Protein AF-A0A537JCE7-F1 (afdb_monomer)

Foldseek 3Di:
DDDDDDDDDPPVVVVVVVVVVVVVVVVVVVVVVVVVVVVVVVVLVVLLVQQVVLQVVLVVVVVVQQVVQVQLQAGRPWQPWDWDQDPQWTKIKGKDAVVDDTGDRDWDWDWDQADPPDLNHRFIWTKTKMKMKMWIAHPVGDTSFIKIFIWIWIWTFPQQFLEEELEEFEDEQEAFEAFAQGEYEYAEAYEYAFQYAPPTYEYLAAYEFQYNPDPPAARYKQAFFQAQFHFYAYWYALHSDPPRIQTPAGQDSVRRGGNDRNHGIDHDDVVNVVVSVNSYYYNRDRFDFFFLLQAAAAQVQCVDPPFPVDDRDHHPLLQQAQWEKEQEAPDWFAQLDPLFQDDRHRQIFTADSNRHTPPVLSVVVSVLCVVPAFQKAKEAEFDDDVDALQLAPPDPPPFDSFLQDPPPPDPRHQQAQVRHPDGADDDPHSNQNHGDTLQDDDDPRRPSSHRYHTWFAQPFQRFTAIETEHAQVSLQVCQVPDPHHSGDQQDCGGNNPDPPQAHRYEYEYHHPQLNAAARYEYEYELALAQHFAQPGAGYEYEYLAEYEYEFAHLAAWWQCPPDDSNDATHRDPADPRHNDSHHAYAYSYLAYEYAHNLQKDWPDPVQGADDPPDPRSTGHGHDPVDPPTHDIHGSSPQLSPDTDDPDLDDDFGAAHGAGEYEYAYEYAWDAFAFPVDRNSGHNDDDDPPRQGFRIHPSRRYRYRGECPPRHQHEYGYETHYHYSYHRFHHFHAPCCSVPRDSTDSVHGLDDDDDDPVDPDDDTGGSDDRYSDGNYNRHYHCLVSDPSRHHRPRIIRTDMGIPDMDIDDD

Radius of gyration: 34.1 Å; Cα contacts (8 Å, |Δi|>4): 2092; chains: 1; bounding box: 80×98×138 Å

pLDDT: mean 77.91, std 16.04, range [35.91, 98.62]

Secondary structure (DSSP, 8-state):
---------TTHHHHHHHHHHHHHHHHHHHHHHHHHHHHHHHHHHHHHHHHHHHHHHHHHHHHHHHHHHHHTTS-----S-EEEEETTEEEEEEEE-TTSPTT------EEEEPPTTSTTTT-EEEEEEEEEEEEEE-TTS-EEEEEEEEEEEEEEESTT-SEEESS-EEE--TTS-EEEES-EEESS-EEE-B--SSS-EEE-S-EEE-----TT--SEEES-SSSS--BB-EEEESSSSSSSEEE--SSSTT---B--TTSPPEEPPHHHHGGGTTSEE-SPPP-----HHHHH--TTTTTSTTSTT-SS---HHHHH-SEEEEEETTSPPB-SSTTSSSPPBPPEEEB-TTS-B-HHHHHHHHHHHHHSTTSEEEEE-B---SS---TTTSS-SSS---TT--STT----TT-GGGBSSPPP-TTSTT-SS---TTSPP-TTT-TT--EEE-EEETTTTEEEEEEEEEHHHHHHHHHHSSS-SS-TT-B-S--SSS--BEEEEEEEE-TTTTSB--EEEEEESBSSS-SSTT---EEEEEEEEEEEES-BS-SSEE-TT--SS-PPEE----SS-S-----EEEEEEEEEEE-GGGEE-S-TTS--PPTT-S--B----SSSSTT----EE-GGGTTSSPPPSSTTS--SSBP--EEEEEEEEEE-PPPBBTTBTT-----S--TT--PBP-SGGGTEEE-SBSSTTS--EEEEEEEEEEEES-SS--B-SGGGGS--S-BTT--SS-PPPPTT-SS--B--SS--S-PPEEEEEE-GGGGSGGGPPTT--EEEEEEEEEEEE---

Organism: NCBI:txid2569760

Structure (mmCIF, N/CA/C/O backbone):
data_AF-A0A537JCE7-F1
#
_entry.id   AF-A0A537JCE7-F1
#
loop_
_atom_site.group_PDB
_atom_site.id
_atom_site.type_symbol
_atom_site.label_atom_id
_atom_site.label_alt_id
_atom_site.label_comp_id
_atom_site.label_asym_id
_atom_site.label_entity_id
_atom_site.label_seq_id
_atom_site.pdbx_PDB_ins_code
_atom_site.Cartn_x
_atom_site.Cartn_y
_atom_site.Cartn_z
_atom_site.occupancy
_atom_site.B_iso_or_equiv
_atom_site.auth_seq_id
_atom_site.auth_comp_id
_atom_site.auth_asym_id
_atom_site.auth_atom_id
_atom_site.pdbx_PDB_model_num
ATOM 1 N N . MET A 1 1 ? 43.619 -67.247 -103.609 1.00 39.94 1 MET A N 1
ATOM 2 C CA . MET A 1 1 ? 43.921 -66.185 -102.625 1.00 39.94 1 MET A CA 1
ATOM 3 C C . MET A 1 1 ? 42.845 -66.256 -101.535 1.00 39.94 1 MET A C 1
ATOM 5 O O . MET A 1 1 ? 41.700 -65.955 -101.846 1.00 39.94 1 MET A O 1
ATOM 9 N N . PRO A 1 2 ? 43.146 -66.834 -100.356 1.00 54.25 2 PRO A N 1
ATOM 10 C CA . PRO A 1 2 ? 42.177 -67.221 -99.307 1.00 54.25 2 PRO A CA 1
ATOM 11 C C . PRO A 1 2 ? 42.053 -66.116 -98.225 1.00 54.25 2 PRO A C 1
ATOM 13 O O . PRO A 1 2 ? 42.878 -65.216 -98.220 1.00 54.25 2 PRO A O 1
ATOM 16 N N . ALA A 1 3 ? 41.136 -66.082 -97.250 1.00 43.81 3 ALA A N 1
ATOM 17 C CA . ALA A 1 3 ? 39.951 -66.865 -96.902 1.00 43.81 3 ALA A CA 1
ATOM 18 C C . ALA A 1 3 ? 39.119 -66.106 -95.835 1.00 43.81 3 ALA A C 1
ATOM 20 O O . ALA A 1 3 ? 39.616 -65.244 -95.117 1.00 43.81 3 ALA A O 1
ATOM 21 N N . ARG A 1 4 ? 37.848 -66.518 -95.755 1.00 55.78 4 ARG A N 1
ATOM 22 C CA . ARG A 1 4 ? 36.842 -66.384 -94.684 1.00 55.78 4 ARG A CA 1
ATOM 23 C C . ARG A 1 4 ? 37.382 -66.285 -93.247 1.00 55.78 4 ARG A C 1
ATOM 25 O O . ARG A 1 4 ? 38.299 -67.019 -92.908 1.00 55.78 4 ARG A O 1
ATOM 32 N N . LEU A 1 5 ? 36.612 -65.627 -92.371 1.00 45.28 5 LEU A N 1
ATOM 33 C CA . LEU A 1 5 ? 36.244 -66.183 -91.058 1.00 45.28 5 LEU A CA 1
ATOM 34 C C . LEU A 1 5 ? 34.953 -65.542 -90.520 1.00 45.28 5 LEU A C 1
ATOM 36 O O . LEU A 1 5 ? 34.840 -64.328 -90.394 1.00 45.28 5 LEU A O 1
ATOM 40 N N . ALA A 1 6 ? 33.975 -66.398 -90.226 1.00 53.03 6 ALA A N 1
ATOM 41 C CA . ALA A 1 6 ? 32.706 -66.077 -89.591 1.00 53.03 6 ALA A CA 1
ATOM 42 C C . ALA A 1 6 ? 32.616 -66.797 -88.230 1.00 53.03 6 ALA A C 1
ATOM 44 O O . ALA A 1 6 ? 33.033 -67.948 -88.129 1.00 53.03 6 ALA A O 1
ATOM 45 N N . ARG A 1 7 ? 31.952 -66.130 -87.269 1.00 58.03 7 ARG A N 1
ATOM 46 C CA . ARG A 1 7 ? 31.326 -66.612 -86.011 1.00 58.03 7 ARG A CA 1
ATOM 47 C C . ARG A 1 7 ? 32.202 -67.014 -84.812 1.00 58.03 7 ARG A C 1
ATOM 49 O O . ARG A 1 7 ? 32.767 -68.102 -84.794 1.00 58.03 7 ARG A O 1
ATOM 56 N N . ARG A 1 8 ? 32.053 -66.250 -83.712 1.00 49.12 8 ARG A N 1
ATOM 57 C CA . ARG A 1 8 ? 31.852 -66.764 -82.332 1.00 49.12 8 ARG A CA 1
ATOM 58 C C . ARG A 1 8 ? 31.404 -65.642 -81.360 1.00 49.12 8 ARG A C 1
ATOM 60 O O . ARG A 1 8 ? 32.219 -65.108 -80.626 1.00 49.12 8 ARG A O 1
ATOM 67 N N . GLU A 1 9 ? 30.113 -65.293 -81.324 1.00 54.22 9 GLU A N 1
ATOM 68 C CA . GLU A 1 9 ? 29.570 -64.281 -80.376 1.00 54.22 9 GLU A CA 1
ATOM 69 C C . GLU A 1 9 ? 28.331 -64.738 -79.576 1.00 54.22 9 GLU A C 1
ATOM 71 O O . GLU A 1 9 ? 27.607 -63.924 -79.019 1.00 54.22 9 GLU A O 1
ATOM 76 N N . THR A 1 10 ? 28.058 -66.039 -79.448 1.00 53.53 10 THR A N 1
ATOM 77 C CA . THR A 1 10 ? 26.839 -66.513 -78.751 1.00 53.53 10 THR A CA 1
ATOM 78 C C . THR A 1 10 ? 27.035 -66.951 -77.291 1.00 53.53 10 THR A C 1
ATOM 80 O O . THR A 1 10 ? 26.064 -67.326 -76.647 1.00 53.53 10 THR A O 1
ATOM 83 N N . GLY A 1 11 ? 28.250 -66.867 -76.731 1.00 56.34 11 GLY A N 1
ATOM 84 C CA . GLY A 1 11 ? 28.520 -67.160 -75.306 1.00 56.34 11 GLY A CA 1
ATOM 85 C C . GLY A 1 11 ? 28.920 -65.944 -74.461 1.00 56.34 11 GLY A C 1
ATOM 86 O O . GLY A 1 11 ? 28.640 -65.903 -73.265 1.00 56.34 11 GLY A O 1
ATOM 87 N N . VAL A 1 12 ? 29.527 -64.927 -75.085 1.00 62.28 12 VAL A N 1
ATOM 88 C CA . VAL A 1 12 ? 29.970 -63.700 -74.399 1.00 62.28 12 VAL A CA 1
ATOM 89 C C . VAL A 1 12 ? 28.768 -62.871 -73.951 1.00 62.28 12 VAL A C 1
ATOM 91 O O . VAL A 1 12 ? 28.749 -62.409 -72.819 1.00 62.28 12 VAL A O 1
ATOM 94 N N . ALA A 1 13 ? 27.716 -62.784 -74.773 1.00 65.31 13 ALA A N 1
ATOM 95 C CA . ALA A 1 13 ? 26.500 -62.048 -74.429 1.00 65.31 13 ALA A CA 1
ATOM 96 C C . ALA A 1 13 ? 25.815 -62.582 -73.154 1.00 65.31 13 ALA A C 1
ATOM 98 O O . ALA A 1 13 ? 25.399 -61.790 -72.316 1.00 65.31 13 ALA A O 1
ATOM 99 N N . LEU A 1 14 ? 25.751 -63.908 -72.960 1.00 68.94 14 LEU A N 1
ATOM 100 C CA . LEU A 1 14 ? 25.147 -64.507 -71.762 1.00 68.94 14 LEU A CA 1
ATOM 101 C C . LEU A 1 14 ? 25.981 -64.214 -70.506 1.00 68.94 14 LEU A C 1
ATOM 103 O O . LEU A 1 14 ? 25.421 -63.833 -69.485 1.00 68.94 14 LEU A O 1
ATOM 107 N N . ILE A 1 15 ? 27.311 -64.346 -70.587 1.00 73.75 15 ILE A N 1
ATOM 108 C CA . ILE A 1 15 ? 28.223 -64.062 -69.466 1.00 73.75 15 ILE A CA 1
ATOM 109 C C . ILE A 1 15 ? 28.199 -62.571 -69.116 1.00 73.75 15 ILE A C 1
ATOM 111 O O . ILE A 1 15 ? 28.141 -62.232 -67.938 1.00 73.75 15 ILE A O 1
ATOM 115 N N . SER A 1 16 ? 28.180 -61.682 -70.115 1.00 68.56 16 SER A N 1
ATOM 116 C CA . SER A 1 16 ? 28.042 -60.238 -69.910 1.00 68.56 16 SER A CA 1
ATOM 117 C C . SER A 1 16 ? 26.710 -59.885 -69.251 1.00 68.56 16 SER A C 1
ATOM 119 O O . SER A 1 16 ? 26.703 -59.110 -68.303 1.00 68.56 16 SER A O 1
ATOM 121 N N . VAL A 1 17 ? 25.596 -60.489 -69.681 1.00 79.44 17 VAL A N 1
ATOM 122 C CA . VAL A 1 17 ? 24.280 -60.284 -69.053 1.00 79.44 17 VAL A CA 1
ATOM 123 C C . VAL A 1 17 ? 24.263 -60.814 -67.617 1.00 79.44 17 VAL A C 1
ATOM 125 O O . VAL A 1 17 ? 23.746 -60.136 -66.737 1.00 79.44 17 VAL A O 1
ATOM 128 N N . LEU A 1 18 ? 24.875 -61.967 -67.341 1.00 78.88 18 LEU A N 1
ATOM 129 C CA . LEU A 1 18 ? 24.941 -62.532 -65.988 1.00 78.88 18 LEU A CA 1
ATOM 130 C C . LEU A 1 18 ? 25.821 -61.689 -65.055 1.00 78.88 18 LEU A C 1
ATOM 132 O O . LEU A 1 18 ? 25.435 -61.444 -63.917 1.00 78.88 18 LEU A O 1
ATOM 136 N N . LEU A 1 19 ? 26.953 -61.176 -65.547 1.00 80.31 19 LEU A N 1
ATOM 137 C CA . LEU A 1 19 ? 27.790 -60.216 -64.822 1.00 80.31 19 LEU A CA 1
ATOM 138 C C . LEU A 1 19 ? 27.036 -58.914 -64.546 1.00 80.31 19 LEU A C 1
ATOM 140 O O . LEU A 1 19 ? 27.076 -58.421 -63.424 1.00 80.31 19 LEU A O 1
ATOM 144 N N . ILE A 1 20 ? 26.307 -58.388 -65.533 1.00 82.50 20 ILE A N 1
ATOM 145 C CA . ILE A 1 20 ? 25.474 -57.191 -65.364 1.00 82.50 20 ILE A CA 1
ATOM 146 C C . ILE A 1 20 ? 24.369 -57.447 -64.332 1.00 82.50 20 ILE A C 1
ATOM 148 O O . ILE A 1 20 ? 24.157 -56.605 -63.469 1.00 82.50 20 ILE A O 1
ATOM 152 N N . ILE A 1 21 ? 23.710 -58.609 -64.353 1.00 85.75 21 ILE A N 1
ATOM 153 C CA . ILE A 1 21 ? 22.681 -58.976 -63.367 1.00 85.75 21 ILE A CA 1
ATOM 154 C C . ILE A 1 21 ? 23.282 -59.119 -61.964 1.00 85.75 21 ILE A C 1
ATOM 156 O O . ILE A 1 21 ? 22.691 -58.627 -61.010 1.00 85.75 21 ILE A O 1
ATOM 160 N N . VAL A 1 22 ? 24.456 -59.739 -61.818 1.00 84.19 22 VAL A N 1
ATOM 161 C CA . VAL A 1 22 ? 25.139 -59.872 -60.518 1.00 84.19 22 VAL A CA 1
ATOM 162 C C . VAL A 1 22 ? 25.561 -58.506 -59.978 1.00 84.19 22 VAL A C 1
ATOM 164 O O . VAL A 1 22 ? 25.360 -58.228 -58.799 1.00 84.19 22 VAL A O 1
ATOM 167 N N . VAL A 1 23 ? 26.084 -57.624 -60.834 1.00 84.50 23 VAL A N 1
ATOM 168 C CA . VAL A 1 23 ? 26.430 -56.247 -60.453 1.00 84.50 23 VAL A CA 1
ATOM 169 C C . VAL A 1 23 ? 25.173 -55.456 -60.080 1.00 84.50 23 VAL A C 1
ATOM 171 O O . VAL A 1 23 ? 25.165 -54.793 -59.048 1.00 84.50 23 VAL A O 1
ATOM 174 N N . LEU A 1 24 ? 24.087 -55.564 -60.851 1.00 83.06 24 LEU A N 1
ATOM 175 C CA . LEU A 1 24 ? 22.812 -54.909 -60.540 1.00 83.06 24 LEU A CA 1
ATOM 176 C C . LEU A 1 24 ? 22.193 -55.436 -59.239 1.00 83.06 24 LEU A C 1
ATOM 178 O O . LEU A 1 24 ? 21.688 -54.643 -58.448 1.00 83.06 24 LEU A O 1
ATOM 182 N N . ALA A 1 25 ? 22.273 -56.742 -58.974 1.00 81.06 25 ALA A N 1
ATOM 183 C CA . ALA A 1 25 ? 21.815 -57.342 -57.724 1.00 81.06 25 ALA A CA 1
ATOM 184 C C . ALA A 1 25 ? 22.665 -56.884 -56.527 1.00 81.06 25 ALA A C 1
ATOM 186 O O . ALA A 1 25 ? 22.114 -56.568 -55.474 1.00 81.06 25 ALA A O 1
ATOM 187 N N . ALA A 1 26 ? 23.987 -56.779 -56.694 1.00 76.88 26 ALA A N 1
ATOM 188 C CA . ALA A 1 26 ? 24.889 -56.261 -55.667 1.00 76.88 26 ALA A CA 1
ATOM 189 C C . ALA A 1 26 ? 24.627 -54.775 -55.363 1.00 76.88 26 ALA A C 1
ATOM 191 O O . ALA A 1 26 ? 24.570 -54.387 -54.197 1.00 76.88 26 ALA A O 1
ATOM 192 N N . VAL A 1 27 ? 24.401 -53.952 -56.394 1.00 82.69 27 VAL A N 1
ATOM 193 C CA . VAL A 1 27 ? 24.029 -52.535 -56.237 1.00 82.69 27 VAL A CA 1
ATOM 194 C C . VAL A 1 27 ? 22.653 -52.397 -55.578 1.00 82.69 27 VAL A C 1
ATOM 196 O O . VAL A 1 27 ? 22.500 -51.584 -54.669 1.00 82.69 27 VAL A O 1
ATOM 199 N N . GLY A 1 28 ? 21.671 -53.216 -55.970 1.00 80.31 28 GLY A N 1
ATOM 200 C CA . GLY A 1 28 ? 20.340 -53.238 -55.356 1.00 80.31 28 GLY A CA 1
ATOM 201 C C . GLY A 1 28 ? 20.371 -53.631 -53.876 1.00 80.31 28 GLY A C 1
ATOM 202 O O . GLY A 1 28 ? 19.757 -52.960 -53.049 1.00 80.31 28 GLY A O 1
ATOM 203 N N . ALA A 1 29 ? 21.147 -54.657 -53.517 1.00 75.38 29 ALA A N 1
ATOM 204 C CA . ALA A 1 29 ? 21.346 -55.063 -52.126 1.00 75.38 29 ALA A CA 1
ATOM 205 C C . ALA A 1 29 ? 22.056 -53.974 -51.301 1.00 75.38 29 ALA A C 1
ATOM 207 O O . ALA A 1 29 ? 21.653 -53.693 -50.173 1.00 75.38 29 ALA A O 1
ATOM 208 N N . PHE A 1 30 ? 23.069 -53.312 -51.870 1.00 77.81 30 PHE A N 1
ATOM 209 C CA . PHE A 1 30 ? 23.764 -52.207 -51.206 1.00 77.81 30 PHE A CA 1
ATOM 210 C C . PHE A 1 30 ? 22.853 -50.990 -50.992 1.00 77.81 30 PHE A C 1
ATOM 212 O O . PHE A 1 30 ? 22.884 -50.386 -49.922 1.00 77.81 30 PHE A O 1
ATOM 219 N N . MET A 1 31 ? 22.002 -50.652 -51.970 1.00 76.75 31 MET A N 1
ATOM 220 C CA . MET A 1 31 ? 21.008 -49.585 -51.823 1.00 76.75 31 MET A CA 1
ATOM 221 C C . MET A 1 31 ? 19.986 -49.895 -50.727 1.00 76.75 31 MET A C 1
ATOM 223 O O . MET A 1 31 ? 19.678 -49.001 -49.948 1.00 76.75 31 MET A O 1
ATOM 227 N N . LEU A 1 32 ? 19.498 -51.135 -50.620 1.00 72.81 32 LEU A N 1
ATOM 228 C CA . LEU A 1 32 ? 18.574 -51.533 -49.549 1.00 72.81 32 LEU A CA 1
ATOM 229 C C . LEU A 1 32 ? 19.214 -51.376 -48.163 1.00 72.81 32 LEU A C 1
ATOM 231 O O . LEU A 1 32 ? 18.645 -50.713 -47.302 1.00 72.81 32 LEU A O 1
ATOM 235 N N . VAL A 1 33 ? 20.444 -51.868 -47.980 1.00 74.81 33 VAL A N 1
ATOM 236 C CA . VAL A 1 33 ? 21.187 -51.713 -46.714 1.00 74.81 33 VAL A CA 1
ATOM 237 C C . VAL A 1 33 ? 21.465 -50.238 -46.393 1.00 74.81 33 VAL A C 1
ATOM 239 O O . VAL A 1 33 ? 21.392 -49.825 -45.234 1.00 74.81 33 VAL A O 1
ATOM 242 N N . ALA A 1 34 ? 21.771 -49.420 -47.403 1.00 68.38 34 ALA A N 1
ATOM 243 C CA . ALA A 1 34 ? 21.987 -47.985 -47.229 1.00 68.38 34 ALA A CA 1
ATOM 244 C C . ALA A 1 34 ? 20.691 -47.230 -46.874 1.00 68.38 34 ALA A C 1
ATOM 246 O O . ALA A 1 34 ? 20.725 -46.315 -46.049 1.00 68.38 34 ALA A O 1
ATOM 247 N N . VAL A 1 35 ? 19.552 -47.608 -47.465 1.00 76.31 35 VAL A N 1
ATOM 248 C CA . VAL A 1 35 ? 18.229 -47.042 -47.154 1.00 76.31 35 VAL A CA 1
ATOM 249 C C . VAL A 1 35 ? 17.788 -47.429 -45.744 1.00 76.31 35 VAL A C 1
ATOM 251 O O . VAL A 1 35 ? 17.327 -46.553 -45.011 1.00 76.31 35 VAL A O 1
ATOM 254 N N . ASP A 1 36 ? 17.996 -48.678 -45.328 1.00 73.69 36 ASP A N 1
ATOM 255 C CA . ASP A 1 36 ? 17.678 -49.136 -43.971 1.00 73.69 36 ASP A CA 1
ATOM 256 C C . ASP A 1 36 ? 18.518 -48.394 -42.928 1.00 73.69 36 ASP A C 1
ATOM 258 O O . ASP A 1 36 ? 17.960 -47.799 -42.006 1.00 73.69 36 ASP A O 1
ATOM 262 N N . ARG A 1 37 ? 19.840 -48.284 -43.133 1.00 67.00 37 ARG A N 1
ATOM 263 C CA . ARG A 1 37 ? 20.711 -47.484 -42.252 1.00 67.00 37 ARG A CA 1
ATOM 264 C C . ARG A 1 37 ? 20.286 -46.020 -42.174 1.00 67.00 37 ARG A C 1
ATOM 266 O O . ARG A 1 37 ? 20.251 -45.455 -41.085 1.00 67.00 37 ARG A O 1
ATOM 273 N N . ASN A 1 38 ? 19.956 -45.391 -43.302 1.00 73.56 38 ASN A N 1
ATOM 274 C CA . ASN A 1 38 ? 19.493 -44.000 -43.307 1.00 73.56 38 ASN A CA 1
ATOM 275 C C . ASN A 1 38 ? 18.141 -43.836 -42.599 1.00 73.56 38 ASN A C 1
ATOM 277 O O . ASN A 1 38 ? 17.910 -42.825 -41.934 1.00 73.56 38 ASN A O 1
ATOM 281 N N . THR A 1 39 ? 17.255 -44.824 -42.717 1.00 73.88 39 THR A N 1
ATOM 282 C CA . THR A 1 39 ? 15.944 -44.816 -42.059 1.00 73.88 39 THR A CA 1
ATOM 283 C C . THR A 1 39 ? 16.091 -45.006 -40.550 1.00 73.88 39 THR A C 1
ATOM 285 O O . THR A 1 39 ? 15.511 -44.236 -39.785 1.00 73.88 39 THR A O 1
ATOM 288 N N . GLU A 1 40 ? 16.929 -45.943 -40.106 1.00 72.62 40 GLU A N 1
ATOM 289 C CA . GLU A 1 40 ? 17.251 -46.156 -38.691 1.00 72.62 40 GLU A CA 1
ATOM 290 C C . GLU A 1 40 ? 17.924 -44.935 -38.060 1.00 72.62 40 GLU A C 1
ATOM 292 O O . GLU A 1 40 ? 17.506 -44.493 -36.990 1.00 72.62 40 GLU A O 1
ATOM 297 N N . LEU A 1 41 ? 18.908 -44.332 -38.739 1.00 74.00 41 LEU A N 1
ATOM 298 C CA . LEU A 1 41 ? 19.565 -43.107 -38.274 1.00 74.00 41 LEU A CA 1
ATOM 299 C C . LEU A 1 41 ? 18.572 -41.949 -38.145 1.00 74.00 41 LEU A C 1
ATOM 301 O O . LEU A 1 41 ? 18.613 -41.209 -37.164 1.00 74.00 41 LEU A O 1
ATOM 305 N N . ARG A 1 42 ? 17.642 -41.807 -39.097 1.00 71.19 42 ARG A N 1
ATOM 306 C CA . ARG A 1 42 ? 16.614 -40.760 -39.054 1.00 71.19 42 ARG A CA 1
ATOM 307 C C . ARG A 1 42 ? 15.627 -40.971 -37.908 1.00 71.19 42 ARG A C 1
ATOM 309 O O . ARG A 1 42 ? 15.287 -40.007 -37.226 1.00 71.19 42 ARG A O 1
ATOM 316 N N . VAL A 1 43 ? 15.189 -42.207 -37.671 1.00 73.69 43 VAL A N 1
ATOM 317 C CA . VAL A 1 43 ? 14.297 -42.543 -36.548 1.00 73.69 43 VAL A CA 1
ATOM 318 C C . VAL A 1 43 ? 15.019 -42.371 -35.209 1.00 73.69 43 VAL A C 1
ATOM 320 O O . VAL A 1 43 ? 14.445 -41.806 -34.280 1.00 73.69 43 VAL A O 1
ATOM 323 N N . GLY A 1 44 ? 16.280 -42.797 -35.109 1.00 72.31 44 GLY A N 1
ATOM 324 C CA . GLY A 1 44 ? 17.122 -42.594 -33.928 1.00 72.31 44 GLY A CA 1
ATOM 325 C C . GLY A 1 44 ? 17.334 -41.112 -33.618 1.00 72.31 44 GLY A C 1
ATOM 326 O O . GLY A 1 44 ? 17.132 -40.687 -32.483 1.00 72.31 44 GLY A O 1
ATOM 327 N N . PHE A 1 45 ? 17.629 -40.305 -34.640 1.00 78.25 45 PHE A N 1
ATOM 328 C CA . PHE A 1 45 ? 17.754 -38.853 -34.514 1.00 78.25 45 PHE A CA 1
ATOM 329 C C . PHE A 1 45 ? 16.444 -38.199 -34.055 1.00 78.25 45 PHE A C 1
ATOM 331 O O . PHE A 1 45 ? 16.442 -37.422 -33.106 1.00 78.25 45 PHE A O 1
ATOM 338 N N . GLN A 1 46 ? 15.308 -38.551 -34.668 1.00 79.00 46 GLN A N 1
ATOM 339 C CA . GLN A 1 46 ? 14.001 -38.020 -34.264 1.00 79.00 46 GLN A CA 1
ATOM 340 C C . GLN A 1 46 ? 13.641 -38.379 -32.816 1.00 79.00 46 GLN A C 1
ATOM 342 O O . GLN A 1 46 ? 13.102 -37.539 -32.094 1.00 79.00 46 GLN A O 1
ATOM 347 N N . LYS A 1 47 ? 13.958 -39.602 -32.372 1.00 77.81 47 LYS A N 1
ATOM 348 C CA . LYS A 1 47 ? 13.764 -40.019 -30.977 1.00 77.81 47 LYS A CA 1
ATOM 349 C C . LYS A 1 47 ? 14.674 -39.252 -30.021 1.00 77.81 47 LYS A C 1
ATOM 351 O O . LYS A 1 47 ? 14.190 -38.813 -28.986 1.00 77.81 47 LYS A O 1
ATOM 356 N N . ASN A 1 48 ? 15.937 -39.029 -30.385 1.00 80.94 48 ASN A N 1
ATOM 357 C CA . ASN A 1 48 ? 16.875 -38.253 -29.575 1.00 80.94 48 ASN A CA 1
ATOM 358 C C . ASN A 1 48 ? 16.437 -36.786 -29.425 1.00 80.94 48 ASN A C 1
ATOM 360 O O . ASN A 1 48 ? 16.409 -36.284 -28.307 1.00 80.94 48 ASN A O 1
ATOM 364 N N . VAL A 1 49 ? 15.991 -36.133 -30.504 1.00 87.00 49 VAL A N 1
ATOM 365 C CA . VAL A 1 49 ? 15.437 -34.765 -30.446 1.00 87.00 49 VAL A CA 1
ATOM 366 C C . VAL A 1 49 ? 14.195 -34.708 -29.551 1.00 87.00 49 VAL A C 1
ATOM 368 O O . VAL A 1 49 ? 14.054 -33.809 -28.727 1.00 87.00 49 VAL A O 1
ATOM 371 N N . ALA A 1 50 ? 13.296 -35.686 -29.670 1.00 87.62 50 ALA A N 1
ATOM 372 C CA . ALA A 1 50 ? 12.112 -35.752 -28.819 1.00 87.62 50 ALA A CA 1
ATOM 373 C C . ALA A 1 50 ? 12.457 -36.039 -27.343 1.00 87.62 50 ALA A C 1
ATOM 375 O O . ALA A 1 50 ? 11.811 -35.488 -26.452 1.00 87.62 50 ALA A O 1
ATOM 376 N N . GLY A 1 51 ? 13.478 -36.861 -27.082 1.00 90.06 51 GLY A N 1
ATOM 377 C CA . GLY A 1 51 ? 14.035 -37.096 -25.750 1.00 90.06 51 GLY A CA 1
ATOM 378 C C . GLY A 1 51 ? 14.654 -35.839 -25.146 1.00 90.06 51 GLY A C 1
ATOM 379 O O . GLY A 1 51 ? 14.368 -35.524 -23.994 1.00 90.06 51 GLY A O 1
ATOM 380 N N . LEU A 1 52 ? 15.424 -35.086 -25.934 1.00 91.75 52 LEU A N 1
ATOM 381 C CA . LEU A 1 52 ? 16.029 -33.821 -25.521 1.00 91.75 52 LEU A CA 1
ATOM 382 C C . LEU A 1 52 ? 14.962 -32.790 -25.144 1.00 91.75 52 LEU A C 1
ATOM 384 O O . LEU A 1 52 ? 14.981 -32.289 -24.025 1.00 91.75 52 LEU A O 1
ATOM 388 N N . ASN A 1 53 ? 13.971 -32.566 -26.011 1.00 92.88 53 ASN A N 1
ATOM 389 C CA . ASN A 1 53 ? 12.867 -31.644 -25.728 1.00 92.88 53 ASN A CA 1
ATOM 390 C C . ASN A 1 53 ? 12.083 -32.046 -24.465 1.00 92.88 53 ASN A C 1
ATOM 392 O O . ASN A 1 53 ? 11.645 -31.190 -23.699 1.00 92.88 53 ASN A O 1
ATOM 396 N N . ALA A 1 54 ? 11.897 -33.351 -24.226 1.00 94.06 54 ALA A N 1
ATOM 397 C CA . ALA A 1 54 ? 11.253 -33.838 -23.007 1.00 94.06 54 ALA A CA 1
ATOM 398 C C . ALA A 1 54 ? 12.120 -33.586 -21.761 1.00 94.06 54 ALA A C 1
ATOM 400 O O . ALA A 1 54 ? 11.597 -33.183 -20.723 1.00 94.06 54 ALA A O 1
ATOM 401 N N . ALA A 1 55 ? 13.438 -33.776 -21.860 1.00 94.25 55 ALA A N 1
ATOM 402 C CA . ALA A 1 55 ? 14.363 -33.500 -20.767 1.00 94.25 55 ALA A CA 1
ATOM 403 C C . ALA A 1 55 ? 14.436 -31.990 -20.454 1.00 94.25 55 ALA A C 1
ATOM 405 O O . ALA A 1 55 ? 14.347 -31.608 -19.287 1.00 94.25 55 ALA A O 1
ATOM 406 N N . GLU A 1 56 ? 14.482 -31.124 -21.471 1.00 94.25 56 GLU A N 1
ATOM 407 C CA . GLU A 1 56 ? 14.395 -29.662 -21.325 1.00 94.25 56 GLU A CA 1
ATOM 408 C C . GLU A 1 56 ? 13.063 -29.217 -20.707 1.00 94.25 56 GLU A C 1
ATOM 410 O O . GLU A 1 56 ? 13.033 -28.339 -19.844 1.00 94.25 56 GLU A O 1
ATOM 415 N N . ALA A 1 57 ? 11.949 -29.859 -21.069 1.00 93.25 57 ALA A N 1
ATOM 416 C CA . ALA A 1 57 ? 10.667 -29.611 -20.416 1.00 93.25 57 ALA A CA 1
ATOM 417 C C . ALA A 1 57 ? 10.706 -29.958 -18.913 1.00 93.25 57 ALA A C 1
ATOM 419 O O . ALA A 1 57 ? 10.121 -29.236 -18.107 1.00 93.25 57 ALA A O 1
ATOM 420 N N . GLY A 1 58 ? 11.450 -31.000 -18.522 1.00 93.50 58 GLY A N 1
ATOM 421 C CA . GLY A 1 58 ? 11.734 -31.305 -17.116 1.00 93.50 58 GLY A CA 1
ATOM 422 C C . GLY A 1 58 ? 12.549 -30.215 -16.408 1.00 93.50 58 GLY A C 1
ATOM 423 O O . GLY A 1 58 ? 12.239 -29.875 -15.266 1.00 93.50 58 GLY A O 1
ATOM 424 N N . LEU A 1 59 ? 13.527 -29.601 -17.090 1.00 93.94 59 LEU A N 1
ATOM 425 C CA . LEU A 1 59 ? 14.252 -28.444 -16.545 1.00 93.94 59 LEU A CA 1
ATOM 426 C C . LEU A 1 59 ? 13.310 -27.254 -16.316 1.00 93.94 59 LEU A C 1
ATOM 428 O O . LEU A 1 59 ? 13.319 -26.639 -15.253 1.00 93.94 59 LEU A O 1
ATOM 432 N N . ASN A 1 60 ? 12.438 -26.960 -17.279 1.00 92.94 60 ASN A N 1
ATOM 433 C CA . ASN A 1 60 ? 11.455 -25.889 -17.128 1.00 92.94 60 ASN A CA 1
ATOM 434 C C . ASN A 1 60 ? 10.466 -26.168 -15.985 1.00 92.94 60 ASN A C 1
ATOM 436 O O . ASN A 1 60 ? 10.127 -25.252 -15.238 1.00 92.94 60 ASN A O 1
ATOM 440 N N . ALA A 1 61 ? 10.047 -27.425 -15.796 1.00 91.75 61 ALA A N 1
ATOM 441 C CA . ALA A 1 61 ? 9.190 -27.822 -14.680 1.00 91.75 61 ALA A CA 1
ATOM 442 C C . ALA A 1 61 ? 9.873 -27.606 -13.315 1.00 91.75 61 ALA A C 1
ATOM 444 O O . ALA A 1 61 ? 9.274 -27.022 -12.410 1.00 91.75 61 ALA A O 1
ATOM 445 N N . GLY A 1 62 ? 11.141 -28.008 -13.173 1.00 92.06 62 GLY A N 1
ATOM 446 C CA . GLY A 1 62 ? 11.907 -27.778 -11.945 1.00 92.06 62 GLY A CA 1
ATOM 447 C C . GLY A 1 62 ? 12.184 -26.293 -11.676 1.00 92.06 62 GLY A C 1
ATOM 448 O O . GLY A 1 62 ? 12.037 -25.829 -10.546 1.00 92.06 62 GLY A O 1
ATOM 449 N N . ALA A 1 63 ? 12.503 -25.509 -12.707 1.00 92.62 63 ALA A N 1
ATOM 450 C CA . ALA A 1 63 ? 12.671 -24.060 -12.585 1.00 92.62 63 ALA A CA 1
ATOM 451 C C . ALA A 1 63 ? 11.356 -23.358 -12.180 1.00 92.62 63 ALA A C 1
ATOM 453 O O . ALA A 1 63 ? 11.354 -22.488 -11.304 1.00 92.62 63 ALA A O 1
ATOM 454 N N . ALA A 1 64 ? 10.220 -23.787 -12.743 1.00 91.25 64 ALA A N 1
ATOM 455 C CA . ALA A 1 64 ? 8.894 -23.295 -12.371 1.00 91.25 64 ALA A CA 1
ATOM 456 C C . ALA A 1 64 ? 8.530 -23.627 -10.914 1.00 91.25 64 ALA A C 1
ATOM 458 O O . ALA A 1 64 ? 7.864 -22.828 -10.251 1.00 91.25 64 ALA A O 1
ATOM 459 N N . GLN A 1 65 ? 8.998 -24.760 -10.379 1.00 91.00 65 GLN A N 1
ATOM 460 C CA . GLN A 1 65 ? 8.839 -25.096 -8.963 1.00 91.00 65 GLN A CA 1
ATOM 461 C C . GLN A 1 65 ? 9.556 -24.079 -8.061 1.00 91.00 65 GLN A C 1
ATOM 463 O O . GLN A 1 65 ? 8.965 -23.608 -7.087 1.00 91.00 65 GLN A O 1
ATOM 468 N N . VAL A 1 66 ? 10.793 -23.695 -8.399 1.00 90.75 66 VAL A N 1
ATOM 469 C CA . VAL A 1 66 ? 11.533 -22.649 -7.668 1.00 90.75 66 VAL A CA 1
ATOM 470 C C . VAL A 1 66 ? 10.797 -21.317 -7.753 1.00 90.75 66 VAL A C 1
ATOM 472 O O . VAL A 1 66 ? 10.537 -20.693 -6.726 1.00 90.75 66 VAL A O 1
ATOM 475 N N . GLN A 1 67 ? 10.389 -20.912 -8.958 1.00 89.44 67 GLN A N 1
ATOM 476 C CA . GLN A 1 67 ? 9.638 -19.674 -9.154 1.00 89.44 67 GLN A CA 1
ATOM 477 C C . GLN A 1 67 ? 8.343 -19.656 -8.330 1.00 89.44 67 GLN A C 1
ATOM 479 O O . GLN A 1 67 ? 8.054 -18.666 -7.664 1.00 89.44 67 GLN A O 1
ATOM 484 N N . THR A 1 68 ? 7.592 -20.760 -8.321 1.00 87.38 68 THR A N 1
ATOM 485 C CA . THR A 1 68 ? 6.339 -20.896 -7.564 1.00 87.38 68 THR A CA 1
ATOM 486 C C . THR A 1 68 ? 6.577 -20.822 -6.059 1.00 87.38 68 THR A C 1
ATOM 488 O O . THR A 1 68 ? 5.817 -20.156 -5.355 1.00 87.38 68 THR A O 1
ATOM 491 N N . ALA A 1 69 ? 7.629 -21.466 -5.546 1.00 86.25 69 ALA A N 1
ATOM 492 C CA . ALA A 1 69 ? 7.991 -21.366 -4.134 1.00 86.25 69 ALA A CA 1
ATOM 493 C C . ALA A 1 69 ? 8.308 -19.910 -3.750 1.00 86.25 69 ALA A C 1
ATOM 495 O O . ALA A 1 69 ? 7.755 -19.397 -2.775 1.00 86.25 69 ALA A O 1
ATOM 496 N N . MET A 1 70 ? 9.102 -19.226 -4.582 1.00 84.00 70 MET A N 1
ATOM 497 C CA . MET A 1 70 ? 9.506 -17.834 -4.369 1.00 84.00 70 MET A CA 1
ATOM 498 C C . MET A 1 70 ? 8.352 -16.843 -4.472 1.00 84.00 70 MET A C 1
ATOM 500 O O . MET A 1 70 ? 8.278 -15.931 -3.648 1.00 84.00 70 MET A O 1
ATOM 504 N N . LEU A 1 71 ? 7.430 -17.026 -5.420 1.00 80.19 71 LEU A N 1
ATOM 505 C CA . LEU A 1 71 ? 6.190 -16.245 -5.505 1.00 80.19 71 LEU A CA 1
ATOM 506 C C . LEU A 1 71 ? 5.294 -16.469 -4.276 1.00 80.19 71 LEU A C 1
ATOM 508 O O . LEU A 1 71 ? 4.661 -15.534 -3.800 1.00 80.19 71 LEU A O 1
ATOM 512 N N . ASN A 1 72 ? 5.318 -17.670 -3.686 1.00 78.06 72 ASN A N 1
ATOM 513 C CA . ASN A 1 72 ? 4.644 -18.002 -2.422 1.00 78.06 72 ASN A CA 1
ATOM 514 C C . ASN A 1 72 ? 5.448 -17.621 -1.172 1.00 78.06 72 ASN A C 1
ATOM 516 O O . ASN A 1 72 ? 5.288 -18.185 -0.083 1.00 78.06 72 ASN A O 1
ATOM 520 N N . PHE A 1 73 ? 6.277 -16.607 -1.329 1.00 75.81 73 PHE A N 1
ATOM 521 C CA . PHE A 1 73 ? 7.140 -16.009 -0.339 1.00 75.81 73 PHE A CA 1
ATOM 522 C C . PHE A 1 73 ? 8.342 -16.834 0.131 1.00 75.81 73 PHE A C 1
ATOM 524 O O . PHE A 1 73 ? 9.214 -16.216 0.739 1.00 75.81 73 PHE A O 1
ATOM 531 N N . GLY A 1 74 ? 8.471 -18.118 -0.231 1.00 78.19 74 GLY A N 1
ATOM 532 C CA . GLY A 1 74 ? 9.479 -19.037 0.317 1.00 78.19 74 GLY A CA 1
ATOM 533 C C . GLY A 1 74 ? 10.528 -19.560 -0.651 1.00 78.19 74 GLY A C 1
ATOM 534 O O . GLY A 1 74 ? 10.618 -19.152 -1.800 1.00 78.19 74 GLY A O 1
ATOM 535 N N . LEU A 1 75 ? 11.359 -20.469 -0.155 1.00 83.94 75 LEU A N 1
ATOM 536 C CA . LEU A 1 75 ? 12.331 -21.206 -0.958 1.00 83.94 75 LEU A CA 1
ATOM 537 C C . LEU A 1 75 ? 11.790 -22.610 -1.259 1.00 83.94 75 LEU A C 1
ATOM 539 O O . LEU A 1 75 ? 10.908 -23.088 -0.536 1.00 83.94 75 LEU A O 1
ATOM 543 N N . PRO A 1 76 ? 12.264 -23.279 -2.324 1.00 88.31 76 PRO A N 1
ATOM 544 C CA . PRO A 1 76 ? 11.929 -24.679 -2.555 1.00 88.31 76 PRO A CA 1
ATOM 545 C C . PRO A 1 76 ? 12.260 -25.513 -1.309 1.00 88.31 76 PRO A C 1
ATOM 547 O O . PRO A 1 76 ? 13.328 -25.370 -0.726 1.00 88.31 76 PRO A O 1
ATOM 550 N N . THR A 1 77 ? 11.337 -26.380 -0.893 1.00 86.75 77 THR A N 1
ATOM 551 C CA . THR A 1 77 ? 11.522 -27.279 0.263 1.00 86.75 77 THR A CA 1
ATOM 552 C C . THR A 1 77 ? 11.719 -28.737 -0.141 1.00 86.75 77 THR A C 1
ATOM 554 O O . THR A 1 77 ? 12.235 -29.529 0.642 1.00 86.75 77 THR A O 1
ATOM 557 N N . ASN A 1 78 ? 11.332 -29.101 -1.367 1.00 87.56 78 ASN A N 1
ATOM 558 C CA . ASN A 1 78 ? 11.521 -30.434 -1.923 1.00 87.56 78 ASN A CA 1
ATOM 559 C C . ASN A 1 78 ? 12.396 -30.365 -3.177 1.00 87.56 78 ASN A C 1
ATOM 561 O O . ASN A 1 78 ? 11.923 -29.967 -4.239 1.00 87.56 78 ASN A O 1
ATOM 565 N N . CYS A 1 79 ? 13.650 -30.783 -3.048 1.00 90.75 79 CYS A N 1
ATOM 566 C CA . CYS A 1 79 ? 14.598 -30.858 -4.157 1.00 90.75 79 CYS A CA 1
ATOM 567 C C . CYS A 1 79 ? 14.898 -32.309 -4.558 1.00 90.75 79 CYS A C 1
ATOM 569 O O . CYS A 1 79 ? 15.703 -32.544 -5.456 1.00 90.75 79 CYS A O 1
ATOM 571 N N . ASN A 1 80 ? 14.238 -33.287 -3.925 1.00 91.50 80 ASN A N 1
ATOM 572 C CA . ASN A 1 80 ? 14.370 -34.698 -4.279 1.00 91.50 80 ASN A CA 1
ATOM 573 C C . ASN A 1 80 ? 13.902 -34.944 -5.717 1.00 91.50 80 ASN A C 1
ATOM 575 O O . ASN A 1 80 ? 13.041 -34.222 -6.220 1.00 91.50 80 ASN A O 1
ATOM 579 N N . ALA A 1 81 ? 14.412 -36.010 -6.338 1.00 93.00 81 ALA A N 1
ATOM 580 C CA . ALA A 1 81 ? 14.036 -36.404 -7.692 1.00 93.00 81 ALA A CA 1
ATOM 581 C C . ALA A 1 81 ? 12.508 -36.466 -7.865 1.00 93.00 81 ALA A C 1
ATOM 583 O O . ALA A 1 81 ? 11.811 -37.137 -7.101 1.00 93.00 81 ALA A O 1
ATOM 584 N N . GLN A 1 82 ? 11.998 -35.747 -8.861 1.00 93.75 82 GLN A N 1
ATOM 585 C CA . GLN A 1 82 ? 10.590 -35.707 -9.241 1.00 93.75 82 GLN A CA 1
ATOM 586 C C . GLN A 1 82 ? 10.433 -36.305 -10.635 1.00 93.75 82 GLN A C 1
ATOM 588 O O . GLN A 1 82 ? 11.262 -36.059 -11.509 1.00 93.75 82 GLN A O 1
ATOM 593 N N . THR A 1 83 ? 9.360 -37.062 -10.855 1.00 94.38 83 THR A N 1
ATOM 594 C CA . THR A 1 83 ? 9.091 -37.712 -12.140 1.00 94.38 83 THR A CA 1
ATOM 595 C C . THR A 1 83 ? 7.789 -37.201 -12.743 1.00 94.38 83 THR A C 1
ATOM 597 O O . THR A 1 83 ? 6.756 -37.163 -12.077 1.00 94.38 83 THR A O 1
ATOM 600 N N . VAL A 1 84 ? 7.827 -36.850 -14.027 1.00 93.06 84 VAL A N 1
ATOM 601 C CA . VAL A 1 84 ? 6.681 -36.396 -14.819 1.00 93.06 84 VAL A CA 1
ATOM 602 C C . VAL A 1 84 ? 6.656 -37.124 -16.163 1.00 93.06 84 VAL A C 1
ATOM 604 O O . VAL A 1 84 ? 7.695 -37.394 -16.762 1.00 93.06 84 VAL A O 1
ATOM 607 N N . ALA A 1 85 ? 5.464 -37.472 -16.649 1.00 92.56 85 ALA A N 1
ATOM 608 C CA . ALA A 1 85 ? 5.301 -38.069 -17.970 1.00 92.56 85 ALA A CA 1
ATOM 609 C C . ALA A 1 85 ? 5.166 -36.967 -19.032 1.00 92.56 85 ALA A C 1
ATOM 611 O O . ALA A 1 85 ? 4.213 -36.190 -18.997 1.00 92.56 85 ALA A O 1
ATOM 612 N N . ILE A 1 86 ? 6.092 -36.906 -19.992 1.00 88.81 86 ILE A N 1
ATOM 613 C CA . ILE A 1 86 ? 6.093 -35.903 -21.070 1.00 88.81 86 ILE A CA 1
ATOM 614 C C . ILE A 1 86 ? 6.217 -36.622 -22.409 1.00 88.81 86 ILE A C 1
ATOM 616 O O . ILE A 1 86 ? 7.205 -37.305 -22.670 1.00 88.81 86 ILE A O 1
ATOM 620 N N . SER A 1 87 ? 5.206 -36.487 -23.272 1.00 84.38 87 SER A N 1
ATOM 621 C CA . SER A 1 87 ? 5.218 -37.049 -24.634 1.00 84.38 87 SER A CA 1
ATOM 622 C C . SER A 1 87 ? 5.599 -38.542 -24.689 1.00 84.38 87 SER A C 1
ATOM 624 O O . SER A 1 87 ? 6.409 -38.957 -25.522 1.00 84.38 87 SER A O 1
ATOM 626 N N . GLY A 1 88 ? 5.050 -39.348 -23.770 1.00 85.88 88 GLY A N 1
ATOM 627 C CA . GLY A 1 88 ? 5.297 -40.796 -23.681 1.00 85.88 88 GLY A CA 1
ATOM 628 C C . GLY A 1 88 ? 6.645 -41.197 -23.066 1.00 85.88 88 GLY A C 1
ATOM 629 O O . GLY A 1 88 ? 7.021 -42.365 -23.150 1.00 85.88 88 GLY A O 1
ATOM 630 N N . ARG A 1 89 ? 7.375 -40.247 -22.470 1.00 91.88 89 ARG A N 1
ATOM 631 C CA . ARG A 1 89 ? 8.637 -40.469 -21.752 1.00 91.88 89 ARG A CA 1
ATOM 632 C C . ARG A 1 89 ? 8.460 -40.225 -20.267 1.00 91.88 89 ARG A C 1
ATOM 634 O O . ARG A 1 89 ? 7.731 -39.319 -19.868 1.00 91.88 89 ARG A O 1
ATOM 641 N N . THR A 1 90 ? 9.187 -40.993 -19.474 1.00 95.81 90 THR A N 1
ATOM 642 C CA . THR A 1 90 ? 9.382 -40.742 -18.051 1.00 95.81 90 THR A CA 1
ATOM 643 C C . THR A 1 90 ? 10.518 -39.739 -17.911 1.00 95.81 90 THR A C 1
ATOM 645 O O . THR A 1 90 ? 11.664 -40.060 -18.220 1.00 95.81 90 THR A O 1
ATOM 648 N N . VAL A 1 91 ? 10.198 -38.516 -17.496 1.00 96.25 91 VAL A N 1
ATOM 649 C CA . VAL A 1 91 ? 11.179 -37.453 -17.268 1.00 96.25 91 VAL A CA 1
ATOM 650 C C . VAL A 1 91 ? 11.399 -37.307 -15.775 1.00 96.25 91 VAL A C 1
ATOM 652 O O . VAL A 1 91 ? 10.458 -37.008 -15.046 1.00 96.25 91 VAL A O 1
ATOM 655 N N . THR A 1 92 ? 12.631 -37.508 -15.323 1.00 96.19 92 THR A N 1
ATOM 656 C CA . THR A 1 92 ? 13.011 -37.343 -13.920 1.00 96.19 92 THR A CA 1
ATOM 657 C C . THR A 1 92 ? 13.935 -36.147 -13.785 1.00 96.19 92 THR A C 1
ATOM 659 O O . THR A 1 92 ? 15.020 -36.155 -14.364 1.00 96.19 92 THR A O 1
ATOM 662 N N . TYR A 1 93 ? 13.525 -35.139 -13.017 1.00 94.50 93 TYR A N 1
ATOM 663 C CA . TYR A 1 93 ? 14.329 -33.954 -12.734 1.00 94.50 93 TYR A CA 1
ATOM 664 C C . TYR A 1 93 ? 14.674 -33.853 -11.246 1.00 94.50 93 TYR A C 1
ATOM 666 O O . TYR A 1 93 ? 13.896 -34.269 -10.390 1.00 94.50 93 TYR A O 1
ATOM 674 N N . THR A 1 94 ? 15.857 -33.329 -10.925 1.00 94.19 94 THR A N 1
ATOM 675 C CA . THR A 1 94 ? 16.341 -33.183 -9.541 1.00 94.19 94 THR A CA 1
ATOM 676 C C . THR A 1 94 ? 16.994 -31.822 -9.356 1.00 94.19 94 THR A C 1
ATOM 678 O O . THR A 1 94 ? 17.928 -31.477 -10.080 1.00 94.19 94 THR A O 1
ATOM 681 N N . LEU A 1 95 ? 16.501 -31.058 -8.383 1.00 93.44 95 LEU A N 1
ATOM 682 C CA . LEU A 1 95 ? 17.048 -29.755 -8.015 1.00 93.44 95 LEU A CA 1
ATOM 683 C C . LEU A 1 95 ? 18.167 -29.945 -6.974 1.00 93.44 95 LEU A C 1
ATOM 685 O O . LEU A 1 95 ? 18.133 -30.867 -6.157 1.00 93.44 95 LEU A O 1
ATOM 689 N N . SER A 1 96 ? 19.175 -29.085 -6.987 1.00 91.38 96 SER A N 1
ATOM 690 C CA . SER A 1 96 ? 20.192 -29.025 -5.938 1.00 91.38 96 SER A CA 1
ATOM 691 C C . SER A 1 96 ? 20.832 -27.644 -5.861 1.00 91.38 96 SER A C 1
ATOM 693 O O . SER A 1 96 ? 20.706 -26.827 -6.772 1.00 91.38 96 SER A O 1
ATOM 695 N N . VAL A 1 97 ? 21.534 -27.380 -4.766 1.00 91.75 97 VAL A N 1
ATOM 696 C CA . VAL A 1 97 ? 22.355 -26.175 -4.591 1.00 91.75 97 VAL A CA 1
ATOM 697 C C . VAL A 1 97 ? 23.807 -26.438 -5.018 1.00 91.75 97 VAL A C 1
ATOM 699 O O . VAL A 1 97 ? 24.299 -27.561 -4.837 1.00 91.75 97 VAL A O 1
ATOM 702 N N . PRO A 1 98 ? 24.529 -25.463 -5.602 1.00 89.00 98 PRO A N 1
ATOM 703 C CA . PRO A 1 98 ? 25.940 -25.617 -5.950 1.00 89.00 98 PRO A CA 1
ATOM 704 C C . PRO A 1 98 ? 26.801 -26.050 -4.757 1.00 89.00 98 PRO A C 1
ATOM 706 O O . PRO A 1 98 ? 26.780 -25.434 -3.699 1.00 89.00 98 PRO A O 1
ATOM 709 N N . GLY A 1 99 ? 27.569 -27.131 -4.924 1.00 83.50 99 GLY A N 1
ATOM 710 C CA . GLY A 1 99 ? 28.399 -27.697 -3.852 1.00 83.50 99 GLY A CA 1
ATOM 711 C C . GLY A 1 99 ? 27.627 -28.459 -2.764 1.00 83.50 99 GLY A C 1
ATOM 712 O O . GLY A 1 99 ? 28.257 -29.059 -1.896 1.00 83.50 99 GLY A O 1
ATOM 713 N N . GLY A 1 100 ? 26.291 -28.482 -2.814 1.00 80.06 100 GLY A N 1
ATOM 714 C CA . GLY A 1 100 ? 25.456 -29.281 -1.921 1.00 80.06 100 GLY A CA 1
ATOM 715 C C . GLY A 1 100 ? 25.263 -30.720 -2.395 1.00 80.06 100 GLY A C 1
ATOM 716 O O . GLY A 1 100 ? 25.595 -31.095 -3.522 1.00 80.06 100 GLY A O 1
ATOM 717 N N . THR A 1 101 ? 24.681 -31.546 -1.526 1.00 78.19 101 THR A N 1
ATOM 718 C CA . THR A 1 101 ? 24.245 -32.894 -1.897 1.00 78.19 101 THR A CA 1
ATOM 719 C C . THR A 1 101 ? 23.055 -32.830 -2.868 1.00 78.19 101 THR A C 1
ATOM 721 O O . THR A 1 101 ? 22.195 -31.951 -2.730 1.00 78.19 101 THR A O 1
ATOM 724 N N . PRO A 1 102 ? 22.957 -33.748 -3.852 1.00 72.19 102 PRO A N 1
ATOM 725 C CA . PRO A 1 102 ? 21.761 -33.874 -4.685 1.00 72.19 102 PRO A CA 1
ATOM 726 C C . PRO A 1 102 ? 20.505 -34.003 -3.816 1.00 72.19 102 PRO A C 1
ATOM 728 O O . PRO A 1 102 ? 20.495 -34.787 -2.868 1.00 72.19 102 PRO A O 1
ATOM 731 N N . GLY A 1 103 ? 19.464 -33.223 -4.114 1.00 75.69 103 GLY A N 1
ATOM 732 C CA . GLY A 1 103 ? 18.252 -33.179 -3.294 1.00 75.69 103 GLY A CA 1
ATOM 733 C C . GLY A 1 103 ? 18.256 -32.161 -2.149 1.00 75.69 103 GLY A C 1
ATOM 734 O O . GLY A 1 103 ? 17.235 -32.022 -1.478 1.00 75.69 103 GLY A O 1
ATOM 735 N N . SER A 1 104 ? 19.348 -31.416 -1.929 1.00 83.00 104 SER A N 1
ATOM 736 C CA . SER A 1 104 ? 19.378 -30.303 -0.969 1.00 83.00 104 SER A CA 1
ATOM 737 C C . SER A 1 104 ? 18.792 -29.019 -1.562 1.00 83.00 104 SER A C 1
ATOM 739 O O . SER A 1 104 ? 19.178 -28.611 -2.657 1.00 83.00 104 SER A O 1
ATOM 741 N N . CYS A 1 105 ? 17.908 -28.356 -0.809 1.00 84.25 105 CYS A N 1
ATOM 742 C CA . CYS A 1 105 ? 17.361 -27.037 -1.151 1.00 84.25 105 CYS A CA 1
ATOM 743 C C . CYS A 1 105 ? 17.971 -25.871 -0.363 1.00 84.25 105 CYS A C 1
ATOM 745 O O . CYS A 1 105 ? 17.591 -24.722 -0.590 1.00 84.25 105 CYS A O 1
ATOM 747 N N . THR A 1 106 ? 18.840 -26.151 0.611 1.00 82.94 106 THR A N 1
ATOM 748 C CA . THR A 1 106 ? 19.351 -25.130 1.528 1.00 82.94 106 THR A CA 1
ATOM 749 C C . THR A 1 106 ? 20.367 -24.253 0.811 1.00 82.94 106 THR A C 1
ATOM 751 O O . THR A 1 106 ? 21.526 -24.632 0.671 1.00 82.94 106 THR A O 1
ATOM 754 N N . GLU A 1 107 ? 19.916 -23.088 0.361 1.00 82.69 107 GLU A N 1
ATOM 755 C CA . GLU A 1 107 ? 20.728 -22.087 -0.327 1.00 82.69 107 GLU A CA 1
ATOM 756 C C . GLU A 1 107 ? 20.860 -20.832 0.538 1.00 82.69 107 GLU A C 1
ATOM 758 O O . GLU A 1 107 ? 19.935 -20.476 1.271 1.00 82.69 107 GLU A O 1
ATOM 763 N N . THR A 1 108 ? 21.999 -20.149 0.436 1.00 83.12 108 THR A N 1
ATOM 764 C CA . THR A 1 108 ? 22.212 -18.844 1.067 1.00 83.12 108 THR A CA 1
ATOM 765 C C . THR A 1 108 ? 22.247 -17.780 -0.014 1.00 83.12 108 THR A C 1
ATOM 767 O O . THR A 1 108 ? 22.984 -17.895 -0.991 1.00 83.12 108 THR A O 1
ATOM 770 N N . TYR A 1 109 ? 21.457 -16.725 0.156 1.00 85.50 109 TYR A N 1
ATOM 771 C CA . TYR A 1 109 ? 21.404 -15.669 -0.843 1.00 85.50 109 TYR A CA 1
ATOM 772 C C . TYR A 1 109 ? 22.742 -14.932 -0.974 1.00 85.50 109 TYR A C 1
ATOM 774 O O . TYR A 1 109 ? 23.508 -14.796 -0.018 1.00 85.50 109 TYR A O 1
ATOM 782 N N . GLN A 1 110 ? 22.990 -14.411 -2.173 1.00 89.19 110 GLN A N 1
ATOM 783 C CA . GLN A 1 110 ? 24.054 -13.450 -2.439 1.00 89.19 110 GLN A CA 1
ATOM 784 C C . GLN A 1 110 ? 23.432 -12.117 -2.867 1.00 89.19 110 GLN A C 1
ATOM 786 O O . GLN A 1 110 ? 22.693 -12.100 -3.858 1.00 89.19 110 GLN A O 1
ATOM 791 N N . PRO A 1 111 ? 23.706 -11.004 -2.164 1.00 88.19 111 PRO A N 1
ATOM 792 C CA . PRO A 1 111 ? 23.213 -9.700 -2.577 1.00 88.19 111 PRO A CA 1
ATOM 793 C C . PRO A 1 111 ? 23.882 -9.281 -3.892 1.00 88.19 111 PRO A C 1
ATOM 795 O O . PRO A 1 111 ? 25.103 -9.349 -4.046 1.00 88.19 111 PRO A O 1
ATOM 798 N N . LEU A 1 112 ? 23.081 -8.825 -4.849 1.00 90.88 112 LEU A N 1
ATOM 799 C CA . LEU A 1 112 ? 23.531 -8.369 -6.158 1.00 90.88 112 LEU A CA 1
ATOM 800 C C . LEU A 1 112 ? 22.799 -7.088 -6.542 1.00 90.88 112 LEU A C 1
ATOM 802 O O . LEU A 1 112 ? 21.580 -7.080 -6.693 1.00 90.88 112 LEU A O 1
ATOM 806 N N . ARG A 1 113 ? 23.552 -6.026 -6.827 1.00 90.62 113 ARG A N 1
ATOM 807 C CA . ARG A 1 113 ? 23.011 -4.897 -7.584 1.00 90.62 113 ARG A CA 1
ATOM 808 C C . ARG A 1 113 ? 23.017 -5.245 -9.066 1.00 90.62 113 ARG A C 1
ATOM 810 O O . ARG A 1 113 ? 24.070 -5.541 -9.632 1.00 90.62 113 ARG A O 1
ATOM 817 N N . LEU A 1 114 ? 21.846 -5.233 -9.691 1.00 88.50 114 LEU A N 1
ATOM 818 C CA . LEU A 1 114 ? 21.679 -5.709 -11.058 1.00 88.50 114 LEU A CA 1
ATOM 819 C C . LEU A 1 114 ? 22.476 -4.837 -12.043 1.00 88.50 114 LEU A C 1
ATOM 821 O O . LEU A 1 114 ? 22.384 -3.606 -11.987 1.00 88.50 114 LEU A O 1
ATOM 825 N N . PRO A 1 115 ? 23.287 -5.450 -12.924 1.00 88.06 115 PRO A N 1
ATOM 826 C CA . PRO A 1 115 ? 24.200 -4.721 -13.797 1.00 88.06 115 PRO A CA 1
ATOM 827 C C . PRO A 1 115 ? 23.460 -3.977 -14.915 1.00 88.06 115 PRO A C 1
ATOM 829 O O . PRO A 1 115 ? 22.306 -4.268 -15.229 1.00 88.06 115 PRO A O 1
ATOM 832 N N . ALA A 1 116 ? 24.147 -3.032 -15.561 1.00 79.81 116 ALA A N 1
ATOM 833 C CA . ALA A 1 116 ? 23.639 -2.385 -16.769 1.00 79.81 116 ALA A CA 1
ATOM 834 C C . ALA A 1 116 ? 23.332 -3.423 -17.868 1.00 79.81 116 ALA A C 1
ATOM 836 O O . ALA A 1 116 ? 24.055 -4.407 -18.023 1.00 79.81 116 ALA A O 1
ATOM 837 N N . GLY A 1 117 ? 22.253 -3.201 -18.623 1.00 75.88 117 GLY A N 1
ATOM 838 C CA . GLY A 1 117 ? 21.757 -4.139 -19.640 1.00 75.88 117 GLY A CA 1
ATOM 839 C C . GLY A 1 117 ? 20.828 -5.235 -19.100 1.00 75.88 117 GLY A C 1
ATOM 840 O O . GLY A 1 117 ? 20.200 -5.936 -19.890 1.00 75.88 117 GLY A O 1
ATOM 841 N N . ASP A 1 118 ? 20.696 -5.372 -17.778 1.00 84.12 118 ASP A N 1
ATOM 842 C CA . ASP A 1 118 ? 19.649 -6.187 -17.162 1.00 84.12 118 ASP A CA 1
ATOM 843 C C . ASP A 1 118 ? 18.280 -5.475 -17.257 1.00 84.12 118 ASP A C 1
ATOM 845 O O . ASP A 1 118 ? 18.238 -4.250 -17.114 1.00 84.12 118 ASP A O 1
ATOM 849 N N . PRO A 1 119 ? 17.151 -6.188 -17.461 1.00 76.62 119 PRO A N 1
ATOM 850 C CA . PRO A 1 119 ? 15.820 -5.569 -17.471 1.00 76.62 119 PRO A CA 1
ATOM 851 C C . PRO A 1 119 ? 15.484 -4.766 -16.210 1.00 76.62 119 PRO A C 1
ATOM 853 O O . PRO A 1 119 ? 14.660 -3.858 -16.271 1.00 76.62 119 PRO A O 1
ATOM 856 N N . TYR A 1 120 ? 16.129 -5.090 -15.087 1.00 82.69 120 TYR A N 1
ATOM 857 C CA . TYR A 1 120 ? 15.936 -4.427 -13.798 1.00 82.69 120 TYR A CA 1
ATOM 858 C C . TYR A 1 120 ? 17.225 -3.744 -13.312 1.00 82.69 120 TYR A C 1
ATOM 860 O O . TYR A 1 120 ? 17.498 -3.676 -12.112 1.00 82.69 120 TYR A O 1
ATOM 868 N N . ALA A 1 121 ? 18.053 -3.276 -14.252 1.00 82.12 121 ALA A N 1
ATOM 869 C CA . ALA A 1 121 ? 19.351 -2.673 -13.977 1.00 82.12 121 ALA A CA 1
ATOM 870 C C . ALA A 1 121 ? 19.301 -1.633 -12.844 1.00 82.12 121 ALA A C 1
ATOM 872 O O . ALA A 1 121 ? 18.464 -0.732 -12.797 1.00 82.12 121 ALA A O 1
ATOM 873 N N . GLY A 1 122 ? 20.256 -1.745 -11.926 1.00 81.19 122 GLY A N 1
ATOM 874 C CA . GLY A 1 122 ? 20.423 -0.848 -10.795 1.00 81.19 122 GLY A CA 1
ATOM 875 C C . GLY A 1 122 ? 19.568 -1.170 -9.569 1.00 81.19 122 GLY A C 1
ATOM 876 O O . GLY A 1 122 ? 19.872 -0.582 -8.530 1.00 81.19 122 GLY A O 1
ATOM 877 N N . LEU A 1 123 ? 18.572 -2.059 -9.644 1.00 87.81 123 LEU A N 1
ATOM 878 C CA . LEU A 1 123 ? 17.883 -2.577 -8.455 1.00 87.81 123 LEU A CA 1
ATOM 879 C C . LEU A 1 123 ? 18.760 -3.601 -7.726 1.00 87.81 123 LEU A C 1
ATOM 881 O O . LEU A 1 123 ? 19.572 -4.290 -8.345 1.00 87.81 123 LEU A O 1
ATOM 885 N N . ASN A 1 124 ? 18.601 -3.698 -6.415 1.00 89.88 124 ASN A N 1
ATOM 886 C CA . ASN A 1 124 ? 19.203 -4.730 -5.584 1.00 89.88 124 ASN A CA 1
ATOM 887 C C . ASN A 1 124 ? 18.355 -6.002 -5.633 1.00 89.88 124 ASN A C 1
ATOM 889 O O . ASN A 1 124 ? 17.127 -5.953 -5.754 1.00 89.88 124 ASN A O 1
ATOM 893 N N . ALA A 1 125 ? 19.025 -7.142 -5.563 1.00 89.38 125 ALA A N 1
ATOM 894 C CA . ALA A 1 125 ? 18.411 -8.449 -5.607 1.00 89.38 125 ALA A CA 1
ATOM 895 C C . ALA A 1 125 ? 19.134 -9.423 -4.680 1.00 89.38 125 ALA A C 1
ATOM 897 O O . ALA A 1 125 ? 20.362 -9.411 -4.609 1.00 89.38 125 ALA A O 1
ATOM 898 N N . ASP A 1 126 ? 18.381 -10.328 -4.071 1.00 88.50 126 ASP A N 1
ATOM 899 C CA . ASP A 1 126 ? 18.923 -11.514 -3.420 1.00 88.50 126 ASP A CA 1
ATOM 900 C C . ASP A 1 126 ? 18.957 -12.656 -4.431 1.00 88.50 126 ASP A C 1
ATOM 902 O O . ASP A 1 126 ? 17.938 -13.031 -5.021 1.00 88.50 126 ASP A O 1
ATOM 906 N N . VAL A 1 127 ? 20.146 -13.199 -4.670 1.00 91.38 127 VAL A N 1
ATOM 907 C CA . VAL A 1 127 ? 20.364 -14.225 -5.688 1.00 91.38 127 VAL A CA 1
ATOM 908 C C . VAL A 1 127 ? 20.556 -15.580 -5.034 1.00 91.38 127 VAL A C 1
ATOM 910 O O . VAL A 1 127 ? 21.498 -15.779 -4.273 1.00 91.38 127 VAL A O 1
ATOM 913 N N . TYR A 1 128 ? 19.692 -16.521 -5.398 1.00 92.25 128 TYR A N 1
ATOM 914 C CA . TYR A 1 128 ? 19.805 -17.936 -5.067 1.00 92.25 128 TYR A CA 1
ATOM 915 C C . TYR A 1 128 ? 20.258 -18.678 -6.319 1.00 92.25 128 TYR A C 1
ATOM 917 O O . TYR A 1 128 ? 19.731 -18.432 -7.406 1.00 92.25 128 TYR A O 1
ATOM 925 N N . THR A 1 129 ? 21.240 -19.565 -6.201 1.00 93.75 129 THR A N 1
ATOM 926 C CA . THR A 1 129 ? 21.740 -20.326 -7.351 1.00 93.75 129 THR A CA 1
ATOM 927 C C . THR A 1 129 ? 21.304 -21.770 -7.214 1.00 93.75 129 THR A C 1
ATOM 929 O O . THR A 1 129 ? 21.499 -22.374 -6.171 1.00 93.75 129 THR A O 1
ATOM 932 N N . TYR A 1 130 ? 20.734 -22.339 -8.270 1.00 93.88 130 TYR A N 1
ATOM 933 C CA . TYR A 1 130 ? 20.323 -23.736 -8.276 1.00 93.88 130 TYR A CA 1
ATOM 934 C C . TYR A 1 130 ? 20.906 -24.462 -9.479 1.00 93.88 130 TYR A C 1
ATOM 936 O O . TYR A 1 130 ? 20.961 -23.922 -10.584 1.00 93.88 130 TYR A O 1
ATOM 944 N N . ASN A 1 131 ? 21.306 -25.707 -9.251 1.00 93.31 131 ASN A N 1
ATOM 945 C CA . ASN A 1 131 ? 21.579 -26.690 -10.283 1.00 93.31 131 ASN A CA 1
ATOM 946 C C . ASN A 1 131 ? 20.324 -27.540 -10.487 1.00 93.31 131 ASN A C 1
ATOM 948 O O . ASN A 1 131 ? 19.652 -27.919 -9.528 1.00 93.31 131 ASN A O 1
ATOM 952 N N . LEU A 1 132 ? 20.024 -27.874 -11.732 1.00 93.31 132 LEU A N 1
ATOM 953 C CA . LEU A 1 132 ? 18.893 -28.715 -12.080 1.00 93.31 132 LEU A CA 1
ATOM 954 C C . LEU A 1 132 ? 19.328 -29.725 -13.131 1.00 93.31 132 LEU A C 1
ATOM 956 O O . LEU A 1 132 ? 19.853 -29.359 -14.182 1.00 93.31 132 LEU A O 1
ATOM 960 N N . THR A 1 133 ? 19.121 -31.000 -12.829 1.00 94.06 133 THR A N 1
ATOM 961 C CA . THR A 1 133 ? 19.364 -32.105 -13.758 1.00 94.06 133 THR A CA 1
ATOM 962 C C . THR A 1 133 ? 18.029 -32.665 -14.223 1.00 94.06 133 THR A C 1
ATOM 964 O O . THR A 1 133 ? 17.058 -32.651 -13.465 1.00 94.06 133 THR A O 1
ATOM 967 N N . SER A 1 134 ? 17.952 -33.136 -15.466 1.00 95.44 134 SER A N 1
ATOM 968 C CA . SER A 1 134 ? 16.750 -33.763 -16.019 1.00 95.44 134 SER A CA 1
ATOM 969 C C . SER A 1 134 ? 17.108 -34.869 -17.003 1.00 95.44 134 SER A C 1
ATOM 971 O O . SER A 1 134 ? 17.887 -34.671 -17.936 1.00 95.44 134 SER A O 1
ATOM 973 N N . GLN A 1 135 ? 16.509 -36.039 -16.798 1.00 95.38 135 GLN A N 1
ATOM 974 C CA . GLN A 1 135 ? 16.710 -37.236 -17.602 1.00 95.38 135 GLN A CA 1
ATOM 975 C C . GLN A 1 135 ? 15.392 -37.663 -18.241 1.00 95.38 135 GLN A C 1
ATOM 977 O O . GLN A 1 135 ? 14.402 -37.850 -17.538 1.00 95.38 135 GLN A O 1
ATOM 982 N N . ALA A 1 136 ? 15.394 -37.885 -19.556 1.00 95.69 136 ALA A N 1
ATOM 983 C CA . ALA A 1 136 ? 14.256 -38.441 -20.279 1.00 95.69 136 ALA A CA 1
ATOM 984 C C . ALA A 1 136 ? 14.501 -39.910 -20.641 1.00 95.69 136 ALA A C 1
ATOM 986 O O . ALA A 1 136 ? 15.465 -40.243 -21.336 1.00 95.69 136 ALA A O 1
ATOM 987 N N . VAL A 1 137 ? 13.590 -40.777 -20.203 1.00 94.12 137 VAL A N 1
ATOM 988 C CA . VAL A 1 137 ? 13.614 -42.223 -20.437 1.00 94.12 137 VAL A CA 1
ATOM 989 C C . VAL A 1 137 ? 12.386 -42.623 -21.252 1.00 94.12 137 VAL A C 1
ATOM 991 O O . VAL A 1 137 ? 11.268 -42.201 -20.954 1.00 94.12 137 VAL A O 1
ATOM 994 N N . ASN A 1 138 ? 12.569 -43.423 -22.300 1.00 90.50 138 ASN A N 1
ATOM 995 C CA . ASN A 1 138 ? 11.450 -43.906 -23.109 1.00 90.50 138 ASN A CA 1
ATOM 996 C C . ASN A 1 138 ? 10.685 -45.060 -22.442 1.00 90.50 138 ASN A C 1
ATOM 998 O O . ASN A 1 138 ? 11.081 -45.586 -21.404 1.00 90.50 138 ASN A O 1
ATOM 1002 N N . ALA A 1 139 ? 9.583 -45.484 -23.063 1.00 85.62 139 ALA A N 1
ATOM 1003 C CA . ALA A 1 139 ? 8.741 -46.568 -22.555 1.00 85.62 139 ALA A CA 1
ATOM 1004 C C . ALA A 1 139 ? 9.475 -47.917 -22.408 1.00 85.62 139 ALA A C 1
ATOM 1006 O O . ALA A 1 139 ? 9.003 -48.795 -21.693 1.00 85.62 139 ALA A O 1
ATOM 1007 N N . GLN A 1 140 ? 10.614 -48.094 -23.084 1.00 86.69 140 GLN A N 1
ATOM 1008 C CA . GLN A 1 140 ? 11.446 -49.295 -23.010 1.00 86.69 140 GLN A CA 1
ATOM 1009 C C . GLN A 1 140 ? 12.535 -49.207 -21.926 1.00 86.69 140 GLN A C 1
ATOM 1011 O O . GLN A 1 140 ? 13.278 -50.166 -21.743 1.00 86.69 140 GLN A O 1
ATOM 1016 N N . GLY A 1 141 ? 12.638 -48.086 -21.203 1.00 85.25 141 GLY A N 1
ATOM 1017 C CA . GLY A 1 141 ? 13.626 -47.893 -20.140 1.00 85.25 141 GLY A CA 1
ATOM 1018 C C . GLY A 1 141 ? 14.979 -47.352 -20.613 1.00 85.25 141 GLY A C 1
ATOM 1019 O O . GLY A 1 141 ? 15.903 -47.265 -19.807 1.00 85.25 141 GLY A O 1
ATOM 1020 N N . TYR A 1 142 ? 15.116 -46.964 -21.885 1.00 87.25 142 TYR A N 1
ATOM 1021 C CA . TYR A 1 142 ? 16.351 -46.364 -22.392 1.00 87.25 142 TYR A CA 1
ATOM 1022 C C . TYR A 1 142 ? 16.363 -44.853 -22.179 1.00 87.25 142 TYR A C 1
ATOM 1024 O O . TYR A 1 142 ? 15.409 -44.157 -22.538 1.00 87.25 142 TYR A O 1
ATOM 1032 N N . THR A 1 143 ? 17.472 -44.347 -21.642 1.00 89.44 143 THR A N 1
ATOM 1033 C CA . THR A 1 143 ? 17.752 -42.911 -21.569 1.00 89.44 143 THR A CA 1
ATOM 1034 C C . THR A 1 143 ? 17.943 -42.361 -22.976 1.00 89.44 143 THR A C 1
ATOM 1036 O O . THR A 1 143 ? 18.848 -42.780 -23.692 1.00 89.44 143 THR A O 1
ATOM 1039 N N . GLU A 1 144 ? 17.099 -41.415 -23.377 1.00 89.50 144 GLU A N 1
ATOM 1040 C CA . GLU A 1 144 ? 17.206 -40.754 -24.682 1.00 89.50 144 GLU A CA 1
ATOM 1041 C C . GLU A 1 144 ? 17.947 -39.416 -24.594 1.00 89.50 144 GLU A C 1
ATOM 1043 O O . GLU A 1 144 ? 18.574 -39.008 -25.572 1.00 89.50 144 GLU A O 1
ATOM 1048 N N . ALA A 1 145 ? 17.899 -38.751 -23.433 1.00 91.50 145 ALA A N 1
ATOM 1049 C CA . ALA A 1 145 ? 18.647 -37.529 -23.156 1.00 91.50 145 ALA A CA 1
ATOM 1050 C C . ALA A 1 145 ? 18.866 -37.319 -21.651 1.00 91.50 145 ALA A C 1
ATOM 1052 O O . ALA A 1 145 ? 18.042 -37.717 -20.823 1.00 91.50 145 ALA A O 1
ATOM 1053 N N . ASN A 1 146 ? 19.965 -36.645 -21.317 1.00 93.19 146 ASN A N 1
ATOM 1054 C CA . ASN A 1 146 ? 20.255 -36.123 -19.989 1.00 93.19 146 ASN A CA 1
ATOM 1055 C C . ASN A 1 146 ? 20.799 -34.697 -20.137 1.00 93.19 146 ASN A C 1
ATOM 1057 O O . ASN A 1 146 ? 21.713 -34.465 -20.931 1.00 93.19 146 ASN A O 1
ATOM 1061 N N . VAL A 1 147 ? 20.223 -33.748 -19.410 1.00 94.88 147 VAL A N 1
ATOM 1062 C CA . VAL A 1 147 ? 20.577 -32.327 -19.478 1.00 94.88 147 VAL A CA 1
ATOM 1063 C C . VAL A 1 147 ? 20.746 -31.754 -18.082 1.00 94.88 147 VAL A C 1
ATOM 1065 O O . VAL A 1 147 ? 20.029 -32.122 -17.152 1.00 94.88 147 VAL A O 1
ATOM 1068 N N . ASN A 1 148 ? 21.680 -30.818 -17.956 1.00 93.62 148 ASN A N 1
ATOM 1069 C CA . ASN A 1 148 ? 21.934 -30.079 -16.731 1.00 93.62 148 ASN A CA 1
ATOM 1070 C C . ASN A 1 148 ? 21.872 -28.580 -17.030 1.00 93.62 148 ASN A C 1
ATOM 1072 O O . ASN A 1 148 ? 22.419 -28.118 -18.030 1.00 93.62 148 ASN A O 1
ATOM 1076 N N . THR A 1 149 ? 21.272 -27.814 -16.130 1.00 94.69 149 THR A N 1
ATOM 1077 C CA . THR A 1 149 ? 21.312 -26.352 -16.151 1.00 94.69 149 THR A CA 1
ATOM 1078 C C . THR A 1 149 ? 21.694 -25.835 -14.770 1.00 94.69 149 THR A C 1
ATOM 1080 O O . THR A 1 149 ? 21.426 -26.475 -13.749 1.00 94.69 149 THR A O 1
ATOM 1083 N N . GLN A 1 150 ? 22.336 -24.678 -14.738 1.00 94.69 150 GLN A N 1
ATOM 1084 C CA . GLN A 1 150 ? 22.427 -23.851 -13.550 1.00 94.69 150 GLN A CA 1
ATOM 1085 C C . GLN A 1 150 ? 21.735 -22.531 -13.856 1.00 94.69 150 GLN A C 1
ATOM 1087 O O . GLN A 1 150 ? 21.921 -21.942 -14.925 1.00 94.69 150 GLN A O 1
ATOM 1092 N N . PHE A 1 151 ? 20.952 -22.049 -12.902 1.00 95.00 151 PHE A N 1
ATOM 1093 C CA . PHE A 1 151 ? 20.296 -20.760 -13.014 1.00 95.00 151 PHE A CA 1
ATOM 1094 C C . PHE A 1 151 ? 20.336 -20.000 -11.694 1.00 95.00 151 PHE A C 1
ATOM 1096 O O . PHE A 1 151 ? 20.370 -20.565 -10.601 1.00 95.00 151 PHE A O 1
ATOM 1103 N N . GLN A 1 152 ? 20.309 -18.681 -11.825 1.00 94.44 152 GLN A N 1
ATOM 1104 C CA . GLN A 1 152 ? 20.102 -17.740 -10.740 1.00 94.44 152 GLN A CA 1
ATOM 1105 C C . GLN A 1 152 ? 18.614 -17.433 -10.631 1.00 94.44 152 GLN A C 1
ATOM 1107 O O . GLN A 1 152 ? 18.020 -16.890 -11.565 1.00 94.44 152 GLN A O 1
ATOM 1112 N N . ALA A 1 153 ? 18.025 -17.733 -9.481 1.00 92.75 153 ALA A N 1
ATOM 1113 C CA . ALA A 1 153 ? 16.724 -17.231 -9.089 1.00 92.75 153 ALA A CA 1
ATOM 1114 C C . ALA A 1 153 ? 16.921 -15.934 -8.299 1.00 92.75 153 ALA A C 1
ATOM 1116 O O . ALA A 1 153 ? 17.484 -15.921 -7.205 1.00 92.75 153 ALA A O 1
ATOM 1117 N N . ARG A 1 154 ? 16.510 -14.821 -8.898 1.00 90.25 154 ARG A N 1
ATOM 1118 C CA . ARG A 1 154 ? 16.746 -13.475 -8.380 1.00 90.25 154 ARG A CA 1
ATOM 1119 C C . ARG A 1 154 ? 15.469 -12.956 -7.756 1.00 90.25 154 ARG A C 1
ATOM 1121 O O . ARG A 1 154 ? 14.454 -12.814 -8.439 1.00 90.25 154 ARG A O 1
ATOM 1128 N N . PHE A 1 155 ? 15.550 -12.671 -6.471 1.00 87.19 155 PHE A N 1
ATOM 1129 C CA . PHE A 1 155 ? 14.530 -11.990 -5.703 1.00 87.19 155 PHE A CA 1
ATOM 1130 C C . PHE A 1 155 ? 14.808 -10.496 -5.778 1.00 87.19 155 PHE A C 1
ATOM 1132 O O . PHE A 1 155 ? 15.818 -10.043 -5.257 1.00 87.19 155 PHE A O 1
ATOM 1139 N N . ILE A 1 156 ? 13.921 -9.725 -6.396 1.00 87.62 156 ILE A N 1
ATOM 1140 C CA . ILE A 1 156 ? 14.076 -8.272 -6.508 1.00 87.62 156 ILE A CA 1
ATOM 1141 C C . ILE A 1 156 ? 12.934 -7.624 -5.716 1.00 87.62 156 ILE A C 1
ATOM 1143 O O . ILE A 1 156 ? 11.785 -7.683 -6.169 1.00 87.62 156 ILE A O 1
ATOM 1147 N N . PRO A 1 157 ? 13.202 -7.047 -4.531 1.00 86.50 157 PRO A N 1
ATOM 1148 C CA . PRO A 1 157 ? 12.190 -6.338 -3.754 1.00 86.50 157 PRO A CA 1
ATOM 1149 C C . PRO A 1 157 ? 11.644 -5.140 -4.523 1.00 86.50 157 PRO A C 1
ATOM 1151 O O . PRO A 1 157 ? 12.415 -4.404 -5.142 1.00 86.50 157 PRO A O 1
ATOM 1154 N N . VAL A 1 158 ? 10.333 -4.908 -4.466 1.00 84.81 158 VAL A N 1
ATOM 1155 C CA . VAL A 1 158 ? 9.742 -3.775 -5.194 1.00 84.81 158 VAL A CA 1
ATOM 1156 C C . VAL A 1 158 ? 9.809 -2.450 -4.437 1.00 84.81 158 VAL A C 1
ATOM 1158 O O . VAL A 1 158 ? 9.750 -1.400 -5.068 1.00 84.81 158 VAL A O 1
ATOM 1161 N N . PHE A 1 159 ? 9.993 -2.465 -3.114 1.00 90.19 159 PHE A N 1
ATOM 1162 C CA . PHE A 1 159 ? 10.186 -1.254 -2.305 1.00 90.19 159 PHE A CA 1
ATOM 1163 C C . PHE A 1 159 ? 11.591 -0.666 -2.469 1.00 90.19 159 PHE A C 1
ATOM 1165 O O . PHE A 1 159 ? 12.256 -0.360 -1.499 1.00 90.19 159 PHE A O 1
ATOM 1172 N N . GLN A 1 160 ? 12.046 -0.525 -3.712 1.00 89.50 160 GLN A N 1
ATOM 1173 C CA . GLN A 1 160 ? 13.288 0.157 -4.097 1.00 89.50 160 GLN A CA 1
ATOM 1174 C C . GLN A 1 160 ? 13.024 1.403 -4.950 1.00 89.50 160 GLN A C 1
ATOM 1176 O O . GLN A 1 160 ? 13.938 2.060 -5.458 1.00 89.50 160 GLN A O 1
ATOM 1181 N N . PHE A 1 161 ? 11.742 1.710 -5.134 1.00 91.19 161 PHE A N 1
ATOM 1182 C CA . PHE A 1 161 ? 11.254 2.906 -5.790 1.00 91.19 161 PHE A CA 1
ATOM 1183 C C . PHE A 1 161 ? 10.659 3.829 -4.735 1.00 91.19 161 PHE A C 1
ATOM 1185 O O . PHE A 1 161 ? 9.922 3.381 -3.860 1.00 91.19 161 PHE A O 1
ATOM 1192 N N . LEU A 1 162 ? 10.914 5.128 -4.861 1.00 92.06 162 LEU A N 1
ATOM 1193 C CA . LEU A 1 162 ? 10.074 6.123 -4.211 1.00 92.06 162 LEU A CA 1
ATOM 1194 C C . LEU A 1 162 ? 8.640 6.009 -4.734 1.00 92.06 162 LEU A C 1
ATOM 1196 O O . LEU A 1 162 ? 7.710 6.036 -3.943 1.00 92.06 162 LEU A O 1
ATOM 1200 N N . GLY A 1 163 ? 8.459 5.857 -6.048 1.00 91.94 163 GLY A N 1
ATOM 1201 C CA . GLY A 1 163 ? 7.140 5.710 -6.658 1.00 91.94 163 GLY A CA 1
ATOM 1202 C C . GLY A 1 163 ? 7.137 4.703 -7.796 1.00 91.94 163 GLY A C 1
ATOM 1203 O O . GLY A 1 163 ? 7.863 4.872 -8.768 1.00 91.94 163 GLY A O 1
ATOM 1204 N N . PHE A 1 164 ? 6.299 3.680 -7.704 1.00 92.75 164 PHE A N 1
ATOM 1205 C CA . PHE A 1 164 ? 6.055 2.714 -8.766 1.00 92.75 164 PHE A CA 1
ATOM 1206 C C . PHE A 1 164 ? 4.596 2.779 -9.206 1.00 92.75 164 PHE A C 1
ATOM 1208 O O . PHE A 1 164 ? 3.696 2.760 -8.366 1.00 92.75 164 PHE A O 1
ATOM 1215 N N . TYR A 1 165 ? 4.364 2.795 -10.516 1.00 91.38 165 TYR A N 1
ATOM 1216 C CA . TYR A 1 165 ? 3.032 2.814 -11.105 1.00 91.38 165 TYR A CA 1
ATOM 1217 C C . TYR A 1 165 ? 2.795 1.664 -12.077 1.00 91.38 165 TYR A C 1
ATOM 1219 O O . TYR A 1 165 ? 3.506 1.519 -13.073 1.00 91.38 165 TYR A O 1
ATOM 1227 N N . ALA A 1 166 ? 1.748 0.874 -11.814 1.00 88.56 166 ALA A N 1
ATOM 1228 C CA . ALA A 1 166 ? 1.319 -0.210 -12.697 1.00 88.56 166 ALA A CA 1
ATOM 1229 C C . ALA A 1 166 ? 0.734 0.294 -14.029 1.00 88.56 166 ALA A C 1
ATOM 1231 O O . ALA A 1 166 ? 0.730 -0.447 -15.010 1.00 88.56 166 ALA A O 1
ATOM 1232 N N . ASN A 1 167 ? 0.269 1.544 -14.070 1.00 86.62 167 ASN A N 1
ATOM 1233 C CA . ASN A 1 167 ? -0.242 2.229 -15.260 1.00 86.62 167 ASN A CA 1
ATOM 1234 C C . ASN A 1 167 ? 0.545 3.528 -15.499 1.00 86.62 167 ASN A C 1
ATOM 1236 O O . ASN A 1 167 ? 1.603 3.721 -14.904 1.00 86.62 167 ASN A O 1
ATOM 1240 N N . ASP A 1 168 ? 0.033 4.418 -16.353 1.00 88.94 168 ASP A N 1
ATOM 1241 C CA . ASP A 1 168 ? 0.595 5.757 -16.563 1.00 88.94 168 ASP A CA 1
ATOM 1242 C C . ASP A 1 168 ? 0.805 6.487 -15.221 1.00 88.94 168 ASP A C 1
ATOM 1244 O O . ASP A 1 168 ? -0.064 6.452 -14.345 1.00 88.94 168 ASP A O 1
ATOM 1248 N N . LEU A 1 169 ? 1.946 7.159 -15.081 1.00 89.75 169 LEU A N 1
ATOM 1249 C CA . LEU A 1 169 ? 2.285 7.988 -13.926 1.00 89.75 169 LEU A CA 1
ATOM 1250 C C . LEU A 1 169 ? 2.144 9.454 -14.316 1.00 89.75 169 LEU A C 1
ATOM 1252 O O . LEU A 1 169 ? 2.788 9.919 -15.250 1.00 89.75 169 LEU A O 1
ATOM 1256 N N . GLU A 1 170 ? 1.319 10.187 -13.585 1.00 86.88 170 GLU A N 1
ATOM 1257 C CA . GLU A 1 170 ? 1.230 11.642 -13.672 1.00 86.88 170 GLU A CA 1
ATOM 1258 C C . GLU A 1 170 ? 1.771 12.236 -12.369 1.00 86.88 170 GLU A C 1
ATOM 1260 O O . GLU A 1 170 ? 1.488 11.728 -11.287 1.00 86.88 170 GLU A O 1
ATOM 1265 N N . VAL A 1 171 ? 2.616 13.258 -12.469 1.00 86.06 171 VAL A N 1
ATOM 1266 C CA . VAL A 1 171 ? 3.116 14.019 -11.321 1.00 86.06 171 VAL A CA 1
ATOM 1267 C C . VAL A 1 171 ? 2.807 15.481 -11.585 1.00 86.06 171 VAL A C 1
ATOM 1269 O O . VAL A 1 171 ? 3.369 16.071 -12.507 1.00 86.06 171 VAL A O 1
ATOM 1272 N N . ALA A 1 172 ? 1.897 16.048 -10.797 1.00 80.12 172 ALA A N 1
ATOM 1273 C CA . ALA A 1 172 ? 1.485 17.444 -10.909 1.00 80.12 172 ALA A CA 1
ATOM 1274 C C . ALA A 1 172 ? 1.306 18.065 -9.514 1.00 80.12 172 ALA A C 1
ATOM 1276 O O . ALA A 1 172 ? 0.180 18.134 -9.013 1.00 80.12 172 ALA A O 1
ATOM 1277 N N . PRO A 1 173 ? 2.387 18.493 -8.837 1.00 71.75 173 PRO A N 1
ATOM 1278 C CA . PRO A 1 173 ? 2.306 18.821 -7.427 1.00 71.75 173 PRO A CA 1
ATOM 1279 C C . PRO A 1 173 ? 1.689 20.203 -7.111 1.00 71.75 173 PRO A C 1
ATOM 1281 O O . PRO A 1 173 ? 1.540 20.552 -5.942 1.00 71.75 173 PRO A O 1
ATOM 1284 N N . GLY A 1 174 ? 1.197 20.936 -8.109 1.00 69.94 174 GLY A N 1
ATOM 1285 C CA . GLY A 1 174 ? 0.411 22.154 -7.893 1.00 69.94 174 GLY A CA 1
ATOM 1286 C C . GLY A 1 174 ? 1.289 23.370 -7.617 1.00 69.94 174 GLY A C 1
ATOM 1287 O O . GLY A 1 174 ? 2.309 23.525 -8.259 1.00 69.94 174 GLY A O 1
ATOM 1288 N N . GLU A 1 175 ? 0.876 24.268 -6.722 1.00 66.25 175 GLU A N 1
ATOM 1289 C CA . GLU A 1 175 ? 1.543 25.569 -6.508 1.00 66.25 175 GLU A CA 1
ATOM 1290 C C . GLU A 1 175 ? 2.658 25.540 -5.441 1.00 66.25 175 GLU A C 1
ATOM 1292 O O . GLU A 1 175 ? 3.176 26.589 -5.055 1.00 66.25 175 GLU A O 1
ATOM 1297 N N . THR A 1 176 ? 3.024 24.355 -4.948 1.00 69.38 176 THR A N 1
ATOM 1298 C CA . THR A 1 176 ? 4.006 24.145 -3.872 1.00 69.38 176 THR A CA 1
ATOM 1299 C C . THR A 1 176 ? 5.223 23.376 -4.374 1.00 69.38 176 THR A C 1
ATOM 1301 O O . THR A 1 176 ? 5.067 22.441 -5.157 1.00 69.38 176 THR A O 1
ATOM 1304 N N . THR A 1 177 ? 6.405 23.664 -3.829 1.00 74.50 177 THR A N 1
ATOM 1305 C CA . THR A 1 177 ? 7.624 22.881 -4.081 1.00 74.50 177 THR A CA 1
ATOM 1306 C C . THR A 1 177 ? 7.433 21.396 -3.757 1.00 74.50 177 THR A C 1
ATOM 1308 O O . THR A 1 177 ? 6.921 21.044 -2.686 1.00 74.50 177 THR A O 1
ATOM 1311 N N . ALA A 1 178 ? 7.902 20.522 -4.652 1.00 81.31 178 ALA A N 1
ATOM 1312 C CA . ALA A 1 178 ? 7.923 19.079 -4.434 1.00 81.31 178 ALA A CA 1
ATOM 1313 C C . ALA A 1 178 ? 9.266 18.465 -4.834 1.00 81.31 178 ALA A C 1
ATOM 1315 O O . ALA A 1 178 ? 9.760 18.665 -5.942 1.00 81.31 178 ALA A O 1
ATOM 1316 N N . VAL A 1 179 ? 9.830 17.674 -3.926 1.00 86.44 179 VAL A N 1
ATOM 1317 C CA . VAL A 1 179 ? 11.153 17.068 -4.099 1.00 86.44 179 VAL A CA 1
ATOM 1318 C C . VAL A 1 179 ? 11.003 15.561 -4.059 1.00 86.44 179 VAL A C 1
ATOM 1320 O O . VAL A 1 179 ? 10.501 15.014 -3.079 1.00 86.44 179 VAL A O 1
ATOM 1323 N N . PHE A 1 180 ? 11.445 14.896 -5.123 1.00 90.38 180 PHE A N 1
ATOM 1324 C CA . PHE A 1 180 ? 11.369 13.451 -5.301 1.00 90.38 180 PHE A CA 1
ATOM 1325 C C . PHE A 1 180 ? 12.768 12.845 -5.194 1.00 90.38 180 PHE A C 1
ATOM 1327 O O . PHE A 1 180 ? 13.489 12.673 -6.185 1.00 90.38 180 PHE A O 1
ATOM 1334 N N . ASN A 1 181 ? 13.164 12.519 -3.965 1.00 90.69 181 ASN A N 1
ATOM 1335 C CA . ASN A 1 181 ? 14.449 11.907 -3.660 1.00 90.69 181 ASN A CA 1
ATOM 1336 C C . ASN A 1 181 ? 14.344 10.378 -3.627 1.00 90.69 181 ASN A C 1
ATOM 1338 O O . ASN A 1 181 ? 14.327 9.743 -2.574 1.00 90.69 181 ASN A O 1
ATOM 1342 N N . GLY A 1 182 ? 14.252 9.783 -4.814 1.00 90.44 182 GLY A N 1
ATOM 1343 C CA . GLY A 1 182 ? 14.277 8.337 -4.997 1.00 90.44 182 GLY A CA 1
ATOM 1344 C C . GLY A 1 182 ? 13.807 7.922 -6.383 1.00 90.44 182 GLY A C 1
ATOM 1345 O O . GLY A 1 182 ? 13.284 8.731 -7.148 1.00 90.44 182 GLY A O 1
ATOM 1346 N N . ARG A 1 183 ? 14.045 6.659 -6.750 1.00 91.75 183 ARG A N 1
ATOM 1347 C CA . ARG A 1 183 ? 13.730 6.168 -8.100 1.00 91.75 183 ARG A CA 1
ATOM 1348 C C . ARG A 1 183 ? 12.230 6.156 -8.339 1.00 91.75 183 ARG A C 1
ATOM 1350 O O . ARG A 1 183 ? 11.478 5.769 -7.450 1.00 91.75 183 ARG A O 1
ATOM 1357 N N . MET A 1 184 ? 11.807 6.486 -9.550 1.00 93.81 184 MET A N 1
ATOM 1358 C CA . MET A 1 184 ? 10.412 6.352 -9.948 1.00 93.81 184 MET A CA 1
ATOM 1359 C C . MET A 1 184 ? 10.280 5.475 -11.190 1.00 93.81 184 MET A C 1
ATOM 1361 O O . MET A 1 184 ? 11.138 5.488 -12.079 1.00 93.81 184 MET A O 1
ATOM 1365 N N . HIS A 1 185 ? 9.205 4.696 -11.234 1.00 93.19 185 HIS A N 1
ATOM 1366 C CA . HIS A 1 185 ? 8.899 3.772 -12.313 1.00 93.19 185 HIS A CA 1
ATOM 1367 C C . HIS A 1 185 ? 7.442 3.878 -12.746 1.00 93.19 185 HIS A C 1
ATOM 1369 O O . HIS A 1 185 ? 6.546 3.973 -11.909 1.00 93.19 185 HIS A O 1
ATOM 1375 N N . THR A 1 186 ? 7.201 3.771 -14.049 1.00 93.12 186 THR A N 1
ATOM 1376 C CA . THR A 1 186 ? 5.867 3.527 -14.596 1.00 93.12 186 THR A CA 1
ATOM 1377 C C . THR A 1 186 ? 5.902 2.456 -15.681 1.00 93.12 186 THR A C 1
ATOM 1379 O O . THR A 1 186 ? 6.732 2.485 -16.594 1.00 93.12 186 THR A O 1
ATOM 1382 N N . ASN A 1 187 ? 4.956 1.522 -15.582 1.00 92.00 187 ASN A N 1
ATOM 1383 C CA . ASN A 1 187 ? 4.653 0.547 -16.626 1.00 92.00 187 ASN A CA 1
ATOM 1384 C C . ASN A 1 187 ? 3.916 1.176 -17.828 1.00 92.00 187 ASN A C 1
ATOM 1386 O O . ASN A 1 187 ? 3.782 0.524 -18.862 1.00 92.00 187 ASN A O 1
ATOM 1390 N N . GLY A 1 188 ? 3.418 2.409 -17.693 1.00 91.69 188 GLY A N 1
ATOM 1391 C CA . GLY A 1 188 ? 2.764 3.181 -18.748 1.00 91.69 188 GLY A CA 1
ATOM 1392 C C . GLY A 1 188 ? 3.608 4.367 -19.218 1.00 91.69 188 GLY A C 1
ATOM 1393 O O . GLY A 1 188 ? 4.839 4.300 -19.238 1.00 91.69 188 GLY A O 1
ATOM 1394 N N . ASP A 1 189 ? 2.932 5.442 -19.621 1.00 92.19 189 ASP A N 1
ATOM 1395 C CA . ASP A 1 189 ? 3.550 6.724 -19.985 1.00 92.19 189 ASP A CA 1
ATOM 1396 C C . ASP A 1 189 ? 3.729 7.630 -18.747 1.00 92.19 189 ASP A C 1
ATOM 1398 O O . ASP A 1 189 ? 2.913 7.603 -17.821 1.00 92.19 189 ASP A O 1
ATOM 1402 N N . LEU A 1 190 ? 4.783 8.454 -18.734 1.00 93.88 190 LEU A N 1
ATOM 1403 C CA . LEU A 1 190 ? 5.082 9.434 -17.685 1.00 93.88 190 LEU A CA 1
ATOM 1404 C C . LEU A 1 190 ? 4.670 10.850 -18.114 1.00 93.88 190 LEU A C 1
ATOM 1406 O O . LEU A 1 190 ? 5.109 11.345 -19.154 1.00 93.88 190 LEU A O 1
ATOM 1410 N N . TYR A 1 191 ? 3.893 11.524 -17.270 1.00 91.31 191 TYR A N 1
ATOM 1411 C CA . TYR A 1 191 ? 3.454 12.908 -17.431 1.00 91.31 191 TYR A CA 1
ATOM 1412 C C . TYR A 1 191 ? 3.991 13.752 -16.276 1.00 91.31 191 TYR A C 1
ATOM 1414 O O . TYR A 1 191 ? 3.657 13.501 -15.120 1.00 91.31 191 TYR A O 1
ATOM 1422 N N . LEU A 1 192 ? 4.825 14.747 -16.579 1.00 90.62 192 LEU A N 1
ATOM 1423 C CA . LEU A 1 192 ? 5.394 15.651 -15.577 1.00 90.62 192 LEU A CA 1
ATOM 1424 C C . LEU A 1 192 ? 4.843 17.059 -15.774 1.00 90.62 192 LEU A C 1
ATOM 1426 O O . LEU A 1 192 ? 5.076 17.690 -16.808 1.00 90.62 192 LEU A O 1
ATOM 1430 N N . SER A 1 193 ? 4.133 17.572 -14.779 1.00 82.06 193 SER A N 1
ATOM 1431 C CA . SER A 1 193 ? 3.615 18.934 -14.759 1.00 82.06 193 SER A CA 1
ATOM 1432 C C . SER A 1 193 ? 4.007 19.643 -13.474 1.00 82.06 193 SER A C 1
ATOM 1434 O O . SER A 1 193 ? 4.143 19.018 -12.434 1.00 82.06 193 SER A O 1
ATOM 1436 N N . GLU A 1 194 ? 4.115 20.963 -13.547 1.00 80.12 194 GLU A N 1
ATOM 1437 C CA . GLU A 1 194 ? 4.329 21.837 -12.399 1.00 80.12 194 GLU A CA 1
ATOM 1438 C C . GLU A 1 194 ? 3.472 23.100 -12.576 1.00 80.12 194 GLU A C 1
ATOM 1440 O O . GLU A 1 194 ? 3.036 23.394 -13.694 1.00 80.12 194 GLU A O 1
ATOM 1445 N N . GLU A 1 195 ? 3.170 23.831 -11.504 1.00 76.12 195 GLU A N 1
ATOM 1446 C CA . GLU A 1 195 ? 2.495 25.131 -11.584 1.00 76.12 195 GLU A CA 1
ATOM 1447 C C . GLU A 1 195 ? 3.313 26.297 -11.035 1.00 76.12 195 GLU A C 1
ATOM 1449 O O . GLU A 1 195 ? 3.018 27.448 -11.361 1.00 76.12 195 GLU A O 1
ATOM 1454 N N . HIS A 1 196 ? 4.376 25.995 -10.297 1.00 77.44 196 HIS A N 1
ATOM 1455 C CA . HIS A 1 196 ? 5.289 26.936 -9.677 1.00 77.44 196 HIS A CA 1
ATOM 1456 C C . HIS A 1 196 ? 6.583 27.154 -10.493 1.00 77.44 196 HIS A C 1
ATOM 1458 O O . HIS A 1 196 ? 7.126 26.236 -11.107 1.00 77.44 196 HIS A O 1
ATOM 1464 N N . CYS A 1 197 ? 7.085 28.393 -10.496 1.00 81.44 197 CYS A N 1
ATOM 1465 C CA . CYS A 1 197 ? 8.406 28.788 -11.014 1.00 81.44 197 CYS A CA 1
ATOM 1466 C C . CYS A 1 197 ? 9.381 28.982 -9.841 1.00 81.44 197 CYS A C 1
ATOM 1468 O O . CYS A 1 197 ? 8.902 29.332 -8.771 1.00 81.44 197 CYS A O 1
ATOM 1470 N N . PRO A 1 198 ? 10.702 28.792 -10.027 1.00 79.44 198 PRO A N 1
ATOM 1471 C CA . PRO A 1 198 ? 11.605 28.059 -9.136 1.00 79.44 198 PRO A CA 1
ATOM 1472 C C . PRO A 1 198 ? 11.342 28.103 -7.622 1.00 79.44 198 PRO A C 1
ATOM 1474 O O . PRO A 1 198 ? 11.145 29.189 -7.073 1.00 79.44 198 PRO A O 1
ATOM 1477 N N . PRO A 1 199 ? 11.450 26.948 -6.920 1.00 71.19 199 PRO A N 1
ATOM 1478 C CA . PRO A 1 199 ? 12.135 25.719 -7.376 1.00 71.19 199 PRO A CA 1
ATOM 1479 C C . PRO A 1 199 ? 11.256 24.649 -8.063 1.00 71.19 199 PRO A C 1
ATOM 1481 O O . PRO A 1 199 ? 11.787 23.659 -8.553 1.00 71.19 199 PRO A O 1
ATOM 1484 N N . GLY A 1 200 ? 9.931 24.826 -8.139 1.00 80.94 200 GLY A N 1
ATOM 1485 C CA . GLY A 1 200 ? 9.043 23.891 -8.851 1.00 80.94 200 GLY A CA 1
ATOM 1486 C C . GLY A 1 200 ? 9.135 22.434 -8.359 1.00 80.94 200 GLY A C 1
ATOM 1487 O O . GLY A 1 200 ? 9.155 22.183 -7.149 1.00 80.94 200 GLY A O 1
ATOM 1488 N N . ALA A 1 201 ? 9.178 21.479 -9.296 1.00 87.94 201 ALA A N 1
ATOM 1489 C CA . ALA A 1 201 ? 9.345 20.052 -9.014 1.00 87.94 201 ALA A CA 1
ATOM 1490 C C . ALA A 1 201 ? 10.764 19.562 -9.342 1.00 87.94 201 ALA A C 1
ATOM 1492 O O . ALA A 1 201 ? 11.208 19.639 -10.491 1.00 87.94 201 ALA A O 1
ATOM 1493 N N . GLU A 1 202 ? 11.438 18.961 -8.361 1.00 90.62 202 GLU A N 1
ATOM 1494 C CA . GLU A 1 202 ? 12.792 18.417 -8.505 1.00 90.62 202 GLU A CA 1
ATOM 1495 C C . GLU A 1 202 ? 12.800 16.888 -8.394 1.00 90.62 202 GLU A C 1
ATOM 1497 O O . GLU A 1 202 ? 12.394 16.311 -7.382 1.00 90.62 202 GLU A O 1
ATOM 1502 N N . PHE A 1 203 ? 13.322 16.211 -9.416 1.00 93.00 203 PHE A N 1
ATOM 1503 C CA . PHE A 1 203 ? 13.494 14.760 -9.437 1.00 93.00 203 PHE A CA 1
ATOM 1504 C C . PHE A 1 203 ? 14.968 14.419 -9.271 1.00 93.00 203 PHE A C 1
ATOM 1506 O O . PHE A 1 203 ? 15.767 14.523 -10.208 1.00 93.00 203 PHE A O 1
ATOM 1513 N N . LEU A 1 204 ? 15.332 13.995 -8.062 1.00 92.31 204 LEU A N 1
ATOM 1514 C CA . LEU A 1 204 ? 16.710 13.634 -7.748 1.00 92.31 204 LEU A CA 1
ATOM 1515 C C . LEU A 1 204 ? 17.000 12.181 -8.110 1.00 92.31 204 LEU A C 1
ATOM 1517 O O . LEU A 1 204 ? 18.125 11.858 -8.463 1.00 92.31 204 LEU A O 1
ATOM 1521 N N . GLY A 1 205 ? 16.009 11.290 -8.063 1.00 89.44 205 GLY A N 1
ATOM 1522 C CA . GLY A 1 205 ? 16.176 9.882 -8.430 1.00 89.44 205 GLY A CA 1
ATOM 1523 C C . GLY A 1 205 ? 16.118 9.596 -9.933 1.00 89.44 205 GLY A C 1
ATOM 1524 O O . GLY A 1 205 ? 15.861 10.468 -10.756 1.00 89.44 205 GLY A O 1
ATOM 1525 N N . GLN A 1 206 ? 16.386 8.341 -10.301 1.00 91.69 206 GLN A N 1
ATOM 1526 C CA . GLN A 1 206 ? 16.256 7.872 -11.683 1.00 91.69 206 GLN A CA 1
ATOM 1527 C C . GLN A 1 206 ? 14.776 7.703 -12.058 1.00 91.69 206 GLN A C 1
ATOM 1529 O O . GLN A 1 206 ? 14.010 7.142 -11.274 1.00 91.69 206 GLN A O 1
ATOM 1534 N N . LEU A 1 207 ? 14.402 8.110 -13.271 1.00 94.50 207 LEU A N 1
ATOM 1535 C CA . LEU A 1 207 ? 13.084 7.880 -13.860 1.00 94.50 207 LEU A CA 1
ATOM 1536 C C . LEU A 1 207 ? 13.152 6.722 -14.859 1.00 94.50 207 LEU A C 1
ATOM 1538 O O . LEU A 1 207 ? 13.982 6.714 -15.769 1.00 94.50 207 LEU A O 1
ATOM 1542 N N . THR A 1 208 ? 12.272 5.741 -14.696 1.00 93.31 208 THR A N 1
ATOM 1543 C CA . THR A 1 208 ? 12.207 4.547 -15.544 1.00 93.31 208 THR A CA 1
ATOM 1544 C C . THR A 1 208 ? 10.803 4.382 -16.113 1.00 93.31 208 THR A C 1
ATOM 1546 O O . THR A 1 208 ? 9.814 4.447 -15.388 1.00 93.31 208 THR A O 1
ATOM 1549 N N . ILE A 1 209 ? 10.708 4.224 -17.429 1.00 94.44 209 ILE A N 1
ATOM 1550 C CA . ILE A 1 209 ? 9.449 4.302 -18.167 1.00 94.44 209 ILE A CA 1
ATOM 1551 C C . ILE A 1 209 ? 9.399 3.139 -19.157 1.00 94.44 209 ILE A C 1
ATOM 1553 O O . ILE A 1 209 ? 10.276 2.987 -20.011 1.00 94.44 209 ILE A O 1
ATOM 1557 N N . VAL A 1 210 ? 8.366 2.312 -19.061 1.00 93.12 210 VAL A N 1
ATOM 1558 C CA . VAL A 1 210 ? 8.100 1.263 -20.056 1.00 93.12 210 VAL A CA 1
ATOM 1559 C C . VAL A 1 210 ? 7.517 1.893 -21.321 1.00 93.12 210 VAL A C 1
ATOM 1561 O O . VAL A 1 210 ? 8.033 1.673 -22.417 1.00 93.12 210 VAL A O 1
ATOM 1564 N N . GLY A 1 211 ? 6.526 2.769 -21.153 1.00 91.56 211 GLY A N 1
ATOM 1565 C CA . GLY A 1 211 ? 5.778 3.391 -22.237 1.00 91.56 211 GLY A CA 1
ATOM 1566 C C . GLY A 1 211 ? 4.598 2.525 -22.673 1.00 91.56 211 GLY A C 1
ATOM 1567 O O . GLY A 1 211 ? 4.668 1.299 -22.708 1.00 91.56 211 GLY A O 1
ATOM 1568 N N . SER A 1 212 ? 3.493 3.168 -23.036 1.00 87.69 212 SER A N 1
ATOM 1569 C CA . SER A 1 212 ? 2.254 2.479 -23.410 1.00 87.69 212 SER A CA 1
ATOM 1570 C C . SER A 1 212 ? 2.308 1.805 -24.784 1.00 87.69 212 SER A C 1
ATOM 1572 O O . SER A 1 212 ? 1.466 0.959 -25.084 1.00 87.69 212 SER A O 1
ATOM 1574 N N . GLY A 1 213 ? 3.265 2.193 -25.635 1.00 86.62 213 GLY A N 1
ATOM 1575 C CA . GLY A 1 213 ? 3.400 1.695 -27.008 1.00 86.62 213 GLY A CA 1
ATOM 1576 C C . GLY A 1 213 ? 2.262 2.119 -27.945 1.00 86.62 213 GLY A C 1
ATOM 1577 O O . GLY A 1 213 ? 2.123 1.562 -29.034 1.00 86.62 213 GLY A O 1
ATOM 1578 N N . ILE A 1 214 ? 1.428 3.079 -27.539 1.00 83.69 214 ILE A N 1
ATOM 1579 C CA . ILE A 1 214 ? 0.283 3.533 -28.328 1.00 83.69 214 ILE A CA 1
ATOM 1580 C C . ILE A 1 214 ? 0.722 4.518 -29.406 1.00 83.69 214 ILE A C 1
ATOM 1582 O O . ILE A 1 214 ? 1.510 5.432 -29.180 1.00 83.69 214 ILE A O 1
ATOM 1586 N N . SER A 1 215 ? 0.159 4.355 -30.604 1.00 81.94 215 SER A N 1
ATOM 1587 C CA . SER A 1 215 ? 0.395 5.280 -31.710 1.00 81.94 215 SER A CA 1
ATOM 1588 C C . SER A 1 215 ? -0.017 6.704 -31.328 1.00 81.94 215 SER A C 1
ATOM 1590 O O . SER A 1 215 ? -1.172 6.949 -30.985 1.00 81.94 215 SER A O 1
ATOM 1592 N N . GLY A 1 216 ? 0.915 7.650 -31.449 1.00 79.19 216 GLY A N 1
ATOM 1593 C CA . GLY A 1 216 ? 0.679 9.065 -31.154 1.00 79.19 216 GLY A CA 1
ATOM 1594 C C . GLY A 1 216 ? 0.941 9.473 -29.703 1.00 79.19 216 GLY A C 1
ATOM 1595 O O . GLY A 1 216 ? 0.785 10.652 -29.392 1.00 79.19 216 GLY A O 1
ATOM 1596 N N . THR A 1 217 ? 1.370 8.557 -28.830 1.00 84.38 217 THR A N 1
ATOM 1597 C CA . THR A 1 217 ? 1.940 8.892 -27.516 1.00 84.38 217 THR A CA 1
ATOM 1598 C C . THR A 1 217 ? 3.445 8.641 -27.505 1.00 84.38 217 THR A C 1
ATOM 1600 O O . THR A 1 217 ? 3.992 7.945 -28.362 1.00 84.38 217 THR A O 1
ATOM 1603 N N . VAL A 1 218 ? 4.131 9.248 -26.539 1.00 91.94 218 VAL A N 1
ATOM 1604 C CA . VAL A 1 218 ? 5.544 8.981 -26.258 1.00 91.94 218 VAL A CA 1
ATOM 1605 C C . VAL A 1 218 ? 5.700 8.635 -24.778 1.00 91.94 218 VAL A C 1
ATOM 1607 O O . VAL A 1 218 ? 4.880 9.086 -23.974 1.00 91.94 218 VAL A O 1
ATOM 1610 N N . PRO A 1 219 ? 6.768 7.911 -24.396 1.00 94.62 219 PRO A N 1
ATOM 1611 C CA . PRO A 1 219 ? 6.971 7.505 -23.008 1.00 94.62 219 PRO A CA 1
ATOM 1612 C C . PRO A 1 219 ? 7.025 8.677 -22.016 1.00 94.62 219 PRO A C 1
ATOM 1614 O O . PRO A 1 219 ? 6.588 8.525 -20.884 1.00 94.62 219 PRO A O 1
ATOM 1617 N N . LEU A 1 220 ? 7.548 9.843 -22.415 1.00 95.56 220 LEU A N 1
ATOM 1618 C CA . LEU A 1 220 ? 7.671 11.017 -21.547 1.00 95.56 220 LEU A CA 1
ATOM 1619 C C . LEU A 1 220 ? 6.978 12.238 -22.153 1.00 95.56 220 LEU A C 1
ATOM 1621 O O . LEU A 1 220 ? 7.350 12.715 -23.227 1.00 95.56 220 LEU A O 1
ATOM 1625 N N . THR A 1 221 ? 6.018 12.788 -21.419 1.00 93.00 221 THR A N 1
ATOM 1626 C CA . THR A 1 221 ? 5.317 14.025 -21.764 1.00 93.00 221 THR A CA 1
ATOM 1627 C C . THR A 1 221 ? 5.522 15.070 -20.669 1.00 93.00 221 THR A C 1
ATOM 1629 O O . THR A 1 221 ? 5.326 14.805 -19.485 1.00 93.00 221 THR A O 1
ATOM 1632 N N . ARG A 1 222 ? 5.896 16.287 -21.065 1.00 91.38 222 ARG A N 1
ATOM 1633 C CA . ARG A 1 222 ? 5.917 17.465 -20.196 1.00 91.38 222 ARG A CA 1
ATOM 1634 C C . ARG A 1 222 ? 4.561 18.174 -20.293 1.00 91.38 222 ARG A C 1
ATOM 1636 O O . ARG A 1 222 ? 4.198 18.651 -21.362 1.00 91.38 222 ARG A O 1
ATOM 1643 N N . GLY A 1 223 ? 3.809 18.220 -19.198 1.00 84.88 223 GLY A N 1
ATOM 1644 C CA . GLY A 1 223 ? 2.445 18.753 -19.104 1.00 84.88 223 GLY A CA 1
ATOM 1645 C C . GLY A 1 223 ? 1.482 17.770 -18.432 1.00 84.88 223 GLY A C 1
ATOM 1646 O O . GLY A 1 223 ? 1.819 16.603 -18.229 1.00 84.88 223 GLY A O 1
ATOM 1647 N N . ARG A 1 224 ? 0.282 18.246 -18.078 1.00 81.19 224 ARG A N 1
ATOM 1648 C CA . ARG A 1 224 ? -0.772 17.398 -17.488 1.00 81.19 224 ARG A CA 1
ATOM 1649 C C . ARG A 1 224 ? -1.309 16.406 -18.521 1.00 81.19 224 ARG A C 1
ATOM 1651 O O . ARG A 1 224 ? -1.384 16.719 -19.708 1.00 81.19 224 ARG A O 1
ATOM 1658 N N . LYS A 1 225 ? -1.736 15.226 -18.075 1.00 81.69 225 LYS A N 1
ATOM 1659 C CA . LYS A 1 225 ? -2.236 14.166 -18.964 1.00 81.69 225 LYS A CA 1
ATOM 1660 C C . LYS A 1 225 ? -3.616 14.494 -19.544 1.00 81.69 225 LYS A C 1
ATOM 1662 O O . LYS A 1 225 ? -3.851 14.320 -20.742 1.00 81.69 225 LYS A O 1
ATOM 1667 N N . PHE A 1 226 ? -4.515 15.007 -18.700 1.00 73.69 226 PHE A N 1
ATOM 1668 C CA . PHE A 1 226 ? -5.896 15.314 -19.088 1.00 73.69 226 PHE A CA 1
ATOM 1669 C C . PHE A 1 226 ? -6.065 16.638 -19.827 1.00 73.69 226 PHE A C 1
ATOM 1671 O O . PHE A 1 226 ? -6.980 16.749 -20.635 1.00 73.69 226 PHE A O 1
ATOM 1678 N N . ASN A 1 227 ? -5.234 17.648 -19.573 1.00 69.88 227 ASN A N 1
ATOM 1679 C CA . ASN A 1 227 ? -5.464 19.006 -20.074 1.00 69.88 227 ASN A CA 1
ATOM 1680 C C . ASN A 1 227 ? -4.420 19.440 -21.111 1.00 69.88 227 ASN A C 1
ATOM 1682 O O . ASN A 1 227 ? -3.331 18.889 -21.198 1.00 69.88 227 ASN A O 1
ATOM 1686 N N . THR A 1 228 ? -4.721 20.513 -21.837 1.00 63.50 228 THR A N 1
ATOM 1687 C CA . THR A 1 228 ? -3.797 21.258 -22.695 1.00 63.50 228 THR A CA 1
ATOM 1688 C C . THR A 1 228 ? -2.868 22.194 -21.905 1.00 63.50 228 THR A C 1
ATOM 1690 O O . THR A 1 228 ? -2.454 23.204 -22.457 1.00 63.50 228 THR A O 1
ATOM 1693 N N . GLY A 1 229 ? -2.614 21.928 -20.618 1.00 70.56 229 GLY A N 1
ATOM 1694 C CA . GLY A 1 229 ? -1.883 22.832 -19.727 1.00 70.56 229 GLY A CA 1
ATOM 1695 C C . GLY A 1 229 ? -0.467 22.354 -19.425 1.00 70.56 229 GLY A C 1
ATOM 1696 O O . GLY A 1 229 ? -0.266 21.221 -18.980 1.00 70.56 229 GLY A O 1
ATOM 1697 N N . ASN A 1 230 ? 0.506 23.233 -19.647 1.00 81.44 230 ASN A N 1
ATOM 1698 C CA . ASN A 1 230 ? 1.926 22.974 -19.444 1.00 81.44 230 ASN A CA 1
ATOM 1699 C C . ASN A 1 230 ? 2.634 24.261 -18.988 1.00 81.44 230 ASN A C 1
ATOM 1701 O O . ASN A 1 230 ? 2.874 25.174 -19.779 1.00 81.44 230 ASN A O 1
ATOM 1705 N N . ARG A 1 231 ? 2.926 24.344 -17.688 1.00 80.88 231 ARG A N 1
ATOM 1706 C CA . ARG A 1 231 ? 3.593 25.486 -17.048 1.00 80.88 231 ARG A CA 1
ATOM 1707 C C . ARG A 1 231 ? 4.548 25.001 -15.947 1.00 80.88 231 ARG A C 1
ATOM 1709 O O . ARG A 1 231 ? 4.740 23.790 -15.804 1.00 80.88 231 ARG A O 1
ATOM 1716 N N . GLY A 1 232 ? 5.141 25.935 -15.210 1.00 84.75 232 GLY A N 1
ATOM 1717 C CA . GLY A 1 232 ? 6.026 25.689 -14.074 1.00 84.75 232 GLY A CA 1
ATOM 1718 C C . GLY A 1 232 ? 7.407 25.168 -14.466 1.00 84.75 232 GLY A C 1
ATOM 1719 O O . GLY A 1 232 ? 7.727 25.026 -15.651 1.00 84.75 232 GLY A O 1
ATOM 1720 N N . GLU A 1 233 ? 8.221 24.877 -13.460 1.00 88.06 233 GLU A N 1
ATOM 1721 C CA . GLU A 1 233 ? 9.578 24.358 -13.615 1.00 88.06 233 GLU A CA 1
ATOM 1722 C C . GLU A 1 233 ? 9.664 22.892 -13.171 1.00 88.06 233 GLU A C 1
ATOM 1724 O O . GLU A 1 233 ? 9.289 22.535 -12.061 1.00 88.06 233 GLU A O 1
ATOM 1729 N N . VAL A 1 234 ? 10.180 22.032 -14.048 1.00 90.94 234 VAL A N 1
ATOM 1730 C CA . VAL A 1 234 ? 10.498 20.638 -13.711 1.00 90.94 234 VAL A CA 1
ATOM 1731 C C . VAL A 1 234 ? 11.987 20.454 -13.919 1.00 90.94 234 VAL A C 1
ATOM 1733 O O . VAL A 1 234 ? 12.475 20.675 -15.027 1.00 90.94 234 VAL A O 1
ATOM 1736 N N . GLN A 1 235 ? 12.698 20.028 -12.885 1.00 92.31 235 GLN A N 1
ATOM 1737 C CA . GLN A 1 235 ? 14.136 19.812 -12.925 1.00 92.31 235 GLN A CA 1
ATOM 1738 C C . GLN A 1 235 ? 14.476 18.352 -12.638 1.00 92.31 235 GLN A C 1
ATOM 1740 O O . GLN A 1 235 ? 13.918 17.729 -11.737 1.00 92.31 235 GLN A O 1
ATOM 1745 N N . ILE A 1 236 ? 15.411 17.801 -13.408 1.00 94.00 236 ILE A N 1
ATOM 1746 C CA . ILE A 1 236 ? 15.898 16.430 -13.264 1.00 94.00 236 ILE A CA 1
ATOM 1747 C C . ILE A 1 236 ? 17.383 16.477 -12.924 1.00 94.00 236 ILE A C 1
ATOM 1749 O O . ILE A 1 236 ? 18.168 17.137 -13.608 1.00 94.00 236 ILE A O 1
ATOM 1753 N N . SER A 1 237 ? 17.779 15.749 -11.887 1.00 93.19 237 SER A N 1
ATOM 1754 C CA . SER A 1 237 ? 19.182 15.638 -11.503 1.00 93.19 237 SER A CA 1
ATOM 1755 C C . SER A 1 237 ? 19.980 14.781 -12.479 1.00 93.19 237 SER A C 1
ATOM 1757 O O . SER A 1 237 ? 19.575 13.662 -12.812 1.00 93.19 237 SER A O 1
ATOM 1759 N N . LEU A 1 238 ? 21.149 15.287 -12.884 1.00 93.06 238 LEU A N 1
ATOM 1760 C CA . LEU A 1 238 ? 22.098 14.600 -13.762 1.00 93.06 238 LEU A CA 1
ATOM 1761 C C . LEU A 1 238 ? 23.004 13.607 -13.019 1.00 93.06 238 LEU A C 1
ATOM 1763 O O . LEU A 1 238 ? 23.514 12.673 -13.637 1.00 93.06 238 LEU A O 1
ATOM 1767 N N . ASP A 1 239 ? 23.186 13.771 -11.709 1.00 89.88 239 ASP A N 1
ATOM 1768 C CA . ASP A 1 239 ? 24.100 12.965 -10.885 1.00 89.88 239 ASP A CA 1
ATOM 1769 C C . ASP A 1 239 ? 23.447 12.340 -9.640 1.00 89.88 239 ASP A C 1
ATOM 1771 O O . ASP A 1 239 ? 24.063 11.521 -8.959 1.00 89.88 239 ASP A O 1
ATOM 1775 N N . GLY A 1 240 ? 22.176 12.641 -9.380 1.00 86.00 240 GLY A N 1
ATOM 1776 C CA . GLY A 1 240 ? 21.454 12.217 -8.183 1.00 86.00 240 GLY A CA 1
ATOM 1777 C C . GLY A 1 240 ? 21.507 13.208 -7.020 1.00 86.00 240 GLY A C 1
ATOM 1778 O O . GLY A 1 240 ? 20.863 12.960 -6.004 1.00 86.00 240 GLY A O 1
ATOM 1779 N N . GLY A 1 241 ? 22.249 14.311 -7.151 1.00 85.75 241 GLY A N 1
ATOM 1780 C CA . GLY A 1 241 ? 22.287 15.405 -6.187 1.00 85.75 241 GLY A CA 1
ATOM 1781 C C . GLY A 1 241 ? 21.375 16.571 -6.572 1.00 85.75 241 GLY A C 1
ATOM 1782 O O . GLY A 1 241 ? 20.874 16.661 -7.692 1.00 85.75 241 GLY A O 1
ATOM 1783 N N . SER A 1 242 ? 21.188 17.506 -5.643 1.00 86.50 242 SER A N 1
ATOM 1784 C CA . SER A 1 242 ? 20.365 18.710 -5.835 1.00 86.50 242 SER A CA 1
ATOM 1785 C C . SER A 1 242 ? 21.126 19.901 -6.437 1.00 86.50 242 SER A C 1
ATOM 1787 O O . SER A 1 242 ? 20.590 20.998 -6.514 1.00 86.50 242 SER A O 1
ATOM 1789 N N . THR A 1 243 ? 22.398 19.733 -6.815 1.00 89.56 243 THR A N 1
ATOM 1790 C CA . THR A 1 243 ? 23.256 20.830 -7.311 1.00 89.56 243 THR A CA 1
ATOM 1791 C C . THR A 1 243 ? 23.452 20.823 -8.823 1.00 89.56 243 THR A C 1
ATOM 1793 O O . THR A 1 243 ? 23.878 21.827 -9.387 1.00 89.56 243 THR A O 1
ATOM 1796 N N . ASN A 1 244 ? 23.184 19.696 -9.480 1.00 92.38 244 ASN A N 1
ATOM 1797 C CA . ASN A 1 244 ? 23.423 19.489 -10.905 1.00 92.38 244 ASN A CA 1
ATOM 1798 C C . ASN A 1 244 ? 22.112 19.098 -11.589 1.00 92.38 244 ASN A C 1
ATOM 1800 O O . ASN A 1 244 ? 21.857 17.933 -11.910 1.00 92.38 244 ASN A O 1
ATOM 1804 N N . LEU A 1 245 ? 21.244 20.097 -11.713 1.00 91.19 245 LEU A N 1
ATOM 1805 C CA . LEU A 1 245 ? 19.878 19.955 -12.186 1.00 91.19 245 LEU A CA 1
ATOM 1806 C C . LEU A 1 245 ? 19.758 20.483 -13.618 1.00 91.19 245 LEU A C 1
ATOM 1808 O O . LEU A 1 245 ? 20.279 21.548 -13.949 1.00 91.19 245 LEU A O 1
ATOM 1812 N N . GLN A 1 246 ? 19.050 19.741 -14.464 1.00 92.88 246 GLN A N 1
ATOM 1813 C CA . GLN A 1 246 ? 18.695 20.153 -15.817 1.00 92.88 246 GLN A CA 1
ATOM 1814 C C . GLN A 1 246 ? 17.176 20.292 -15.926 1.00 92.88 246 GLN A C 1
ATOM 1816 O O . GLN A 1 246 ? 16.433 19.385 -15.547 1.00 92.88 246 GLN A O 1
ATOM 1821 N N . ALA A 1 247 ? 16.707 21.411 -16.477 1.00 91.56 247 ALA A N 1
ATOM 1822 C CA . ALA A 1 247 ? 15.285 21.634 -16.691 1.00 91.56 247 ALA A CA 1
ATOM 1823 C C . ALA A 1 247 ? 14.717 20.723 -17.795 1.00 91.56 247 ALA A C 1
ATOM 1825 O O . ALA A 1 247 ? 15.328 20.528 -18.848 1.00 91.56 247 ALA A O 1
ATOM 1826 N N . LEU A 1 248 ? 13.504 20.218 -17.575 1.00 92.94 248 LEU A N 1
ATOM 1827 C CA . LEU A 1 248 ? 12.641 19.635 -18.596 1.00 92.94 248 LEU A CA 1
ATOM 1828 C C . LEU A 1 248 ? 11.642 20.705 -19.042 1.00 92.94 248 LEU A C 1
ATOM 1830 O O . LEU A 1 248 ? 10.552 20.847 -18.476 1.00 92.94 248 LEU A O 1
ATOM 1834 N N . GLY A 1 249 ? 12.044 21.493 -20.038 1.00 89.50 249 GLY A N 1
ATOM 1835 C CA . GLY A 1 249 ? 11.335 22.724 -20.358 1.00 89.50 249 GLY A CA 1
ATOM 1836 C C . GLY A 1 249 ? 9.941 22.517 -20.953 1.00 89.50 249 GLY A C 1
ATOM 1837 O O . GLY A 1 249 ? 9.681 21.528 -21.653 1.00 89.50 249 GLY A O 1
ATOM 1838 N N . ALA A 1 250 ? 9.040 23.459 -20.656 1.00 85.19 250 ALA A N 1
ATOM 1839 C CA . ALA A 1 250 ? 7.618 23.359 -20.982 1.00 85.19 250 ALA A CA 1
ATOM 1840 C C . ALA A 1 250 ? 7.387 23.373 -22.501 1.00 85.19 250 ALA A C 1
ATOM 1842 O O . ALA A 1 250 ? 6.867 22.401 -23.045 1.00 85.19 250 ALA A O 1
ATOM 1843 N N . SER A 1 251 ? 7.836 24.416 -23.205 1.00 82.81 251 SER A N 1
ATOM 1844 C CA . SER A 1 251 ? 7.623 24.540 -24.661 1.00 82.81 251 SER A CA 1
ATOM 1845 C C . SER A 1 251 ? 8.824 24.083 -25.496 1.00 82.81 251 SER A C 1
ATOM 1847 O O . SER A 1 251 ? 8.670 23.651 -26.637 1.00 82.81 251 SER A O 1
ATOM 1849 N N . SER A 1 252 ? 10.032 24.157 -24.934 1.00 85.38 252 SER A N 1
ATOM 1850 C CA . SER A 1 252 ? 11.282 23.716 -25.564 1.00 85.38 252 SER A CA 1
ATOM 1851 C C . SER A 1 252 ? 12.314 23.345 -24.491 1.00 85.38 252 SER A C 1
ATOM 1853 O O . SER A 1 252 ? 12.131 23.750 -23.344 1.00 85.38 252 SER A O 1
ATOM 1855 N N . PRO A 1 253 ? 13.418 22.651 -24.824 1.00 83.81 253 PRO A N 1
ATOM 1856 C CA . PRO A 1 253 ? 14.442 22.277 -23.840 1.00 83.81 253 PRO A CA 1
ATOM 1857 C C . PRO A 1 253 ? 15.074 23.465 -23.092 1.00 83.81 253 PRO A C 1
ATOM 1859 O O . PRO A 1 253 ? 15.573 23.291 -21.988 1.00 83.81 253 PRO A O 1
ATOM 1862 N N . ALA A 1 254 ? 15.056 24.669 -23.678 1.00 80.88 254 ALA A N 1
ATOM 1863 C CA . ALA A 1 254 ? 15.627 25.881 -23.081 1.00 80.88 254 ALA A CA 1
ATOM 1864 C C . ALA A 1 254 ? 14.651 26.642 -22.159 1.00 80.88 254 ALA A C 1
ATOM 1866 O O . ALA A 1 254 ? 15.048 27.591 -21.487 1.00 80.88 254 ALA A O 1
ATOM 1867 N N . ASP A 1 255 ? 13.373 26.256 -22.143 1.00 83.94 255 ASP A N 1
ATOM 1868 C CA . ASP A 1 255 ? 12.301 26.937 -21.410 1.00 83.94 255 ASP A CA 1
ATOM 1869 C C . ASP A 1 255 ? 12.225 26.428 -19.961 1.00 83.94 255 ASP A C 1
ATOM 1871 O O . ASP A 1 255 ? 11.368 25.606 -19.637 1.00 83.94 255 ASP A O 1
ATOM 1875 N N . ALA A 1 256 ? 13.168 26.860 -19.114 1.00 76.00 256 ALA A N 1
ATOM 1876 C CA . ALA A 1 256 ? 13.322 26.347 -17.747 1.00 76.00 256 ALA A CA 1
ATOM 1877 C C . ALA A 1 256 ? 12.099 26.613 -16.852 1.00 76.00 256 ALA A C 1
ATOM 1879 O O . ALA A 1 256 ? 11.694 25.726 -16.103 1.00 76.00 256 ALA A O 1
ATOM 1880 N N . CYS A 1 257 ? 11.458 27.781 -16.989 1.00 84.69 257 CYS A N 1
ATOM 1881 C CA . CYS A 1 257 ? 10.150 28.014 -16.391 1.00 84.69 257 CYS A CA 1
ATOM 1882 C C . CYS A 1 257 ? 9.203 28.814 -17.280 1.00 84.69 257 CYS A C 1
ATOM 1884 O O . CYS A 1 257 ? 9.556 29.865 -17.813 1.00 84.69 257 CYS A O 1
ATOM 1886 N N . ASN A 1 258 ? 7.953 28.355 -17.327 1.00 76.56 258 ASN A N 1
ATOM 1887 C CA . ASN A 1 258 ? 6.888 28.959 -18.105 1.00 76.56 258 ASN A CA 1
ATOM 1888 C C . ASN A 1 258 ? 5.677 29.250 -17.217 1.00 76.56 258 ASN A C 1
ATOM 1890 O O . ASN A 1 258 ? 5.179 28.353 -16.549 1.00 76.56 258 ASN A O 1
ATOM 1894 N N . THR A 1 259 ? 5.171 30.482 -17.210 1.00 77.38 259 THR A N 1
ATOM 1895 C CA . THR A 1 259 ? 3.993 30.863 -16.407 1.00 77.38 259 THR A CA 1
ATOM 1896 C C . THR A 1 259 ? 2.675 30.766 -17.182 1.00 77.38 259 THR A C 1
ATOM 1898 O O . THR A 1 259 ? 1.598 30.875 -16.591 1.00 77.38 259 THR A O 1
ATOM 1901 N N . ASN A 1 260 ? 2.722 30.536 -18.498 1.00 75.44 260 ASN A N 1
ATOM 1902 C CA . ASN A 1 260 ? 1.539 30.481 -19.349 1.00 75.44 260 ASN A CA 1
ATOM 1903 C C . ASN A 1 260 ? 0.898 29.086 -19.308 1.00 75.44 260 ASN A C 1
ATOM 1905 O O . ASN A 1 260 ? 1.400 28.126 -19.884 1.00 75.44 260 ASN A O 1
ATOM 1909 N N . PHE A 1 261 ? -0.270 28.984 -18.673 1.00 69.00 261 PHE A N 1
ATOM 1910 C CA . PHE A 1 261 ? -1.030 27.733 -18.577 1.00 69.00 261 PHE A CA 1
ATOM 1911 C C . PHE A 1 261 ? -1.618 27.254 -19.917 1.00 69.00 261 PHE A C 1
ATOM 1913 O O . PHE A 1 261 ? -2.133 26.145 -19.991 1.00 69.00 261 PHE A O 1
ATOM 1920 N N . SER A 1 262 ? -1.551 28.065 -20.976 1.00 71.75 262 SER A N 1
ATOM 1921 C CA . SER A 1 262 ? -2.155 27.753 -22.280 1.00 71.75 262 SER A CA 1
ATOM 1922 C C . SER A 1 262 ? -1.257 26.914 -23.195 1.00 71.75 262 SER A C 1
ATOM 1924 O O . SER A 1 262 ? -1.683 26.569 -24.297 1.00 71.75 262 SER A O 1
ATOM 1926 N N . ASN A 1 263 ? -0.011 26.623 -22.799 1.00 75.81 263 ASN A N 1
ATOM 1927 C CA . ASN A 1 263 ? 0.874 25.826 -23.646 1.00 75.81 263 ASN A CA 1
ATOM 1928 C C . ASN A 1 263 ? 0.429 24.364 -23.656 1.00 75.81 263 ASN A C 1
ATOM 1930 O O . ASN A 1 263 ? 0.222 23.797 -22.581 1.00 75.81 263 ASN A O 1
ATOM 1934 N N . PRO A 1 264 ? 0.355 23.724 -24.835 1.00 80.81 264 PRO A N 1
ATOM 1935 C CA . PRO A 1 264 ? 0.001 22.320 -24.913 1.00 80.81 264 PRO A CA 1
ATOM 1936 C C . PRO A 1 264 ? 1.078 21.435 -24.255 1.00 80.81 264 PRO A C 1
ATOM 1938 O O . PRO A 1 264 ? 2.254 21.817 -24.191 1.00 80.81 264 PRO A O 1
ATOM 1941 N N . PRO A 1 265 ? 0.706 20.224 -23.803 1.00 85.62 265 PRO A N 1
ATOM 1942 C CA . PRO A 1 265 ? 1.661 19.210 -23.396 1.00 85.62 265 PRO A CA 1
ATOM 1943 C C . PRO A 1 265 ? 2.677 18.939 -24.505 1.00 85.62 265 PRO A C 1
ATOM 1945 O O . PRO A 1 265 ? 2.325 18.797 -25.679 1.00 85.62 265 PRO A O 1
ATOM 1948 N N . ARG A 1 266 ? 3.948 18.854 -24.123 1.00 89.69 266 ARG A N 1
ATOM 1949 C CA . ARG A 1 266 ? 5.068 18.611 -25.023 1.00 89.69 266 ARG A CA 1
ATOM 1950 C C . ARG A 1 266 ? 5.525 17.165 -24.905 1.00 89.69 266 ARG A C 1
ATOM 1952 O O . ARG A 1 266 ? 5.996 16.730 -23.858 1.00 89.69 266 ARG A O 1
ATOM 1959 N N . GLN A 1 267 ? 5.424 16.433 -26.006 1.00 91.94 267 GLN A N 1
ATOM 1960 C CA . GLN A 1 267 ? 6.026 15.110 -26.139 1.00 91.94 267 GLN A CA 1
ATOM 1961 C C . GLN A 1 267 ? 7.549 15.250 -26.212 1.00 91.94 267 GLN A C 1
ATOM 1963 O O . GLN A 1 267 ? 8.067 15.975 -27.064 1.00 91.94 267 GLN A O 1
ATOM 1968 N N . VAL A 1 268 ? 8.268 14.598 -25.300 1.00 94.44 268 VAL A N 1
ATOM 1969 C CA . VAL A 1 268 ? 9.720 14.753 -25.171 1.00 94.44 268 VAL A CA 1
ATOM 1970 C C . VAL A 1 268 ? 10.417 13.738 -26.085 1.00 94.44 268 VAL A C 1
ATOM 1972 O O . VAL A 1 268 ? 10.230 12.531 -25.909 1.00 94.44 268 VAL A O 1
ATOM 1975 N N . PRO A 1 269 ? 11.210 14.179 -27.080 1.00 93.81 269 PRO A N 1
ATOM 1976 C CA . PRO A 1 269 ? 11.864 13.272 -28.016 1.00 93.81 269 PRO A CA 1
ATOM 1977 C C . PRO A 1 269 ? 13.028 12.519 -27.361 1.00 93.81 269 PRO A C 1
ATOM 1979 O O . PRO A 1 269 ? 13.717 13.038 -26.482 1.00 93.81 269 PRO A O 1
ATOM 1982 N N . GLN A 1 270 ? 13.328 11.316 -27.864 1.00 92.44 270 GLN A N 1
ATOM 1983 C CA . GLN A 1 270 ? 14.409 10.475 -27.333 1.00 92.44 270 GLN A CA 1
ATOM 1984 C C . GLN A 1 270 ? 15.780 11.173 -27.345 1.00 92.44 270 GLN A C 1
ATOM 1986 O O . GLN A 1 270 ? 16.588 10.964 -26.445 1.00 92.44 270 GLN A O 1
ATOM 1991 N N . SER A 1 271 ? 16.046 12.031 -28.334 1.00 93.56 271 SER A N 1
ATOM 1992 C CA . SER A 1 271 ? 17.290 12.806 -28.409 1.00 93.56 271 SER A CA 1
ATOM 1993 C C . SER A 1 271 ? 17.489 13.732 -27.209 1.00 93.56 271 SER A C 1
ATOM 1995 O O . SER A 1 271 ? 18.619 13.918 -26.774 1.00 93.56 271 SER A O 1
ATOM 1997 N N . GLU A 1 272 ? 16.407 14.289 -26.664 1.00 94.44 272 GLU A N 1
ATOM 1998 C CA . GLU A 1 272 ? 16.447 15.118 -25.459 1.00 94.44 272 GLU A CA 1
ATOM 1999 C C . GLU A 1 272 ? 16.552 14.254 -24.201 1.00 94.44 272 GLU A C 1
ATOM 2001 O O . GLU A 1 272 ? 17.366 14.550 -23.333 1.00 94.44 272 GLU A O 1
ATOM 2006 N N . ILE A 1 273 ? 15.820 13.136 -24.131 1.00 94.56 273 ILE A N 1
ATOM 2007 C CA . ILE A 1 273 ? 15.934 12.155 -23.034 1.00 94.56 273 ILE A CA 1
ATOM 2008 C C . ILE A 1 273 ? 17.393 11.710 -22.842 1.00 94.56 273 ILE A C 1
ATOM 2010 O O . ILE A 1 273 ? 17.879 11.619 -21.715 1.00 94.56 273 ILE A O 1
ATOM 2014 N N . ASN A 1 274 ? 18.124 11.508 -23.941 1.00 92.94 274 ASN A N 1
ATOM 2015 C CA . ASN A 1 274 ? 19.531 11.112 -23.912 1.00 92.94 274 ASN A CA 1
ATOM 2016 C C . ASN A 1 274 ? 20.458 12.172 -23.279 1.00 92.94 274 ASN A C 1
ATOM 2018 O O . ASN A 1 274 ? 21.545 11.817 -22.828 1.00 92.94 274 ASN A O 1
ATOM 2022 N N . THR A 1 275 ? 20.048 13.447 -23.211 1.00 94.38 275 THR A N 1
ATOM 2023 C CA . THR A 1 275 ? 20.843 14.518 -22.571 1.00 94.38 275 THR A CA 1
ATOM 2024 C C . THR A 1 275 ? 20.899 14.384 -21.050 1.00 94.38 275 THR A C 1
ATOM 2026 O O . THR A 1 275 ? 21.850 14.845 -20.431 1.00 94.38 275 THR A O 1
ATOM 2029 N N . PHE A 1 276 ? 19.953 13.654 -20.452 1.00 93.12 276 PHE A N 1
ATOM 2030 C CA . PHE A 1 276 ? 19.913 13.397 -19.016 1.00 93.12 276 PHE A CA 1
ATOM 2031 C C . PHE A 1 276 ? 20.846 12.253 -18.573 1.00 93.12 276 PHE A C 1
ATOM 2033 O O . PHE A 1 276 ? 20.604 11.647 -17.539 1.00 93.12 276 PHE A O 1
ATOM 2040 N N . ASN A 1 277 ? 21.885 11.889 -19.337 1.00 89.00 277 ASN A N 1
ATOM 2041 C CA . ASN A 1 277 ? 22.940 10.934 -18.939 1.00 89.00 277 ASN A CA 1
ATOM 2042 C C . ASN A 1 277 ? 22.439 9.597 -18.335 1.00 89.00 277 ASN A C 1
ATOM 2044 O O . ASN A 1 277 ? 23.007 9.073 -17.376 1.00 89.00 277 ASN A O 1
ATOM 2048 N N . GLY A 1 278 ? 21.350 9.033 -18.873 1.00 87.50 278 GLY A N 1
ATOM 2049 C CA . GLY A 1 278 ? 20.762 7.769 -18.397 1.00 87.50 278 GLY A CA 1
ATOM 2050 C C . GLY A 1 278 ? 19.940 7.874 -17.102 1.00 87.50 278 GLY A C 1
ATOM 2051 O O . GLY A 1 278 ? 19.496 6.850 -16.571 1.00 87.50 278 GLY A O 1
ATOM 2052 N N . ARG A 1 279 ? 19.709 9.096 -16.605 1.00 91.69 279 ARG A N 1
ATOM 2053 C CA . ARG A 1 279 ? 18.818 9.395 -15.471 1.00 91.69 279 ARG A CA 1
ATOM 2054 C C . ARG A 1 279 ? 17.346 9.218 -15.822 1.00 91.69 279 ARG A C 1
ATOM 2056 O O . ARG A 1 279 ? 16.550 8.938 -14.933 1.00 91.69 279 ARG A O 1
ATOM 2063 N N . ILE A 1 280 ? 17.007 9.312 -17.106 1.00 94.62 280 ILE A N 1
ATOM 2064 C CA . ILE A 1 280 ? 15.715 8.909 -17.659 1.00 94.62 280 ILE A CA 1
ATOM 2065 C C . ILE A 1 280 ? 15.956 7.720 -18.592 1.00 94.62 280 ILE A C 1
ATOM 2067 O O . ILE A 1 280 ? 16.789 7.797 -19.496 1.00 94.62 280 ILE A O 1
ATOM 2071 N N . GLN A 1 281 ? 15.237 6.621 -18.370 1.00 91.38 281 GLN A N 1
ATOM 2072 C CA . GLN A 1 281 ? 15.299 5.419 -19.203 1.00 91.38 281 GLN A CA 1
ATOM 2073 C C . GLN A 1 281 ? 13.908 5.058 -19.717 1.00 91.38 281 GLN A C 1
ATOM 2075 O O . GLN A 1 281 ? 12.957 4.983 -18.942 1.00 91.38 281 GLN A O 1
ATOM 2080 N N . THR A 1 282 ? 13.803 4.825 -21.022 1.00 91.75 282 THR A N 1
ATOM 2081 C CA . THR A 1 282 ? 12.565 4.483 -21.736 1.00 91.75 282 THR A CA 1
ATOM 2082 C C . THR A 1 282 ? 12.686 3.115 -22.413 1.00 91.75 282 THR A C 1
ATOM 2084 O O . THR A 1 282 ? 13.794 2.609 -22.600 1.00 91.75 282 THR A O 1
ATOM 2087 N N . GLY A 1 283 ? 11.558 2.508 -22.801 1.00 79.50 283 GLY A N 1
ATOM 2088 C CA . GLY A 1 283 ? 11.548 1.241 -23.547 1.00 79.50 283 GLY A CA 1
ATOM 2089 C C . GLY A 1 283 ? 11.950 0.026 -22.706 1.00 79.50 283 GLY A C 1
ATOM 2090 O O . GLY A 1 283 ? 12.452 -0.968 -23.234 1.00 79.50 283 GLY A O 1
ATOM 2091 N N . LEU A 1 284 ? 11.767 0.121 -21.389 1.00 83.62 284 LEU A N 1
ATOM 2092 C CA . LEU A 1 284 ? 12.007 -0.973 -20.453 1.00 83.62 284 LEU A CA 1
ATOM 2093 C C . LEU A 1 284 ? 10.910 -2.039 -20.564 1.00 83.62 284 LEU A C 1
ATOM 2095 O O . LEU A 1 284 ? 9.849 -1.806 -21.136 1.00 83.62 284 LEU A O 1
ATOM 2099 N N . LYS A 1 285 ? 11.150 -3.228 -20.001 1.00 83.38 285 LYS A N 1
ATOM 2100 C CA . LYS A 1 285 ? 10.113 -4.265 -19.909 1.00 83.38 285 LYS A CA 1
ATOM 2101 C C . LYS A 1 285 ? 9.157 -3.966 -18.759 1.00 83.38 285 LYS A C 1
ATOM 2103 O O . LYS A 1 285 ? 9.598 -3.558 -17.688 1.00 83.38 285 LYS A O 1
ATOM 2108 N N . THR A 1 286 ? 7.875 -4.259 -18.970 1.00 85.69 286 THR A N 1
ATOM 2109 C CA . THR A 1 286 ? 6.843 -4.215 -17.929 1.00 85.69 286 THR A CA 1
ATOM 2110 C C . THR A 1 286 ? 7.255 -5.038 -16.714 1.00 85.69 286 THR 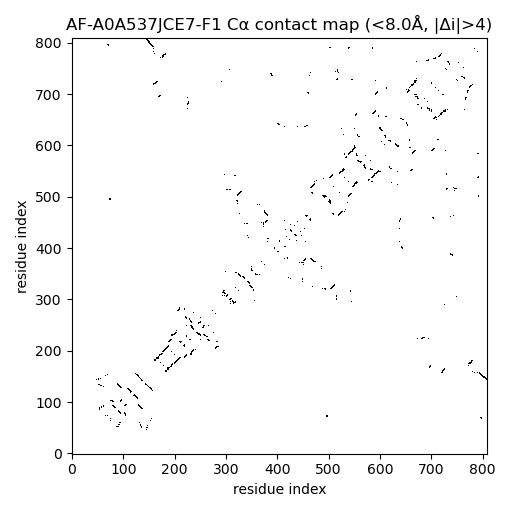A C 1
ATOM 2112 O O . THR A 1 286 ? 7.637 -6.207 -16.826 1.00 85.69 286 THR A O 1
ATOM 2115 N N . ILE A 1 287 ? 7.143 -4.427 -15.540 1.00 85.69 287 ILE A N 1
ATOM 2116 C CA . ILE A 1 287 ? 7.258 -5.109 -14.259 1.00 85.69 287 ILE A CA 1
ATOM 2117 C C . ILE A 1 287 ? 5.879 -5.689 -13.919 1.00 85.69 287 ILE A C 1
ATOM 2119 O O . ILE A 1 287 ? 4.935 -4.951 -13.640 1.00 85.69 287 ILE A O 1
ATOM 2123 N N . ASN A 1 288 ? 5.753 -7.018 -13.981 1.00 80.62 288 ASN A N 1
ATOM 2124 C CA . ASN A 1 288 ? 4.519 -7.727 -13.629 1.00 80.62 288 ASN A CA 1
ATOM 2125 C C . ASN A 1 288 ? 4.346 -7.791 -12.113 1.00 80.62 288 ASN A C 1
ATOM 2127 O O . ASN A 1 288 ? 5.289 -8.125 -11.395 1.00 80.62 288 ASN A O 1
ATOM 2131 N N . LEU A 1 289 ? 3.133 -7.514 -11.640 1.00 75.50 289 LEU A N 1
ATOM 2132 C CA . LEU A 1 289 ? 2.826 -7.368 -10.220 1.00 75.50 289 LEU A CA 1
ATOM 2133 C C . LEU A 1 289 ? 1.486 -8.003 -9.866 1.00 75.50 289 LEU A C 1
ATOM 2135 O O . LEU A 1 289 ? 0.643 -8.164 -10.754 1.00 75.50 289 LEU A O 1
ATOM 2139 N N . PRO A 1 290 ? 1.271 -8.348 -8.583 1.00 79.31 290 PRO A N 1
ATOM 2140 C CA . PRO A 1 290 ? -0.060 -8.692 -8.116 1.00 79.31 290 PRO A CA 1
ATOM 2141 C C . PRO A 1 290 ? -1.005 -7.507 -8.352 1.00 79.31 290 PRO A C 1
ATOM 2143 O O . PRO A 1 290 ? -0.660 -6.358 -8.077 1.00 79.31 290 PRO A O 1
ATOM 2146 N N . SER A 1 291 ? -2.192 -7.799 -8.880 1.00 85.75 291 SER A N 1
ATOM 2147 C CA . SER A 1 291 ? -3.267 -6.814 -8.973 1.00 85.75 291 SER A CA 1
ATOM 2148 C C . SER A 1 291 ? -3.754 -6.433 -7.579 1.00 85.75 291 SER A C 1
ATOM 2150 O O . SER A 1 291 ? -3.636 -7.232 -6.651 1.00 85.75 291 SER A O 1
ATOM 2152 N N . GLU A 1 292 ? -4.385 -5.264 -7.453 1.00 87.19 292 GLU A N 1
ATOM 2153 C CA . GLU A 1 292 ? -5.053 -4.831 -6.216 1.00 87.19 292 GLU A CA 1
ATOM 2154 C C . GLU A 1 292 ? -5.905 -5.950 -5.586 1.00 87.19 292 GLU A C 1
ATOM 2156 O O . GLU A 1 292 ? -5.754 -6.293 -4.414 1.00 87.19 292 GLU A O 1
ATOM 2161 N N . ALA A 1 293 ? -6.709 -6.634 -6.405 1.00 87.56 293 ALA A N 1
ATOM 2162 C CA . ALA A 1 293 ? -7.521 -7.763 -5.962 1.00 87.56 293 ALA A CA 1
ATOM 2163 C C . ALA A 1 293 ? -6.690 -8.925 -5.373 1.00 87.56 293 ALA A C 1
ATOM 2165 O O . ALA A 1 293 ? -7.031 -9.486 -4.329 1.00 87.56 293 ALA A O 1
ATOM 2166 N N . GLY A 1 294 ? -5.558 -9.261 -6.000 1.00 88.12 294 GLY A N 1
ATOM 2167 C CA . GLY A 1 294 ? -4.643 -10.298 -5.512 1.00 88.12 294 GLY A CA 1
ATOM 2168 C C . GLY A 1 294 ? -3.929 -9.936 -4.203 1.00 88.12 294 GLY A C 1
ATOM 2169 O O . GLY A 1 294 ? -3.380 -10.819 -3.533 1.00 88.12 294 GLY A O 1
ATOM 2170 N N . VAL A 1 295 ? -3.942 -8.660 -3.811 1.00 89.31 295 VAL A N 1
ATOM 2171 C CA . VAL A 1 295 ? -3.325 -8.165 -2.577 1.00 89.31 295 VAL A CA 1
ATOM 2172 C C . VAL A 1 295 ? -4.323 -8.193 -1.416 1.00 89.31 295 VAL A C 1
ATOM 2174 O O . VAL A 1 295 ? -4.014 -8.816 -0.394 1.00 89.31 295 VAL A O 1
ATOM 2177 N N . VAL A 1 296 ? -5.514 -7.596 -1.575 1.00 92.62 296 VAL A N 1
ATOM 2178 C CA . VAL A 1 296 ? -6.394 -7.264 -0.432 1.00 92.62 296 VAL A CA 1
ATOM 2179 C C . VAL A 1 296 ? -7.762 -7.964 -0.376 1.00 92.62 296 VAL A C 1
ATOM 2181 O O . VAL A 1 296 ? -8.388 -7.907 0.673 1.00 92.62 296 VAL A O 1
ATOM 2184 N N . CYS A 1 297 ? -8.249 -8.667 -1.410 1.00 93.00 297 CYS A N 1
ATOM 2185 C CA . CYS A 1 297 ? -9.622 -9.218 -1.389 1.00 93.00 297 CYS A CA 1
ATOM 2186 C C . CYS A 1 297 ? -9.925 -10.153 -0.194 1.00 93.00 297 CYS A C 1
ATOM 2188 O O . CYS A 1 297 ? -9.072 -10.914 0.268 1.00 93.00 297 CYS A O 1
ATOM 2190 N N . THR A 1 298 ? -11.184 -10.177 0.246 1.00 93.94 298 THR A N 1
ATOM 2191 C CA . THR A 1 298 ? -11.666 -10.913 1.428 1.00 93.94 298 THR A CA 1
ATOM 2192 C C . THR A 1 298 ? -12.770 -11.922 1.054 1.00 93.94 298 THR A C 1
ATOM 2194 O O . THR A 1 298 ? -13.357 -11.832 -0.025 1.00 93.94 298 THR A O 1
ATOM 2197 N N . PRO A 1 299 ? -13.102 -12.917 1.904 1.00 92.50 299 PRO A N 1
ATOM 2198 C CA . PRO A 1 299 ? -14.053 -13.983 1.552 1.00 92.50 299 PRO A CA 1
ATOM 2199 C C . PRO A 1 299 ? -15.458 -13.500 1.156 1.00 92.50 299 PRO A C 1
ATOM 2201 O O . PRO A 1 299 ? -16.149 -14.143 0.367 1.00 92.50 299 PRO A O 1
ATOM 2204 N N . TRP A 1 300 ? -15.908 -12.371 1.705 1.00 88.75 300 TRP A N 1
ATOM 2205 C CA . TRP A 1 300 ? -17.226 -11.810 1.393 1.00 88.75 300 TRP A CA 1
ATOM 2206 C C . TRP A 1 300 ? -17.225 -10.941 0.132 1.00 88.75 300 TRP A C 1
ATOM 2208 O O . TRP A 1 300 ? -18.288 -10.721 -0.443 1.00 88.75 300 TRP A O 1
ATOM 2218 N N . THR A 1 301 ? -16.066 -10.476 -0.343 1.00 85.56 301 THR A N 1
ATOM 2219 C CA . THR A 1 301 ? -15.986 -9.746 -1.615 1.00 85.56 301 THR A CA 1
ATOM 2220 C C . THR A 1 301 ? -15.829 -10.687 -2.803 1.00 85.56 301 THR A C 1
ATOM 2222 O O . THR A 1 301 ? -16.333 -10.378 -3.879 1.00 85.56 301 THR A O 1
ATOM 2225 N N . THR A 1 302 ? -15.242 -11.874 -2.615 1.00 79.12 302 THR A N 1
ATOM 2226 C CA . THR A 1 302 ? -14.972 -12.831 -3.707 1.00 79.12 302 THR A CA 1
ATOM 2227 C C . THR A 1 302 ? -16.196 -13.566 -4.250 1.00 79.12 302 THR A C 1
ATOM 2229 O O . THR A 1 302 ? -16.144 -14.134 -5.345 1.00 79.12 302 THR A O 1
ATOM 2232 N N . SER A 1 303 ? -17.297 -13.553 -3.497 1.00 69.62 303 SER A N 1
ATOM 2233 C CA . SER A 1 303 ? -18.580 -14.165 -3.863 1.00 69.62 303 SER A CA 1
ATOM 2234 C C . SER A 1 303 ? -19.548 -13.198 -4.555 1.00 69.62 303 SER A C 1
ATOM 2236 O O . SER A 1 303 ? -20.591 -13.626 -5.048 1.00 69.62 303 SER A O 1
ATOM 2238 N N . THR A 1 304 ? -19.214 -11.906 -4.632 1.00 67.81 304 THR A N 1
ATOM 2239 C CA . THR A 1 304 ? -20.073 -10.907 -5.280 1.00 67.81 304 THR A CA 1
ATOM 2240 C C . THR A 1 304 ? -19.816 -10.893 -6.786 1.00 67.81 304 THR A C 1
ATOM 2242 O O . THR A 1 304 ? -18.723 -10.566 -7.241 1.00 67.81 304 THR A O 1
ATOM 2245 N N . ALA A 1 305 ? -20.826 -11.249 -7.581 1.00 62.22 305 ALA A N 1
ATOM 2246 C CA . ALA A 1 305 ? -20.714 -11.255 -9.036 1.00 62.22 305 ALA A CA 1
ATOM 2247 C C . ALA A 1 305 ? -20.475 -9.838 -9.593 1.00 62.22 305 ALA A C 1
ATOM 2249 O O . ALA A 1 305 ? -21.158 -8.892 -9.207 1.00 62.22 305 ALA A O 1
ATOM 2250 N N . GLY A 1 306 ? -19.535 -9.705 -10.534 1.00 61.38 306 GLY A N 1
ATOM 2251 C CA . GLY A 1 306 ? -19.291 -8.457 -11.269 1.00 61.38 306 GLY A CA 1
ATOM 2252 C C . GLY A 1 306 ? -18.297 -7.483 -10.627 1.00 61.38 306 GLY A C 1
ATOM 2253 O O . GLY A 1 306 ? -18.031 -6.443 -11.223 1.00 61.38 306 GLY A O 1
ATOM 2254 N N . ASN A 1 307 ? -17.711 -7.806 -9.468 1.00 70.81 307 ASN A N 1
ATOM 2255 C CA . ASN A 1 307 ? -16.625 -7.015 -8.886 1.00 70.81 307 ASN A CA 1
ATOM 2256 C C . ASN A 1 307 ? -15.233 -7.574 -9.247 1.00 70.81 307 ASN A C 1
ATOM 2258 O O . ASN A 1 307 ? -15.091 -8.713 -9.697 1.00 70.81 307 ASN A O 1
ATOM 2262 N N . ALA A 1 308 ? -14.186 -6.777 -9.027 1.00 72.75 308 ALA A N 1
ATOM 2263 C CA . ALA A 1 308 ? -12.804 -7.162 -9.328 1.00 72.75 308 ALA A CA 1
ATOM 2264 C C . ALA A 1 308 ? -12.236 -8.261 -8.401 1.00 72.75 308 ALA A C 1
ATOM 2266 O O . ALA A 1 308 ? -11.222 -8.865 -8.739 1.00 72.75 308 ALA A O 1
ATOM 2267 N N . CYS A 1 309 ? -12.898 -8.558 -7.276 1.00 81.31 309 CYS A N 1
ATOM 2268 C CA . CYS A 1 309 ? -12.574 -9.687 -6.397 1.00 81.31 309 CYS A CA 1
ATOM 2269 C C . CYS A 1 309 ? -13.251 -11.006 -6.818 1.00 81.31 309 CYS A C 1
ATOM 2271 O O . CYS A 1 309 ? -12.997 -12.045 -6.205 1.00 81.31 309 CYS A O 1
ATOM 2273 N N . SER A 1 310 ? -14.135 -10.992 -7.823 1.00 67.94 310 SER A N 1
ATOM 2274 C CA . SER A 1 310 ? -14.923 -12.164 -8.206 1.00 67.94 310 SER A CA 1
ATOM 2275 C C . SER A 1 310 ? -14.028 -13.279 -8.761 1.00 67.94 310 SER A C 1
ATOM 2277 O O . SER A 1 310 ? -13.164 -13.050 -9.603 1.00 67.94 310 SER A O 1
ATOM 2279 N N . GLY A 1 311 ? -14.202 -14.503 -8.249 1.00 68.81 311 GLY A N 1
ATOM 2280 C CA . GLY A 1 311 ? -13.344 -15.648 -8.604 1.00 68.81 311 GLY A CA 1
ATOM 2281 C C . GLY A 1 311 ? -12.957 -16.560 -7.438 1.00 68.81 311 GLY A C 1
ATOM 2282 O O . GLY A 1 311 ? -12.208 -17.515 -7.628 1.00 68.81 311 GLY A O 1
ATOM 2283 N N . GLY A 1 312 ? -13.463 -16.290 -6.230 1.00 68.19 312 GLY A N 1
ATOM 2284 C CA . GLY A 1 312 ? -13.299 -17.169 -5.067 1.00 68.19 312 GLY A CA 1
ATOM 2285 C C . GLY A 1 312 ? -11.915 -17.144 -4.407 1.00 68.19 312 GLY A C 1
ATOM 2286 O O . GLY A 1 312 ? -11.702 -17.885 -3.452 1.00 68.19 312 GLY A O 1
ATOM 2287 N N . GLN A 1 313 ? -10.982 -16.304 -4.868 1.00 81.50 313 GLN A N 1
ATOM 2288 C CA . GLN A 1 313 ? -9.637 -16.200 -4.294 1.00 81.50 313 GLN A CA 1
ATOM 2289 C C . GLN A 1 313 ? -9.482 -14.919 -3.476 1.00 81.50 313 GLN A C 1
ATOM 2291 O O . GLN A 1 313 ? -9.621 -13.814 -3.989 1.00 81.50 313 GLN A O 1
ATOM 2296 N N . THR A 1 314 ? -9.186 -15.070 -2.188 1.00 90.56 314 THR A N 1
ATOM 2297 C CA . THR A 1 314 ? -8.838 -13.949 -1.307 1.00 90.56 314 THR A CA 1
ATOM 2298 C C . THR A 1 314 ? -7.417 -13.457 -1.579 1.00 90.56 314 THR A C 1
ATOM 2300 O O . THR A 1 314 ? -6.563 -14.235 -2.001 1.00 90.56 314 THR A O 1
ATOM 2303 N N . GLY A 1 315 ? -7.139 -12.197 -1.257 1.00 91.19 315 GLY A N 1
ATOM 2304 C CA . GLY A 1 315 ? -5.828 -11.584 -1.415 1.00 91.19 315 GLY A CA 1
ATOM 2305 C C . GLY A 1 315 ? -4.755 -12.177 -0.498 1.00 91.19 315 GLY A C 1
ATOM 2306 O O . GLY A 1 315 ? -5.038 -12.772 0.548 1.00 91.19 315 GLY A O 1
ATOM 2307 N N . THR A 1 316 ? -3.496 -11.990 -0.889 1.00 89.62 316 THR A N 1
ATOM 2308 C CA . THR A 1 316 ? -2.320 -12.546 -0.199 1.00 89.62 316 THR A CA 1
ATOM 2309 C C . THR A 1 316 ? -2.226 -12.080 1.255 1.00 89.62 316 THR A C 1
ATOM 2311 O O . THR A 1 316 ? -1.952 -12.894 2.141 1.00 89.62 316 THR A O 1
ATOM 2314 N N . TYR A 1 317 ? -2.489 -10.796 1.520 1.00 92.38 317 TYR A N 1
ATOM 2315 C CA . TYR A 1 317 ? -2.423 -10.248 2.876 1.00 92.38 317 TYR A CA 1
ATOM 2316 C C . TYR A 1 317 ? -3.528 -10.821 3.767 1.00 92.38 317 TYR A C 1
ATOM 2318 O O . TYR A 1 317 ? -3.264 -11.163 4.917 1.00 92.38 317 TYR A O 1
ATOM 2326 N N . TRP A 1 318 ? -4.736 -11.029 3.229 1.00 94.50 318 TRP A N 1
ATOM 2327 C CA . TRP A 1 318 ? -5.808 -11.707 3.962 1.00 94.50 318 TRP A CA 1
ATOM 2328 C C . TRP A 1 318 ? -5.418 -13.142 4.321 1.00 94.50 318 TRP A C 1
ATOM 2330 O O . TRP A 1 318 ? -5.560 -13.555 5.471 1.00 94.50 318 TRP A O 1
ATOM 2340 N N . GLN A 1 319 ? -4.912 -13.917 3.358 1.00 90.88 319 GLN A N 1
ATOM 2341 C CA . GLN A 1 319 ? -4.570 -15.327 3.579 1.00 90.88 319 GLN A CA 1
ATOM 2342 C C . GLN A 1 319 ? -3.473 -15.501 4.626 1.00 90.88 319 GLN A C 1
ATOM 2344 O O . GLN A 1 319 ? -3.514 -16.448 5.407 1.00 90.88 319 GLN A O 1
ATOM 2349 N N . ARG A 1 320 ? -2.512 -14.576 4.662 1.00 89.31 320 ARG A N 1
ATOM 2350 C CA . ARG A 1 320 ? -1.306 -14.693 5.486 1.00 89.31 320 ARG A CA 1
ATOM 2351 C C . ARG A 1 320 ? -1.326 -13.862 6.765 1.00 89.31 320 ARG A C 1
ATOM 2353 O O . ARG A 1 320 ? -0.366 -13.940 7.510 1.00 89.31 320 ARG A O 1
ATOM 2360 N N . ALA A 1 321 ? -2.394 -13.122 7.055 1.00 92.06 321 ALA A N 1
ATOM 2361 C CA . ALA A 1 321 ? -2.496 -12.358 8.295 1.00 92.06 321 ALA A CA 1
ATOM 2362 C C . ALA A 1 321 ? -2.427 -13.229 9.565 1.00 92.06 321 ALA A C 1
ATOM 2364 O O . ALA A 1 321 ? -3.124 -14.248 9.667 1.00 92.06 321 ALA A O 1
ATOM 2365 N N . ASP A 1 322 ? -1.649 -12.780 10.556 1.00 90.94 322 ASP A N 1
ATOM 2366 C CA . ASP A 1 322 ? -1.590 -13.353 11.909 1.00 90.94 322 ASP A CA 1
ATOM 2367 C C . ASP A 1 322 ? -2.869 -13.045 12.705 1.00 90.94 322 ASP A C 1
ATOM 2369 O O . ASP A 1 322 ? -3.327 -13.841 13.537 1.00 90.94 322 ASP A O 1
ATOM 2373 N N . VAL A 1 323 ? -3.466 -11.881 12.434 1.00 93.81 323 VAL A N 1
ATOM 2374 C CA . VAL A 1 323 ? -4.712 -11.414 13.044 1.00 93.81 323 VAL A CA 1
ATOM 2375 C C . VAL A 1 323 ? -5.566 -10.665 12.019 1.00 93.81 323 VAL A C 1
ATOM 2377 O O . VAL A 1 323 ? -5.053 -9.902 11.202 1.00 93.81 323 VAL A O 1
ATOM 2380 N N . ARG A 1 324 ? -6.884 -10.900 12.057 1.00 97.50 324 ARG A N 1
ATOM 2381 C CA . ARG A 1 324 ? -7.881 -10.255 11.188 1.00 97.50 324 ARG A CA 1
ATOM 2382 C C . ARG A 1 324 ? -8.948 -9.616 12.063 1.00 97.50 324 ARG A C 1
ATOM 2384 O O . ARG A 1 324 ? -9.797 -10.346 12.566 1.00 97.50 324 ARG A O 1
ATOM 2391 N N . ILE A 1 325 ? -8.892 -8.307 12.284 1.00 98.50 325 ILE A N 1
ATOM 2392 C CA . ILE A 1 325 ? -9.859 -7.584 13.124 1.00 98.50 325 ILE A CA 1
ATOM 2393 C C . ILE A 1 325 ? -10.896 -6.930 12.215 1.00 98.50 325 ILE A C 1
ATOM 2395 O O . ILE A 1 325 ? -10.555 -6.136 11.341 1.00 98.50 325 ILE A O 1
ATOM 2399 N N . VAL A 1 326 ? -12.166 -7.282 12.406 1.00 98.56 326 VAL A N 1
ATOM 2400 C CA . VAL A 1 326 ? -13.245 -6.898 11.493 1.00 98.56 326 VAL A CA 1
ATOM 2401 C C . VAL A 1 326 ? -14.420 -6.306 12.254 1.00 98.56 326 VAL A C 1
ATOM 2403 O O . VAL A 1 326 ? -14.952 -6.944 13.163 1.00 98.56 326 VAL A O 1
ATOM 2406 N N . LEU A 1 327 ? -14.861 -5.114 11.851 1.00 98.31 327 LEU A N 1
ATOM 2407 C CA . LEU A 1 327 ? -16.163 -4.567 12.236 1.00 98.31 327 LEU A CA 1
ATOM 2408 C C . LEU A 1 327 ? -17.253 -5.244 11.392 1.00 98.31 327 LEU A C 1
ATOM 2410 O O . LEU A 1 327 ? -17.266 -5.093 10.172 1.00 98.31 327 LEU A O 1
ATOM 2414 N N . ASP A 1 328 ? -18.150 -6.007 12.019 1.00 97.38 328 ASP A N 1
ATOM 2415 C CA . ASP A 1 328 ? -19.157 -6.814 11.318 1.00 97.38 328 ASP A CA 1
ATOM 2416 C C . ASP A 1 328 ? -20.542 -6.148 11.357 1.00 97.38 328 ASP A C 1
ATOM 2418 O O . ASP A 1 328 ? -21.340 -6.360 12.271 1.00 97.38 328 ASP A O 1
ATOM 2422 N N . LEU A 1 329 ? -20.838 -5.360 10.322 1.00 94.19 329 LEU A N 1
ATOM 2423 C CA . LEU A 1 329 ? -22.130 -4.704 10.101 1.00 94.19 329 LEU A CA 1
ATOM 2424 C C . LEU A 1 329 ? -23.218 -5.677 9.610 1.00 94.19 329 LEU A C 1
ATOM 2426 O O . LEU A 1 329 ? -24.381 -5.294 9.499 1.00 94.19 329 LEU A O 1
ATOM 2430 N N . THR A 1 330 ? -22.858 -6.923 9.275 1.00 93.38 330 THR A N 1
ATOM 2431 C CA . THR A 1 330 ? -23.818 -7.964 8.854 1.00 93.38 330 THR A CA 1
ATOM 2432 C C . THR A 1 330 ? -24.370 -8.764 10.030 1.00 93.38 330 THR A C 1
ATOM 2434 O O . THR A 1 330 ? -25.396 -9.434 9.904 1.00 93.38 330 THR A O 1
ATOM 2437 N N . ALA A 1 331 ? -23.701 -8.699 11.182 1.00 95.06 331 ALA A N 1
ATOM 2438 C CA . ALA A 1 331 ? -24.135 -9.353 12.402 1.00 95.06 331 ALA A CA 1
ATOM 2439 C C . ALA A 1 331 ? -25.198 -8.532 13.144 1.00 95.06 331 ALA A C 1
ATOM 2441 O O . ALA A 1 331 ? -25.233 -7.302 13.086 1.00 95.06 331 ALA A O 1
ATOM 2442 N N . ALA A 1 332 ? -26.043 -9.226 13.911 1.00 94.00 332 ALA A N 1
ATOM 2443 C CA . ALA A 1 332 ? -26.919 -8.567 14.868 1.00 94.00 332 ALA A CA 1
ATOM 2444 C C . ALA A 1 332 ? -26.084 -7.785 15.894 1.00 94.00 332 ALA A C 1
ATOM 2446 O O . ALA A 1 332 ? -25.068 -8.284 16.384 1.00 94.00 332 ALA A O 1
ATOM 2447 N N . MET A 1 333 ? -26.536 -6.576 16.228 1.00 92.25 333 MET A N 1
ATOM 2448 C CA . MET A 1 333 ? -25.900 -5.767 17.262 1.00 92.25 333 MET A CA 1
ATOM 2449 C C . MET A 1 333 ? -26.019 -6.453 18.629 1.00 92.25 333 MET A C 1
ATOM 2451 O O . MET A 1 333 ? -27.089 -6.933 19.006 1.00 92.25 333 MET A O 1
ATOM 2455 N N . THR A 1 334 ? -24.927 -6.471 19.389 1.00 91.19 334 THR A N 1
ATOM 2456 C CA . THR A 1 334 ? -24.832 -7.130 20.699 1.00 91.19 334 THR A CA 1
ATOM 2457 C C . THR A 1 334 ? -24.176 -6.217 21.721 1.00 91.19 334 THR A C 1
ATOM 2459 O O . THR A 1 334 ? -23.331 -5.394 21.373 1.00 91.19 334 THR A O 1
ATOM 2462 N N . GLN A 1 335 ? -24.524 -6.370 22.997 1.00 89.25 335 GLN A N 1
ATOM 2463 C CA . GLN A 1 335 ? -23.803 -5.682 24.068 1.00 89.25 335 GLN A CA 1
ATOM 2464 C C . GLN A 1 335 ? -22.380 -6.243 24.182 1.00 89.25 335 GLN A C 1
ATOM 2466 O O . GLN A 1 335 ? -22.197 -7.460 24.168 1.00 89.25 335 GLN A O 1
ATOM 2471 N N . LEU A 1 336 ? -21.378 -5.372 24.351 1.00 90.25 336 LEU A N 1
ATOM 2472 C CA . LEU A 1 336 ? -19.976 -5.790 24.510 1.00 90.25 336 LEU A CA 1
ATOM 2473 C C . LEU A 1 336 ? -19.763 -6.675 25.748 1.00 90.25 336 LEU A C 1
ATOM 2475 O O . LEU A 1 336 ? -18.893 -7.543 25.760 1.00 90.25 336 LEU A O 1
ATOM 2479 N N . LYS A 1 337 ? -20.556 -6.454 26.798 1.00 85.94 337 LYS A N 1
ATOM 2480 C CA . LYS A 1 337 ? -20.563 -7.260 28.015 1.00 85.94 337 LYS A CA 1
ATOM 2481 C C . LYS A 1 337 ? -21.997 -7.678 28.321 1.00 85.94 337 LYS A C 1
ATOM 2483 O O . LYS A 1 337 ? -22.870 -6.830 28.500 1.00 85.94 337 LYS A O 1
ATOM 2488 N N . SER A 1 338 ? -22.236 -8.987 28.364 1.00 81.75 338 SER A N 1
ATOM 2489 C CA . SER A 1 338 ? -23.563 -9.545 28.644 1.00 81.75 338 SER A CA 1
ATOM 2490 C C . SER A 1 338 ? -24.090 -9.061 29.999 1.00 81.75 338 SER A C 1
ATOM 2492 O O . SER A 1 338 ? -23.328 -8.962 30.964 1.00 81.75 338 SER A O 1
ATOM 2494 N N . GLY A 1 339 ? -25.379 -8.716 30.057 1.00 74.19 339 GLY A N 1
ATOM 2495 C CA . GLY A 1 339 ? -26.032 -8.217 31.272 1.00 74.19 339 GLY A CA 1
ATOM 2496 C C . GLY A 1 339 ? -25.503 -6.867 31.768 1.00 74.19 339 GLY A C 1
ATOM 2497 O O . GLY A 1 339 ? -25.752 -6.504 32.914 1.00 74.19 339 GLY A O 1
ATOM 2498 N N . SER A 1 340 ? -24.739 -6.145 30.942 1.00 69.19 340 SER A N 1
ATOM 2499 C CA . SER A 1 340 ? -24.197 -4.827 31.281 1.00 69.19 340 SER A CA 1
ATOM 2500 C C . SER A 1 340 ? -25.009 -3.683 30.674 1.00 69.19 340 SER A C 1
ATOM 2502 O O . SER A 1 340 ? -25.987 -3.875 29.961 1.00 69.19 340 SER A O 1
ATOM 2504 N N . VAL A 1 341 ? -24.566 -2.476 31.004 1.00 72.50 341 VAL A N 1
ATOM 2505 C CA . VAL A 1 341 ? -25.259 -1.189 30.893 1.00 72.50 341 VAL A CA 1
ATOM 2506 C C . VAL A 1 341 ? -25.261 -0.561 29.484 1.00 72.50 341 VAL A C 1
ATOM 2508 O O . VAL A 1 341 ? -26.037 0.353 29.213 1.00 72.50 341 VAL A O 1
ATOM 2511 N N . GLY A 1 342 ? -24.391 -1.027 28.584 1.00 77.69 342 GLY A N 1
ATOM 2512 C CA . GLY A 1 342 ? -24.164 -0.403 27.274 1.00 77.69 342 GLY A CA 1
ATOM 2513 C C . GLY A 1 342 ? -25.202 -0.752 26.200 1.00 77.69 342 GLY A C 1
ATOM 2514 O O . GLY A 1 342 ? -25.883 -1.779 26.310 1.00 77.69 342 GLY A O 1
ATOM 2515 N N . PRO A 1 343 ? -25.319 0.066 25.135 1.00 85.62 343 PRO A N 1
ATOM 2516 C CA . PRO A 1 343 ? -26.198 -0.233 24.011 1.00 85.62 343 PRO A CA 1
ATOM 2517 C C . PRO A 1 343 ? -25.718 -1.477 23.240 1.00 85.62 343 PRO A C 1
ATOM 2519 O O . PRO A 1 343 ? -24.536 -1.831 23.287 1.00 85.62 343 PRO A O 1
ATOM 2522 N N . PRO A 1 344 ? -26.612 -2.165 22.511 1.00 89.50 344 PRO A N 1
ATOM 2523 C CA . PRO A 1 344 ? -26.198 -3.188 21.561 1.00 89.50 344 PRO A CA 1
ATOM 2524 C C . PRO A 1 344 ? -25.477 -2.523 20.382 1.00 89.50 344 PRO A C 1
ATOM 2526 O O . PRO A 1 344 ? -26.046 -1.647 19.740 1.00 89.50 344 PRO A O 1
ATOM 2529 N N . LEU A 1 345 ? -24.250 -2.946 20.074 1.00 92.44 345 LEU A N 1
ATOM 2530 C CA . LEU A 1 345 ? -23.404 -2.364 19.023 1.00 92.44 345 LEU A CA 1
ATOM 2531 C C . LEU A 1 345 ? -23.012 -3.400 17.971 1.00 92.44 345 LEU A C 1
ATOM 2533 O O . LEU A 1 345 ? -23.083 -4.604 18.230 1.00 92.44 345 LEU A O 1
ATOM 2537 N N . TYR A 1 346 ? -22.580 -2.945 16.792 1.00 95.31 346 TYR A N 1
ATOM 2538 C CA . TYR A 1 346 ? -22.015 -3.851 15.790 1.00 95.31 346 TYR A CA 1
ATOM 2539 C C . TYR A 1 346 ? -20.747 -4.501 16.345 1.00 95.31 346 TYR A C 1
ATOM 2541 O O . TYR A 1 346 ? -19.858 -3.780 16.795 1.00 95.31 346 TYR A O 1
ATOM 2549 N N . PRO A 1 347 ? -20.647 -5.839 16.347 1.00 96.38 347 PRO A N 1
ATOM 2550 C CA . PRO A 1 347 ? -19.525 -6.509 16.977 1.00 96.38 347 PRO A CA 1
ATOM 2551 C C . PRO A 1 347 ? -18.237 -6.321 16.169 1.00 96.38 347 PRO A C 1
ATOM 2553 O O . PRO A 1 347 ? -18.225 -6.468 14.946 1.00 96.38 347 PRO A O 1
ATOM 2556 N N . VAL A 1 348 ? -17.132 -6.094 16.879 1.00 97.81 348 VAL A N 1
ATOM 2557 C CA . VAL A 1 348 ? -15.779 -6.255 16.336 1.00 97.81 348 VAL A CA 1
ATOM 2558 C C . VAL A 1 348 ? -15.311 -7.679 16.630 1.00 97.81 348 VAL A C 1
ATOM 2560 O O . VAL A 1 348 ? -15.437 -8.163 17.756 1.00 97.81 348 VAL A O 1
ATOM 2563 N N . ARG A 1 349 ? -14.823 -8.384 15.608 1.00 97.69 349 ARG A N 1
ATOM 2564 C CA . ARG A 1 349 ? -14.507 -9.818 15.663 1.00 97.69 349 ARG A CA 1
ATOM 2565 C C . ARG A 1 349 ? -13.110 -10.100 15.147 1.00 97.69 349 ARG A C 1
ATOM 2567 O O . ARG A 1 349 ? -12.607 -9.378 14.290 1.00 97.69 349 ARG A O 1
ATOM 2574 N N . VAL A 1 350 ? -12.528 -11.197 15.626 1.00 98.31 350 VAL A N 1
ATOM 2575 C CA . VAL A 1 350 ? -11.333 -11.788 15.022 1.00 98.31 350 VAL A CA 1
ATOM 2576 C C . VAL A 1 350 ? -11.760 -12.918 14.093 1.00 98.31 350 VAL A C 1
ATOM 2578 O O . VAL A 1 350 ? -12.536 -13.781 14.505 1.00 98.31 350 VAL A O 1
ATOM 2581 N N . LEU A 1 351 ? -11.291 -12.907 12.844 1.00 97.62 351 LEU A N 1
ATOM 2582 C CA . LEU A 1 351 ? -11.659 -13.907 11.834 1.00 97.62 351 LEU A CA 1
ATOM 2583 C C . LEU A 1 351 ? -10.493 -14.836 11.455 1.00 97.62 351 LEU A C 1
ATOM 2585 O O . LEU A 1 351 ? -9.319 -14.453 11.470 1.00 97.62 351 LEU A O 1
ATOM 2589 N N . ASN A 1 352 ? -10.847 -16.056 11.062 1.00 95.88 352 ASN A N 1
ATOM 2590 C CA . ASN A 1 352 ? -9.965 -17.025 10.419 1.00 95.88 352 ASN A CA 1
ATOM 2591 C C . ASN A 1 352 ? -9.774 -16.691 8.930 1.00 95.88 352 ASN A C 1
ATOM 2593 O O . ASN A 1 352 ? -10.518 -15.900 8.347 1.00 95.88 352 ASN A O 1
ATOM 2597 N N . ALA A 1 353 ? -8.795 -17.332 8.285 1.00 92.88 353 ALA A N 1
ATOM 2598 C CA . ALA A 1 353 ? -8.518 -17.138 6.858 1.00 92.88 353 ALA A CA 1
ATOM 2599 C C . ALA A 1 353 ? -9.690 -17.543 5.938 1.00 92.88 353 ALA A C 1
ATOM 2601 O O . ALA A 1 353 ? -9.820 -17.000 4.844 1.00 92.88 353 ALA A O 1
ATOM 2602 N N . ASP A 1 354 ? -10.570 -18.445 6.378 1.00 93.06 354 ASP A N 1
ATOM 2603 C CA . ASP A 1 354 ? -11.788 -18.834 5.652 1.00 93.06 354 ASP A CA 1
ATOM 2604 C C . ASP A 1 354 ? -12.962 -17.848 5.844 1.00 93.06 354 ASP A C 1
ATOM 2606 O O . ASP A 1 354 ? -14.014 -18.004 5.228 1.00 93.06 354 ASP A O 1
ATOM 2610 N N . GLY A 1 355 ? -12.795 -16.819 6.685 1.00 93.19 355 GLY A N 1
ATOM 2611 C CA . GLY A 1 355 ? -13.828 -15.835 7.017 1.00 93.19 355 GLY A CA 1
ATOM 2612 C C . GLY A 1 355 ? -14.758 -16.233 8.166 1.00 93.19 355 GLY A C 1
ATOM 2613 O O . GLY A 1 355 ? -15.640 -15.446 8.521 1.00 93.19 355 GLY A O 1
ATOM 2614 N N . SER A 1 356 ? -14.575 -17.411 8.770 1.00 96.12 356 SER A N 1
ATOM 2615 C CA . SER A 1 356 ? -15.271 -17.800 10.001 1.00 96.12 356 SER A CA 1
ATOM 2616 C C . SER A 1 356 ? -14.746 -17.017 11.212 1.00 96.12 356 SER A C 1
ATOM 2618 O O . SER A 1 356 ? -13.640 -16.479 11.196 1.00 96.12 356 SER A O 1
ATOM 2620 N N . VAL A 1 357 ? -15.546 -16.923 12.277 1.00 97.75 357 VAL A N 1
ATOM 2621 C CA . VAL A 1 357 ? -15.152 -16.220 13.509 1.00 97.75 357 VAL A CA 1
ATOM 2622 C C . VAL A 1 357 ? -14.210 -17.095 14.335 1.00 97.75 357 VAL A C 1
ATOM 2624 O O . VAL A 1 357 ? -14.573 -18.210 14.705 1.00 97.75 357 VAL A O 1
ATOM 2627 N N . ASP A 1 358 ? -13.044 -16.565 14.701 1.00 97.56 358 ASP A N 1
ATOM 2628 C CA . ASP A 1 358 ? -12.208 -17.124 15.763 1.00 97.56 358 ASP A CA 1
ATOM 2629 C C . ASP A 1 358 ? -12.812 -16.708 17.110 1.00 97.56 358 ASP A C 1
ATOM 2631 O O . ASP A 1 358 ? -12.593 -15.598 17.607 1.00 97.56 358 ASP A O 1
ATOM 2635 N N . SER A 1 359 ? -13.639 -17.581 17.691 1.00 96.19 359 SER A N 1
ATOM 2636 C CA . SER A 1 359 ? -14.351 -17.299 18.941 1.00 96.19 359 SER A CA 1
ATOM 2637 C C . SER A 1 359 ? -13.406 -17.024 20.110 1.00 96.19 359 SER A C 1
ATOM 2639 O O . SER A 1 359 ? -13.715 -16.199 20.972 1.00 96.19 359 SER A O 1
ATOM 2641 N N . THR A 1 360 ? -12.250 -17.688 20.133 1.00 95.44 360 THR A N 1
ATOM 2642 C CA . THR A 1 360 ? -11.274 -17.580 21.217 1.00 95.44 360 THR A CA 1
ATOM 2643 C C . THR A 1 360 ? -10.598 -16.218 21.173 1.00 95.44 360 THR A C 1
ATOM 2645 O O . THR A 1 360 ? -10.710 -15.455 22.135 1.00 95.44 360 THR A O 1
ATOM 2648 N N . LYS A 1 361 ? -9.992 -15.846 20.040 1.00 95.94 361 LYS A N 1
ATOM 2649 C CA . LYS A 1 361 ? -9.373 -14.520 19.894 1.00 95.94 361 LYS A CA 1
ATOM 2650 C C . LYS A 1 361 ? -10.399 -13.392 19.965 1.00 95.94 361 LYS A C 1
ATOM 2652 O O . LYS A 1 361 ? -10.104 -12.342 20.527 1.00 95.94 361 LYS A O 1
ATOM 2657 N N . THR A 1 362 ? -11.624 -13.612 19.482 1.00 97.12 362 THR A N 1
ATOM 2658 C CA . THR A 1 362 ? -12.718 -12.640 19.646 1.00 97.12 362 THR A CA 1
ATOM 2659 C C . THR A 1 362 ? -13.028 -12.393 21.125 1.00 97.12 362 THR A C 1
ATOM 2661 O O . THR A 1 362 ? -13.218 -11.247 21.517 1.00 97.12 362 THR A O 1
ATOM 2664 N N . SER A 1 363 ? -13.016 -13.423 21.979 1.00 95.19 363 SER A N 1
ATOM 2665 C CA . SER A 1 363 ? -13.219 -13.239 23.425 1.00 95.19 363 SER A CA 1
ATOM 2666 C C . SER A 1 363 ? -12.092 -12.435 24.095 1.00 95.19 363 SER A C 1
ATOM 2668 O O . SER A 1 363 ? -12.352 -11.615 24.980 1.00 95.19 363 SER A O 1
ATOM 2670 N N . TRP A 1 364 ? -10.848 -12.598 23.634 1.00 95.56 364 TRP A N 1
ATOM 2671 C CA . TRP A 1 364 ? -9.706 -11.810 24.104 1.00 95.56 364 TRP A CA 1
ATOM 2672 C C . TRP A 1 364 ? -9.805 -10.355 23.644 1.00 95.56 364 TRP A C 1
ATOM 2674 O O . TRP A 1 364 ? -9.639 -9.451 24.455 1.00 95.56 364 TRP A O 1
ATOM 2684 N N . LEU A 1 365 ? -10.177 -10.123 22.382 1.00 95.56 365 LEU A N 1
ATOM 2685 C CA . LEU A 1 365 ? -10.424 -8.782 21.850 1.00 95.56 365 LEU A CA 1
ATOM 2686 C C . LEU A 1 365 ? -11.544 -8.064 22.621 1.00 95.56 365 LEU A C 1
ATOM 2688 O O . LEU A 1 365 ? -11.406 -6.902 22.990 1.00 95.56 365 LEU A O 1
ATOM 2692 N N . VAL A 1 366 ? -12.636 -8.766 22.932 1.00 94.25 366 VAL A N 1
ATOM 2693 C CA . VAL A 1 366 ? -13.714 -8.232 23.777 1.00 94.25 366 VAL A CA 1
ATOM 2694 C C . VAL A 1 366 ? -13.200 -7.887 25.177 1.00 94.25 366 VAL A C 1
ATOM 2696 O O . VAL A 1 366 ? -13.574 -6.850 25.719 1.00 94.25 366 VAL A O 1
ATOM 2699 N N . THR A 1 367 ? -12.317 -8.708 25.752 1.00 93.62 367 THR A N 1
ATOM 2700 C CA . THR A 1 367 ? -11.687 -8.409 27.048 1.00 93.62 367 THR A CA 1
ATOM 2701 C C . THR A 1 367 ? -10.876 -7.115 26.984 1.00 93.62 367 THR A C 1
ATOM 2703 O O . THR A 1 367 ? -11.089 -6.241 27.822 1.00 93.62 367 THR A O 1
ATOM 2706 N N . LEU A 1 368 ? -10.028 -6.950 25.961 1.00 92.56 368 LEU A N 1
ATOM 2707 C CA . LEU A 1 368 ? -9.286 -5.712 25.702 1.00 92.56 368 LEU A CA 1
ATOM 2708 C C . LEU A 1 368 ? -10.217 -4.495 25.676 1.00 92.56 368 LEU A C 1
ATOM 2710 O O . LEU A 1 368 ? -9.989 -3.527 26.397 1.00 92.56 368 LEU A O 1
ATOM 2714 N N . MET A 1 369 ? -11.279 -4.560 24.870 1.00 92.38 369 MET A N 1
ATOM 2715 C CA . MET A 1 369 ? -12.229 -3.457 24.708 1.00 92.38 369 MET A CA 1
ATOM 2716 C C . MET A 1 369 ? -12.922 -3.099 26.027 1.00 92.38 369 MET A C 1
ATOM 2718 O O . MET A 1 369 ? -13.151 -1.929 26.311 1.00 92.38 369 MET A O 1
ATOM 2722 N N . GLN A 1 370 ? -13.228 -4.093 26.865 1.00 89.69 370 GLN A N 1
ATOM 2723 C CA . GLN A 1 370 ? -13.845 -3.867 28.172 1.00 89.69 370 GLN A CA 1
ATOM 2724 C C . GLN A 1 370 ? -12.891 -3.230 29.190 1.00 89.69 370 GLN A C 1
ATOM 2726 O O . GLN A 1 370 ? -13.350 -2.439 30.015 1.00 89.69 370 GLN A O 1
ATOM 2731 N N . THR A 1 371 ? -11.605 -3.600 29.182 1.00 87.69 371 THR A N 1
ATOM 2732 C CA . THR A 1 371 ? -10.629 -3.141 30.186 1.00 87.69 371 THR A CA 1
ATOM 2733 C C . THR A 1 371 ? -9.920 -1.855 29.794 1.00 87.69 371 THR A C 1
ATOM 2735 O O . THR A 1 371 ? -9.526 -1.103 30.680 1.00 87.69 371 THR A O 1
ATOM 2738 N N . ASN A 1 372 ? -9.784 -1.588 28.494 1.00 87.06 372 ASN A N 1
ATOM 2739 C CA . ASN A 1 372 ? -9.063 -0.436 27.961 1.00 87.06 372 ASN A CA 1
ATOM 2740 C C . ASN A 1 372 ? -9.932 0.331 26.949 1.00 87.06 372 ASN A C 1
ATOM 2742 O O . ASN A 1 372 ? -9.811 0.141 25.733 1.00 87.06 372 ASN A O 1
ATOM 2746 N N . PRO A 1 373 ? -10.839 1.193 27.444 1.00 85.50 373 PRO A N 1
ATOM 2747 C CA . PRO A 1 373 ? -11.690 2.021 26.600 1.00 85.50 373 PRO A CA 1
ATOM 2748 C C . PRO A 1 373 ? -10.867 2.893 25.645 1.00 85.50 373 PRO A C 1
ATOM 2750 O O . PRO A 1 373 ? -9.913 3.537 26.071 1.00 85.50 373 PRO A O 1
ATOM 2753 N N . GLY A 1 374 ? -11.265 2.951 24.373 1.00 83.00 374 GLY A N 1
ATOM 2754 C CA . GLY A 1 374 ? -10.626 3.802 23.360 1.00 83.00 374 GLY A CA 1
ATOM 2755 C C . GLY A 1 374 ? -9.632 3.087 22.440 1.00 83.00 374 GLY A C 1
ATOM 2756 O O . GLY A 1 374 ? -9.434 3.566 21.329 1.00 83.00 374 GLY A O 1
ATOM 2757 N N . ILE A 1 375 ? -9.096 1.919 22.829 1.00 88.56 375 ILE A N 1
ATOM 2758 C CA . ILE A 1 375 ? -8.099 1.203 22.005 1.00 88.56 375 ILE A CA 1
ATOM 2759 C C . ILE A 1 375 ? -8.700 0.685 20.694 1.00 88.56 375 ILE A C 1
ATOM 2761 O O . ILE A 1 375 ? -8.111 0.831 19.628 1.00 88.56 375 ILE A O 1
ATOM 2765 N N . ILE A 1 376 ? -9.891 0.091 20.769 1.00 93.25 376 ILE A N 1
ATOM 2766 C CA . ILE A 1 376 ? -10.667 -0.318 19.597 1.00 93.25 376 ILE A CA 1
ATOM 2767 C C . ILE A 1 376 ? -11.998 0.409 19.667 1.00 93.25 376 ILE A C 1
ATOM 2769 O O . ILE A 1 376 ? -12.774 0.220 20.609 1.00 93.25 376 ILE A O 1
ATOM 2773 N N . THR A 1 377 ? -12.262 1.241 18.670 1.00 93.25 377 THR A N 1
ATOM 2774 C CA . THR A 1 377 ? -13.522 1.973 18.540 1.00 93.25 377 THR A CA 1
ATOM 2775 C C . THR A 1 377 ? -14.022 1.890 17.107 1.00 93.25 377 THR A C 1
ATOM 2777 O O . THR A 1 377 ? -13.320 1.401 16.221 1.00 93.25 377 THR A O 1
ATOM 2780 N N . TYR A 1 378 ? -15.242 2.351 16.851 1.00 93.38 378 TYR A N 1
ATOM 2781 C CA . TYR A 1 378 ? -15.636 2.636 15.477 1.00 93.38 378 TYR A CA 1
ATOM 2782 C C . TYR A 1 378 ? -16.377 3.954 15.341 1.00 93.38 378 TYR A C 1
ATOM 2784 O O . TYR A 1 378 ? -17.109 4.375 16.235 1.00 93.38 378 TYR A O 1
ATOM 2792 N N . THR A 1 379 ? -16.194 4.599 14.200 1.00 91.12 379 THR A N 1
ATOM 2793 C CA . THR A 1 379 ? -16.965 5.772 13.811 1.00 91.12 379 THR A CA 1
ATOM 2794 C C . THR A 1 379 ? -18.274 5.298 13.196 1.00 91.12 379 THR A C 1
ATOM 2796 O O . THR A 1 379 ? -18.275 4.574 12.200 1.00 91.12 379 THR A O 1
ATOM 2799 N N . ASP A 1 380 ? -19.386 5.648 13.837 1.00 88.31 380 ASP A N 1
ATOM 2800 C CA . ASP A 1 380 ? -20.735 5.303 13.389 1.00 88.31 380 ASP A CA 1
ATOM 2801 C C . ASP A 1 380 ? -21.261 6.363 12.416 1.00 88.31 380 ASP A C 1
ATOM 2803 O O . ASP A 1 380 ? -20.832 7.521 12.441 1.00 88.31 380 ASP A O 1
ATOM 2807 N N . VAL A 1 381 ? -22.241 5.993 11.597 1.00 82.25 381 VAL A N 1
ATOM 2808 C CA . VAL A 1 381 ? -22.945 6.943 10.730 1.00 82.25 381 VAL A CA 1
ATOM 2809 C C . VAL A 1 381 ? -24.363 7.182 11.262 1.00 82.25 381 VAL A C 1
ATOM 2811 O O . VAL A 1 381 ? -25.002 6.267 11.794 1.00 82.25 381 VAL A O 1
ATOM 2814 N N . PRO A 1 382 ? -24.897 8.401 11.135 1.00 75.75 382 PRO A N 1
ATOM 2815 C CA . PRO A 1 382 ? -26.271 8.682 11.516 1.00 75.75 382 PRO A CA 1
ATOM 2816 C C . PRO A 1 382 ? -27.299 7.861 10.719 1.00 75.75 382 PRO A C 1
ATOM 2818 O O . PRO A 1 382 ? -27.062 7.458 9.579 1.00 75.75 382 PRO A O 1
ATOM 2821 N N . LYS A 1 383 ? -28.495 7.670 11.288 1.00 76.12 383 LYS A N 1
ATOM 2822 C CA . LYS A 1 383 ? -29.653 7.105 10.590 1.00 76.12 383 LYS A CA 1
ATOM 2823 C C . LYS A 1 383 ? -29.969 7.966 9.372 1.00 76.12 383 LYS A C 1
ATOM 2825 O O . LYS A 1 383 ? -30.074 9.192 9.450 1.00 76.12 383 LYS A O 1
ATOM 2830 N N . THR A 1 384 ? -30.228 7.316 8.251 1.00 59.00 384 THR A N 1
ATOM 2831 C CA . THR A 1 384 ? -30.884 7.957 7.118 1.00 59.00 384 THR A CA 1
ATOM 2832 C C . THR A 1 384 ? -32.374 8.045 7.437 1.00 59.00 384 THR A C 1
ATOM 2834 O O . THR A 1 384 ? -33.122 7.096 7.209 1.00 59.00 384 THR A O 1
ATOM 2837 N N . SER A 1 385 ? -32.830 9.176 7.985 1.00 47.53 385 SER A N 1
ATOM 2838 C CA . SER A 1 385 ? -34.197 9.600 7.661 1.00 47.53 385 SER A CA 1
ATOM 2839 C C . SER A 1 385 ? -34.226 9.898 6.158 1.00 47.53 385 SER A C 1
ATOM 2841 O O . SER A 1 385 ? -33.177 10.009 5.536 1.00 47.53 385 SER A O 1
ATOM 2843 N N . ASN A 1 386 ? -35.386 10.001 5.536 1.00 44.88 386 ASN A N 1
ATOM 2844 C CA . ASN A 1 386 ? -35.569 10.035 4.078 1.00 44.88 386 ASN A CA 1
ATOM 2845 C C . ASN A 1 386 ? -34.878 11.235 3.363 1.00 44.88 386 ASN A C 1
ATOM 2847 O O . ASN A 1 386 ? -35.065 11.451 2.167 1.00 44.88 386 ASN A O 1
ATOM 2851 N N . THR A 1 387 ? -34.101 12.034 4.095 1.00 45.88 387 THR A N 1
ATOM 2852 C CA . THR A 1 387 ? -33.222 13.110 3.659 1.00 45.88 387 THR A CA 1
ATOM 2853 C C . THR A 1 387 ? -31.794 12.600 3.436 1.00 45.88 387 THR A C 1
ATOM 2855 O O . THR A 1 387 ? -31.177 11.934 4.265 1.00 45.88 387 THR A O 1
ATOM 2858 N N . LYS A 1 388 ? -31.251 12.926 2.265 1.00 52.62 388 LYS A N 1
ATOM 2859 C CA . LYS A 1 388 ? -29.856 12.678 1.888 1.00 52.62 388 LYS A CA 1
ATOM 2860 C C . LYS A 1 388 ? -28.959 13.373 2.920 1.00 52.62 388 LYS A C 1
ATOM 2862 O O . LYS A 1 388 ? -29.177 14.556 3.182 1.00 52.62 388 LYS A O 1
ATOM 2867 N N . TRP A 1 389 ? -27.966 12.682 3.487 1.00 56.91 389 TRP A N 1
ATOM 2868 C CA . TRP A 1 389 ? -26.924 13.320 4.305 1.00 56.91 389 TRP A CA 1
ATOM 2869 C C . TRP A 1 389 ? -26.016 14.131 3.388 1.00 56.91 389 TRP A C 1
ATOM 2871 O O . TRP A 1 389 ? -24.928 13.709 3.014 1.00 56.91 389 TRP A O 1
ATOM 2881 N N . ASN A 1 390 ? -26.528 15.280 2.957 1.00 57.12 390 ASN A N 1
ATOM 2882 C CA . ASN A 1 390 ? -25.818 16.184 2.090 1.00 57.12 390 ASN A CA 1
ATOM 2883 C C . ASN A 1 390 ? -25.216 17.307 2.929 1.00 57.12 390 ASN A C 1
ATOM 2885 O O . ASN A 1 390 ? -25.873 18.318 3.197 1.00 57.12 390 ASN A O 1
ATOM 2889 N N . CYS A 1 391 ? -23.938 17.148 3.277 1.00 58.50 391 CYS A N 1
ATOM 2890 C CA . CYS A 1 391 ? -23.127 18.221 3.850 1.00 58.50 391 CYS A CA 1
ATOM 2891 C C . CYS A 1 391 ? -22.897 19.384 2.872 1.00 58.50 391 CYS A C 1
ATOM 2893 O O . CYS A 1 391 ? -22.067 20.227 3.152 1.00 58.50 391 CYS A O 1
ATOM 2895 N N . TRP A 1 392 ? -23.605 19.451 1.740 1.00 54.06 392 TRP A N 1
ATOM 2896 C CA . TRP A 1 392 ? -23.554 20.538 0.763 1.00 54.06 392 TRP A CA 1
ATOM 2897 C C . TRP A 1 392 ? -24.820 21.414 0.753 1.00 54.06 392 TRP A C 1
ATOM 2899 O O . TRP A 1 392 ? -24.715 22.622 0.573 1.00 54.06 392 TRP A O 1
ATOM 2909 N N . THR A 1 393 ? -26.024 20.842 0.935 1.00 48.50 393 THR A N 1
ATOM 2910 C CA . THR A 1 393 ? -27.317 21.548 0.720 1.00 48.50 393 THR A CA 1
ATOM 2911 C C . THR A 1 393 ? -28.170 21.757 1.973 1.00 48.50 393 THR A C 1
ATOM 2913 O O . THR A 1 393 ? -29.260 22.314 1.869 1.00 48.50 393 THR A O 1
ATOM 2916 N N . ASN A 1 394 ? -27.736 21.300 3.152 1.00 45.12 394 ASN A N 1
ATOM 2917 C CA . ASN A 1 394 ? -28.497 21.497 4.398 1.00 45.12 394 ASN A CA 1
ATOM 2918 C C . ASN A 1 394 ? -28.422 22.933 4.960 1.00 45.12 394 ASN A C 1
ATOM 2920 O O . ASN A 1 394 ? -29.175 23.269 5.870 1.00 45.12 394 ASN A O 1
ATOM 2924 N N . GLY A 1 395 ? -27.593 23.802 4.378 1.00 38.62 395 GLY A N 1
ATOM 2925 C CA . GLY A 1 395 ? -27.827 25.243 4.396 1.00 38.62 395 GLY A CA 1
ATOM 2926 C C . GLY A 1 395 ? -28.559 25.611 3.114 1.00 38.62 395 GLY A C 1
ATOM 2927 O O . GLY A 1 395 ? -28.146 25.173 2.042 1.00 38.62 395 GLY A O 1
ATOM 2928 N N . GLY A 1 396 ? -29.629 26.408 3.191 1.00 35.91 396 GLY A N 1
ATOM 2929 C CA . GLY A 1 396 ? -30.222 27.029 2.003 1.00 35.91 396 GLY A CA 1
ATOM 2930 C C . GLY A 1 396 ? -29.173 27.795 1.181 1.00 35.91 396 GLY A C 1
ATOM 2931 O O . GLY A 1 396 ? -27.990 27.801 1.499 1.00 35.91 396 GLY A O 1
ATOM 2932 N N . SER A 1 397 ? -29.591 28.507 0.138 1.00 37.69 397 SER A N 1
ATOM 2933 C CA . SER A 1 397 ? -28.727 29.277 -0.781 1.00 37.69 397 SER A CA 1
ATOM 2934 C C . SER A 1 397 ? -27.762 30.312 -0.145 1.00 37.69 397 SER A C 1
ATOM 2936 O O . SER A 1 397 ? -27.103 31.057 -0.862 1.00 37.69 397 SER A O 1
ATOM 2938 N N . SER A 1 398 ? -27.648 30.361 1.183 1.00 39.78 398 SER A N 1
ATOM 2939 C CA . SER A 1 398 ? -26.592 30.984 1.974 1.00 39.78 398 SER A CA 1
ATOM 2940 C C . SER A 1 398 ? -25.693 29.925 2.655 1.00 39.78 398 SER A C 1
ATOM 2942 O O . SER A 1 398 ? -25.977 29.501 3.771 1.00 39.78 398 SER A O 1
ATOM 2944 N N . LEU A 1 399 ? -24.627 29.498 1.969 1.00 42.22 399 LEU A N 1
ATOM 2945 C CA . LEU A 1 399 ? -23.273 29.125 2.450 1.00 42.22 399 LEU A CA 1
ATOM 2946 C C . LEU A 1 399 ? -23.034 28.636 3.908 1.00 42.22 399 LEU A C 1
ATOM 2948 O O . LEU A 1 399 ? -21.968 28.893 4.462 1.00 42.22 399 LEU A O 1
ATOM 2952 N N . SER A 1 400 ? -23.937 27.894 4.547 1.00 43.34 400 SER A N 1
ATOM 2953 C CA . SER A 1 400 ? -23.621 27.199 5.806 1.00 43.34 400 SER A CA 1
ATOM 2954 C C . SER A 1 400 ? -24.093 25.747 5.764 1.00 43.34 400 SER A C 1
ATOM 2956 O O . SER A 1 400 ? -25.169 25.420 6.265 1.00 43.34 400 SER A O 1
ATOM 2958 N N . PRO A 1 401 ? -23.312 24.852 5.138 1.00 51.41 401 PRO A N 1
ATOM 2959 C CA . PRO A 1 401 ? -23.514 23.422 5.258 1.00 51.41 401 PRO A CA 1
ATOM 2960 C C . PRO A 1 401 ? -23.009 22.979 6.640 1.00 51.41 401 PRO A C 1
ATOM 2962 O O . PRO A 1 401 ? -21.827 22.708 6.819 1.00 51.41 401 PRO A O 1
ATOM 2965 N N . ASN A 1 402 ? -23.869 22.955 7.658 1.00 55.69 402 ASN A N 1
ATOM 2966 C CA . ASN A 1 402 ? -23.468 22.529 9.001 1.00 55.69 402 ASN A CA 1
ATOM 2967 C C . ASN A 1 402 ? -23.884 21.078 9.270 1.00 55.69 402 ASN A C 1
ATOM 2969 O O . ASN A 1 402 ? -24.859 20.798 9.964 1.00 55.69 402 ASN A O 1
ATOM 2973 N N . CYS A 1 403 ? -23.094 20.129 8.774 1.00 62.91 403 CYS A N 1
ATOM 2974 C CA . CYS A 1 403 ? -23.265 18.726 9.150 1.00 62.91 403 CYS A CA 1
ATOM 2975 C C . CYS A 1 403 ? -23.037 18.471 10.657 1.00 62.91 403 CYS A C 1
ATOM 2977 O O . CYS A 1 403 ? -23.473 17.444 11.168 1.00 62.91 403 CYS A O 1
ATOM 2979 N N . GLU A 1 404 ? -22.455 19.423 11.396 1.00 65.50 404 GLU A N 1
ATOM 2980 C CA . GLU A 1 404 ? -22.381 19.396 12.864 1.00 65.50 404 GLU A CA 1
ATOM 2981 C C . GLU A 1 404 ? -23.657 19.889 13.577 1.00 65.50 404 GLU A C 1
ATOM 2983 O O . GLU A 1 404 ? -23.941 19.426 14.677 1.00 65.50 404 GLU A O 1
ATOM 2988 N N . GLY A 1 405 ? -24.437 20.797 12.970 1.00 56.09 405 GLY A N 1
ATOM 2989 C CA . GLY A 1 405 ? -25.737 21.289 13.457 1.00 56.09 405 GLY A CA 1
ATOM 2990 C C . GLY A 1 405 ? -25.856 21.646 14.952 1.00 56.09 405 GLY A C 1
ATOM 2991 O O . GLY A 1 405 ? -26.645 21.020 15.649 1.00 56.09 405 GLY A O 1
ATOM 2992 N N . THR A 1 406 ? -25.152 22.672 15.454 1.00 45.62 406 THR A N 1
ATOM 2993 C CA . THR A 1 406 ? -25.324 23.198 16.836 1.00 45.62 406 THR A CA 1
ATOM 2994 C C . THR A 1 406 ? -26.200 24.454 16.936 1.00 45.62 406 THR A C 1
ATOM 2996 O O . THR A 1 406 ? -26.475 24.926 18.041 1.00 45.62 406 THR A O 1
ATOM 2999 N N . SER A 1 407 ? -26.681 25.011 15.817 1.00 43.97 407 SER A N 1
ATOM 3000 C CA . SER A 1 407 ? -27.636 26.122 15.856 1.00 43.97 407 SER A CA 1
ATOM 3001 C C . SER A 1 407 ? -29.002 25.628 16.344 1.00 43.97 407 SER A C 1
ATOM 3003 O O . SER A 1 407 ? -29.562 24.658 15.831 1.00 43.97 407 SER A O 1
ATOM 3005 N N . SER A 1 408 ? -29.515 26.295 17.378 1.00 36.88 408 SER A N 1
ATOM 3006 C CA . SER A 1 408 ? -30.758 26.005 18.098 1.00 36.88 408 SER A CA 1
ATOM 3007 C C . SER A 1 408 ? -31.921 25.624 17.165 1.00 36.88 408 SER A C 1
ATOM 3009 O O . SER A 1 408 ? -32.568 26.502 16.595 1.00 36.88 408 SER A O 1
ATOM 3011 N N . GLY A 1 409 ? -32.183 24.320 17.007 1.00 41.59 409 GLY A N 1
ATOM 3012 C CA . GLY A 1 409 ? -33.275 23.784 16.182 1.00 41.59 409 GLY A CA 1
ATOM 3013 C C . GLY A 1 409 ? -32.871 22.803 15.073 1.00 41.59 409 GLY A C 1
ATOM 3014 O O . GLY A 1 409 ? -33.755 22.147 14.523 1.00 41.59 409 GLY A O 1
ATOM 3015 N N . SER A 1 410 ? -31.580 22.651 14.748 1.00 46.06 410 SER A N 1
ATOM 3016 C CA . SER A 1 410 ? -31.145 21.644 13.767 1.00 46.06 410 SER A CA 1
ATOM 3017 C C . SER A 1 410 ? -31.229 20.231 14.355 1.00 46.06 410 SER A C 1
ATOM 3019 O O . SER A 1 410 ? -30.564 19.904 15.332 1.00 46.06 410 SER A O 1
ATOM 3021 N N . THR A 1 411 ? -32.069 19.385 13.761 1.00 50.00 411 THR A N 1
ATOM 3022 C CA . THR A 1 411 ? -32.305 17.984 14.159 1.00 50.00 411 THR A CA 1
ATOM 3023 C C . THR A 1 411 ? -31.465 16.989 13.349 1.00 50.00 411 THR A C 1
ATOM 3025 O O . THR A 1 411 ? -31.699 15.789 13.426 1.00 50.00 411 THR A O 1
ATOM 3028 N N . VAL A 1 412 ? -30.481 17.453 12.564 1.00 53.19 412 VAL A N 1
ATOM 3029 C CA . VAL A 1 412 ? -29.872 16.668 11.465 1.00 53.19 412 VAL A CA 1
ATOM 3030 C C . VAL A 1 412 ? -28.328 16.655 11.503 1.00 53.19 412 VAL A C 1
ATOM 3032 O O . VAL A 1 412 ? -27.695 16.438 10.479 1.00 53.19 412 VAL A O 1
ATOM 3035 N N . GLY A 1 413 ? -27.693 16.907 12.658 1.00 66.56 413 GLY A N 1
ATOM 3036 C CA . GLY A 1 413 ? -26.225 16.974 12.785 1.00 66.56 413 GLY A CA 1
ATOM 3037 C C . GLY A 1 413 ? -25.551 15.703 13.330 1.00 66.56 413 GLY A C 1
ATOM 3038 O O . GLY A 1 413 ? -26.167 14.938 14.078 1.00 66.56 4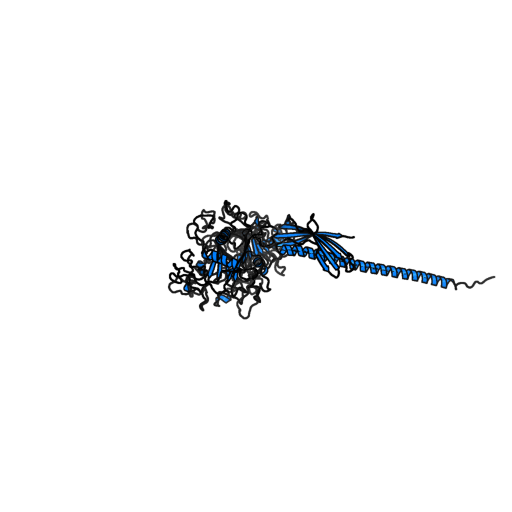13 GLY A O 1
ATOM 3039 N N . TYR A 1 414 ? -24.269 15.490 13.008 1.00 75.69 414 TYR A N 1
ATOM 3040 C CA . TYR A 1 414 ? -23.433 14.408 13.555 1.00 75.69 414 TYR A CA 1
ATOM 3041 C C . TYR A 1 414 ? -23.159 14.553 15.059 1.00 75.69 414 TYR A C 1
ATOM 3043 O O . TYR A 1 414 ? -22.911 13.545 15.725 1.00 75.69 414 TYR A O 1
ATOM 3051 N N . ALA A 1 415 ? -23.234 15.771 15.607 1.00 75.06 415 ALA A N 1
ATOM 3052 C CA . ALA A 1 415 ? -23.066 16.026 17.036 1.00 75.06 415 ALA A CA 1
ATOM 3053 C C . ALA A 1 415 ? -24.289 15.609 17.877 1.00 75.06 415 ALA A C 1
ATOM 3055 O O . ALA A 1 415 ? -24.204 15.517 19.101 1.00 75.06 415 ALA A O 1
ATOM 3056 N N . THR A 1 416 ? -25.436 15.336 17.249 1.00 77.38 416 THR A N 1
ATOM 3057 C CA . THR A 1 416 ? -26.676 15.006 17.958 1.00 77.38 416 THR A CA 1
ATOM 3058 C C . THR A 1 416 ? -26.807 13.494 18.167 1.00 77.38 416 THR A C 1
ATOM 3060 O O . THR A 1 416 ? -27.063 12.741 17.229 1.00 77.38 416 THR A O 1
ATOM 3063 N N . GLY A 1 417 ? -26.703 13.026 19.416 1.00 77.56 417 GLY A N 1
ATOM 3064 C CA . GLY A 1 417 ? -26.748 11.591 19.746 1.00 77.56 417 GLY A CA 1
ATOM 3065 C C . GLY A 1 417 ? -28.023 10.848 19.318 1.00 77.56 417 GLY A C 1
ATOM 3066 O O . GLY A 1 417 ? -27.958 9.657 19.020 1.00 77.56 417 GLY A O 1
ATOM 3067 N N . SER A 1 418 ? -29.168 11.532 19.216 1.00 77.62 418 SER A N 1
ATOM 3068 C CA . SER A 1 418 ? -30.437 10.942 18.753 1.00 77.62 418 SER A CA 1
ATOM 3069 C C . SER A 1 418 ? -30.454 10.592 17.263 1.00 77.62 418 SER A C 1
ATOM 3071 O O . SER A 1 418 ? -31.333 9.852 16.819 1.00 77.62 418 SER A O 1
ATOM 3073 N N . ASN A 1 419 ? -29.490 11.098 16.491 1.00 78.75 419 ASN A N 1
ATOM 3074 C CA . ASN A 1 419 ? -29.425 10.865 15.054 1.00 78.75 419 ASN A CA 1
ATOM 3075 C C . ASN A 1 419 ? -28.819 9.509 14.702 1.00 78.75 419 ASN A C 1
ATOM 3077 O O . ASN A 1 419 ? -28.864 9.130 13.542 1.00 78.75 419 ASN A O 1
ATOM 3081 N N . TYR A 1 420 ? -28.309 8.744 15.668 1.00 83.25 420 TYR A N 1
ATOM 3082 C CA . TYR A 1 420 ? -27.684 7.440 15.441 1.00 83.25 420 TYR A CA 1
ATOM 3083 C C . TYR A 1 420 ? -28.622 6.297 15.784 1.00 83.25 420 TYR A C 1
ATOM 3085 O O . TYR A 1 420 ? -29.457 6.417 16.685 1.00 83.25 420 TYR A O 1
ATOM 3093 N N . SER A 1 421 ? -28.506 5.190 15.031 1.00 82.25 421 SER A N 1
ATOM 3094 C CA . SER A 1 421 ? -29.371 3.997 15.136 1.00 82.25 421 SER A CA 1
ATOM 3095 C C . SER A 1 421 ? -29.586 3.588 16.594 1.00 82.25 421 SER A C 1
ATOM 3097 O O . SER A 1 421 ? -30.737 3.439 17.016 1.00 82.25 421 SER A O 1
ATOM 3099 N N . GLN A 1 422 ? -28.488 3.564 17.346 1.00 85.88 422 GLN A N 1
ATOM 3100 C CA . GLN A 1 422 ? -28.427 3.470 18.795 1.00 85.88 422 GLN A CA 1
ATOM 3101 C C . GLN A 1 422 ? -28.054 4.825 19.391 1.00 85.88 422 GLN A C 1
ATOM 3103 O O . GLN A 1 422 ? -27.033 5.408 19.012 1.00 85.88 422 GLN A O 1
ATOM 3108 N N . ALA A 1 423 ? -28.853 5.292 20.351 1.00 81.19 423 ALA A N 1
ATOM 3109 C CA . ALA A 1 423 ? -28.537 6.495 21.111 1.00 81.19 423 ALA A CA 1
ATOM 3110 C C . ALA A 1 423 ? -27.199 6.325 21.847 1.00 81.19 423 ALA A C 1
ATOM 3112 O O . ALA A 1 423 ? -26.843 5.221 22.264 1.00 81.19 423 ALA A O 1
ATOM 3113 N N . PHE A 1 424 ? -26.453 7.417 21.982 1.00 85.75 424 PHE A N 1
ATOM 3114 C CA . PHE A 1 424 ? -25.240 7.437 22.794 1.00 85.75 424 PHE A CA 1
ATOM 3115 C C . PHE A 1 424 ? -25.576 7.372 24.298 1.00 85.75 424 PHE A C 1
ATOM 3117 O O . PHE A 1 424 ? -26.721 7.647 24.668 1.00 85.75 424 PHE A O 1
ATOM 3124 N N . PRO A 1 425 ? -24.617 6.995 25.169 1.00 84.00 425 PRO A N 1
ATOM 3125 C CA . PRO A 1 425 ? -24.860 6.815 26.598 1.00 84.00 425 PRO A CA 1
ATOM 3126 C C . PRO A 1 425 ? -25.488 8.042 27.271 1.00 84.00 425 PRO A C 1
ATOM 3128 O O . PRO A 1 425 ? -24.990 9.162 27.153 1.00 84.00 425 PRO A O 1
ATOM 3131 N N . VAL A 1 426 ? -26.563 7.811 28.028 1.00 80.38 426 VAL A N 1
ATOM 3132 C CA . VAL A 1 426 ? -27.257 8.829 28.829 1.00 80.38 426 VAL A CA 1
ATOM 3133 C C . VAL A 1 426 ? -27.288 8.372 30.282 1.00 80.38 426 VAL A C 1
ATOM 3135 O O . VAL A 1 426 ? -27.726 7.260 30.580 1.00 80.38 426 VAL A O 1
ATOM 3138 N N . SER A 1 427 ? -26.852 9.240 31.191 1.00 80.06 427 SER A N 1
ATOM 3139 C CA . SER A 1 427 ? -26.889 9.044 32.637 1.00 80.06 427 SER A CA 1
ATOM 3140 C C . SER A 1 427 ? -28.291 8.629 33.093 1.00 80.06 427 SER A C 1
ATOM 3142 O O . SER A 1 427 ? -29.300 9.184 32.656 1.00 80.06 427 SER A O 1
ATOM 3144 N N . GLY A 1 428 ? -28.361 7.601 33.937 1.00 71.56 428 GLY A N 1
ATOM 3145 C CA . GLY A 1 428 ? -29.616 7.023 34.422 1.00 71.56 428 GLY A CA 1
ATOM 3146 C C . GLY A 1 428 ? -30.294 6.035 33.464 1.00 71.56 428 GLY A C 1
ATOM 3147 O O . GLY A 1 428 ? -31.223 5.347 33.883 1.00 71.56 428 GLY A O 1
ATOM 3148 N N . THR A 1 429 ? -29.824 5.885 32.219 1.00 70.81 429 THR A N 1
ATOM 3149 C CA . THR A 1 429 ? -30.335 4.876 31.274 1.00 70.81 429 THR A CA 1
ATOM 3150 C C . THR A 1 429 ? -29.455 3.634 31.294 1.00 70.81 429 THR A C 1
ATOM 3152 O O . THR A 1 429 ? -28.233 3.727 31.192 1.00 70.81 429 THR A O 1
ATOM 3155 N N . GLY A 1 430 ? -30.064 2.459 31.465 1.00 64.06 430 GLY A N 1
ATOM 3156 C CA . GLY A 1 430 ? -29.348 1.179 31.463 1.00 64.06 430 GLY A CA 1
ATOM 3157 C C . GLY A 1 430 ? -28.334 0.996 32.597 1.00 64.06 430 GLY A C 1
ATOM 3158 O O . GLY A 1 430 ? -27.690 -0.038 32.622 1.00 64.06 430 GLY A O 1
ATOM 3159 N N . GLY A 1 431 ? -28.185 1.954 33.526 1.00 64.81 431 GLY A N 1
ATOM 3160 C CA . GLY A 1 431 ? -27.148 1.977 34.572 1.00 64.81 431 GLY A CA 1
ATOM 3161 C C . GLY A 1 431 ? -25.946 2.895 34.284 1.00 64.81 431 GLY A C 1
ATOM 3162 O O . GLY A 1 431 ? -24.961 2.842 35.019 1.00 64.81 431 GLY A O 1
ATOM 3163 N N . CYS A 1 432 ? -25.992 3.715 33.224 1.00 75.50 432 CYS A N 1
ATOM 3164 C CA . CYS A 1 432 ? -24.917 4.654 32.887 1.00 75.50 432 CYS A CA 1
ATOM 3165 C C . CYS A 1 432 ? -24.817 5.746 33.960 1.00 75.50 432 CYS A C 1
ATOM 3167 O O . CYS A 1 432 ? -25.840 6.285 34.389 1.00 75.50 432 CYS A O 1
ATOM 3169 N N . THR A 1 433 ? -23.603 6.122 34.365 1.00 79.88 433 THR A N 1
ATOM 3170 C CA . THR A 1 433 ? -23.383 7.160 35.390 1.00 79.88 433 THR A CA 1
ATOM 3171 C C . THR A 1 433 ? -23.117 8.543 34.796 1.00 79.88 433 THR A C 1
ATOM 3173 O O . THR A 1 433 ? -23.425 9.545 35.440 1.00 79.88 433 THR A O 1
ATOM 3176 N N . ALA A 1 434 ? -22.642 8.623 33.551 1.00 84.88 434 ALA A N 1
ATOM 3177 C CA . ALA A 1 434 ? -22.372 9.874 32.846 1.00 84.88 434 ALA A CA 1
ATOM 3178 C C . ALA A 1 434 ? -22.993 9.886 31.440 1.00 84.88 434 ALA A C 1
ATOM 3180 O O . ALA A 1 434 ? -23.079 8.852 30.777 1.00 84.88 434 ALA A O 1
ATOM 3181 N N . ASN A 1 435 ? -23.415 11.072 30.992 1.00 84.62 435 ASN A N 1
ATOM 3182 C CA . ASN A 1 435 ? -23.787 11.307 29.597 1.00 84.62 435 ASN A CA 1
ATOM 3183 C C . ASN A 1 435 ? -22.535 11.275 28.717 1.00 84.62 435 ASN A C 1
ATOM 3185 O O . ASN A 1 435 ? -21.458 11.695 29.148 1.00 84.62 435 ASN A O 1
ATOM 3189 N N . ARG A 1 436 ? -22.701 10.848 27.468 1.00 85.06 436 ARG A N 1
ATOM 3190 C CA . ARG A 1 436 ? -21.684 10.976 26.430 1.00 85.06 436 ARG A CA 1
ATOM 3191 C C . ARG A 1 436 ? -22.357 11.380 25.128 1.00 85.06 436 ARG A C 1
ATOM 3193 O O . ARG A 1 436 ? -23.243 10.681 24.650 1.00 85.06 436 ARG A O 1
ATOM 3200 N N . ASN A 1 437 ? -21.944 12.498 24.555 1.00 83.12 437 ASN A N 1
ATOM 3201 C CA . ASN A 1 437 ? -22.324 12.877 23.202 1.00 83.12 437 ASN A CA 1
ATOM 3202 C C . ASN A 1 437 ? -21.447 12.143 22.178 1.00 83.12 437 ASN A C 1
ATOM 3204 O O . ASN A 1 437 ? -20.358 11.675 22.518 1.00 83.12 437 ASN A O 1
ATOM 3208 N N . PRO A 1 438 ? -21.860 12.099 20.897 1.00 82.12 438 PRO A N 1
ATOM 3209 C CA . PRO A 1 438 ? -21.052 11.521 19.823 1.00 82.12 438 PRO A CA 1
ATOM 3210 C C . PRO A 1 438 ? -19.658 12.137 19.671 1.00 82.12 438 PRO A C 1
ATOM 3212 O O . PRO A 1 438 ? -18.810 11.545 19.007 1.00 82.12 438 PRO A O 1
ATOM 3215 N N . ARG A 1 439 ? -19.464 13.327 20.256 1.00 78.94 439 ARG A N 1
ATOM 3216 C CA . ARG A 1 439 ? -18.267 14.155 20.162 1.00 78.94 439 ARG A CA 1
ATOM 3217 C C . ARG A 1 439 ? -17.377 14.141 21.416 1.00 78.94 439 ARG A C 1
ATOM 3219 O O . ARG A 1 439 ? -16.379 14.856 21.496 1.00 78.94 439 ARG A O 1
ATOM 3226 N N . ASP A 1 440 ? -17.761 13.384 22.441 1.00 80.56 440 ASP A N 1
ATOM 3227 C CA . ASP A 1 440 ? -17.072 13.403 23.731 1.00 80.56 440 ASP A CA 1
ATOM 3228 C C . ASP A 1 440 ? -15.986 12.318 23.796 1.00 80.56 440 ASP A C 1
ATOM 3230 O O . ASP A 1 440 ? -16.202 11.168 23.399 1.00 80.56 440 ASP A O 1
ATOM 3234 N N . VAL A 1 441 ? -14.826 12.665 24.370 1.00 78.69 441 VAL A N 1
ATOM 3235 C CA . VAL A 1 441 ? -13.726 11.723 24.642 1.00 78.69 441 VAL A CA 1
ATOM 3236 C C . VAL A 1 441 ? -14.239 10.550 25.485 1.00 78.69 441 VAL A C 1
ATOM 3238 O O . VAL A 1 441 ? -14.959 10.747 26.468 1.00 78.69 441 VAL A O 1
ATOM 3241 N N . ILE A 1 442 ? -13.833 9.328 25.133 1.00 81.94 442 ILE A N 1
ATOM 3242 C CA . ILE A 1 442 ? -14.113 8.139 25.936 1.00 81.94 442 ILE A CA 1
ATOM 3243 C C . ILE A 1 442 ? -13.193 8.138 27.160 1.00 81.94 442 ILE A C 1
ATOM 3245 O O . ILE A 1 442 ? -11.973 8.201 27.058 1.00 81.94 442 ILE A O 1
ATOM 3249 N N . THR A 1 443 ? -13.799 8.038 28.333 1.00 79.38 443 THR A N 1
ATOM 3250 C CA . THR A 1 443 ? -13.152 7.950 29.641 1.00 79.38 443 THR A CA 1
ATOM 3251 C C . THR A 1 443 ? -13.725 6.760 30.396 1.00 79.38 443 THR A C 1
ATOM 3253 O O . THR A 1 443 ? -14.815 6.275 30.085 1.00 79.38 443 THR A O 1
ATOM 3256 N N . SER A 1 444 ? -13.050 6.323 31.456 1.00 79.19 444 SER A N 1
ATOM 3257 C CA . SER A 1 444 ? -13.578 5.276 32.338 1.00 79.19 444 SER A CA 1
ATOM 3258 C C . SER A 1 444 ? -14.966 5.608 32.911 1.00 79.19 444 SER A C 1
ATOM 3260 O O . SER A 1 444 ? -15.761 4.698 33.132 1.00 79.19 444 SER A O 1
ATOM 3262 N N . ALA A 1 445 ? -15.288 6.893 33.107 1.00 80.06 445 ALA A N 1
ATOM 3263 C CA . ALA A 1 445 ? -16.559 7.337 33.676 1.00 80.06 445 ALA A CA 1
ATOM 3264 C C . ALA A 1 445 ? -17.727 7.345 32.672 1.00 80.06 445 ALA A C 1
ATOM 3266 O O . ALA A 1 445 ? -18.866 7.122 33.075 1.00 80.06 445 ALA A O 1
ATOM 3267 N N . ASN A 1 446 ? -17.469 7.606 31.385 1.00 83.31 446 ASN A N 1
ATOM 3268 C CA . ASN A 1 446 ? -18.515 7.760 30.363 1.00 83.31 446 ASN A CA 1
ATOM 3269 C C . ASN A 1 446 ? -18.520 6.652 29.293 1.00 83.31 446 ASN A C 1
ATOM 3271 O O . ASN A 1 446 ? -19.408 6.654 28.442 1.00 83.31 446 ASN A O 1
ATOM 3275 N N . TYR A 1 447 ? -17.578 5.699 29.342 1.00 86.69 447 TYR A N 1
ATOM 3276 C CA . TYR A 1 447 ? -17.466 4.620 28.358 1.00 86.69 447 TYR A CA 1
ATOM 3277 C C . TYR A 1 447 ? -18.754 3.807 28.247 1.00 86.69 447 TYR A C 1
ATOM 3279 O O . TYR A 1 447 ? -19.259 3.604 27.151 1.00 86.69 447 TYR A O 1
ATOM 3287 N N . CYS A 1 448 ? -19.298 3.354 29.381 1.00 87.31 448 CYS A N 1
ATOM 3288 C CA . CYS A 1 448 ? -20.538 2.571 29.443 1.00 87.31 448 CYS A CA 1
ATOM 3289 C C . CYS A 1 448 ? -20.581 1.389 28.449 1.00 87.31 448 CYS A C 1
ATOM 3291 O O . CYS A 1 448 ? -21.653 1.031 27.971 1.00 87.31 448 CYS A O 1
ATOM 3293 N N . TYR A 1 449 ? -19.427 0.791 28.119 1.00 89.56 449 TYR A N 1
ATOM 3294 C CA . TYR A 1 449 ? -19.274 -0.227 27.068 1.00 89.56 449 TYR A CA 1
ATOM 3295 C C . TYR A 1 449 ? -19.754 0.201 25.666 1.00 89.56 449 TYR A C 1
ATOM 3297 O O . TYR A 1 449 ? -19.971 -0.651 24.803 1.00 89.56 449 TYR A O 1
ATOM 3305 N N . ASP A 1 450 ? -19.892 1.506 25.425 1.00 89.81 450 ASP A N 1
ATOM 3306 C CA . ASP A 1 450 ? -20.099 2.097 24.110 1.00 89.81 450 ASP A CA 1
ATOM 3307 C C . ASP A 1 450 ? -18.759 2.615 23.567 1.00 89.81 450 ASP A C 1
ATOM 3309 O O . ASP A 1 450 ? -18.212 3.618 24.025 1.00 89.81 450 ASP A O 1
ATOM 3313 N N . TYR A 1 451 ? -18.228 1.903 22.578 1.00 90.69 451 TYR A N 1
ATOM 3314 C CA . TYR A 1 451 ? -16.952 2.184 21.916 1.00 90.69 451 TYR A CA 1
ATOM 3315 C C . TYR A 1 451 ? -17.137 2.885 20.568 1.00 90.69 451 TYR A C 1
ATOM 3317 O O . TYR A 1 451 ? -16.286 2.778 19.689 1.00 90.69 451 TYR A O 1
ATOM 3325 N N . ARG A 1 452 ? -18.254 3.587 20.371 1.00 90.69 452 ARG A N 1
ATOM 3326 C CA . ARG A 1 452 ? -18.470 4.380 19.160 1.00 90.69 452 ARG A CA 1
ATOM 3327 C C . ARG A 1 452 ? -18.014 5.815 19.315 1.00 90.69 452 ARG A C 1
ATOM 3329 O O . ARG A 1 452 ? -18.215 6.402 20.377 1.00 90.69 452 ARG A O 1
ATOM 3336 N N . TYR A 1 453 ? -17.559 6.408 18.225 1.00 87.88 453 TYR A N 1
ATOM 3337 C CA . TYR A 1 453 ? -17.594 7.852 18.006 1.00 87.88 453 TYR A CA 1
ATOM 3338 C C . TYR A 1 453 ? -18.670 8.191 16.976 1.00 87.88 453 TYR A C 1
ATOM 3340 O O . TYR A 1 453 ? -19.088 7.340 16.187 1.00 87.88 453 TYR A O 1
ATOM 3348 N N . GLY A 1 454 ? -19.158 9.428 16.996 1.00 80.44 454 GLY A N 1
ATOM 3349 C CA . GLY A 1 454 ? -20.049 9.907 15.946 1.00 80.44 454 GLY A CA 1
ATOM 3350 C C . GLY A 1 454 ? -19.276 10.287 14.693 1.00 80.44 454 GLY A C 1
ATOM 3351 O O . GLY A 1 454 ? -18.243 10.929 14.799 1.00 80.44 454 GLY A O 1
ATOM 3352 N N . GLY A 1 455 ? -19.795 9.946 13.518 1.00 77.56 455 GLY A N 1
ATOM 3353 C CA . GLY A 1 455 ? -19.699 10.731 12.289 1.00 77.56 455 GLY A CA 1
ATOM 3354 C C . GLY A 1 455 ? -18.331 11.260 11.862 1.00 77.56 455 GLY A C 1
ATOM 3355 O O . GLY A 1 455 ? -17.882 12.285 12.379 1.00 77.56 455 GLY A O 1
ATOM 3356 N N . PHE A 1 456 ? -17.773 10.657 10.811 1.00 81.81 456 PHE A N 1
ATOM 3357 C CA . PHE A 1 456 ? -16.690 11.209 9.995 1.00 81.81 456 PHE A CA 1
ATOM 3358 C C . PHE A 1 456 ? -17.190 11.400 8.567 1.00 81.81 456 PHE A C 1
ATOM 3360 O O . PHE A 1 456 ? -17.760 10.471 7.990 1.00 81.81 456 PHE A O 1
ATOM 3367 N N . PHE A 1 457 ? -16.954 12.572 7.984 1.00 77.94 457 PHE A N 1
ATOM 3368 C CA . PHE A 1 457 ? -17.263 12.835 6.583 1.00 77.94 457 PHE A CA 1
ATOM 3369 C C . PHE A 1 457 ? -15.973 12.894 5.768 1.00 77.94 457 PHE A C 1
ATOM 3371 O O . PHE A 1 457 ? -15.116 13.740 6.021 1.00 77.94 457 PHE A O 1
ATOM 3378 N N . SER A 1 458 ? -15.842 12.020 4.768 1.00 78.62 458 SER A N 1
ATOM 3379 C CA . SER A 1 458 ? -14.777 12.184 3.784 1.00 78.62 458 SER A CA 1
ATOM 3380 C C . SER A 1 458 ? -15.203 13.248 2.788 1.00 78.62 458 SER A C 1
ATOM 3382 O O . SER A 1 458 ? -16.091 13.008 1.970 1.00 78.62 458 SER A O 1
ATOM 3384 N N . TRP A 1 459 ? -14.555 14.412 2.836 1.00 71.69 459 TRP A N 1
ATOM 3385 C CA . TRP A 1 459 ? -14.780 15.460 1.841 1.00 71.69 459 TRP A CA 1
ATOM 3386 C C . TRP A 1 459 ? -14.370 15.015 0.455 1.00 71.69 459 TRP A C 1
ATOM 3388 O O . TRP A 1 459 ? -15.070 15.330 -0.493 1.00 71.69 459 TRP A O 1
ATOM 3398 N N . ARG A 1 460 ? -13.300 14.225 0.345 1.00 73.00 460 ARG A N 1
ATOM 3399 C CA . ARG A 1 460 ? -12.840 13.691 -0.935 1.00 73.00 460 ARG A CA 1
ATOM 3400 C C . ARG A 1 460 ? -13.877 12.793 -1.602 1.00 73.00 460 ARG A C 1
ATOM 3402 O O . ARG A 1 460 ? -14.107 12.919 -2.796 1.00 73.00 460 ARG A O 1
ATOM 3409 N N . GLU A 1 461 ? -14.495 11.894 -0.839 1.00 73.12 461 GLU A N 1
ATOM 3410 C CA . GLU A 1 461 ? -15.484 10.960 -1.387 1.00 73.12 461 GLU A CA 1
ATOM 3411 C C . GLU A 1 461 ? -16.929 11.471 -1.278 1.00 73.12 461 GLU A C 1
ATOM 3413 O O . GLU A 1 461 ? -17.850 10.839 -1.795 1.00 73.12 461 GLU A O 1
ATOM 3418 N N . GLY A 1 462 ? -17.146 12.598 -0.596 1.00 71.06 462 GLY A N 1
ATOM 3419 C CA . GLY A 1 462 ? -18.451 13.229 -0.412 1.00 71.06 462 GLY A CA 1
ATOM 3420 C C . GLY A 1 462 ? -19.451 12.408 0.410 1.00 71.06 462 GLY A C 1
ATOM 3421 O O . GLY A 1 462 ? -20.652 12.516 0.162 1.00 71.06 462 GLY A O 1
ATOM 3422 N N . LYS A 1 463 ? -18.997 11.572 1.359 1.00 74.19 463 LYS A N 1
ATOM 3423 C CA . LYS A 1 463 ? -19.873 10.654 2.118 1.00 74.19 463 LYS A CA 1
ATOM 3424 C C . LYS A 1 463 ? -19.442 10.427 3.580 1.00 74.19 463 LYS A C 1
ATOM 3426 O O . LYS A 1 463 ? -18.244 10.471 3.874 1.00 74.19 463 LYS A O 1
ATOM 3431 N N . PRO A 1 464 ? -20.396 10.153 4.501 1.00 79.69 464 PRO A N 1
ATOM 3432 C CA . PRO A 1 464 ? -20.087 9.649 5.843 1.00 79.69 464 PRO A CA 1
ATOM 3433 C C . PRO A 1 464 ? -19.408 8.291 5.775 1.00 79.69 464 PRO A C 1
ATOM 3435 O O . PRO A 1 464 ? -19.846 7.470 4.974 1.00 79.69 464 PRO A O 1
ATOM 3438 N N . LEU A 1 465 ? -18.454 8.006 6.660 1.00 84.38 465 LEU A N 1
ATOM 3439 C CA . LEU A 1 465 ? -17.768 6.714 6.714 1.00 84.38 465 LEU A CA 1
ATOM 3440 C C . LEU A 1 465 ? -18.068 5.926 7.996 1.00 84.38 465 LEU A C 1
ATOM 3442 O O . LEU A 1 465 ? -18.071 6.486 9.092 1.00 84.38 465 LEU A O 1
ATOM 3446 N N . TYR A 1 466 ? -18.238 4.611 7.845 1.00 90.12 466 TYR A N 1
ATOM 3447 C CA . TYR A 1 466 ? -18.053 3.643 8.924 1.00 90.12 466 TYR A CA 1
ATOM 3448 C C . TYR A 1 466 ? -16.569 3.310 9.033 1.00 90.12 466 TYR A C 1
ATOM 3450 O O . TYR A 1 466 ? -16.003 2.752 8.093 1.00 90.12 466 TYR A O 1
ATOM 3458 N N . ILE A 1 467 ? -15.944 3.630 10.166 1.00 93.81 467 ILE A N 1
ATOM 3459 C CA . ILE A 1 467 ? -14.491 3.479 10.325 1.00 93.81 467 ILE A CA 1
ATOM 3460 C C . ILE A 1 467 ? -14.181 2.582 11.513 1.00 93.81 467 ILE A C 1
ATOM 3462 O O . ILE A 1 467 ? -14.571 2.915 12.624 1.00 93.81 467 ILE A O 1
ATOM 3466 N N . LEU A 1 468 ? -13.462 1.476 11.314 1.00 97.44 468 LEU A N 1
ATOM 3467 C CA . LEU A 1 468 ? -12.837 0.741 12.420 1.00 97.44 468 LEU A CA 1
ATOM 3468 C C . LEU A 1 468 ? -11.564 1.481 12.850 1.00 97.44 468 LEU A C 1
ATOM 3470 O O . LEU A 1 468 ? -10.626 1.573 12.064 1.00 97.44 468 LEU A O 1
ATOM 3474 N N . ASN A 1 469 ? -11.520 1.984 14.081 1.00 94.75 469 ASN A N 1
ATOM 3475 C CA . ASN A 1 469 ? -10.389 2.744 14.611 1.00 94.75 469 ASN A CA 1
ATOM 3476 C C . ASN A 1 469 ? -9.561 1.881 15.571 1.00 94.75 469 ASN A C 1
ATOM 3478 O O . ASN A 1 469 ? -10.116 1.274 16.492 1.00 94.75 469 ASN A O 1
ATOM 3482 N N . ILE A 1 470 ? -8.243 1.878 15.376 1.00 94.12 470 ILE A N 1
ATOM 3483 C CA . ILE A 1 470 ? -7.276 1.112 16.165 1.00 94.12 470 ILE A CA 1
ATOM 3484 C C . ILE A 1 470 ? -6.200 2.055 16.712 1.00 94.12 470 ILE A C 1
ATOM 3486 O O . ILE A 1 470 ? -5.458 2.660 15.936 1.00 94.12 470 ILE A O 1
ATOM 3490 N N . ASP A 1 471 ? -6.101 2.131 18.038 1.00 90.88 471 ASP A N 1
ATOM 3491 C CA . ASP A 1 471 ? -4.907 2.605 18.741 1.00 90.88 471 ASP A CA 1
ATOM 3492 C C . ASP A 1 471 ? -3.859 1.491 18.662 1.00 90.88 471 ASP A C 1
ATOM 3494 O O . ASP A 1 471 ? -4.006 0.433 19.289 1.00 90.88 471 ASP A O 1
ATOM 3498 N N . TRP A 1 472 ? -2.846 1.676 17.818 1.00 91.19 472 TRP A N 1
ATOM 3499 C CA . TRP A 1 472 ? -1.897 0.604 17.540 1.00 91.19 472 TRP A CA 1
ATOM 3500 C C . TRP A 1 472 ? -1.000 0.296 18.737 1.00 91.19 472 TRP A C 1
ATOM 3502 O O . TRP A 1 472 ? -0.865 -0.865 19.132 1.00 91.19 472 TRP A O 1
ATOM 3512 N N . ILE A 1 473 ? -0.419 1.335 19.331 1.00 86.44 473 ILE A N 1
ATOM 3513 C CA . ILE A 1 473 ? 0.445 1.228 20.504 1.00 86.44 473 ILE A CA 1
ATOM 3514 C C . ILE A 1 473 ? -0.304 0.575 21.667 1.00 86.44 473 ILE A C 1
ATOM 3516 O O . ILE A 1 473 ? 0.211 -0.375 22.265 1.00 86.44 473 ILE A O 1
ATOM 3520 N N . GLY A 1 474 ? -1.529 1.025 21.948 1.00 86.38 474 GLY A N 1
ATOM 3521 C CA . GLY A 1 474 ? -2.364 0.454 22.999 1.00 86.38 474 GLY A CA 1
ATOM 3522 C C . GLY A 1 474 ? -2.698 -1.019 22.750 1.00 86.38 474 GLY A C 1
ATOM 3523 O O . GLY A 1 474 ? -2.636 -1.836 23.674 1.00 86.38 474 GLY A O 1
ATOM 3524 N N . LEU A 1 475 ? -3.025 -1.387 21.505 1.00 91.12 475 LEU A N 1
ATOM 3525 C CA . LEU A 1 475 ? -3.305 -2.775 21.134 1.00 91.12 475 LEU A CA 1
ATOM 3526 C C . LEU A 1 475 ? -2.075 -3.675 21.323 1.00 91.12 475 LEU A C 1
ATOM 3528 O O . LEU A 1 475 ? -2.198 -4.768 21.879 1.00 91.12 475 LEU A O 1
ATOM 3532 N N . GLU A 1 476 ? -0.901 -3.237 20.869 1.00 88.50 476 GLU A N 1
ATOM 3533 C CA . GLU A 1 476 ? 0.329 -4.027 20.956 1.00 88.50 476 GLU A CA 1
ATOM 3534 C C . GLU A 1 476 ? 0.792 -4.224 22.407 1.00 88.50 476 GLU A C 1
ATOM 3536 O O . GLU A 1 476 ? 1.094 -5.349 22.810 1.00 88.50 476 GLU A O 1
ATOM 3541 N N . GLU A 1 477 ? 0.799 -3.165 23.220 1.00 85.81 477 GLU A N 1
ATOM 3542 C CA . GLU A 1 477 ? 1.188 -3.249 24.635 1.00 85.81 477 GLU A CA 1
ATOM 3543 C C . GLU A 1 477 ? 0.243 -4.151 25.437 1.00 85.81 477 GLU A C 1
ATOM 3545 O O . GLU A 1 477 ? 0.679 -4.960 26.267 1.00 85.81 477 GLU A O 1
ATOM 3550 N N . TRP A 1 478 ? -1.063 -4.066 25.172 1.00 88.50 478 TRP A N 1
ATOM 3551 C CA . TRP A 1 478 ? -2.013 -4.980 25.792 1.00 88.50 478 TRP A CA 1
ATOM 3552 C C . TRP A 1 478 ? -1.770 -6.424 25.352 1.00 88.50 478 TRP A C 1
ATOM 3554 O O . TRP A 1 478 ? -1.744 -7.323 26.189 1.00 88.50 478 TRP A O 1
ATOM 3564 N N . ASN A 1 479 ? -1.532 -6.650 24.057 1.00 89.69 479 ASN A N 1
ATOM 3565 C CA . ASN A 1 479 ? -1.227 -7.977 23.532 1.00 89.69 479 ASN A CA 1
ATOM 3566 C C . ASN A 1 479 ? 0.026 -8.586 24.187 1.00 89.69 479 ASN A C 1
ATOM 3568 O O . ASN A 1 479 ? 0.058 -9.788 24.413 1.00 89.69 479 ASN A O 1
ATOM 3572 N N . LEU A 1 480 ? 1.035 -7.777 24.520 1.00 83.56 480 LEU A N 1
ATOM 3573 C CA . LEU A 1 480 ? 2.262 -8.226 25.192 1.00 83.56 480 LEU A CA 1
ATOM 3574 C C . LEU A 1 480 ? 2.089 -8.502 26.690 1.00 83.56 480 LEU A C 1
ATOM 3576 O O . LEU A 1 480 ? 2.762 -9.372 27.240 1.00 83.56 480 LEU A O 1
ATOM 3580 N N . SER A 1 481 ? 1.229 -7.738 27.360 1.00 82.62 481 SER A N 1
ATOM 3581 C CA . SER A 1 481 ? 1.023 -7.835 28.810 1.00 82.62 481 SER A CA 1
ATOM 3582 C C . SER A 1 481 ? -0.045 -8.856 29.208 1.00 82.62 481 SER A C 1
ATOM 3584 O O . SER A 1 481 ? -0.072 -9.309 30.355 1.00 82.62 481 SER A O 1
ATOM 3586 N N . TYR A 1 482 ? -0.930 -9.232 28.285 1.00 82.69 482 TYR A N 1
ATOM 3587 C CA . TYR A 1 482 ? -1.997 -10.185 28.549 1.00 82.69 482 TYR A CA 1
ATOM 3588 C C . TYR A 1 482 ? -1.494 -11.637 28.485 1.00 82.69 482 TYR A C 1
ATOM 3590 O O . TYR A 1 482 ? -0.676 -12.005 27.648 1.00 82.69 482 TYR A O 1
ATOM 3598 N N . ALA A 1 483 ? -2.010 -12.498 29.372 1.00 75.12 483 ALA A N 1
ATOM 3599 C CA . ALA A 1 483 ? -1.590 -13.903 29.459 1.00 75.12 483 ALA A CA 1
ATOM 3600 C C . ALA A 1 483 ? -1.900 -14.716 28.185 1.00 75.12 483 ALA A C 1
ATOM 3602 O O . ALA A 1 483 ? -1.271 -15.744 27.942 1.00 75.12 483 ALA A O 1
ATOM 3603 N N . ASN A 1 484 ? -2.868 -14.258 27.383 1.00 81.00 484 ASN A N 1
ATOM 3604 C CA . ASN A 1 484 ? -3.177 -14.797 26.064 1.00 81.00 484 ASN A CA 1
ATOM 3605 C C . ASN A 1 484 ? -2.868 -13.737 25.001 1.00 81.00 484 ASN A C 1
ATOM 3607 O O . ASN A 1 484 ? -3.107 -12.559 25.228 1.00 81.00 484 ASN A O 1
ATOM 3611 N N . ILE A 1 485 ? -2.397 -14.137 23.824 1.00 82.88 485 ILE A N 1
ATOM 3612 C CA . ILE A 1 485 ? -1.965 -13.193 22.785 1.00 82.88 485 ILE A CA 1
ATOM 3613 C C . ILE A 1 485 ? -2.873 -13.276 21.548 1.00 82.88 485 ILE A C 1
ATOM 3615 O O . ILE A 1 485 ? -3.134 -14.358 21.024 1.00 82.88 485 ILE A O 1
ATOM 3619 N N . LEU A 1 486 ? -3.360 -12.135 21.054 1.00 88.31 486 LEU A N 1
ATOM 3620 C CA . LEU A 1 486 ? -4.060 -12.023 19.765 1.00 88.31 486 LEU A CA 1
ATOM 3621 C C . LEU A 1 486 ? -3.124 -12.365 18.598 1.00 88.31 486 LEU A C 1
ATOM 3623 O O . LEU A 1 486 ? -3.544 -12.998 17.621 1.00 88.31 486 LEU A O 1
ATOM 3627 N N . PHE A 1 487 ? -1.855 -11.979 18.723 1.00 88.38 487 PHE A N 1
ATOM 3628 C CA . PHE A 1 487 ? -0.793 -12.245 17.759 1.00 88.38 487 PHE A CA 1
ATOM 3629 C C . PHE A 1 487 ? 0.564 -12.416 18.450 1.00 88.38 487 PHE A C 1
ATOM 3631 O O . PHE A 1 487 ? 0.803 -11.885 19.533 1.00 88.38 487 PHE A O 1
ATOM 3638 N N . SER A 1 488 ? 1.467 -13.169 17.815 1.00 83.12 488 SER A N 1
ATOM 3639 C CA . SER A 1 488 ? 2.821 -13.375 18.333 1.00 83.12 488 SER A CA 1
ATOM 3640 C C . SER A 1 488 ? 3.723 -12.182 18.018 1.00 83.12 488 SER A C 1
ATOM 3642 O O . SER A 1 488 ? 3.804 -11.797 16.849 1.00 83.12 488 SER A O 1
ATOM 3644 N N . PRO A 1 489 ? 4.451 -11.630 19.009 1.00 69.44 489 PRO A N 1
ATOM 3645 C CA . PRO A 1 489 ? 5.391 -10.539 18.769 1.00 69.44 489 PRO A CA 1
ATOM 3646 C C . PRO A 1 489 ? 6.467 -10.900 17.742 1.00 69.44 489 PRO A C 1
ATOM 3648 O O . PRO A 1 489 ? 6.834 -10.057 16.925 1.00 69.44 489 PRO A O 1
ATOM 3651 N N . SER A 1 490 ? 6.892 -12.169 17.719 1.00 65.75 490 SER A N 1
ATOM 3652 C CA . SER A 1 490 ? 7.919 -12.682 16.813 1.00 65.75 490 SER A CA 1
ATOM 3653 C C . SER A 1 490 ? 7.425 -13.031 15.407 1.00 65.75 490 SER A C 1
ATOM 3655 O O . SER A 1 490 ? 8.250 -13.493 14.629 1.00 65.75 490 SER A O 1
ATOM 3657 N N . GLY A 1 491 ? 6.138 -12.811 15.084 1.00 58.88 491 GLY A N 1
ATOM 3658 C CA . GLY A 1 491 ? 5.549 -12.884 13.735 1.00 58.88 491 GLY A CA 1
ATOM 3659 C C . GLY A 1 491 ? 6.092 -14.002 12.831 1.00 58.88 491 GLY A C 1
ATOM 3660 O O . GLY A 1 491 ? 7.137 -13.855 12.195 1.00 58.88 491 GLY A O 1
ATOM 3661 N N . THR A 1 492 ? 5.379 -15.129 12.745 1.00 54.44 492 THR A N 1
ATOM 3662 C CA . THR A 1 492 ? 5.783 -16.276 11.896 1.00 54.44 492 THR A CA 1
ATOM 3663 C C . THR A 1 492 ? 4.989 -16.372 10.592 1.00 54.44 492 THR A C 1
ATOM 3665 O O . THR A 1 492 ? 5.172 -17.320 9.827 1.00 54.44 492 THR A O 1
ATOM 3668 N N . ALA A 1 493 ? 4.104 -15.408 10.315 1.00 48.19 493 ALA A N 1
ATOM 3669 C CA . ALA A 1 493 ? 3.309 -15.396 9.100 1.00 48.19 493 ALA A CA 1
ATOM 3670 C C . ALA A 1 493 ? 4.171 -15.280 7.837 1.00 48.19 493 ALA A C 1
ATOM 3672 O O . ALA A 1 493 ? 4.835 -14.281 7.571 1.00 48.19 493 ALA A O 1
ATOM 3673 N N . GLY A 1 494 ? 4.063 -16.309 6.998 1.00 47.91 494 GLY A N 1
ATOM 3674 C CA . GLY A 1 494 ? 4.686 -16.378 5.687 1.00 47.91 494 GLY A CA 1
ATOM 3675 C C . GLY A 1 494 ? 6.037 -17.077 5.736 1.00 47.91 494 GLY A C 1
ATOM 3676 O O . GLY A 1 494 ? 6.909 -16.723 6.509 1.00 47.91 494 GLY A O 1
ATOM 3677 N N . ASN A 1 495 ? 6.222 -18.066 4.864 1.00 45.00 495 ASN A N 1
ATOM 3678 C CA . ASN A 1 495 ? 7.517 -18.686 4.602 1.00 45.00 495 ASN A CA 1
ATOM 3679 C C . ASN A 1 495 ? 8.500 -17.649 4.020 1.00 45.00 495 ASN A C 1
ATOM 3681 O O . ASN A 1 495 ? 8.808 -17.772 2.853 1.00 45.00 495 ASN A O 1
ATOM 3685 N N . CYS A 1 496 ? 8.939 -16.595 4.713 1.00 52.12 496 CYS A N 1
ATOM 3686 C CA . CYS A 1 496 ? 9.971 -15.693 4.186 1.00 52.12 496 CYS A CA 1
ATOM 3687 C C . CYS A 1 496 ? 11.354 -16.352 4.363 1.00 52.12 496 CYS A C 1
ATOM 3689 O O . CYS A 1 496 ? 11.589 -16.969 5.403 1.00 52.12 496 CYS A O 1
ATOM 3691 N N . PRO A 1 497 ? 12.288 -16.236 3.399 1.00 45.41 497 PRO A N 1
ATOM 3692 C CA . PRO A 1 497 ? 13.645 -16.778 3.537 1.00 45.41 497 PRO A CA 1
ATOM 3693 C C . PRO A 1 497 ? 14.428 -16.223 4.740 1.00 45.41 497 PRO A C 1
ATOM 3695 O O . PRO A 1 497 ? 15.329 -16.897 5.231 1.00 45.41 497 PRO A O 1
ATOM 3698 N N . ALA A 1 498 ? 14.068 -15.038 5.248 1.00 48.53 498 ALA A N 1
ATOM 3699 C CA . ALA A 1 498 ? 14.593 -14.489 6.494 1.00 48.53 498 ALA A CA 1
ATOM 3700 C C . ALA A 1 498 ? 13.559 -14.672 7.617 1.00 48.53 498 ALA A C 1
ATOM 3702 O O . ALA A 1 498 ? 12.460 -14.116 7.575 1.00 48.53 498 ALA A O 1
ATOM 3703 N N . THR A 1 499 ? 13.901 -15.488 8.612 1.00 49.97 499 THR A N 1
ATOM 3704 C CA . THR A 1 499 ? 13.141 -15.620 9.864 1.00 49.97 499 THR A CA 1
ATOM 3705 C C . THR A 1 499 ? 13.754 -14.654 10.884 1.00 49.97 499 THR A C 1
ATOM 3707 O O . THR A 1 499 ? 14.983 -14.665 11.005 1.00 49.97 499 THR A O 1
ATOM 3710 N N . PRO A 1 500 ? 12.968 -13.858 11.638 1.00 51.81 500 PRO A N 1
ATOM 3711 C CA . PRO A 1 500 ? 11.501 -13.790 11.678 1.00 51.81 500 PRO A CA 1
ATOM 3712 C C . PRO A 1 500 ? 10.873 -12.899 10.589 1.00 51.81 500 PRO A C 1
ATOM 3714 O O . PRO A 1 500 ? 11.452 -11.902 10.170 1.00 51.81 500 PRO A O 1
ATOM 3717 N N . CYS A 1 501 ? 9.662 -13.264 10.147 1.00 66.94 501 CYS A N 1
ATOM 3718 C CA . CYS A 1 501 ? 9.000 -12.728 8.947 1.00 66.94 501 CYS A CA 1
ATOM 3719 C C . CYS A 1 501 ? 8.097 -11.512 9.213 1.00 66.94 501 CYS A C 1
ATOM 3721 O O . CYS A 1 501 ? 7.493 -10.988 8.280 1.00 66.94 501 CYS A O 1
ATOM 3723 N N . GLY A 1 502 ? 8.041 -11.065 10.470 1.00 82.50 502 GLY A N 1
ATOM 3724 C CA . GLY A 1 502 ? 7.232 -9.947 10.941 1.00 82.50 502 GLY A CA 1
ATOM 3725 C C . GLY A 1 502 ? 5.741 -10.231 11.035 1.00 82.50 502 GLY A C 1
ATOM 3726 O O . GLY A 1 502 ? 5.283 -11.343 10.794 1.00 82.50 502 GLY A O 1
ATOM 3727 N N . LEU A 1 503 ? 5.004 -9.234 11.511 1.00 88.56 503 LEU A N 1
ATOM 3728 C CA . LEU A 1 503 ? 3.587 -9.342 11.848 1.00 88.56 503 LEU A CA 1
ATOM 3729 C C . LEU A 1 503 ? 2.721 -8.849 10.692 1.00 88.56 503 LEU A C 1
ATOM 3731 O O . LEU A 1 503 ? 2.950 -7.759 10.178 1.00 88.56 503 LEU A O 1
ATOM 3735 N N . VAL A 1 504 ? 1.687 -9.598 10.323 1.00 92.44 504 VAL A N 1
ATOM 3736 C CA . VAL A 1 504 ? 0.697 -9.169 9.329 1.00 92.44 504 VAL A CA 1
ATOM 3737 C C . VAL A 1 504 ? -0.656 -8.974 10.010 1.00 92.44 504 VAL A C 1
ATOM 3739 O O . VAL A 1 504 ? -1.275 -9.926 10.492 1.00 92.44 504 VAL A O 1
ATOM 3742 N N . VAL A 1 505 ? -1.133 -7.730 10.025 1.00 95.44 505 VAL A N 1
ATOM 3743 C CA . VAL A 1 505 ? -2.408 -7.318 10.623 1.00 95.44 505 VAL A CA 1
ATOM 3744 C C . VAL A 1 505 ? -3.381 -6.961 9.512 1.00 95.44 505 VAL A C 1
ATOM 3746 O O . VAL A 1 505 ? -3.165 -5.995 8.786 1.00 95.44 505 VAL A O 1
ATOM 3749 N N . PHE A 1 506 ? -4.477 -7.705 9.396 1.00 97.94 506 PHE A N 1
ATOM 3750 C CA . PHE A 1 506 ? -5.560 -7.351 8.483 1.00 97.94 506 PHE A CA 1
ATOM 3751 C C . PHE A 1 506 ? -6.701 -6.686 9.251 1.00 97.94 506 PHE A C 1
ATOM 3753 O O . PHE A 1 506 ? -7.206 -7.235 10.232 1.00 97.94 506 PHE A O 1
ATOM 3760 N N . LEU A 1 507 ? -7.131 -5.519 8.795 1.00 98.62 507 LEU A N 1
ATOM 3761 C CA . LEU A 1 507 ? -8.240 -4.752 9.346 1.00 98.62 507 LEU A CA 1
ATOM 3762 C C . LEU A 1 507 ? -9.315 -4.623 8.271 1.00 98.62 507 LEU A C 1
ATOM 3764 O O . LEU A 1 507 ? -8.988 -4.441 7.105 1.00 98.62 507 LEU A O 1
ATOM 3768 N N . SER A 1 508 ? -10.593 -4.715 8.632 1.00 97.75 508 SER A N 1
ATOM 3769 C CA . SER A 1 508 ? -11.667 -4.523 7.651 1.00 97.75 508 SER A CA 1
ATOM 3770 C C . SER A 1 508 ? -12.999 -4.138 8.291 1.00 97.75 508 SER A C 1
ATOM 3772 O O . SER A 1 508 ? -13.202 -4.243 9.503 1.00 97.75 508 SER A O 1
ATOM 3774 N N . VAL A 1 509 ? -13.938 -3.733 7.442 1.00 97.00 509 VAL A N 1
ATOM 3775 C CA . VAL A 1 509 ? -15.355 -3.615 7.758 1.00 97.00 509 VAL A CA 1
ATOM 3776 C C . VAL A 1 509 ? -16.119 -4.547 6.822 1.00 97.00 509 VAL A C 1
ATOM 3778 O O . VAL A 1 509 ? -16.149 -4.371 5.602 1.00 97.00 509 VAL A O 1
ATOM 3781 N N . LYS A 1 510 ? -16.770 -5.545 7.411 1.00 94.94 510 LYS A N 1
ATOM 3782 C CA . LYS A 1 510 ? -17.663 -6.454 6.703 1.00 94.94 510 LYS A CA 1
ATOM 3783 C C . LYS A 1 510 ? -19.074 -5.903 6.796 1.00 94.94 510 LYS A C 1
ATOM 3785 O O . LYS A 1 510 ? -19.645 -5.831 7.880 1.00 94.94 510 LYS A O 1
ATOM 3790 N N . GLY A 1 511 ? -19.666 -5.561 5.663 1.00 90.44 511 GLY A N 1
ATOM 3791 C CA . GLY A 1 511 ? -21.025 -5.050 5.601 1.00 90.44 511 GLY A CA 1
ATOM 3792 C C . GLY A 1 511 ? -21.789 -5.552 4.383 1.00 90.44 511 GLY A C 1
ATOM 3793 O O . GLY A 1 511 ? -21.216 -6.201 3.507 1.00 90.44 511 GLY A O 1
ATOM 3794 N N . PRO A 1 512 ? -23.095 -5.244 4.299 1.00 83.94 512 PRO A N 1
ATOM 3795 C CA . PRO A 1 512 ? -23.939 -5.662 3.179 1.00 83.94 512 PRO A CA 1
ATOM 3796 C C . PRO A 1 512 ? -23.416 -5.225 1.802 1.00 83.94 512 PRO A C 1
ATOM 3798 O O . PRO A 1 512 ? -23.733 -5.859 0.802 1.00 83.94 512 PRO A O 1
ATOM 3801 N N . ASN A 1 513 ? -22.600 -4.165 1.756 1.00 80.00 513 ASN A N 1
ATOM 3802 C CA . ASN A 1 513 ? -22.104 -3.555 0.521 1.00 80.00 513 ASN A CA 1
ATOM 3803 C C . ASN A 1 513 ? -20.605 -3.777 0.294 1.00 80.00 513 ASN A C 1
ATOM 3805 O O . A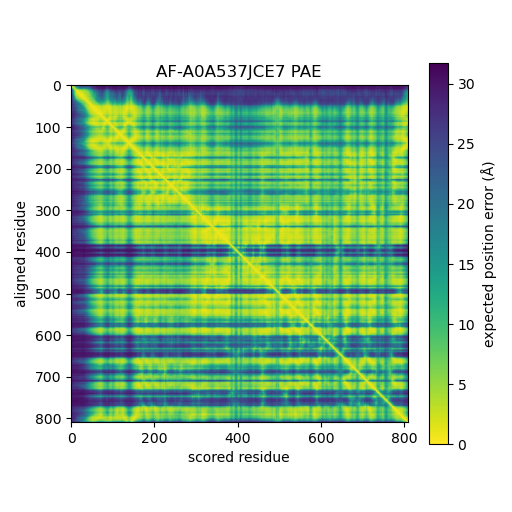SN A 1 513 ? -20.018 -3.118 -0.560 1.00 80.00 513 ASN A O 1
ATOM 3809 N N . SER A 1 514 ? -19.966 -4.690 1.033 1.00 85.81 514 SER A N 1
ATOM 3810 C CA . SER A 1 514 ? -18.525 -4.926 0.884 1.00 85.81 514 SER A CA 1
ATOM 3811 C C . SER A 1 514 ? -18.134 -5.347 -0.537 1.00 85.81 514 SER A C 1
ATOM 3813 O O . SER A 1 514 ? -16.997 -5.150 -0.928 1.00 85.81 514 SER A O 1
ATOM 3815 N N . GLY A 1 515 ? -19.054 -5.899 -1.334 1.00 76.94 515 GLY A N 1
ATOM 3816 C CA . GLY A 1 515 ? -18.779 -6.319 -2.707 1.00 76.94 515 GLY A CA 1
ATOM 3817 C C . GLY A 1 515 ? -18.677 -5.198 -3.753 1.00 76.94 515 GLY A C 1
ATOM 3818 O O . GLY A 1 515 ? -18.233 -5.488 -4.860 1.00 76.94 515 GLY A O 1
ATOM 3819 N N . GLY A 1 516 ? -19.062 -3.958 -3.439 1.00 75.62 516 GLY A N 1
ATOM 3820 C CA . GLY A 1 516 ? -19.060 -2.828 -4.380 1.00 75.62 516 GLY A CA 1
ATOM 3821 C C . GLY A 1 516 ? -18.447 -1.565 -3.779 1.00 75.62 516 GLY A C 1
ATOM 3822 O O . GLY A 1 516 ? -17.728 -1.636 -2.777 1.00 75.62 516 GLY A O 1
ATOM 3823 N N . ALA A 1 517 ? -18.745 -0.414 -4.385 1.00 78.94 517 ALA A N 1
ATOM 3824 C CA . ALA A 1 517 ? -18.378 0.877 -3.824 1.00 78.94 517 ALA A CA 1
ATOM 3825 C C . ALA A 1 517 ? -19.126 1.122 -2.503 1.00 78.94 517 ALA A C 1
ATOM 3827 O O . ALA A 1 517 ? -20.352 0.996 -2.414 1.00 78.94 517 ALA A O 1
ATOM 3828 N N . ASN A 1 518 ? -18.395 1.469 -1.447 1.00 81.94 518 ASN A N 1
ATOM 3829 C CA . ASN A 1 518 ? -18.959 1.548 -0.100 1.00 81.94 518 ASN A CA 1
ATOM 3830 C C . ASN A 1 518 ? -18.421 2.762 0.672 1.00 81.94 518 ASN A C 1
ATOM 3832 O O . ASN A 1 518 ? -17.686 3.590 0.128 1.00 81.94 518 ASN A O 1
ATOM 3836 N N . ASN A 1 519 ? -18.858 2.917 1.918 1.00 85.69 519 ASN A N 1
ATOM 3837 C CA . ASN A 1 519 ? -18.373 3.947 2.830 1.00 85.69 519 ASN A CA 1
ATOM 3838 C C . ASN A 1 519 ? -17.616 3.375 4.024 1.00 85.69 519 ASN A C 1
ATOM 3840 O O . ASN A 1 519 ? -17.745 3.854 5.151 1.00 85.69 519 ASN A O 1
ATOM 3844 N N . TYR A 1 520 ? -16.873 2.311 3.787 1.00 91.44 520 TYR A N 1
ATOM 3845 C CA . TYR A 1 520 ? -16.149 1.617 4.823 1.00 91.44 520 TYR A CA 1
ATOM 3846 C C . TYR A 1 520 ? -14.692 2.054 4.825 1.00 91.44 520 TYR A C 1
ATOM 3848 O O . TYR A 1 520 ? -14.095 2.319 3.783 1.00 91.44 520 TYR A O 1
ATOM 3856 N N . ALA A 1 521 ? -14.119 2.133 6.016 1.00 94.56 521 ALA A N 1
ATOM 3857 C CA . ALA A 1 521 ? -12.720 2.451 6.190 1.00 94.56 521 ALA A CA 1
ATOM 3858 C C . ALA A 1 521 ? -12.167 1.816 7.462 1.00 94.56 521 ALA A C 1
ATOM 3860 O O . ALA A 1 521 ? -12.891 1.360 8.351 1.00 94.56 521 ALA A O 1
ATOM 3861 N N . VAL A 1 522 ? -10.850 1.827 7.555 1.00 97.50 522 VAL A N 1
ATOM 3862 C CA . VAL A 1 522 ? -10.105 1.502 8.763 1.00 97.50 522 VAL A CA 1
ATOM 3863 C C . VAL A 1 522 ? -9.165 2.659 9.061 1.00 97.50 522 VAL A C 1
ATOM 3865 O O . VAL A 1 522 ? -8.695 3.340 8.149 1.00 97.50 522 VAL A O 1
ATOM 3868 N N . ARG A 1 523 ? -8.891 2.892 10.337 1.00 94.75 523 ARG A N 1
ATOM 3869 C CA . ARG A 1 523 ? -7.990 3.942 10.787 1.00 94.75 523 ARG A CA 1
ATOM 3870 C C . ARG A 1 523 ? -7.032 3.404 11.828 1.00 94.75 523 ARG A C 1
ATOM 3872 O O . ARG A 1 523 ? -7.457 2.763 12.786 1.00 94.75 523 ARG A O 1
ATOM 3879 N N . ILE A 1 524 ? -5.762 3.738 11.657 1.00 94.12 524 ILE A N 1
ATOM 3880 C CA . ILE A 1 524 ? -4.712 3.488 12.636 1.00 94.12 524 ILE A CA 1
ATOM 3881 C C . ILE A 1 524 ? -4.221 4.836 13.159 1.00 94.12 524 ILE A C 1
ATOM 3883 O O . ILE A 1 524 ? -3.899 5.737 12.382 1.00 94.12 524 ILE A O 1
ATOM 3887 N N . PHE A 1 525 ? -4.179 4.967 14.480 1.00 88.50 525 PHE A N 1
ATOM 3888 C CA . PHE A 1 525 ? -3.646 6.128 15.185 1.00 88.50 525 PHE A CA 1
ATOM 3889 C C . PHE A 1 525 ? -2.766 5.673 16.354 1.00 88.50 525 PHE A C 1
ATOM 3891 O O . PHE A 1 525 ? -2.705 4.480 16.656 1.00 88.50 525 PHE A O 1
ATOM 3898 N N . ASP A 1 526 ? -2.061 6.628 16.966 1.00 82.50 526 ASP A N 1
ATOM 3899 C CA . ASP A 1 526 ? -1.015 6.371 17.968 1.00 82.50 526 ASP A CA 1
ATOM 3900 C C . ASP A 1 526 ? -0.070 5.249 17.507 1.00 82.50 526 ASP A C 1
ATOM 3902 O O . ASP A 1 526 ? 0.068 4.198 18.123 1.00 82.50 526 ASP A O 1
ATOM 3906 N N . ALA A 1 527 ? 0.530 5.454 16.333 1.00 87.25 527 ALA A N 1
ATOM 3907 C CA . ALA A 1 527 ? 1.417 4.496 15.673 1.00 87.25 527 ALA A CA 1
ATOM 3908 C C . ALA A 1 527 ? 2.786 5.118 15.357 1.00 87.25 527 ALA A C 1
ATOM 3910 O O . ALA A 1 527 ? 3.490 4.693 14.440 1.00 87.25 527 ALA A O 1
ATOM 3911 N N . ALA A 1 528 ? 3.187 6.118 16.150 1.00 81.75 528 ALA A N 1
ATOM 3912 C CA . ALA A 1 528 ? 4.486 6.774 16.024 1.00 81.75 528 ALA A CA 1
ATOM 3913 C C . ALA A 1 528 ? 5.651 5.793 16.213 1.00 81.75 528 ALA A C 1
ATOM 3915 O O . ALA A 1 528 ? 6.735 6.034 15.705 1.00 81.75 528 ALA A O 1
ATOM 3916 N N . ARG A 1 529 ? 5.429 4.655 16.879 1.00 83.94 529 ARG A N 1
ATOM 3917 C CA . ARG A 1 529 ? 6.280 3.468 16.752 1.00 83.94 529 ARG A CA 1
ATOM 3918 C C . ARG A 1 529 ? 5.455 2.330 16.174 1.00 83.94 529 ARG A C 1
ATOM 3920 O O . ARG A 1 529 ? 4.285 2.172 16.526 1.00 83.94 529 ARG A O 1
ATOM 3927 N N . ALA A 1 530 ? 6.088 1.499 15.361 1.00 84.81 530 ALA A N 1
ATOM 3928 C CA . ALA A 1 530 ? 5.406 0.350 14.803 1.00 84.81 530 ALA A CA 1
ATOM 3929 C C . ALA A 1 530 ? 5.479 -0.901 15.673 1.00 84.81 530 ALA A C 1
ATOM 3931 O O . ALA A 1 530 ? 4.560 -1.702 15.603 1.00 84.81 530 ALA A O 1
ATOM 3932 N N . ARG A 1 531 ? 6.537 -1.106 16.468 1.00 86.19 531 ARG A N 1
ATOM 3933 C CA . ARG A 1 531 ? 6.668 -2.278 17.352 1.00 86.19 531 ARG A CA 1
ATOM 3934 C C . ARG A 1 531 ? 7.279 -1.908 18.699 1.00 86.19 531 ARG A C 1
ATOM 3936 O O . ARG A 1 531 ? 8.118 -1.008 18.759 1.00 86.19 531 ARG A O 1
ATOM 3943 N N . TYR A 1 532 ? 6.895 -2.617 19.758 1.00 79.62 532 TYR A N 1
ATOM 3944 C CA . TYR A 1 532 ? 7.395 -2.383 21.115 1.00 79.62 532 TYR A CA 1
ATOM 3945 C C . TYR A 1 532 ? 8.751 -3.054 21.371 1.00 79.62 532 TYR A C 1
ATOM 3947 O O . TYR A 1 532 ? 9.678 -2.397 21.837 1.00 79.62 532 TYR A O 1
ATOM 3955 N N . GLY A 1 533 ? 8.894 -4.351 21.074 1.00 77.62 533 GLY A N 1
ATOM 3956 C CA . GLY A 1 533 ? 10.091 -5.109 21.427 1.00 77.62 533 GLY A CA 1
ATOM 3957 C C . GLY A 1 533 ? 11.328 -4.701 20.626 1.00 77.62 533 GLY A C 1
ATOM 3958 O O . GLY A 1 533 ? 11.298 -4.513 19.408 1.00 77.62 533 GLY A O 1
ATOM 3959 N N . SER A 1 534 ? 12.475 -4.644 21.302 1.00 74.06 534 SER A N 1
ATOM 3960 C CA . SER A 1 534 ? 13.769 -4.324 20.687 1.00 74.06 534 SER A CA 1
ATOM 3961 C C . SER A 1 534 ? 14.139 -5.250 19.527 1.00 74.06 534 SER A C 1
ATOM 3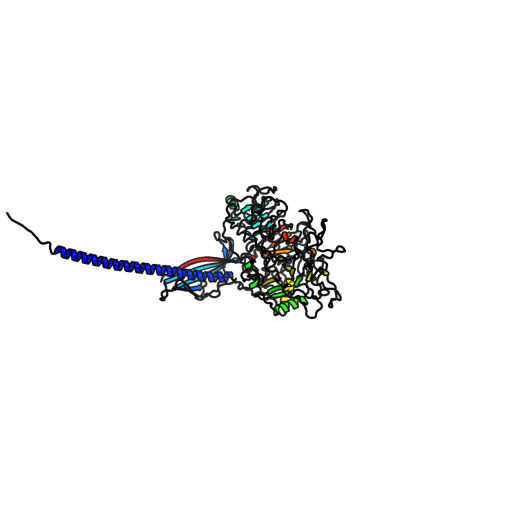963 O O . SER A 1 534 ? 14.660 -4.787 18.510 1.00 74.06 534 SER A O 1
ATOM 3965 N N . THR A 1 535 ? 13.817 -6.537 19.642 1.00 77.38 535 THR A N 1
ATOM 3966 C CA . THR A 1 535 ? 14.046 -7.561 18.614 1.00 77.38 535 THR A CA 1
ATOM 3967 C C . THR A 1 535 ? 12.799 -7.889 17.802 1.00 77.38 535 THR A C 1
ATOM 3969 O O . THR A 1 535 ? 12.842 -8.811 16.989 1.00 77.38 535 THR A O 1
ATOM 3972 N N . ASP A 1 536 ? 11.688 -7.182 18.025 1.00 80.06 536 ASP A N 1
ATOM 3973 C CA . ASP A 1 536 ? 10.467 -7.457 17.282 1.00 80.06 536 ASP A CA 1
ATOM 3974 C C . ASP A 1 536 ? 10.689 -7.130 15.796 1.00 80.06 536 ASP A C 1
ATOM 3976 O O . ASP A 1 536 ? 11.233 -6.062 15.463 1.00 80.06 536 ASP A O 1
ATOM 3980 N N . PRO A 1 537 ? 10.303 -8.046 14.892 1.00 82.56 537 PRO A N 1
ATOM 3981 C CA . PRO A 1 537 ? 10.315 -7.793 13.460 1.00 82.56 537 PRO A CA 1
ATOM 3982 C C . PRO A 1 537 ? 9.247 -6.767 13.066 1.00 82.56 537 PRO A C 1
ATOM 3984 O O . PRO A 1 537 ? 8.301 -6.514 13.812 1.00 82.56 537 PRO A O 1
ATOM 3987 N N . GLY A 1 538 ? 9.373 -6.222 11.855 1.00 86.56 538 GLY A N 1
ATOM 3988 C CA . GLY A 1 538 ? 8.443 -5.249 11.282 1.00 86.56 538 GLY A CA 1
ATOM 3989 C C . GLY A 1 538 ? 6.975 -5.694 11.213 1.00 86.56 538 GLY A C 1
ATOM 3990 O O . GLY A 1 538 ? 6.627 -6.835 11.529 1.00 86.56 538 GLY A O 1
ATOM 3991 N N . VAL A 1 539 ? 6.097 -4.786 10.786 1.00 90.69 539 VAL A N 1
ATOM 3992 C CA . VAL A 1 539 ? 4.649 -5.023 10.672 1.00 90.69 539 VAL A CA 1
ATOM 3993 C C . VAL A 1 539 ? 4.120 -4.610 9.303 1.00 90.69 539 VAL A C 1
ATOM 3995 O O . VAL A 1 539 ? 4.541 -3.616 8.722 1.00 90.69 539 VAL A O 1
ATOM 3998 N N . ALA A 1 540 ? 3.183 -5.379 8.768 1.00 94.00 540 ALA A N 1
ATOM 3999 C CA . ALA A 1 540 ? 2.407 -5.004 7.605 1.00 94.00 540 ALA A CA 1
ATOM 4000 C C . ALA A 1 540 ? 0.930 -4.895 7.980 1.00 94.00 540 ALA A C 1
ATOM 4002 O O . ALA A 1 540 ? 0.321 -5.866 8.432 1.00 94.00 540 ALA A O 1
ATOM 4003 N N . PHE A 1 541 ? 0.358 -3.716 7.772 1.00 96.94 541 PHE A N 1
ATOM 4004 C CA . PHE A 1 541 ? -1.070 -3.478 7.913 1.00 96.94 541 PHE A CA 1
ATOM 4005 C C . PHE A 1 541 ? -1.751 -3.688 6.569 1.00 96.94 541 PHE A C 1
ATOM 4007 O O . PHE A 1 541 ? -1.225 -3.287 5.534 1.00 96.94 541 PHE A O 1
ATOM 4014 N N . ALA A 1 542 ? -2.927 -4.300 6.563 1.00 97.25 542 ALA A N 1
ATOM 4015 C CA . ALA A 1 542 ? -3.671 -4.518 5.336 1.00 97.25 542 ALA A CA 1
ATOM 4016 C C . ALA A 1 542 ? -5.172 -4.327 5.513 1.00 97.25 542 ALA A C 1
ATOM 4018 O O . ALA A 1 542 ? -5.701 -4.546 6.600 1.00 97.25 542 ALA A O 1
ATOM 4019 N N . THR A 1 543 ? -5.854 -3.924 4.445 1.00 97.69 543 THR A N 1
ATOM 4020 C CA . THR A 1 543 ? -7.308 -3.737 4.423 1.00 97.69 543 THR A CA 1
ATOM 4021 C C . THR A 1 543 ? -7.850 -3.792 2.998 1.00 97.69 543 THR A C 1
ATOM 4023 O O . THR A 1 543 ? -7.204 -3.330 2.064 1.00 97.69 543 THR A O 1
ATOM 4026 N N . ASP A 1 544 ? -9.060 -4.321 2.827 1.00 94.69 544 ASP A N 1
ATOM 4027 C CA . ASP A 1 544 ? -9.841 -4.193 1.589 1.00 94.69 544 ASP A CA 1
ATOM 4028 C C . ASP A 1 544 ? -10.680 -2.906 1.557 1.00 94.69 544 ASP A C 1
ATOM 4030 O O . ASP A 1 544 ? -11.505 -2.734 0.675 1.00 94.69 544 ASP A O 1
ATOM 4034 N N . GLN A 1 545 ? -10.518 -2.006 2.524 1.00 94.62 545 GLN A N 1
ATOM 4035 C CA . GLN A 1 545 ? -11.241 -0.735 2.607 1.00 94.62 545 GLN A CA 1
ATOM 4036 C C . GLN A 1 545 ? -10.266 0.449 2.538 1.00 94.62 545 GLN A C 1
ATOM 4038 O O . GLN A 1 545 ? -9.048 0.269 2.524 1.00 94.62 545 GLN A O 1
ATOM 4043 N N . ALA A 1 546 ? -10.775 1.682 2.541 1.00 93.50 546 ALA A N 1
ATOM 4044 C CA . ALA A 1 546 ? -9.922 2.858 2.693 1.00 93.50 546 ALA A CA 1
ATOM 4045 C C . ALA A 1 546 ? -9.119 2.794 4.008 1.00 93.50 546 ALA A C 1
ATOM 4047 O O . ALA A 1 546 ? -9.702 2.624 5.080 1.00 93.50 546 ALA A O 1
ATOM 4048 N N . MET A 1 547 ? -7.795 2.956 3.943 1.00 96.25 547 MET A N 1
ATOM 4049 C CA . MET A 1 547 ? -6.932 3.087 5.123 1.00 96.25 547 MET A CA 1
ATOM 4050 C C . MET A 1 547 ? -6.711 4.561 5.447 1.00 96.25 547 MET A C 1
ATOM 4052 O O . MET A 1 547 ? -6.341 5.325 4.559 1.00 96.25 547 MET A O 1
ATOM 4056 N N . TYR A 1 548 ? -6.863 4.933 6.716 1.00 94.12 548 TYR A N 1
ATOM 4057 C CA . TYR A 1 548 ? -6.489 6.234 7.265 1.00 94.12 548 TYR A CA 1
ATOM 4058 C C . TYR A 1 548 ? -5.348 6.062 8.270 1.00 94.12 548 TYR A C 1
ATOM 4060 O O . TYR A 1 548 ? -5.542 5.461 9.326 1.00 94.12 548 TYR A O 1
ATOM 4068 N N . LEU A 1 549 ? -4.173 6.614 7.972 1.00 93.19 549 LEU A N 1
ATOM 4069 C CA . LEU A 1 549 ? -3.125 6.795 8.980 1.00 93.19 549 LEU A CA 1
ATOM 4070 C C . LEU A 1 549 ? -3.232 8.187 9.588 1.00 93.19 549 LEU A C 1
ATOM 4072 O O . LEU A 1 549 ? -3.479 9.155 8.864 1.00 93.19 549 LEU A O 1
ATOM 4076 N N . VAL A 1 550 ? -3.067 8.275 10.907 1.00 88.00 550 VAL A N 1
ATOM 4077 C CA . VAL A 1 550 ? -3.243 9.532 11.638 1.00 88.00 550 VAL A CA 1
ATOM 4078 C C . VAL A 1 550 ? -2.010 9.894 12.448 1.00 88.00 550 VAL A C 1
ATOM 4080 O O . VAL A 1 550 ? -1.589 9.137 13.323 1.00 88.00 550 VAL A O 1
ATOM 4083 N N . GLY A 1 551 ? -1.500 11.098 12.190 1.00 84.12 551 GLY A N 1
ATOM 4084 C CA . GLY A 1 551 ? -0.326 11.660 12.845 1.00 84.12 551 GLY A CA 1
ATOM 4085 C C . GLY A 1 551 ? 0.983 10.963 12.470 1.00 84.12 551 GLY A C 1
ATOM 4086 O O . GLY A 1 551 ? 1.072 10.325 11.419 1.00 84.12 551 GLY A O 1
ATOM 4087 N N . ASP A 1 552 ? 2.014 11.145 13.301 1.00 83.56 552 ASP A N 1
ATOM 4088 C CA . ASP A 1 552 ? 3.335 10.567 13.049 1.00 83.56 552 ASP A CA 1
ATOM 4089 C C . ASP A 1 552 ? 3.277 9.036 13.042 1.00 83.56 552 ASP A C 1
ATOM 4091 O O . ASP A 1 552 ? 2.610 8.421 13.881 1.00 83.56 552 ASP A O 1
ATOM 4095 N N . PHE A 1 553 ? 4.005 8.419 12.110 1.00 88.56 553 PHE A N 1
ATOM 4096 C CA . PHE A 1 553 ? 3.931 6.980 11.871 1.00 88.56 553 PHE A CA 1
ATOM 4097 C C . PHE A 1 553 ? 5.317 6.346 11.687 1.00 88.56 553 PHE A C 1
ATOM 4099 O O . PHE A 1 553 ? 6.085 6.783 10.829 1.00 88.56 553 PHE A O 1
ATOM 4106 N N . ASP A 1 554 ? 5.617 5.317 12.493 1.00 89.06 554 ASP A N 1
ATOM 4107 C CA . ASP A 1 554 ? 6.905 4.587 12.554 1.00 89.06 554 ASP A CA 1
ATOM 4108 C C . ASP A 1 554 ? 8.155 5.490 12.628 1.00 89.06 554 ASP A C 1
ATOM 4110 O O . ASP A 1 554 ? 9.230 5.240 12.083 1.00 89.06 554 ASP A O 1
ATOM 4114 N N . CYS A 1 555 ? 8.004 6.603 13.323 1.00 81.88 555 CYS A N 1
ATOM 4115 C CA . CYS A 1 555 ? 9.066 7.535 13.603 1.00 81.88 555 CYS A CA 1
ATOM 4116 C C . CYS A 1 555 ? 8.708 8.319 14.866 1.00 81.88 555 CYS A C 1
ATOM 4118 O O . CYS A 1 555 ? 8.065 9.363 14.785 1.00 81.88 555 CYS A O 1
ATOM 4120 N N . PRO A 1 556 ? 9.080 7.831 16.055 1.00 75.56 556 PRO A N 1
ATOM 4121 C CA . PRO A 1 556 ? 8.833 8.545 17.289 1.00 75.56 556 PRO A CA 1
ATOM 4122 C C . PRO A 1 556 ? 9.775 9.746 17.365 1.00 75.56 556 PRO A C 1
ATOM 4124 O O . PRO A 1 556 ? 10.981 9.622 17.142 1.00 75.56 556 PRO A O 1
ATOM 4127 N N . GLN A 1 557 ? 9.220 10.912 17.697 1.00 72.38 557 GLN A N 1
ATOM 4128 C CA . GLN A 1 557 ? 9.964 12.166 17.836 1.00 72.38 557 GLN A CA 1
ATOM 4129 C C . GLN A 1 557 ? 10.894 12.491 16.662 1.00 72.38 557 GLN A C 1
ATOM 4131 O O . GLN A 1 557 ? 12.111 12.623 16.845 1.00 72.38 557 GLN A O 1
ATOM 4136 N N . PRO A 1 558 ? 10.345 12.635 15.449 1.00 74.88 558 PRO A N 1
ATOM 4137 C CA . PRO A 1 558 ? 11.136 13.026 14.299 1.00 74.88 558 PRO A CA 1
ATOM 4138 C C . PRO A 1 558 ? 11.795 14.377 14.551 1.00 74.88 558 PRO A C 1
ATOM 4140 O O . PRO A 1 558 ? 11.134 15.347 14.924 1.00 74.88 558 PRO A O 1
ATOM 4143 N N . ASN A 1 559 ? 13.106 14.420 14.343 1.00 78.88 559 ASN A N 1
ATOM 4144 C CA . ASN A 1 559 ? 13.917 15.616 14.362 1.00 78.88 559 ASN A CA 1
ATOM 4145 C C . ASN A 1 559 ? 14.075 16.135 12.932 1.00 78.88 559 ASN A C 1
ATOM 4147 O O . ASN A 1 559 ? 14.709 15.490 12.090 1.00 78.88 559 ASN A O 1
ATOM 4151 N N . VAL A 1 560 ? 13.508 17.314 12.688 1.00 78.00 560 VAL A N 1
ATOM 4152 C CA . VAL A 1 560 ? 13.543 17.993 11.384 1.00 78.00 560 VAL A CA 1
ATOM 4153 C C . VAL A 1 560 ? 14.688 19.009 11.265 1.00 78.00 560 VAL A C 1
ATOM 4155 O O . VAL A 1 560 ? 14.814 19.706 10.259 1.00 78.00 560 VAL A O 1
ATOM 4158 N N . SER A 1 561 ? 15.558 19.104 12.275 1.00 77.56 561 SER A N 1
ATOM 4159 C CA . SER A 1 561 ? 16.752 19.949 12.219 1.00 77.56 561 SER A CA 1
ATOM 4160 C C . SER A 1 561 ? 17.732 19.440 11.163 1.00 77.56 561 SER A C 1
ATOM 4162 O O . SER A 1 561 ? 18.123 18.274 11.177 1.00 77.56 561 SER A O 1
ATOM 4164 N N . GLY A 1 562 ? 18.152 20.323 10.255 1.00 74.62 562 GLY A N 1
ATOM 4165 C CA . GLY A 1 562 ? 19.106 19.978 9.198 1.00 74.62 562 GLY A CA 1
ATOM 4166 C C . GLY A 1 562 ? 18.521 19.139 8.059 1.00 74.62 562 GLY A C 1
ATOM 4167 O O . GLY A 1 562 ? 19.286 18.671 7.214 1.00 74.62 562 GLY A O 1
ATOM 4168 N N . VAL A 1 563 ? 17.193 18.971 8.006 1.00 75.50 563 VAL A N 1
ATOM 4169 C CA . VAL A 1 563 ? 16.520 18.392 6.837 1.00 75.50 563 VAL A CA 1
ATOM 4170 C C . VAL A 1 563 ? 16.859 19.226 5.609 1.00 75.50 563 VAL A C 1
ATOM 4172 O O . VAL A 1 563 ? 16.796 20.456 5.620 1.00 75.50 563 VAL A O 1
ATOM 4175 N N . SER A 1 564 ? 17.246 18.538 4.543 1.00 74.88 564 SER A N 1
ATOM 4176 C CA . SER A 1 564 ? 17.553 19.144 3.252 1.00 74.88 564 SER A CA 1
ATOM 4177 C C . SER A 1 564 ? 16.961 18.296 2.132 1.00 74.88 564 SER A C 1
ATOM 4179 O O . SER A 1 564 ? 16.432 17.210 2.370 1.00 74.88 564 SER A O 1
ATOM 4181 N N . LEU A 1 565 ? 17.096 18.753 0.887 1.00 68.69 565 LEU A N 1
ATOM 4182 C CA . LEU A 1 565 ? 16.648 18.018 -0.303 1.00 68.69 565 LEU A CA 1
ATOM 4183 C C . LEU A 1 565 ? 17.198 16.581 -0.365 1.00 68.69 565 LEU A C 1
ATOM 4185 O O . LEU A 1 565 ? 16.547 15.680 -0.890 1.00 68.69 565 LEU A O 1
ATOM 4189 N N . THR A 1 566 ? 18.384 16.351 0.206 1.00 70.81 566 THR A N 1
ATOM 4190 C CA . THR A 1 566 ? 19.080 15.057 0.158 1.00 70.81 566 THR A CA 1
ATOM 4191 C C . THR A 1 566 ? 19.140 14.327 1.499 1.00 70.81 566 THR A C 1
ATOM 4193 O O . THR A 1 566 ? 19.508 13.154 1.523 1.00 70.81 566 THR A O 1
ATOM 4196 N N . VAL A 1 567 ? 18.755 14.976 2.603 1.00 79.44 567 VAL A N 1
ATOM 4197 C CA . VAL A 1 567 ? 18.854 14.419 3.961 1.00 79.44 567 VAL A CA 1
ATOM 4198 C C . VAL A 1 567 ? 17.458 14.364 4.591 1.00 79.44 567 VAL A C 1
ATOM 4200 O O . VAL A 1 567 ? 16.907 15.432 4.879 1.00 79.44 567 VAL A O 1
ATOM 4203 N N . PRO A 1 568 ? 16.879 13.162 4.800 1.00 80.44 568 PRO A N 1
ATOM 4204 C CA . PRO A 1 568 ? 15.570 13.016 5.430 1.00 80.44 568 PRO A CA 1
ATOM 4205 C C . PRO A 1 568 ? 15.619 13.321 6.938 1.00 80.44 568 PRO A C 1
ATOM 4207 O O . PRO A 1 568 ? 16.700 13.303 7.538 1.00 80.44 568 PRO A O 1
ATOM 4210 N N . PRO A 1 569 ? 14.460 13.547 7.582 1.00 79.38 569 PRO A N 1
ATOM 4211 C CA . PRO A 1 569 ? 14.382 13.671 9.034 1.00 79.38 569 PRO A CA 1
ATOM 4212 C C . PRO A 1 569 ? 14.854 12.400 9.757 1.00 79.38 569 PRO A C 1
ATOM 4214 O O . PRO A 1 569 ? 14.711 11.278 9.266 1.00 79.38 569 PRO A O 1
ATOM 4217 N N . THR A 1 570 ? 15.387 12.574 10.965 1.00 79.56 570 THR A N 1
ATOM 4218 C CA . THR A 1 570 ? 15.844 11.460 11.818 1.00 79.56 570 THR A CA 1
ATOM 4219 C C . THR A 1 570 ? 14.807 11.152 12.891 1.00 79.56 570 THR A C 1
ATOM 4221 O O . THR A 1 570 ? 14.210 12.069 13.437 1.00 79.56 570 THR A O 1
ATOM 4224 N N . CYS A 1 571 ? 14.574 9.882 13.220 1.00 76.38 571 CYS A N 1
ATOM 4225 C CA . CYS A 1 571 ? 13.588 9.501 14.241 1.00 76.38 571 CYS A CA 1
ATOM 4226 C C . CYS A 1 571 ? 14.265 9.315 15.594 1.00 76.38 571 CYS A C 1
ATOM 4228 O O . CYS A 1 571 ? 14.873 8.266 15.775 1.00 76.38 571 CYS A O 1
ATOM 4230 N N . GLY A 1 572 ? 14.165 10.301 16.497 1.00 64.88 572 GLY A N 1
ATOM 4231 C CA . GLY A 1 572 ? 14.566 10.225 17.914 1.00 64.88 572 GLY A CA 1
ATOM 4232 C C . GLY A 1 572 ? 15.980 9.694 18.249 1.00 64.88 572 GLY A C 1
ATOM 4233 O O . GLY A 1 572 ? 16.751 9.284 17.388 1.00 64.88 572 GLY A O 1
ATOM 4234 N N . SER A 1 573 ? 16.329 9.652 19.546 1.00 55.16 573 SER A N 1
ATOM 4235 C CA . SER A 1 573 ? 17.528 8.945 20.068 1.00 55.16 573 SER A CA 1
ATOM 4236 C C . SER A 1 573 ? 17.142 7.683 20.860 1.00 55.16 573 SER A C 1
ATOM 4238 O O . SER A 1 573 ? 16.315 7.829 21.758 1.00 55.16 573 SER A O 1
ATOM 4240 N N . PRO A 1 574 ? 17.659 6.476 20.529 1.00 56.72 574 PRO A N 1
ATOM 4241 C CA . PRO A 1 574 ? 17.193 5.191 21.068 1.00 56.72 574 PRO A CA 1
ATOM 4242 C C . PRO A 1 574 ? 16.989 5.185 22.587 1.00 56.72 574 PRO A C 1
ATOM 4244 O O . PRO A 1 574 ? 17.833 5.702 23.320 1.00 56.72 574 PRO A O 1
ATOM 4247 N N . THR A 1 575 ? 15.904 4.578 23.079 1.00 56.53 575 THR A N 1
ATOM 4248 C CA . THR A 1 575 ? 15.714 4.356 24.528 1.00 56.53 575 THR A CA 1
ATOM 4249 C C . THR A 1 575 ? 16.150 2.937 24.916 1.00 56.53 575 THR A C 1
ATOM 4251 O O . THR A 1 575 ? 16.231 2.075 24.038 1.00 56.53 575 THR A O 1
ATOM 4254 N N . PRO A 1 576 ? 16.406 2.643 26.209 1.00 53.25 576 PRO A N 1
ATOM 4255 C CA . PRO A 1 576 ? 16.715 1.281 26.660 1.00 53.25 576 PRO A CA 1
ATOM 4256 C C . PRO A 1 576 ? 15.668 0.233 26.243 1.00 53.25 576 PRO A C 1
ATOM 4258 O O . PRO A 1 576 ? 16.034 -0.899 25.939 1.00 53.25 576 PRO A O 1
ATOM 4261 N N . ASP A 1 577 ? 14.393 0.630 26.166 1.00 51.50 577 ASP A N 1
ATOM 4262 C CA . ASP A 1 577 ? 13.279 -0.251 25.793 1.00 51.50 577 ASP A CA 1
ATOM 4263 C C . ASP A 1 577 ? 13.040 -0.303 24.269 1.00 51.50 577 ASP A C 1
ATOM 4265 O O . ASP A 1 577 ? 12.526 -1.292 23.755 1.00 51.50 577 ASP A O 1
ATOM 4269 N N . THR A 1 578 ? 13.470 0.724 23.521 1.00 56.94 578 THR A N 1
ATOM 4270 C CA . THR A 1 578 ? 13.342 0.819 22.052 1.00 56.94 578 THR A CA 1
ATOM 4271 C C . THR A 1 578 ? 14.686 1.205 21.406 1.00 56.94 578 THR A C 1
ATOM 4273 O O . THR A 1 578 ? 14.897 2.362 21.036 1.00 56.94 578 THR A O 1
ATOM 4276 N N . PRO A 1 579 ? 15.631 0.250 21.261 1.00 53.34 579 PRO A N 1
ATOM 4277 C CA . PRO A 1 579 ? 16.984 0.514 20.760 1.00 53.34 579 PRO A CA 1
ATOM 4278 C C . PRO A 1 579 ? 17.040 0.810 19.250 1.00 53.34 579 PRO A C 1
ATOM 4280 O O . PRO A 1 579 ? 18.040 1.326 18.757 1.00 53.34 579 PRO A O 1
ATOM 4283 N N . THR A 1 580 ? 15.968 0.504 18.513 1.00 63.62 580 THR A N 1
ATOM 4284 C CA . THR A 1 580 ? 15.752 0.906 17.115 1.00 63.62 580 THR A CA 1
ATOM 4285 C C . THR A 1 580 ? 14.325 1.422 16.982 1.00 63.62 580 THR A C 1
ATOM 4287 O O . THR A 1 580 ? 13.391 0.669 17.260 1.00 63.62 580 THR A O 1
ATOM 4290 N N . PHE A 1 581 ? 14.144 2.669 16.556 1.00 66.25 581 PHE A N 1
ATOM 4291 C CA . PHE A 1 581 ? 12.806 3.258 16.460 1.00 66.25 581 PHE A CA 1
ATOM 4292 C C . PHE A 1 581 ? 12.067 2.973 15.169 1.00 66.25 581 PHE A C 1
ATOM 4294 O O . PHE A 1 581 ? 10.855 2.808 15.197 1.00 66.25 581 PHE A O 1
ATOM 4301 N N . LYS A 1 582 ? 12.805 2.933 14.061 1.00 79.19 582 LYS A N 1
ATOM 4302 C CA . LYS A 1 582 ? 12.259 2.547 12.769 1.00 79.19 582 LYS A CA 1
ATOM 4303 C C . LYS A 1 582 ? 12.258 1.039 12.680 1.00 79.19 582 LYS A C 1
ATOM 4305 O O . LYS A 1 582 ? 13.307 0.409 12.864 1.00 79.19 582 LYS A O 1
ATOM 4310 N N . LYS A 1 583 ? 11.100 0.468 12.390 1.00 83.25 583 LYS A N 1
ATOM 4311 C CA . LYS A 1 583 ? 10.971 -0.947 12.051 1.00 83.25 583 LYS A CA 1
ATOM 4312 C C . LYS A 1 583 ? 10.447 -1.046 10.621 1.00 83.25 583 LYS A C 1
ATOM 4314 O O . LYS A 1 583 ? 9.858 -0.105 10.118 1.00 83.25 583 LYS A O 1
ATOM 4319 N N . PRO A 1 584 ? 10.643 -2.168 9.921 1.00 86.88 584 PRO A N 1
ATOM 4320 C CA . PRO A 1 584 ? 10.049 -2.310 8.600 1.00 86.88 584 PRO A CA 1
ATOM 4321 C C . PRO A 1 584 ? 8.519 -2.218 8.679 1.00 86.88 584 PRO A C 1
ATOM 4323 O O . PRO A 1 584 ? 7.895 -3.081 9.300 1.00 86.88 584 PRO A O 1
ATOM 4326 N N . VAL A 1 585 ? 7.909 -1.204 8.056 1.00 91.69 585 VAL A N 1
ATOM 4327 C CA . VAL A 1 585 ? 6.446 -1.077 8.001 1.00 91.69 585 VAL A CA 1
ATOM 4328 C C . VAL A 1 585 ? 5.920 -0.958 6.587 1.00 91.69 585 VAL A C 1
ATOM 4330 O O . VAL A 1 585 ? 6.463 -0.223 5.761 1.00 91.69 585 VAL A O 1
ATOM 4333 N N . SER A 1 586 ? 4.820 -1.662 6.323 1.00 94.06 586 SER A N 1
ATOM 4334 C CA . SER A 1 586 ? 4.031 -1.439 5.117 1.00 94.06 586 SER A CA 1
ATOM 4335 C C . SER A 1 586 ? 2.533 -1.365 5.380 1.00 94.06 586 SER A C 1
ATOM 4337 O O . SER A 1 586 ? 2.037 -1.873 6.386 1.00 94.06 586 SER A O 1
ATOM 4339 N N . VAL A 1 587 ? 1.820 -0.750 4.443 1.00 96.25 587 VAL A N 1
ATOM 4340 C CA . VAL A 1 587 ? 0.361 -0.755 4.354 1.00 96.25 587 VAL A CA 1
ATOM 4341 C C . VAL A 1 587 ? -0.041 -1.264 2.976 1.00 96.25 587 VAL A C 1
ATOM 4343 O O . VAL A 1 587 ? 0.420 -0.729 1.974 1.00 96.25 587 VAL A O 1
ATOM 4346 N N . ALA A 1 588 ? -0.931 -2.249 2.923 1.00 95.75 588 ALA A N 1
ATOM 4347 C CA . ALA A 1 588 ? -1.616 -2.686 1.711 1.00 95.75 588 ALA A CA 1
ATOM 4348 C C . ALA A 1 588 ? -3.110 -2.351 1.818 1.00 95.75 588 ALA A C 1
ATOM 4350 O O . ALA A 1 588 ? -3.808 -2.927 2.650 1.00 95.75 588 ALA A O 1
ATOM 4351 N N . ALA A 1 589 ? -3.614 -1.411 1.028 1.00 95.75 589 ALA A N 1
ATOM 4352 C CA . ALA A 1 589 ? -4.979 -0.916 1.189 1.00 95.75 589 ALA A CA 1
ATOM 4353 C C . ALA A 1 589 ? -5.663 -0.658 -0.147 1.00 95.75 589 ALA A C 1
ATOM 4355 O O . ALA A 1 589 ? -5.009 -0.207 -1.078 1.00 95.75 589 ALA A O 1
ATOM 4356 N N . ASP A 1 590 ? -6.991 -0.801 -0.180 1.00 92.50 590 ASP A N 1
ATOM 4357 C CA . ASP A 1 590 ? -7.806 -0.390 -1.329 1.00 92.50 590 ASP A CA 1
ATOM 4358 C C . ASP A 1 590 ? -7.459 1.039 -1.776 1.00 92.50 590 ASP A C 1
ATOM 4360 O O . ASP A 1 590 ? -7.198 1.306 -2.950 1.00 92.50 590 ASP A O 1
ATOM 4364 N N . THR A 1 591 ? -7.403 1.958 -0.804 1.00 90.94 591 THR A N 1
ATOM 4365 C CA . THR A 1 591 ? -6.910 3.328 -0.989 1.00 90.94 591 THR A CA 1
ATOM 4366 C C . THR A 1 591 ? -6.187 3.827 0.249 1.00 90.94 591 THR A C 1
ATOM 4368 O O . THR A 1 591 ? -6.505 3.432 1.375 1.00 90.94 591 THR A O 1
ATOM 4371 N N . PHE A 1 592 ? -5.236 4.739 0.048 1.00 92.38 592 PHE A N 1
ATOM 4372 C CA . PHE A 1 592 ? -4.459 5.331 1.128 1.00 92.38 592 PHE A CA 1
ATOM 4373 C C . PHE A 1 592 ? -4.876 6.776 1.412 1.00 92.38 592 PHE A C 1
ATOM 4375 O O . PHE A 1 592 ? -4.816 7.652 0.548 1.00 92.38 592 PHE A O 1
ATOM 4382 N N . ASN A 1 593 ? -5.276 7.025 2.653 1.00 90.50 593 ASN A N 1
ATOM 4383 C CA . ASN A 1 593 ? -5.661 8.327 3.170 1.00 90.50 593 ASN A CA 1
ATOM 4384 C C . ASN A 1 593 ? -4.778 8.665 4.366 1.00 90.50 593 ASN A C 1
ATOM 4386 O 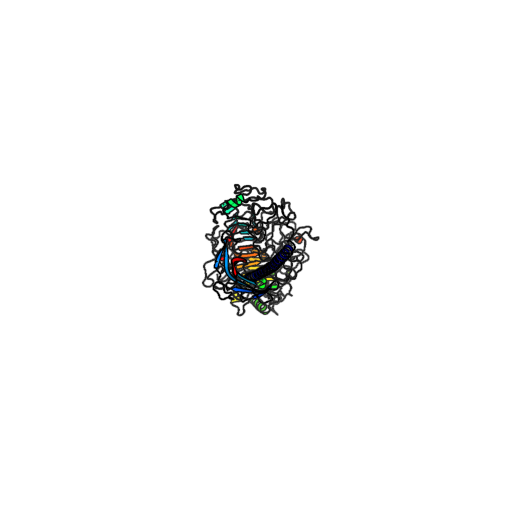O . ASN A 1 593 ? -4.364 7.796 5.137 1.00 90.50 593 ASN A O 1
ATOM 4390 N N . PHE A 1 594 ? -4.534 9.954 4.537 1.00 87.56 594 PHE A N 1
ATOM 4391 C CA . PHE A 1 594 ? -3.723 10.453 5.629 1.00 87.56 594 PHE A CA 1
ATOM 4392 C C . PHE A 1 594 ? -4.402 11.647 6.297 1.00 87.56 594 PHE A C 1
ATOM 4394 O O . PHE A 1 594 ? -5.035 12.468 5.626 1.00 87.56 594 PHE A O 1
ATOM 4401 N N . LEU A 1 595 ? -4.275 11.704 7.621 1.00 85.38 595 LEU A N 1
ATOM 4402 C CA . LEU A 1 595 ? -4.698 12.812 8.463 1.00 85.38 595 LEU A CA 1
ATOM 4403 C C . LEU A 1 595 ? -3.504 13.229 9.321 1.00 85.38 595 LEU A C 1
ATOM 4405 O O . LEU A 1 595 ? -2.915 12.398 10.014 1.00 85.38 595 LEU A O 1
ATOM 4409 N N . SER A 1 596 ? -3.153 14.509 9.295 1.00 82.06 596 SER A N 1
ATOM 4410 C CA . SER A 1 596 ? -2.080 15.052 10.116 1.00 82.06 596 SER A CA 1
ATOM 4411 C C . SER A 1 596 ? -2.346 14.838 11.599 1.00 82.06 596 SER A C 1
ATOM 4413 O O . SER A 1 596 ? -3.455 14.507 12.039 1.00 82.06 596 SER A O 1
ATOM 4415 N N . CYS A 1 597 ? -1.327 15.085 12.412 1.00 76.81 597 CYS A N 1
ATOM 4416 C CA . CYS A 1 597 ? -1.478 14.978 13.855 1.00 76.81 597 CYS A CA 1
ATOM 4417 C C . CYS A 1 597 ? -2.568 15.931 14.410 1.00 76.81 597 CYS A C 1
ATOM 4419 O O . CYS A 1 597 ? -3.040 15.730 15.529 1.00 76.81 597 CYS A O 1
ATOM 4421 N N . ALA A 1 598 ? -3.020 16.932 13.632 1.00 77.31 598 ALA A N 1
ATOM 4422 C CA . ALA A 1 598 ? -4.153 17.796 13.975 1.00 77.31 598 ALA A CA 1
ATOM 4423 C C . ALA A 1 598 ? -5.438 17.014 14.294 1.00 77.31 598 ALA A C 1
ATOM 4425 O O . ALA A 1 598 ? -6.328 17.547 14.952 1.00 77.31 598 ALA A O 1
ATOM 4426 N N . TRP A 1 599 ? -5.528 15.756 13.854 1.00 80.00 599 TRP A N 1
ATOM 4427 C CA . TRP A 1 599 ? -6.652 14.853 14.097 1.00 80.00 599 TRP A CA 1
ATOM 4428 C C . TRP A 1 599 ? -6.474 13.979 15.326 1.00 80.00 599 TRP A C 1
ATOM 4430 O O . TRP A 1 599 ? -7.192 12.994 15.475 1.00 80.00 599 TRP A O 1
ATOM 4440 N N . ILE A 1 600 ? -5.559 14.327 16.227 1.00 77.06 600 ILE A N 1
ATOM 4441 C CA . ILE A 1 600 ? -5.383 13.636 17.498 1.00 77.06 600 ILE A CA 1
ATOM 4442 C C . ILE A 1 600 ? -5.569 14.628 18.644 1.00 77.06 600 ILE A C 1
ATOM 4444 O O . ILE A 1 600 ? -4.872 15.636 18.738 1.00 77.06 600 ILE A O 1
ATOM 4448 N N . GLN A 1 601 ? -6.500 14.331 19.553 1.00 70.19 601 GLN A N 1
ATOM 4449 C CA . GLN A 1 601 ? -6.684 15.095 20.785 1.00 70.19 601 GLN A CA 1
ATOM 4450 C C . GLN A 1 601 ? -6.080 14.352 21.971 1.00 70.19 601 GLN A C 1
ATOM 4452 O O . GLN A 1 601 ? -6.292 13.152 22.149 1.00 70.19 601 GLN A O 1
ATOM 4457 N N . THR A 1 602 ? -5.382 15.106 22.821 1.00 62.66 602 THR A N 1
ATOM 4458 C CA . THR A 1 602 ? -4.869 14.654 24.116 1.00 62.66 602 THR A CA 1
ATOM 4459 C C . THR A 1 602 ? -5.655 15.280 25.265 1.00 62.66 602 THR A C 1
ATOM 4461 O O . THR A 1 602 ? -6.253 16.350 25.138 1.00 62.66 602 THR A O 1
ATOM 4464 N N . ALA A 1 603 ? -5.598 14.647 26.438 1.00 51.34 603 ALA A N 1
ATOM 4465 C CA . ALA A 1 603 ? -6.117 15.222 27.681 1.00 51.34 603 ALA A CA 1
ATOM 4466 C C . ALA A 1 603 ? -5.310 16.443 28.190 1.00 51.34 603 ALA A C 1
ATOM 4468 O O . ALA A 1 603 ? -5.750 17.113 29.121 1.00 51.34 603 ALA A O 1
ATOM 4469 N N . SER A 1 604 ? -4.135 16.736 27.608 1.00 51.75 604 SER A N 1
ATOM 4470 C CA . SER A 1 604 ? -3.244 17.830 28.019 1.00 51.75 604 SER A CA 1
ATOM 4471 C C . SER A 1 604 ? -2.915 18.756 26.835 1.00 51.75 604 SER A C 1
ATOM 4473 O O . SER A 1 604 ? -2.094 18.390 25.992 1.00 51.75 604 SER A O 1
ATOM 4475 N N . PRO A 1 605 ? -3.468 19.984 26.784 1.00 47.41 605 PRO A N 1
ATOM 4476 C CA . PRO A 1 605 ? -3.249 20.940 25.687 1.00 47.41 605 PRO A CA 1
ATOM 4477 C C . PRO A 1 605 ? -1.780 21.342 25.458 1.00 47.41 605 PRO A C 1
ATOM 4479 O O . PRO A 1 605 ? -1.446 21.901 24.418 1.00 47.41 605 PRO A O 1
ATOM 4482 N N . ALA A 1 606 ? -0.898 21.081 26.430 1.00 42.97 606 ALA A N 1
ATOM 4483 C CA . ALA A 1 606 ? 0.513 21.469 26.405 1.00 42.97 606 ALA A CA 1
ATOM 4484 C C . ALA A 1 606 ? 1.422 20.521 25.597 1.00 42.97 606 ALA A C 1
ATOM 4486 O O . ALA A 1 606 ? 2.591 20.836 25.399 1.00 42.97 606 ALA A O 1
ATOM 4487 N N . LYS A 1 607 ? 0.911 19.365 25.151 1.00 51.38 607 LYS A N 1
ATOM 4488 C CA . LYS A 1 607 ? 1.646 18.367 24.352 1.00 51.38 607 LYS A CA 1
ATOM 4489 C C . LYS A 1 607 ? 0.948 18.177 23.004 1.00 51.38 607 LYS A C 1
ATOM 4491 O O . LYS A 1 607 ? 0.374 17.126 22.731 1.00 51.38 607 LYS A O 1
ATOM 4496 N N . THR A 1 608 ? 0.873 19.264 22.244 1.00 56.12 608 THR A N 1
ATOM 4497 C CA . THR A 1 608 ? 0.194 19.344 20.947 1.00 56.12 608 THR A CA 1
ATOM 4498 C C . THR A 1 608 ? 1.172 19.141 19.797 1.00 56.12 608 THR A C 1
ATOM 4500 O O . THR A 1 608 ? 2.381 19.318 19.943 1.00 56.12 608 THR A O 1
ATOM 4503 N N . CYS A 1 609 ? 0.615 18.788 18.641 1.00 63.03 609 CYS A N 1
ATOM 4504 C CA . CYS A 1 609 ? 1.272 18.900 17.348 1.00 63.03 609 CYS A CA 1
ATOM 4505 C C . CYS A 1 609 ? 2.119 20.161 17.209 1.00 63.03 609 CYS A C 1
ATOM 4507 O O . CYS A 1 609 ? 1.627 21.248 17.534 1.00 63.03 609 CYS A O 1
ATOM 4509 N N . PRO A 1 610 ? 3.326 20.062 16.642 1.00 58.88 610 PRO A N 1
ATOM 4510 C CA . PRO A 1 610 ? 4.143 21.231 16.378 1.00 58.88 610 PRO A CA 1
ATOM 4511 C C . PRO A 1 610 ? 3.419 22.218 15.474 1.00 58.88 610 PRO A C 1
ATOM 4513 O O . PRO A 1 610 ? 2.791 21.860 14.476 1.00 58.88 610 PRO A O 1
ATOM 4516 N N . THR A 1 611 ? 3.523 23.491 15.828 1.00 55.19 611 THR A N 1
ATOM 4517 C CA . THR A 1 611 ? 3.162 24.599 14.952 1.00 55.19 611 THR A CA 1
ATOM 4518 C C . THR A 1 611 ? 4.367 24.987 14.085 1.00 55.19 611 THR A C 1
ATOM 4520 O O . THR A 1 611 ? 5.495 25.014 14.595 1.00 55.19 611 THR A O 1
ATOM 4523 N N . PRO A 1 612 ? 4.152 25.336 12.802 1.00 49.31 612 PRO A N 1
ATOM 4524 C CA . PRO A 1 612 ? 5.173 25.876 11.919 1.00 49.31 612 PRO A CA 1
ATOM 4525 C C . PRO A 1 612 ? 5.912 27.029 12.583 1.00 49.31 612 PRO A C 1
ATOM 4527 O O . PRO A 1 612 ? 5.297 27.912 13.185 1.00 49.31 612 PRO A O 1
ATOM 4530 N N . GLY A 1 613 ? 7.241 27.011 12.491 1.00 48.41 613 GLY A N 1
ATOM 4531 C CA . GLY A 1 613 ? 8.094 28.051 13.065 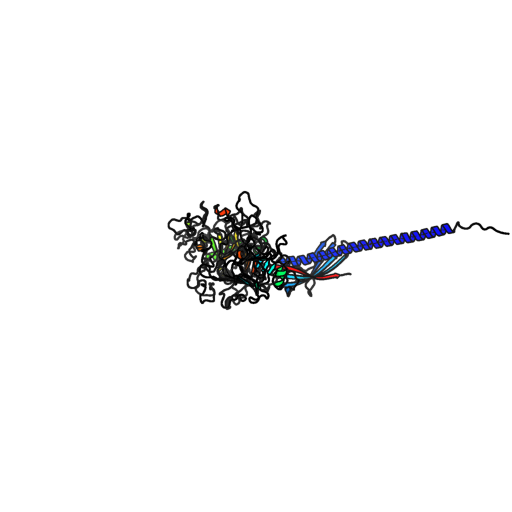1.00 48.41 613 GLY A CA 1
ATOM 4532 C C . GLY A 1 613 ? 8.259 28.000 14.589 1.00 48.41 613 GLY A C 1
ATOM 4533 O O . GLY A 1 613 ? 8.889 28.897 15.147 1.00 48.41 613 GLY A O 1
ATOM 4534 N N . SER A 1 614 ? 7.737 26.979 15.281 1.00 53.91 614 SER A N 1
ATOM 4535 C CA . SER A 1 614 ? 8.108 26.746 16.681 1.00 53.91 614 SER A CA 1
ATOM 4536 C C . SER A 1 614 ? 9.584 26.329 16.784 1.00 53.91 614 SER A C 1
ATOM 4538 O O . SER A 1 614 ? 10.119 25.659 15.904 1.00 53.91 614 SER A O 1
ATOM 4540 N N . SER A 1 615 ? 10.266 26.715 17.866 1.00 49.53 615 SER A N 1
ATOM 4541 C CA . SER A 1 615 ? 11.665 26.330 18.119 1.00 49.53 615 SER A CA 1
ATOM 4542 C C . SER A 1 615 ? 11.842 24.842 18.453 1.00 49.53 615 SER A C 1
ATOM 4544 O O . SER A 1 615 ? 12.974 24.387 18.627 1.00 49.53 615 SER A O 1
ATOM 4546 N N . SER A 1 616 ? 10.744 24.081 18.561 1.00 56.00 616 SER A N 1
ATOM 4547 C CA . SER A 1 616 ? 10.788 22.635 18.753 1.00 56.00 616 SER A CA 1
ATOM 4548 C C . SER A 1 616 ? 11.128 21.966 17.429 1.00 56.00 616 SER A C 1
ATOM 4550 O O . SER A 1 616 ? 10.307 21.907 16.521 1.00 56.00 616 SER A O 1
ATOM 4552 N N . THR A 1 617 ? 12.331 21.409 17.336 1.00 60.59 617 THR A N 1
ATOM 4553 C CA . THR A 1 617 ? 12.754 20.602 16.184 1.00 60.59 617 THR A CA 1
ATOM 4554 C C . THR A 1 617 ? 12.155 19.193 16.193 1.00 60.59 617 THR A C 1
ATOM 4556 O O . THR A 1 617 ? 12.465 18.420 15.295 1.00 60.59 617 THR A O 1
ATOM 4559 N N . TYR A 1 618 ? 11.341 18.850 17.201 1.00 65.06 618 TYR A N 1
ATOM 4560 C CA . TYR A 1 618 ? 10.746 17.526 17.401 1.00 65.06 618 TYR A CA 1
ATOM 4561 C C . TYR A 1 618 ? 9.226 17.552 17.211 1.00 65.06 618 TYR A C 1
ATOM 4563 O O . TYR A 1 618 ? 8.561 18.412 17.803 1.00 65.06 618 TYR A O 1
ATOM 4571 N N . LEU A 1 619 ? 8.678 16.574 16.477 1.00 62.84 619 LEU A N 1
ATOM 4572 C CA . LEU A 1 619 ? 7.234 16.302 16.458 1.00 62.84 619 LEU A CA 1
ATOM 4573 C C . LEU A 1 619 ? 6.844 15.367 17.628 1.00 62.84 619 LEU A C 1
ATOM 4575 O O . LEU A 1 619 ? 7.516 14.374 17.880 1.00 62.84 619 LEU A O 1
ATOM 4579 N N . GLN A 1 620 ? 5.846 15.724 18.450 1.00 58.69 620 GLN A N 1
ATOM 4580 C CA . GLN A 1 620 ? 5.539 15.014 19.708 1.00 58.69 620 GLN A CA 1
ATOM 4581 C C . GLN A 1 620 ? 4.248 14.192 19.615 1.00 58.69 620 GLN A C 1
ATOM 4583 O O . GLN A 1 620 ? 3.159 14.741 19.764 1.00 58.69 620 GLN A O 1
ATOM 4588 N N . MET A 1 621 ? 4.379 12.869 19.477 1.00 56.16 621 MET A N 1
ATOM 4589 C CA . MET A 1 621 ? 3.284 11.909 19.644 1.00 56.16 621 MET A CA 1
ATOM 4590 C C . MET A 1 621 ? 3.791 10.586 20.244 1.00 56.16 621 MET A C 1
ATOM 4592 O O . MET A 1 621 ? 4.617 9.898 19.652 1.00 56.16 621 MET A O 1
ATOM 4596 N N . GLY A 1 622 ? 3.311 10.242 21.439 1.00 53.66 622 GLY A N 1
ATOM 4597 C CA . GLY A 1 622 ? 3.473 8.918 22.060 1.00 53.66 622 GLY A CA 1
ATOM 4598 C C . GLY A 1 622 ? 3.147 8.895 23.561 1.00 53.66 622 GLY A C 1
ATOM 4599 O O . GLY A 1 622 ? 3.618 9.750 24.311 1.00 53.66 622 GLY A O 1
ATOM 4600 N N . LEU A 1 623 ? 2.326 7.929 23.995 1.00 46.78 623 LEU A N 1
ATOM 4601 C CA . LEU A 1 623 ? 1.835 7.776 25.378 1.00 46.78 623 LEU A CA 1
ATOM 4602 C C . LEU A 1 623 ? 2.905 7.291 26.371 1.00 46.78 623 LEU A C 1
ATOM 4604 O O . LEU A 1 623 ? 2.946 7.752 27.511 1.00 46.78 623 LEU A O 1
ATOM 4608 N N . THR A 1 624 ? 3.775 6.367 25.950 1.00 48.72 624 THR A N 1
ATOM 4609 C CA . THR A 1 624 ? 4.618 5.592 26.881 1.00 48.72 624 THR A CA 1
ATOM 4610 C C . THR A 1 624 ? 6.102 5.942 26.875 1.00 48.72 624 THR A C 1
ATOM 4612 O O . THR A 1 624 ? 6.783 5.673 27.859 1.00 48.72 624 THR A O 1
ATOM 4615 N N . GLN A 1 625 ? 6.604 6.661 25.866 1.00 49.72 625 GLN A N 1
ATOM 4616 C CA . GLN A 1 625 ? 7.926 7.297 25.978 1.00 49.72 625 GLN A CA 1
ATOM 4617 C C . GLN A 1 625 ? 7.916 8.524 26.903 1.00 49.72 625 GLN A C 1
ATOM 4619 O O . GLN A 1 625 ? 8.977 8.967 27.338 1.00 49.72 625 GLN A O 1
ATOM 4624 N N . TRP A 1 626 ? 6.735 9.064 27.237 1.00 48.84 626 TRP A N 1
ATOM 4625 C CA . TRP A 1 626 ? 6.610 10.303 28.002 1.00 48.84 626 TRP A CA 1
ATOM 4626 C C . TRP A 1 626 ? 5.485 10.217 29.030 1.00 48.84 626 TRP A C 1
ATOM 4628 O O . TRP A 1 626 ? 4.311 10.354 28.698 1.00 48.84 626 TRP A O 1
ATOM 4638 N N . ALA A 1 627 ? 5.844 10.082 30.309 1.00 43.44 627 ALA A N 1
ATOM 4639 C CA . ALA A 1 627 ? 4.885 10.115 31.410 1.00 43.44 627 ALA A CA 1
ATOM 4640 C C . ALA A 1 627 ? 3.924 11.327 31.314 1.00 43.44 627 ALA A C 1
ATOM 4642 O O . ALA A 1 627 ? 4.324 12.461 31.010 1.00 43.44 627 ALA A O 1
ATOM 4643 N N . GLY A 1 628 ? 2.635 11.087 31.574 1.00 44.09 628 GLY A N 1
ATOM 4644 C CA . GLY A 1 628 ? 1.610 12.132 31.685 1.00 44.09 628 GLY A CA 1
ATOM 4645 C C . GLY A 1 628 ? 0.980 12.603 30.370 1.00 44.09 628 GLY A C 1
ATOM 4646 O O . GLY A 1 628 ? 0.379 13.676 30.346 1.00 44.09 628 GLY A O 1
ATOM 4647 N N . VAL A 1 629 ? 1.127 11.866 29.267 1.00 46.50 629 VAL A N 1
ATOM 4648 C CA . VAL A 1 629 ? 0.177 11.977 28.147 1.00 46.50 629 VAL A CA 1
ATOM 4649 C C . VAL A 1 629 ? -1.026 11.085 28.496 1.00 46.50 629 VAL A C 1
ATOM 4651 O O . VAL A 1 629 ? -0.831 9.972 28.966 1.00 46.50 629 VAL A O 1
ATOM 4654 N N . GLY A 1 630 ? -2.259 11.589 28.405 1.00 53.28 630 GLY A N 1
ATOM 4655 C CA . GLY A 1 630 ? -3.474 10.784 28.632 1.00 53.28 630 GLY A CA 1
ATOM 4656 C C . GLY A 1 630 ? -3.904 10.022 27.373 1.00 53.28 630 GLY A C 1
ATOM 4657 O O . GLY A 1 630 ? -3.293 10.205 26.328 1.00 53.28 630 GLY A O 1
ATOM 4658 N N . VAL A 1 631 ? -4.973 9.218 27.463 1.00 59.62 631 VAL A N 1
ATOM 4659 C CA . VAL A 1 631 ? -5.557 8.458 26.333 1.00 59.62 631 VAL A CA 1
ATOM 4660 C C . VAL A 1 631 ? -5.736 9.358 25.103 1.00 59.62 631 VAL A C 1
ATOM 4662 O O . VAL A 1 631 ? -6.359 10.421 25.204 1.00 59.62 631 VAL A O 1
ATOM 4665 N N . TYR A 1 632 ? -5.180 8.943 23.962 1.00 68.50 632 TYR A N 1
ATOM 4666 C CA . TYR A 1 632 ? -5.378 9.624 22.686 1.00 68.50 632 TYR A CA 1
ATOM 4667 C C . TYR A 1 632 ? -6.766 9.320 22.132 1.00 68.50 632 TYR A C 1
ATOM 4669 O O . TYR A 1 632 ? -7.266 8.201 22.246 1.00 68.50 632 TYR A O 1
ATOM 4677 N N . ARG A 1 633 ? -7.376 10.312 21.480 1.00 75.00 633 ARG A N 1
ATOM 4678 C CA . ARG A 1 633 ? -8.527 10.069 20.610 1.00 75.00 633 ARG A CA 1
ATOM 4679 C C . ARG A 1 633 ? -8.316 10.669 19.223 1.00 75.00 633 ARG A C 1
ATOM 4681 O O . ARG A 1 633 ? -7.766 11.771 19.130 1.00 75.00 633 ARG A O 1
ATOM 4688 N N . PRO A 1 634 ? -8.822 10.022 18.167 1.00 75.62 634 PRO A N 1
ATOM 4689 C CA . PRO A 1 634 ? -9.044 10.683 16.891 1.00 75.62 634 PRO A CA 1
ATOM 4690 C C . PRO A 1 634 ? -10.055 11.842 17.030 1.00 75.62 634 PRO A C 1
ATOM 4692 O O . PRO A 1 634 ? -11.050 11.717 17.744 1.00 75.62 634 PRO A O 1
ATOM 4695 N N . ILE A 1 635 ? -9.824 12.969 16.349 1.00 69.06 635 ILE A N 1
ATOM 4696 C CA . ILE A 1 635 ? -10.730 14.140 16.269 1.00 69.06 635 ILE A CA 1
ATOM 4697 C C . ILE A 1 635 ? -11.595 14.071 14.996 1.00 69.06 635 ILE A C 1
ATOM 4699 O O . ILE A 1 635 ? -11.958 15.087 14.409 1.00 69.06 635 ILE A O 1
ATOM 4703 N N . ASP A 1 636 ? -11.957 12.860 14.561 1.00 60.38 636 ASP A N 1
ATOM 4704 C CA . ASP A 1 636 ? -12.802 12.513 13.389 1.00 60.38 636 ASP A CA 1
ATOM 4705 C C . ASP A 1 636 ? -14.004 13.438 13.133 1.00 60.38 636 ASP A C 1
ATOM 4707 O O . ASP A 1 636 ? -14.523 13.632 12.031 1.00 60.38 636 ASP A O 1
ATOM 4711 N N . GLU A 1 637 ? -14.430 13.985 14.242 1.00 52.56 637 GLU A N 1
ATOM 4712 C CA . GLU A 1 637 ? -15.623 14.685 14.594 1.00 52.56 637 GLU A CA 1
ATOM 4713 C C . GLU A 1 637 ? -15.698 16.136 14.143 1.00 52.56 637 GLU A C 1
ATOM 4715 O O . GLU A 1 637 ? -16.750 16.762 14.185 1.00 52.56 637 GLU A O 1
ATOM 4720 N N . HIS A 1 638 ? -14.561 16.677 13.741 1.00 54.22 638 HIS A N 1
ATOM 4721 C CA . HIS A 1 638 ? -14.438 18.048 13.293 1.00 54.22 638 HIS A CA 1
ATOM 4722 C C . HIS A 1 638 ? -14.315 18.155 11.771 1.00 54.22 638 HIS A C 1
ATOM 4724 O O . HIS A 1 638 ? -14.287 19.265 11.232 1.00 54.22 638 HIS A O 1
ATOM 4730 N N . SER A 1 639 ? -14.340 17.005 11.080 1.00 56.50 639 SER A N 1
ATOM 4731 C CA . SER A 1 639 ? -14.392 16.919 9.622 1.00 56.50 639 SER A CA 1
ATOM 4732 C C . SER A 1 639 ? -15.475 17.818 9.035 1.00 56.50 639 SER A C 1
ATOM 4734 O O . SER A 1 639 ? -15.247 18.380 7.980 1.00 56.50 639 SER A O 1
ATOM 4736 N N . THR A 1 640 ? -16.609 18.055 9.702 1.00 53.12 640 THR A N 1
ATOM 4737 C CA . THR A 1 640 ? -17.748 18.747 9.072 1.00 53.12 640 THR A CA 1
ATOM 4738 C C . THR A 1 640 ? -17.902 20.237 9.418 1.00 53.12 640 THR A C 1
ATOM 4740 O O . THR A 1 640 ? -18.883 20.865 9.021 1.00 53.12 640 THR A O 1
ATOM 4743 N N . ASN A 1 641 ? -16.924 20.824 10.123 1.00 49.94 641 ASN A N 1
ATOM 4744 C CA . ASN A 1 641 ? -17.006 22.188 10.670 1.00 49.94 641 ASN A CA 1
ATOM 4745 C C . ASN A 1 641 ? -16.587 23.332 9.731 1.00 49.94 641 ASN A C 1
ATOM 4747 O O . ASN A 1 641 ? -16.841 24.487 10.071 1.00 49.94 641 ASN A O 1
ATOM 4751 N N . ILE A 1 642 ? -15.958 23.067 8.583 1.00 49.59 642 ILE A N 1
ATOM 4752 C CA . ILE A 1 642 ? -15.474 24.131 7.686 1.00 49.59 642 ILE A CA 1
ATOM 4753 C C . ILE A 1 642 ? -16.214 24.052 6.340 1.00 49.59 642 ILE A C 1
ATOM 4755 O O . ILE A 1 642 ? -16.075 23.053 5.631 1.00 49.59 642 ILE A O 1
ATOM 4759 N N . PRO A 1 643 ? -17.038 25.068 5.997 1.00 42.19 643 PRO A N 1
ATOM 4760 C CA . PRO A 1 643 ? -17.725 25.154 4.717 1.00 42.19 643 PRO A CA 1
ATOM 4761 C C . PRO A 1 643 ? -16.760 25.277 3.544 1.00 42.19 643 PRO A C 1
ATOM 4763 O O . PRO A 1 643 ? -15.818 26.062 3.580 1.00 42.19 643 PRO A O 1
ATOM 4766 N N . MET A 1 644 ? -17.127 24.644 2.435 1.00 40.38 644 MET A N 1
ATOM 4767 C CA . MET A 1 644 ? -16.650 25.040 1.116 1.00 40.38 644 MET A CA 1
ATOM 4768 C C . MET A 1 644 ? -17.085 26.485 0.836 1.00 40.38 644 MET A C 1
ATOM 4770 O O . MET A 1 644 ? -18.279 26.782 0.741 1.00 40.38 644 MET A O 1
ATOM 4774 N N . SER A 1 645 ? -16.137 27.400 0.663 1.00 39.47 645 SER A N 1
ATOM 4775 C CA . SER A 1 645 ? -16.433 28.659 -0.020 1.00 39.47 645 SER A CA 1
ATOM 4776 C C . SER A 1 645 ? -16.597 28.377 -1.514 1.00 39.47 645 SER A C 1
ATOM 4778 O O . SER A 1 645 ? -15.837 27.613 -2.096 1.00 39.47 645 SER A O 1
ATOM 4780 N N . THR A 1 646 ? -17.523 29.057 -2.188 1.00 38.28 646 THR A N 1
ATOM 4781 C CA . THR A 1 646 ? -17.688 29.030 -3.658 1.00 38.28 646 THR A CA 1
ATOM 4782 C C . THR A 1 646 ? -16.514 29.654 -4.430 1.00 38.28 646 THR A C 1
ATOM 4784 O O . THR A 1 646 ? -16.618 29.900 -5.629 1.00 38.28 646 THR A O 1
ATOM 4787 N N . SER A 1 647 ? -15.414 29.964 -3.747 1.00 36.06 647 SER A N 1
ATOM 4788 C CA . SER A 1 647 ? -14.185 30.498 -4.313 1.00 36.06 647 SER A CA 1
ATOM 4789 C C . SER A 1 647 ? -13.166 29.362 -4.444 1.00 36.06 647 SER A C 1
ATOM 4791 O O . SER A 1 647 ? -12.948 28.674 -3.449 1.00 36.06 647 SER A O 1
ATOM 4793 N N . PRO A 1 648 ? -12.463 29.202 -5.581 1.00 42.22 648 PRO A N 1
ATOM 4794 C CA . PRO A 1 648 ? -11.380 28.218 -5.749 1.00 42.22 648 PRO A CA 1
ATOM 4795 C C . PRO A 1 648 ? -10.184 28.405 -4.787 1.00 42.22 648 PRO A C 1
ATOM 4797 O O . PRO A 1 648 ? -9.214 27.661 -4.865 1.00 42.22 648 PRO A O 1
ATOM 4800 N N . ASN A 1 649 ? -10.260 29.378 -3.870 1.00 40.00 649 ASN A N 1
ATOM 4801 C CA . ASN A 1 649 ? -9.157 29.875 -3.053 1.00 40.00 649 ASN A CA 1
ATOM 4802 C C . ASN A 1 649 ? -9.445 29.860 -1.532 1.00 40.00 649 ASN A C 1
ATOM 4804 O O . ASN A 1 649 ? -8.885 30.707 -0.839 1.00 40.00 649 ASN A O 1
ATOM 4808 N N . ARG A 1 650 ? -10.355 29.034 -0.984 1.00 48.50 650 ARG A N 1
ATOM 4809 C CA . ARG A 1 650 ? -10.573 29.004 0.485 1.00 48.50 650 ARG A CA 1
ATOM 4810 C C . ARG A 1 650 ? -10.858 27.616 1.071 1.00 48.50 650 ARG A C 1
ATOM 4812 O O . ARG A 1 650 ? -11.734 26.917 0.570 1.00 48.50 650 ARG A O 1
ATOM 4819 N N . GLU A 1 651 ? -10.138 27.355 2.166 1.00 49.91 651 GLU A N 1
ATOM 4820 C CA . GLU A 1 651 ? -10.413 26.545 3.368 1.00 49.91 651 GLU A CA 1
ATOM 4821 C C . GLU A 1 651 ? -11.176 25.226 3.166 1.00 49.91 651 GLU A C 1
ATOM 4823 O O . GLU A 1 651 ? -12.398 25.212 3.020 1.00 49.91 651 GLU A O 1
ATOM 4828 N N . MET A 1 652 ? -10.454 24.099 3.221 1.00 51.34 652 MET A N 1
ATOM 4829 C CA . MET A 1 652 ? -11.042 22.753 3.205 1.00 51.34 652 MET A CA 1
ATOM 4830 C C . MET A 1 652 ? -10.593 21.939 4.420 1.00 51.34 652 MET A C 1
ATOM 4832 O O . MET A 1 652 ? -9.457 21.491 4.487 1.00 51.34 652 MET A O 1
ATOM 4836 N N . GLY A 1 653 ? -11.506 21.672 5.355 1.00 53.28 653 GLY A N 1
ATOM 4837 C CA . GLY A 1 653 ? -11.208 20.839 6.524 1.00 53.28 653 GLY A CA 1
ATOM 4838 C C . GLY A 1 653 ? -10.319 21.528 7.565 1.00 53.28 653 GLY A C 1
ATOM 4839 O O . GLY A 1 653 ? -10.019 22.714 7.473 1.00 53.28 653 GLY A O 1
ATOM 4840 N N . TYR A 1 654 ? -9.957 20.789 8.616 1.00 59.09 654 TYR A N 1
ATOM 4841 C CA . TYR A 1 654 ? -9.120 21.311 9.698 1.00 59.09 654 TYR A CA 1
ATOM 4842 C C . TYR A 1 654 ? -7.737 21.726 9.186 1.00 59.09 654 TYR A C 1
ATOM 4844 O O . TYR A 1 654 ? -7.178 21.060 8.315 1.00 59.09 654 TYR A O 1
ATOM 4852 N N . ALA A 1 655 ? -7.187 22.804 9.757 1.00 68.75 655 ALA A N 1
ATOM 4853 C CA . ALA A 1 655 ? -5.813 23.209 9.490 1.00 68.75 655 ALA A CA 1
ATOM 4854 C C . ALA A 1 655 ? -4.869 22.069 9.887 1.00 68.75 655 ALA A C 1
ATOM 4856 O O . ALA A 1 655 ? -4.839 21.662 11.056 1.00 68.75 655 ALA A O 1
ATOM 4857 N N . ALA A 1 656 ? -4.119 21.574 8.906 1.00 76.56 656 ALA A N 1
ATOM 4858 C CA . ALA A 1 656 ? -3.151 20.513 9.091 1.00 76.56 656 ALA A CA 1
ATOM 4859 C C . ALA A 1 656 ? -2.009 20.951 10.019 1.00 76.56 656 ALA A C 1
ATOM 4861 O O . ALA A 1 656 ? -1.887 22.114 10.423 1.00 76.56 656 ALA A O 1
ATOM 4862 N N . LYS A 1 657 ? -1.166 19.991 10.388 1.00 79.19 657 LYS A N 1
ATOM 4863 C CA . LYS A 1 657 ? 0.068 20.208 11.146 1.00 79.19 657 LYS A CA 1
ATOM 4864 C C . LYS A 1 657 ? 1.217 19.458 10.491 1.00 79.19 657 LYS A C 1
ATOM 4866 O O . LYS A 1 657 ? 0.987 18.483 9.779 1.00 79.19 657 LYS A O 1
ATOM 4871 N N . ASP A 1 658 ? 2.445 19.900 10.757 1.00 80.44 658 ASP A N 1
ATOM 4872 C CA . ASP A 1 658 ? 3.640 19.174 10.324 1.00 80.44 658 ASP A CA 1
ATOM 4873 C C . ASP A 1 658 ? 3.546 17.732 10.828 1.00 80.44 658 ASP A C 1
ATOM 4875 O O . ASP A 1 658 ? 3.172 17.482 11.976 1.00 80.44 658 ASP A O 1
ATOM 4879 N N . THR A 1 659 ? 3.804 16.770 9.950 1.00 81.44 659 THR A N 1
ATOM 4880 C CA . THR A 1 659 ? 3.704 15.345 10.278 1.00 81.44 659 THR A CA 1
ATOM 4881 C C . THR A 1 659 ? 4.691 14.550 9.436 1.00 81.44 659 THR A C 1
ATOM 4883 O O . THR A 1 659 ? 4.993 14.927 8.297 1.00 81.44 659 THR A O 1
ATOM 4886 N N . LEU A 1 660 ? 5.192 13.451 10.000 1.00 86.12 660 LEU A N 1
ATOM 4887 C CA . LEU A 1 660 ? 6.091 12.533 9.320 1.00 86.12 660 LEU A CA 1
ATOM 4888 C C . LEU A 1 660 ? 5.523 11.116 9.233 1.00 86.12 660 LEU A C 1
ATOM 4890 O O . LEU A 1 660 ? 5.068 10.551 10.225 1.00 86.12 660 LEU A O 1
ATOM 4894 N N . LEU A 1 661 ? 5.645 10.499 8.055 1.00 89.50 661 LEU A N 1
ATOM 4895 C CA . LEU A 1 661 ? 5.366 9.075 7.868 1.00 89.50 661 LEU A CA 1
ATOM 4896 C C . LEU A 1 661 ? 6.595 8.323 7.368 1.00 89.50 661 LEU A C 1
ATOM 4898 O O . LEU A 1 661 ? 7.231 8.733 6.396 1.00 89.50 661 LEU A O 1
ATOM 4902 N N . ASN A 1 662 ? 6.884 7.199 8.024 1.00 90.50 662 ASN A N 1
ATOM 4903 C CA . ASN A 1 662 ? 7.911 6.244 7.630 1.00 90.50 662 ASN A CA 1
ATOM 4904 C C . ASN A 1 662 ? 7.265 4.904 7.238 1.00 90.50 662 ASN A C 1
ATOM 4906 O O . ASN A 1 662 ? 7.030 4.054 8.091 1.00 90.50 662 ASN A O 1
ATOM 4910 N N . VAL A 1 663 ? 6.877 4.716 5.974 1.00 93.25 663 VAL A N 1
ATOM 4911 C CA . VAL A 1 663 ? 6.093 3.529 5.583 1.00 93.25 663 VAL A CA 1
ATOM 4912 C C . VAL A 1 663 ? 6.149 3.240 4.082 1.00 93.25 663 VAL A C 1
ATOM 4914 O O . VAL A 1 663 ? 6.191 4.145 3.252 1.00 93.25 663 VAL A O 1
ATOM 4917 N N . ALA A 1 664 ? 6.119 1.961 3.705 1.00 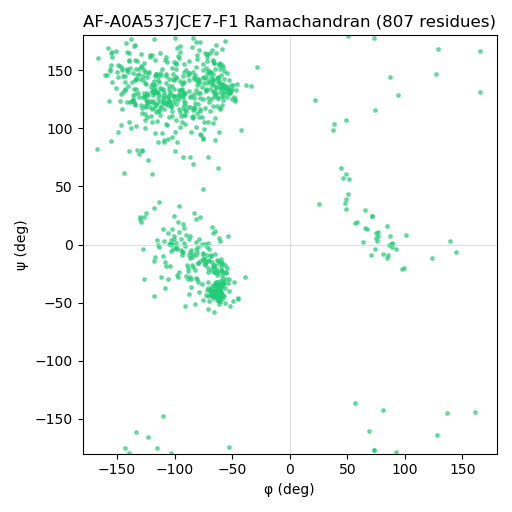94.00 664 ALA A N 1
ATOM 4918 C CA . ALA A 1 664 ? 5.869 1.547 2.325 1.00 94.00 664 ALA A CA 1
ATOM 4919 C C . ALA A 1 664 ? 4.369 1.312 2.081 1.00 94.00 664 ALA A C 1
ATOM 4921 O O . ALA A 1 664 ? 3.728 0.586 2.836 1.00 94.00 664 ALA A O 1
ATOM 4922 N N . ILE A 1 665 ? 3.793 1.872 1.021 1.00 94.00 665 ILE A N 1
ATOM 4923 C CA . ILE A 1 665 ? 2.367 1.728 0.709 1.00 94.00 665 ILE A CA 1
ATOM 4924 C C . ILE A 1 665 ? 2.175 0.976 -0.598 1.00 94.00 665 ILE A C 1
ATOM 4926 O O . ILE A 1 665 ? 2.745 1.354 -1.618 1.00 94.00 665 ILE A O 1
ATOM 4930 N N . LEU A 1 666 ? 1.297 -0.022 -0.577 1.00 93.62 666 LEU A N 1
ATOM 4931 C CA . LEU A 1 666 ? 0.664 -0.593 -1.754 1.00 93.62 666 LEU A CA 1
ATOM 4932 C C . LEU A 1 666 ? -0.801 -0.183 -1.751 1.00 93.62 666 LEU A C 1
ATOM 4934 O O . LEU A 1 666 ? -1.508 -0.482 -0.786 1.00 93.62 666 LEU A O 1
ATOM 4938 N N . ALA A 1 667 ? -1.250 0.500 -2.798 1.00 92.38 667 ALA A N 1
ATOM 4939 C CA . ALA A 1 667 ? -2.651 0.876 -2.882 1.00 92.38 667 ALA A CA 1
ATOM 4940 C C . ALA A 1 667 ? -3.153 1.102 -4.304 1.00 92.38 667 ALA A C 1
ATOM 4942 O O . ALA A 1 667 ? -2.416 1.525 -5.211 1.00 92.38 667 ALA A O 1
ATOM 4943 N N . GLY A 1 668 ? -4.461 0.908 -4.457 1.00 88.25 668 GLY A N 1
ATOM 4944 C CA . GLY A 1 668 ? -5.207 1.424 -5.586 1.00 88.25 668 GLY A CA 1
ATOM 4945 C C . GLY A 1 668 ? -5.113 2.948 -5.632 1.00 88.25 668 GLY A C 1
ATOM 4946 O O . GLY A 1 668 ? -5.275 3.644 -4.628 1.00 88.25 668 GLY A O 1
ATOM 4947 N N . THR A 1 669 ? -4.862 3.485 -6.823 1.00 82.62 669 THR A N 1
ATOM 4948 C CA . THR A 1 669 ? -4.907 4.927 -7.068 1.00 82.62 669 THR A CA 1
ATOM 4949 C C . THR A 1 669 ? -5.875 5.234 -8.177 1.00 82.62 669 THR A C 1
ATOM 4951 O O . THR A 1 669 ? -6.034 4.485 -9.145 1.00 82.62 669 THR A O 1
ATOM 4954 N N . ASP A 1 670 ? -6.496 6.390 -8.059 1.00 76.19 670 ASP A N 1
ATOM 4955 C CA . ASP A 1 670 ? -7.374 6.865 -9.097 1.00 76.19 670 ASP A CA 1
ATOM 4956 C C . ASP A 1 670 ? -6.566 7.204 -10.357 1.00 76.19 670 ASP A C 1
ATOM 4958 O O . ASP A 1 670 ? -5.452 7.730 -10.294 1.00 76.19 670 ASP A O 1
ATOM 4962 N N . SER A 1 671 ? -7.120 6.877 -11.522 1.00 72.88 671 SER A N 1
ATOM 4963 C CA . SER A 1 671 ? -6.470 7.148 -12.802 1.00 72.88 671 SER A CA 1
ATOM 4964 C C . SER A 1 671 ? -7.070 8.383 -13.450 1.00 72.88 671 SER A C 1
ATOM 4966 O O . SER A 1 671 ? -8.293 8.524 -13.462 1.00 72.88 671 SER A O 1
ATOM 4968 N N . THR A 1 672 ? -6.238 9.188 -14.104 1.00 74.38 672 THR A N 1
ATOM 4969 C CA . THR A 1 672 ? -6.692 10.293 -14.950 1.00 74.38 672 THR A CA 1
ATOM 4970 C C . THR A 1 672 ? -7.723 9.807 -15.970 1.00 74.38 672 THR A C 1
ATOM 4972 O O . THR A 1 672 ? -7.508 8.797 -16.656 1.00 74.38 672 THR A O 1
ATOM 4975 N N . TRP A 1 673 ? -8.851 10.511 -16.066 1.00 72.75 673 TRP A N 1
ATOM 4976 C CA . TRP A 1 673 ? -9.987 10.087 -16.882 1.00 72.75 673 TRP A CA 1
ATOM 4977 C C . TRP A 1 673 ? -10.884 11.257 -17.310 1.00 72.75 673 TRP A C 1
ATOM 4979 O O . TRP A 1 673 ? -11.043 12.241 -16.585 1.00 72.75 673 TRP A O 1
ATOM 4989 N N . CYS A 1 674 ? -11.512 11.117 -18.482 1.00 67.06 674 CYS A N 1
ATOM 4990 C CA . CYS A 1 674 ? -12.599 11.979 -18.943 1.00 67.06 674 CYS A CA 1
ATOM 4991 C C . CYS A 1 674 ? -13.524 11.261 -19.949 1.00 67.06 674 CYS A C 1
ATOM 4993 O O . CYS A 1 674 ? -13.109 10.281 -20.575 1.00 67.06 674 CYS A O 1
ATOM 4995 N N . PRO A 1 675 ? -14.758 11.764 -20.173 1.00 60.50 675 PRO A N 1
ATOM 4996 C CA . PRO A 1 675 ? -15.749 11.090 -21.022 1.00 60.50 675 PRO A CA 1
ATOM 4997 C C . PRO A 1 675 ? -15.319 10.905 -22.482 1.00 60.50 675 PRO A C 1
ATOM 4999 O O . PRO A 1 675 ? -15.641 9.898 -23.106 1.00 60.50 675 PRO A O 1
ATOM 5002 N N . THR A 1 676 ? -14.583 11.870 -23.033 1.00 64.19 676 THR A N 1
ATOM 5003 C CA . THR A 1 676 ? -14.100 11.860 -24.422 1.00 64.19 676 THR A CA 1
ATOM 5004 C C . THR A 1 676 ? -12.855 10.992 -24.614 1.00 64.19 676 THR A C 1
ATOM 5006 O O . THR A 1 676 ? -12.528 10.638 -25.744 1.00 64.19 676 THR A O 1
ATOM 5009 N N . SER A 1 677 ? -12.165 10.630 -23.527 1.00 70.31 677 SER A N 1
ATOM 5010 C CA . SER A 1 677 ? -10.915 9.871 -23.556 1.00 70.31 677 SER A CA 1
ATOM 5011 C C . SER A 1 677 ? -10.793 9.000 -22.298 1.00 70.31 677 SER A C 1
ATOM 5013 O O . SER A 1 677 ? -10.325 9.463 -21.257 1.00 70.31 677 SER A O 1
ATOM 5015 N N . PRO A 1 678 ? -11.157 7.703 -22.364 1.00 64.50 678 PRO A N 1
ATOM 5016 C CA . PRO A 1 678 ? -11.095 6.786 -21.216 1.00 64.50 678 PRO A CA 1
ATOM 5017 C C . PRO A 1 678 ? -9.690 6.550 -20.625 1.00 64.50 678 PRO A C 1
ATOM 5019 O O . PRO A 1 678 ? -9.545 6.038 -19.508 1.00 64.50 678 PRO A O 1
ATOM 5022 N N . ARG A 1 679 ? -8.634 6.913 -21.366 1.00 72.12 679 ARG A N 1
ATOM 5023 C CA . ARG A 1 679 ? -7.247 6.945 -20.869 1.00 72.12 679 ARG A CA 1
ATOM 5024 C C . ARG A 1 679 ? -6.904 8.242 -20.128 1.00 72.12 679 ARG A C 1
ATOM 5026 O O . ARG A 1 679 ? -5.825 8.326 -19.548 1.00 72.12 679 ARG A O 1
ATOM 5033 N N . GLY A 1 680 ? -7.796 9.229 -20.165 1.00 73.69 680 GLY A N 1
ATOM 5034 C CA . GLY A 1 680 ? -7.593 10.559 -19.607 1.00 73.69 680 GLY A CA 1
ATOM 5035 C C . GLY A 1 680 ? -6.603 11.398 -20.402 1.00 73.69 680 GLY A C 1
ATOM 5036 O O . GLY A 1 680 ? -5.980 12.264 -19.813 1.00 73.69 680 GLY A O 1
ATOM 5037 N N . ILE A 1 681 ? -6.402 11.118 -21.695 1.00 78.06 681 ILE A N 1
ATOM 5038 C CA . ILE A 1 681 ? -5.465 11.861 -22.552 1.00 78.06 681 ILE A CA 1
ATOM 5039 C C . ILE A 1 681 ? -6.235 12.934 -23.316 1.00 78.06 681 ILE A C 1
ATOM 5041 O O . ILE A 1 681 ? -7.194 12.590 -24.009 1.00 78.06 681 ILE A O 1
ATOM 5045 N N . ALA A 1 682 ? -5.780 14.189 -23.239 1.00 73.56 682 ALA A N 1
ATOM 5046 C CA . ALA A 1 682 ? -6.296 15.309 -24.036 1.00 73.56 682 ALA A CA 1
ATOM 5047 C C . ALA A 1 682 ? -7.830 15.448 -23.968 1.00 73.56 682 ALA A C 1
ATOM 5049 O O . ALA A 1 682 ? -8.533 15.449 -24.976 1.00 73.56 682 ALA A O 1
ATOM 5050 N N . CYS A 1 683 ? -8.348 15.586 -22.752 1.00 70.19 683 CYS A N 1
ATOM 5051 C CA . CYS A 1 683 ? -9.772 15.655 -22.440 1.00 70.19 683 CYS A CA 1
ATOM 5052 C C . CYS A 1 683 ? -10.499 16.888 -22.999 1.00 70.19 683 CYS A C 1
ATOM 5054 O O . CYS A 1 683 ? -11.727 16.927 -22.966 1.00 70.19 683 CYS A O 1
ATOM 5056 N N . GLY A 1 684 ? -9.768 17.858 -23.556 1.00 64.25 684 GLY A N 1
ATOM 5057 C CA . GLY A 1 684 ? -10.297 19.117 -24.082 1.00 64.25 684 GLY A CA 1
ATOM 5058 C C . GLY A 1 684 ? -10.287 20.246 -23.048 1.00 64.25 684 GLY A C 1
ATOM 5059 O O . GLY A 1 684 ? -9.818 20.077 -21.924 1.00 64.25 684 GLY A O 1
ATOM 5060 N N . ALA A 1 685 ? -10.784 21.424 -23.444 1.00 57.53 685 ALA A N 1
ATOM 5061 C CA . ALA A 1 685 ? -10.864 22.588 -22.562 1.00 57.53 685 ALA A CA 1
ATOM 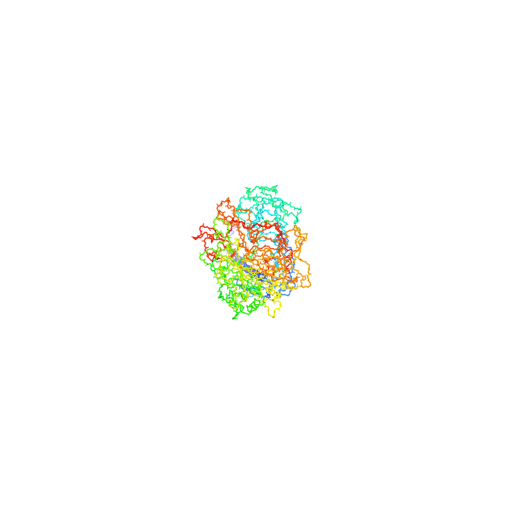5062 C C . ALA A 1 685 ? -11.854 22.344 -21.412 1.00 57.53 685 ALA A C 1
ATOM 5064 O O . ALA A 1 685 ? -12.909 21.734 -21.602 1.00 57.53 685 ALA A O 1
ATOM 5065 N N . TYR A 1 686 ? -11.509 22.826 -20.216 1.00 53.09 686 TYR A N 1
ATOM 5066 C CA . TYR A 1 686 ? -12.372 22.771 -19.037 1.00 53.09 686 TYR A CA 1
ATOM 5067 C C . TYR A 1 686 ? -13.623 23.629 -19.267 1.00 53.09 686 TYR A C 1
ATOM 5069 O O . TYR A 1 686 ? -13.543 24.856 -19.296 1.00 53.09 686 TYR A O 1
ATOM 5077 N N . THR A 1 687 ? -14.787 23.001 -19.432 1.00 51.25 687 THR A N 1
ATOM 5078 C CA . THR A 1 687 ? -16.076 23.695 -19.546 1.00 51.25 687 THR A CA 1
ATOM 5079 C C . THR A 1 687 ? -16.950 23.296 -18.375 1.00 51.25 687 THR A C 1
ATOM 5081 O O . THR A 1 687 ? -17.596 22.257 -18.434 1.00 51.25 687 THR A O 1
ATOM 5084 N N . TRP A 1 688 ? -16.983 24.085 -17.299 1.00 44.19 688 TRP A N 1
ATOM 5085 C CA . TRP A 1 688 ? -17.847 23.787 -16.151 1.00 44.19 688 TRP A CA 1
ATOM 5086 C C . TRP A 1 688 ? -19.285 23.479 -16.624 1.00 44.19 688 TRP A C 1
ATOM 5088 O O . TRP A 1 688 ? -19.838 24.272 -17.391 1.00 44.19 688 TRP A O 1
ATOM 5098 N N . PRO A 1 689 ? -19.889 22.338 -16.236 1.00 45.78 689 PRO A N 1
ATOM 5099 C CA . PRO A 1 689 ? -19.506 21.442 -15.141 1.00 45.78 689 PRO A CA 1
ATOM 5100 C C . PRO A 1 689 ? -18.664 20.210 -15.550 1.00 45.78 689 PRO A C 1
ATOM 5102 O O . PRO A 1 689 ? -18.643 19.241 -14.799 1.00 45.78 689 PRO A O 1
ATOM 5105 N N . SER A 1 690 ? -18.004 20.181 -16.717 1.00 48.03 690 SER A N 1
ATOM 5106 C CA . SER A 1 690 ? -17.209 19.037 -17.202 1.00 48.03 690 SER A CA 1
ATOM 5107 C C . SER A 1 690 ? -16.037 18.724 -16.261 1.00 48.03 690 SER A C 1
ATOM 5109 O O . SER A 1 690 ? -14.975 19.344 -16.309 1.00 48.03 690 SER A O 1
ATOM 5111 N N . GLN A 1 691 ? -16.274 17.756 -15.384 1.00 51.47 691 GLN A N 1
ATOM 5112 C CA . GLN A 1 691 ? -15.379 17.268 -14.346 1.00 51.47 691 GLN A CA 1
ATOM 5113 C C . GLN A 1 691 ? -14.268 16.401 -14.951 1.00 51.47 691 GLN A C 1
ATOM 5115 O O . GLN A 1 691 ? -14.444 15.197 -15.119 1.00 51.47 691 GLN A O 1
ATOM 5120 N N . TYR A 1 692 ? -13.130 16.999 -15.309 1.00 58.69 692 TYR A N 1
ATOM 5121 C CA . TYR A 1 692 ? -11.937 16.229 -15.678 1.00 58.69 692 TYR A CA 1
ATOM 5122 C C . TYR A 1 692 ? -11.140 15.895 -14.430 1.00 58.69 692 TYR A C 1
ATOM 5124 O O . TYR A 1 692 ? -10.806 16.787 -13.653 1.00 58.69 692 TYR A O 1
ATOM 5132 N N . TYR A 1 693 ? -10.835 14.616 -14.244 1.00 58.94 693 TYR A N 1
ATOM 5133 C CA . TYR A 1 693 ? -10.082 14.165 -13.089 1.00 58.94 693 TYR A CA 1
ATOM 5134 C C . TYR A 1 693 ? -8.615 13.948 -13.439 1.00 58.94 693 TYR A C 1
ATOM 5136 O O . TYR A 1 693 ? -8.304 13.176 -14.350 1.00 58.94 693 TYR A O 1
ATOM 5144 N N . ALA A 1 694 ? -7.737 14.606 -12.685 1.00 61.88 694 ALA A N 1
ATOM 5145 C CA . ALA A 1 694 ? -6.317 14.292 -12.632 1.00 61.88 694 ALA A CA 1
ATOM 5146 C C . ALA A 1 694 ? -6.121 13.138 -11.641 1.00 61.88 694 ALA A C 1
ATOM 5148 O O . ALA A 1 694 ? -6.475 13.286 -10.475 1.00 61.88 694 ALA A O 1
ATOM 5149 N N . GLY A 1 695 ? -5.619 12.001 -12.116 1.00 66.25 695 GLY A N 1
ATOM 5150 C CA . GLY A 1 695 ? -5.044 10.974 -11.250 1.00 66.25 695 GLY A CA 1
ATOM 5151 C C . GLY A 1 695 ? -3.522 11.042 -11.327 1.00 66.25 695 GLY A C 1
ATOM 5152 O O . GLY A 1 695 ? -2.986 11.843 -12.084 1.00 66.25 695 GLY A O 1
ATOM 5153 N N . GLY A 1 696 ? -2.830 10.161 -10.606 1.00 72.12 696 GLY A N 1
ATOM 5154 C CA . GLY A 1 696 ? -1.367 10.179 -10.545 1.00 72.12 696 GLY A CA 1
ATOM 5155 C C . GLY A 1 696 ? -0.826 10.196 -9.121 1.00 72.12 696 GLY A C 1
ATOM 5156 O O . GLY A 1 696 ? -1.534 9.884 -8.161 1.00 72.12 696 GLY A O 1
ATOM 5157 N N . PHE A 1 697 ? 0.453 10.551 -8.991 1.00 78.69 697 PHE A N 1
ATOM 5158 C CA . PHE A 1 697 ? 1.206 10.570 -7.736 1.00 78.69 697 PHE A CA 1
ATOM 5159 C C . PHE A 1 697 ? 0.618 11.522 -6.707 1.00 78.69 697 PHE A C 1
ATOM 5161 O O . PHE A 1 697 ? 0.573 11.199 -5.523 1.00 78.69 697 PHE A O 1
ATOM 5168 N N . GLU A 1 698 ? 0.106 12.665 -7.150 1.00 70.19 698 GLU A N 1
ATOM 5169 C CA . GLU A 1 698 ? -0.589 13.613 -6.282 1.00 70.19 698 GLU A CA 1
ATOM 5170 C C . GLU A 1 698 ? -1.900 13.061 -5.713 1.00 70.19 698 GLU A C 1
ATOM 5172 O O . GLU A 1 698 ? -2.322 13.500 -4.648 1.00 70.19 698 GLU A O 1
ATOM 5177 N N . SER A 1 699 ? -2.500 12.079 -6.387 1.00 69.38 699 SER A N 1
ATOM 5178 C CA . SER A 1 699 ? -3.736 11.417 -5.975 1.00 69.38 699 SER A CA 1
ATOM 5179 C C . SER A 1 699 ? -3.502 10.089 -5.250 1.00 69.38 699 SER A C 1
ATOM 5181 O O . SER A 1 699 ? -4.470 9.484 -4.782 1.00 69.38 699 SER A O 1
ATOM 5183 N N . PHE A 1 700 ? -2.243 9.639 -5.135 1.00 80.81 700 PHE A N 1
ATOM 5184 C CA . PHE A 1 700 ? -1.887 8.438 -4.374 1.00 80.81 700 PHE A CA 1
ATOM 5185 C C . PHE A 1 700 ? -2.267 8.608 -2.903 1.00 80.81 700 PHE A C 1
ATOM 5187 O O . PHE A 1 700 ? -2.906 7.741 -2.312 1.00 80.81 700 PHE A O 1
ATOM 5194 N N . MET A 1 701 ? -1.895 9.751 -2.324 1.00 81.19 701 MET A N 1
ATOM 5195 C CA . MET A 1 701 ? -2.311 10.144 -0.985 1.00 81.19 701 MET A CA 1
ATOM 5196 C C . MET A 1 701 ? -3.575 10.977 -1.045 1.00 81.19 701 MET A C 1
ATOM 5198 O O . MET A 1 701 ? -3.635 12.027 -1.681 1.00 81.19 701 MET A O 1
ATOM 5202 N N . ARG A 1 702 ? -4.591 10.509 -0.331 1.00 81.12 702 ARG A N 1
ATOM 5203 C CA . ARG A 1 702 ? -5.876 11.183 -0.227 1.00 81.12 702 ARG A CA 1
ATOM 5204 C C . ARG A 1 702 ? -5.893 12.088 1.005 1.00 81.12 702 ARG A C 1
ATOM 5206 O O . ARG A 1 702 ? -5.996 11.614 2.137 1.00 81.12 702 ARG A O 1
ATOM 5213 N N . TYR A 1 703 ? -5.788 13.393 0.769 1.00 75.12 703 TYR A N 1
ATOM 5214 C CA . TYR A 1 703 ? -5.853 14.425 1.806 1.00 75.12 703 TYR A CA 1
ATOM 5215 C C . TYR A 1 703 ? -7.308 14.777 2.155 1.00 75.12 703 TYR A C 1
ATOM 5217 O O . TYR A 1 703 ? -8.177 14.792 1.282 1.00 75.12 703 TYR A O 1
ATOM 5225 N N . ASN A 1 704 ? -7.571 15.069 3.433 1.00 75.50 704 ASN A N 1
ATOM 5226 C CA . ASN A 1 704 ? -8.883 15.503 3.945 1.00 75.50 704 ASN A CA 1
ATOM 5227 C C . ASN A 1 704 ? -8.762 16.785 4.811 1.00 75.50 704 ASN A C 1
ATOM 5229 O O . ASN A 1 704 ? -9.594 17.027 5.685 1.00 75.50 704 ASN A O 1
ATOM 5233 N N . GLU A 1 705 ? -7.703 17.574 4.596 1.00 73.12 705 GLU A N 1
ATOM 5234 C CA . GLU A 1 705 ? -7.277 18.707 5.435 1.00 73.12 705 GLU A CA 1
ATOM 5235 C C . GLU A 1 705 ? -6.770 19.889 4.600 1.00 73.12 705 GLU A C 1
ATOM 5237 O O . GLU A 1 705 ? -6.421 19.714 3.428 1.00 73.12 705 GLU A O 1
ATOM 5242 N N . ASP A 1 706 ? -6.645 21.053 5.245 1.00 71.44 706 ASP A N 1
ATOM 5243 C CA . ASP A 1 706 ? -6.055 22.263 4.671 1.00 71.44 706 ASP A CA 1
ATOM 5244 C C . ASP A 1 706 ? -4.577 22.382 5.060 1.00 71.44 706 ASP A C 1
ATOM 5246 O O . ASP A 1 706 ? -4.244 22.533 6.238 1.00 71.44 706 ASP A O 1
ATOM 5250 N N . TRP A 1 707 ? -3.687 22.338 4.067 1.00 71.94 707 TRP A N 1
ATOM 5251 C CA . TRP A 1 707 ? -2.235 22.403 4.258 1.00 71.94 707 TRP A CA 1
ATOM 5252 C C . TRP A 1 707 ? -1.607 23.767 3.935 1.00 71.94 707 TRP A C 1
ATOM 5254 O O . TRP A 1 707 ? -0.390 23.913 4.063 1.00 71.94 707 TRP A O 1
ATOM 5264 N N . ILE A 1 708 ? -2.397 24.765 3.521 1.00 63.47 708 ILE A N 1
ATOM 5265 C CA . ILE A 1 708 ? -1.882 26.070 3.073 1.00 63.47 708 ILE A CA 1
ATOM 5266 C C . ILE A 1 708 ? -2.378 27.213 3.969 1.00 63.47 708 ILE A C 1
ATOM 5268 O O . ILE A 1 708 ? -1.583 28.083 4.350 1.00 63.47 708 ILE A O 1
ATOM 5272 N N . PHE A 1 709 ? -3.663 27.246 4.343 1.00 53.06 709 PHE A N 1
ATOM 5273 C CA . PHE A 1 709 ? -4.214 28.353 5.133 1.00 53.06 709 PHE A CA 1
ATOM 5274 C C . PHE A 1 709 ? -3.999 28.130 6.640 1.00 53.06 709 PHE A C 1
ATOM 5276 O O . PHE A 1 709 ? -4.742 27.438 7.327 1.00 53.06 709 PHE A O 1
ATOM 5283 N N . GLY A 1 710 ? -2.937 28.745 7.168 1.00 50.97 710 GLY A N 1
ATOM 5284 C CA . GLY A 1 710 ? -2.502 28.626 8.570 1.00 50.97 710 GLY A CA 1
ATOM 5285 C C . GLY A 1 710 ? -0.978 28.650 8.752 1.00 50.97 710 GLY A C 1
ATOM 5286 O O . GLY A 1 710 ? -0.502 28.709 9.884 1.00 50.97 710 GLY A O 1
ATOM 5287 N N . GLY A 1 711 ? -0.241 28.635 7.636 1.00 57.25 711 GLY A N 1
ATOM 5288 C CA . GLY A 1 711 ? 1.217 28.532 7.532 1.00 57.25 711 GLY A CA 1
ATOM 5289 C C . GLY A 1 711 ? 1.570 27.379 6.581 1.00 57.25 711 GLY A C 1
ATOM 5290 O O . GLY A 1 711 ? 0.805 26.422 6.531 1.00 57.25 711 GLY A O 1
ATOM 5291 N N . PRO A 1 712 ? 2.668 27.438 5.803 1.00 66.56 712 PRO A N 1
ATOM 5292 C CA . PRO A 1 712 ? 3.077 26.306 4.977 1.00 66.56 712 PRO A CA 1
ATOM 5293 C C . PRO A 1 712 ? 3.507 25.156 5.894 1.00 66.56 712 PRO A C 1
ATOM 5295 O O . PRO A 1 712 ? 4.574 25.214 6.508 1.00 66.56 712 PRO A O 1
ATOM 5298 N N . TYR A 1 713 ? 2.650 24.147 6.022 1.00 76.00 713 TYR A N 1
ATOM 5299 C CA . TYR A 1 713 ? 2.945 22.940 6.784 1.00 76.00 713 TYR A CA 1
ATOM 5300 C C . TYR A 1 713 ? 3.742 21.964 5.921 1.00 76.00 713 TYR A C 1
ATOM 5302 O O . TYR A 1 713 ? 3.499 21.823 4.717 1.00 76.00 713 TYR A O 1
ATOM 5310 N N . ASN A 1 714 ? 4.696 21.281 6.541 1.00 80.25 714 ASN A N 1
ATOM 5311 C CA . ASN A 1 714 ? 5.546 20.322 5.855 1.00 80.25 714 ASN A CA 1
ATOM 5312 C C . ASN A 1 714 ? 4.999 18.912 6.014 1.00 80.25 714 ASN A C 1
ATOM 5314 O O . ASN A 1 714 ? 4.720 18.452 7.124 1.00 80.25 714 ASN A O 1
ATOM 5318 N N . PHE A 1 715 ? 4.926 18.207 4.891 1.00 82.50 715 PHE A N 1
ATOM 5319 C CA . PHE A 1 715 ? 4.685 16.778 4.883 1.00 82.50 715 PHE A CA 1
ATOM 5320 C C . PHE A 1 715 ? 5.981 16.041 4.564 1.00 82.50 715 PHE A C 1
ATOM 5322 O O . PHE A 1 715 ? 6.486 16.103 3.436 1.00 82.50 715 PHE A O 1
ATOM 5329 N N . TYR A 1 716 ? 6.521 15.358 5.573 1.00 85.81 716 TYR A N 1
ATOM 5330 C CA . TYR A 1 716 ? 7.728 14.557 5.434 1.00 85.81 716 TYR A CA 1
ATOM 5331 C C . TYR A 1 716 ? 7.350 13.103 5.223 1.00 85.81 716 TYR A C 1
ATOM 5333 O O . TYR A 1 716 ? 6.671 12.490 6.046 1.00 85.81 716 TYR A O 1
ATOM 5341 N N . TRP A 1 717 ? 7.840 12.529 4.138 1.00 89.12 717 TRP A N 1
ATOM 5342 C CA . TRP A 1 717 ? 7.624 11.126 3.855 1.00 89.12 717 TRP A CA 1
ATOM 5343 C C . TRP A 1 717 ? 8.937 10.426 3.616 1.00 89.12 717 TRP A C 1
ATOM 5345 O O . TRP A 1 717 ? 9.726 10.850 2.774 1.00 89.12 717 TRP A O 1
ATOM 5355 N N . GLN A 1 718 ? 9.122 9.307 4.294 1.00 89.69 718 GLN A N 1
ATOM 5356 C CA . GLN A 1 718 ? 10.206 8.389 4.027 1.00 89.69 718 GLN A CA 1
ATOM 5357 C C . GLN A 1 718 ? 9.625 7.003 3.759 1.00 89.69 718 GLN A C 1
ATOM 5359 O O . GLN A 1 718 ? 8.957 6.423 4.605 1.00 89.69 718 GLN A O 1
ATOM 5364 N N . GLY A 1 719 ? 9.836 6.464 2.562 1.00 91.69 719 GLY A N 1
ATOM 5365 C CA . GLY A 1 719 ? 9.298 5.150 2.240 1.00 91.69 719 GLY A CA 1
ATOM 5366 C C . GLY A 1 719 ? 9.205 4.860 0.754 1.00 91.69 719 GLY A C 1
ATOM 5367 O O . GLY A 1 719 ? 10.067 5.249 -0.031 1.00 91.69 719 GLY A O 1
ATOM 5368 N N . SER A 1 720 ? 8.149 4.146 0.371 1.00 92.31 720 SER A N 1
ATOM 5369 C CA . SER A 1 720 ? 7.914 3.699 -1.003 1.00 92.31 720 SER A CA 1
ATOM 5370 C C . SER A 1 720 ? 6.425 3.751 -1.326 1.00 92.31 720 SER A C 1
ATOM 5372 O O . SER A 1 720 ? 5.611 3.292 -0.532 1.00 92.31 720 SER A O 1
ATOM 5374 N N . PHE A 1 721 ? 6.066 4.292 -2.486 1.00 91.81 721 PHE A N 1
ATOM 5375 C CA . PHE A 1 721 ? 4.709 4.255 -3.023 1.00 91.81 721 PHE A CA 1
ATOM 5376 C C . PHE A 1 721 ? 4.618 3.228 -4.135 1.00 91.81 721 PHE A C 1
ATOM 5378 O O . PHE A 1 721 ? 5.403 3.249 -5.084 1.00 91.81 721 PHE A O 1
ATOM 5385 N N . PHE A 1 722 ? 3.621 2.361 -4.045 1.00 91.50 722 PHE A N 1
ATOM 5386 C CA . PHE A 1 722 ? 3.449 1.256 -4.962 1.00 91.50 722 PHE A CA 1
ATOM 5387 C C . PHE A 1 722 ? 2.004 1.170 -5.436 1.00 91.50 722 PHE A C 1
ATOM 5389 O O . PHE A 1 722 ? 1.118 0.712 -4.720 1.00 91.50 722 PHE A O 1
ATOM 5396 N N . ASN A 1 723 ? 1.740 1.637 -6.654 1.00 91.00 723 ASN A N 1
ATOM 5397 C CA . ASN A 1 723 ? 0.403 1.559 -7.216 1.00 91.00 723 ASN A CA 1
ATOM 5398 C C . ASN A 1 723 ? 0.164 0.174 -7.825 1.00 91.00 723 ASN A C 1
ATOM 5400 O O . ASN A 1 723 ? 0.854 -0.255 -8.750 1.00 91.00 723 ASN A O 1
ATOM 5404 N N . THR A 1 724 ? -0.861 -0.487 -7.309 1.00 87.25 724 THR A N 1
ATOM 5405 C CA . THR A 1 724 ? -1.312 -1.852 -7.626 1.00 87.25 724 THR A CA 1
ATOM 5406 C C . THR A 1 724 ? -2.488 -1.877 -8.609 1.00 87.25 724 THR A C 1
ATOM 5408 O O . THR A 1 724 ? -2.924 -2.949 -9.040 1.00 87.25 724 THR A O 1
ATOM 5411 N N . GLY A 1 725 ? -2.985 -0.704 -9.014 1.00 83.81 725 GLY A N 1
ATOM 5412 C CA . GLY A 1 725 ? -4.052 -0.549 -10.000 1.00 83.81 725 GLY A CA 1
ATOM 5413 C C . GLY A 1 725 ? -5.091 0.492 -9.593 1.00 83.81 725 GLY A C 1
ATOM 5414 O O . GLY A 1 725 ? -4.761 1.518 -9.003 1.00 83.81 725 GLY A O 1
ATOM 5415 N N . THR A 1 726 ? -6.349 0.246 -9.949 1.00 80.81 726 THR A N 1
ATOM 5416 C CA . THR A 1 726 ? -7.484 1.076 -9.529 1.00 80.81 726 THR A CA 1
ATOM 5417 C C . THR A 1 726 ? -8.068 0.567 -8.212 1.00 80.81 726 THR A C 1
ATOM 5419 O O . THR A 1 726 ? -8.066 -0.649 -8.011 1.00 80.81 726 THR A O 1
ATOM 5422 N N . PRO A 1 727 ? -8.648 1.446 -7.380 1.00 84.75 727 PRO A N 1
ATOM 5423 C CA . PRO A 1 727 ? -9.406 1.031 -6.205 1.00 84.75 727 PRO A CA 1
ATOM 5424 C C . PRO A 1 727 ? -10.530 0.048 -6.562 1.00 84.75 727 PRO A C 1
ATOM 5426 O O . PRO A 1 727 ? -11.136 0.128 -7.634 1.00 84.75 727 PRO A O 1
ATOM 5429 N N . LEU A 1 728 ? -10.815 -0.866 -5.646 1.00 84.25 728 LEU A N 1
ATOM 5430 C CA . LEU A 1 728 ? -11.898 -1.840 -5.655 1.00 84.25 728 LEU A CA 1
ATOM 5431 C C . LEU A 1 728 ? -13.189 -1.262 -5.054 1.00 84.25 728 LEU A C 1
ATOM 5433 O O . LEU A 1 728 ? -14.262 -1.487 -5.621 1.00 84.25 728 LEU A O 1
ATOM 5437 N N . HIS A 1 729 ? -13.093 -0.518 -3.940 1.00 82.25 729 HIS A N 1
ATOM 5438 C CA . HIS A 1 729 ? -14.251 -0.139 -3.109 1.00 82.25 729 HIS A CA 1
ATOM 5439 C C . HIS A 1 729 ? -14.385 1.370 -2.842 1.00 82.25 729 HIS A C 1
ATOM 5441 O O . HIS A 1 729 ? -15.497 1.887 -2.687 1.00 82.25 729 HIS A O 1
ATOM 5447 N N . THR A 1 730 ? -13.274 2.102 -2.802 1.00 81.50 730 THR A N 1
ATOM 5448 C CA . THR A 1 730 ? -13.250 3.506 -2.383 1.00 81.50 730 THR A CA 1
ATOM 5449 C C . THR A 1 730 ? -13.075 4.439 -3.578 1.00 81.50 730 THR A C 1
ATOM 5451 O O . THR A 1 730 ? -11.964 4.825 -3.953 1.00 81.50 730 THR A O 1
ATOM 5454 N N . CYS A 1 731 ? -14.195 4.864 -4.150 1.00 72.44 731 CYS A N 1
ATOM 5455 C CA . CYS A 1 731 ? -14.237 5.841 -5.234 1.00 72.44 731 CYS A CA 1
ATOM 5456 C C . CYS A 1 731 ? -15.387 6.845 -5.071 1.00 72.44 731 CYS A C 1
ATOM 5458 O O . CYS A 1 731 ? -16.343 6.621 -4.310 1.00 72.44 731 CYS A O 1
ATOM 5460 N N . PHE A 1 732 ? -15.284 7.936 -5.834 1.00 63.38 732 PHE A N 1
ATOM 5461 C CA . PHE A 1 732 ? -16.265 9.009 -5.881 1.00 63.38 732 PHE A CA 1
ATOM 5462 C C . PHE A 1 732 ? -17.358 8.756 -6.930 1.00 63.38 732 PHE A C 1
ATOM 5464 O O . PHE A 1 732 ? -17.087 8.254 -8.023 1.00 63.38 732 PHE A O 1
ATOM 5471 N N . ALA A 1 733 ? -18.587 9.198 -6.645 1.00 51.91 733 ALA A N 1
ATOM 5472 C CA . ALA A 1 733 ? -19.684 9.226 -7.610 1.00 51.91 733 ALA A CA 1
ATOM 5473 C C . ALA A 1 733 ? -20.439 10.569 -7.559 1.00 51.91 733 ALA A C 1
ATOM 5475 O O . ALA A 1 733 ? -21.020 10.932 -6.543 1.00 51.91 733 ALA A O 1
ATOM 5476 N N . TRP A 1 734 ? -20.474 11.307 -8.677 1.00 44.12 734 TRP A N 1
ATOM 5477 C CA . TRP A 1 734 ? -21.170 12.602 -8.770 1.00 44.12 734 TRP A CA 1
ATOM 5478 C C . TRP A 1 734 ? -22.700 12.468 -8.691 1.00 44.12 734 TRP A C 1
ATOM 5480 O O . TRP A 1 734 ? -23.370 13.241 -8.006 1.00 44.12 734 TRP A O 1
ATOM 5490 N N . ALA A 1 735 ? -23.274 11.471 -9.375 1.00 36.72 735 ALA A N 1
ATOM 5491 C CA . ALA A 1 735 ? -24.726 11.295 -9.482 1.00 36.72 735 ALA A CA 1
ATOM 5492 C C . ALA A 1 735 ? -25.412 10.942 -8.144 1.00 36.72 735 ALA A C 1
ATOM 5494 O O . ALA A 1 735 ? -26.621 11.137 -8.000 1.00 36.72 735 ALA A O 1
ATOM 5495 N N . THR A 1 736 ? -24.657 10.478 -7.146 1.00 38.88 736 THR A N 1
ATOM 5496 C CA . THR A 1 736 ? -25.188 10.047 -5.845 1.00 38.88 736 THR A CA 1
ATOM 5497 C C . THR A 1 736 ? -25.383 11.186 -4.851 1.00 38.88 736 THR A C 1
ATOM 5499 O O . THR A 1 736 ? -26.125 11.019 -3.886 1.00 38.88 736 THR A O 1
ATOM 5502 N N . GLN A 1 737 ? -24.878 12.396 -5.135 1.00 40.75 737 GLN A N 1
ATOM 5503 C CA . GLN A 1 737 ? -25.280 13.614 -4.409 1.00 40.75 737 GLN A CA 1
ATOM 5504 C C . GLN A 1 737 ? -26.799 13.877 -4.525 1.00 40.75 737 GLN A C 1
ATOM 5506 O O . GLN A 1 737 ? -27.391 14.625 -3.742 1.00 40.75 737 GLN A O 1
ATOM 5511 N N . LEU A 1 738 ? -27.459 13.224 -5.492 1.00 39.41 738 LEU A N 1
ATOM 5512 C CA . LEU A 1 738 ? -28.895 13.272 -5.738 1.00 39.41 738 LEU A CA 1
ATOM 5513 C C . LEU A 1 738 ? -29.643 11.995 -5.304 1.00 39.41 738 LEU A C 1
ATOM 5515 O O . LEU A 1 738 ? -30.849 11.914 -5.546 1.00 39.41 738 LEU A O 1
ATOM 5519 N N . THR A 1 739 ? -29.024 11.056 -4.585 1.00 39.72 739 THR A N 1
ATOM 5520 C CA . THR A 1 739 ? -29.700 9.896 -3.968 1.00 39.72 739 THR A CA 1
ATOM 5521 C C . THR A 1 739 ? -29.395 9.803 -2.473 1.00 39.72 739 THR A C 1
ATOM 5523 O O . THR A 1 739 ? -28.386 10.296 -1.988 1.00 39.72 739 THR A O 1
ATOM 5526 N N . ALA A 1 740 ? -30.327 9.257 -1.693 1.00 40.25 740 ALA A N 1
ATOM 5527 C CA . ALA A 1 740 ? -30.213 9.195 -0.238 1.00 40.25 740 ALA A CA 1
ATOM 5528 C C . ALA A 1 740 ? -29.391 7.986 0.199 1.00 40.25 740 ALA A C 1
ATOM 5530 O O . ALA A 1 740 ? -29.964 7.057 0.754 1.00 40.25 740 ALA A O 1
ATOM 5531 N N . THR A 1 741 ? -28.083 7.944 -0.047 1.00 44.19 741 THR A N 1
ATOM 5532 C CA . THR A 1 741 ? -27.299 6.815 0.466 1.00 44.19 741 THR A CA 1
ATOM 5533 C C . THR A 1 741 ? -25.889 7.183 0.902 1.00 44.19 741 THR A C 1
ATOM 5535 O O . THR A 1 741 ? -25.104 7.779 0.179 1.00 44.19 741 THR A O 1
ATOM 5538 N N . ALA A 1 742 ? -25.559 6.712 2.103 1.00 49.22 742 ALA A N 1
ATOM 5539 C CA . ALA A 1 742 ? -24.202 6.552 2.598 1.00 49.22 742 ALA A CA 1
ATOM 5540 C C . ALA A 1 742 ? -23.445 5.403 1.889 1.00 49.22 742 ALA A C 1
ATOM 5542 O O . ALA A 1 742 ? -22.335 5.107 2.272 1.00 49.22 742 ALA A O 1
ATOM 5543 N N . ASN A 1 743 ? -24.024 4.699 0.911 1.00 56.97 743 ASN A N 1
ATOM 5544 C CA . ASN A 1 743 ? -23.505 3.445 0.343 1.00 56.97 743 ASN A CA 1
ATOM 5545 C C . ASN A 1 743 ? -23.895 3.291 -1.132 1.00 56.97 743 ASN A C 1
ATOM 5547 O O . ASN A 1 743 ? -24.940 3.820 -1.517 1.00 56.97 743 ASN A O 1
AT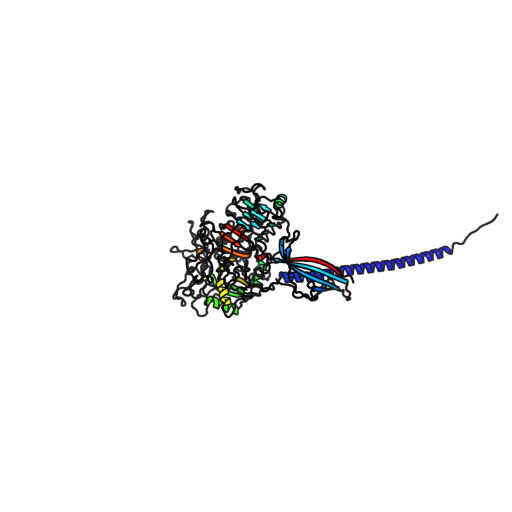OM 5551 N N . ASP A 1 744 ? -23.123 2.528 -1.922 1.00 57.97 744 ASP A N 1
ATOM 5552 C CA . ASP A 1 744 ? -23.409 2.380 -3.354 1.00 57.97 744 ASP A CA 1
ATOM 5553 C C . ASP A 1 744 ? -23.131 0.983 -3.967 1.00 57.97 744 ASP A C 1
ATOM 5555 O O . ASP A 1 744 ? -22.326 0.827 -4.887 1.00 57.97 744 ASP A O 1
ATOM 5559 N N . PRO A 1 745 ? -23.814 -0.078 -3.489 1.00 53.38 745 PRO A N 1
ATOM 5560 C CA . PRO A 1 745 ? -23.509 -1.469 -3.853 1.00 53.38 745 PRO A CA 1
ATOM 5561 C C . PRO A 1 745 ? -23.744 -1.827 -5.326 1.00 53.38 745 PRO A C 1
ATOM 5563 O O . PRO A 1 745 ? -23.239 -2.846 -5.788 1.00 53.38 745 PRO A O 1
ATOM 5566 N N . ALA A 1 746 ? -24.515 -1.027 -6.068 1.00 54.66 746 ALA A N 1
ATOM 5567 C CA . ALA A 1 746 ? -24.752 -1.246 -7.496 1.00 54.66 746 ALA A CA 1
ATOM 5568 C C . ALA A 1 746 ? -23.594 -0.748 -8.385 1.00 54.66 746 ALA A C 1
ATOM 5570 O O . ALA A 1 746 ? -23.656 -0.901 -9.606 1.00 54.66 746 ALA A O 1
ATOM 5571 N N . TYR A 1 747 ? -22.558 -0.144 -7.792 1.00 59.09 747 TYR A N 1
ATOM 5572 C CA . TYR A 1 747 ? -21.504 0.561 -8.507 1.00 59.09 747 TYR A CA 1
ATOM 5573 C C . TYR A 1 747 ? -20.144 -0.071 -8.235 1.00 59.09 747 TYR A C 1
ATOM 5575 O O . TYR A 1 747 ? -19.801 -0.445 -7.112 1.00 59.09 747 TYR A O 1
ATOM 5583 N N . THR A 1 748 ? -19.356 -0.180 -9.297 1.00 62.47 748 THR A N 1
ATOM 5584 C CA . THR A 1 748 ? -17.973 -0.651 -9.252 1.00 62.47 748 THR A CA 1
ATOM 5585 C C . THR A 1 748 ? -17.035 0.535 -9.418 1.00 62.47 748 THR A C 1
ATOM 5587 O O . THR A 1 748 ? -17.287 1.382 -10.272 1.00 62.47 748 THR A O 1
ATOM 5590 N N . CYS A 1 749 ? -15.905 0.547 -8.711 1.00 66.50 749 CYS A N 1
ATOM 5591 C CA . CYS A 1 749 ? -14.837 1.524 -8.956 1.00 66.50 749 CYS A CA 1
ATOM 5592 C C . CYS A 1 749 ? -14.063 1.271 -10.272 1.00 66.50 749 CYS A C 1
ATOM 5594 O O . CYS A 1 749 ? -13.187 2.047 -10.652 1.00 66.50 749 CYS A O 1
ATOM 5596 N N . ALA A 1 750 ? -14.409 0.205 -11.004 1.00 56.72 750 ALA A N 1
ATOM 5597 C CA . ALA A 1 750 ? -13.888 -0.084 -12.334 1.00 56.72 750 ALA A CA 1
ATOM 5598 C C . ALA A 1 750 ? -14.449 0.877 -13.402 1.00 56.72 750 ALA A C 1
ATOM 5600 O O . ALA A 1 750 ? -15.612 1.276 -13.359 1.00 56.72 750 ALA A O 1
ATOM 5601 N N . LYS A 1 751 ? -13.628 1.189 -14.415 1.00 52.88 751 LYS A N 1
ATOM 5602 C CA . LYS A 1 751 ? -14.013 1.983 -15.595 1.00 52.88 751 LYS A CA 1
ATOM 5603 C C . LYS A 1 751 ? -15.065 1.233 -16.421 1.00 52.88 751 LYS A C 1
ATOM 5605 O O . LYS A 1 751 ? -14.701 0.477 -17.319 1.00 52.88 751 LYS A O 1
ATOM 5610 N N . THR A 1 752 ? -16.354 1.419 -16.144 1.00 45.44 752 THR A N 1
ATOM 5611 C CA . THR A 1 752 ? -17.411 0.828 -16.979 1.00 45.44 752 THR A CA 1
ATOM 5612 C C . THR A 1 752 ? -17.983 1.824 -17.981 1.00 45.44 752 THR A C 1
ATOM 5614 O O . THR A 1 752 ? -17.962 3.039 -17.783 1.00 45.44 752 THR A O 1
ATOM 5617 N N . ALA A 1 753 ? -18.446 1.288 -19.111 1.00 41.09 753 ALA A N 1
ATOM 5618 C CA . ALA A 1 753 ? -19.203 2.029 -20.109 1.00 41.09 753 ALA A CA 1
ATOM 5619 C C . ALA A 1 753 ? -20.488 2.622 -19.485 1.00 41.09 753 ALA A C 1
ATOM 5621 O O . ALA A 1 753 ? -20.994 2.074 -18.502 1.00 41.09 753 ALA A O 1
ATOM 5622 N N . PRO A 1 754 ? -21.036 3.719 -20.043 1.00 43.84 754 PRO A N 1
ATOM 5623 C CA . PRO A 1 754 ? -22.257 4.348 -19.538 1.00 43.84 754 PRO A CA 1
ATOM 5624 C C . PRO A 1 754 ? -23.399 3.332 -19.374 1.00 43.84 754 PRO A C 1
ATOM 5626 O O . PRO A 1 754 ? -23.672 2.545 -20.281 1.00 43.84 754 PRO A O 1
ATOM 5629 N N . SER A 1 755 ? -24.070 3.351 -18.220 1.00 41.09 755 SER A N 1
ATOM 5630 C CA . SER A 1 755 ? -25.242 2.512 -17.946 1.00 41.09 755 SER A CA 1
ATOM 5631 C C . SER A 1 755 ? -26.539 3.297 -18.161 1.00 41.09 755 SER A C 1
ATOM 5633 O O . SER A 1 755 ? -26.572 4.521 -18.043 1.00 41.09 755 SER A O 1
ATOM 5635 N N . ALA A 1 756 ? -27.641 2.588 -18.428 1.00 37.78 756 ALA A N 1
ATOM 5636 C CA . ALA A 1 756 ? -28.968 3.179 -18.644 1.00 37.78 756 ALA A CA 1
ATOM 5637 C C . ALA A 1 756 ? -29.509 3.996 -17.446 1.00 37.78 756 ALA A C 1
ATOM 5639 O O . ALA A 1 756 ? -30.476 4.737 -17.603 1.00 37.78 756 ALA A O 1
ATOM 5640 N N . TYR A 1 757 ? -28.884 3.882 -16.268 1.00 40.00 757 TYR A N 1
ATOM 5641 C CA . TYR A 1 757 ? -29.252 4.598 -15.043 1.00 40.00 757 TYR A CA 1
ATOM 5642 C C . TYR A 1 757 ? -28.358 5.813 -14.741 1.00 40.00 757 TYR A C 1
ATOM 5644 O O . TYR A 1 757 ? -28.640 6.540 -13.792 1.00 40.00 757 TYR A O 1
ATOM 5652 N N . SER A 1 758 ? -27.313 6.072 -15.539 1.00 40.81 758 SER A N 1
ATOM 5653 C CA . SER A 1 758 ? -26.456 7.251 -15.377 1.00 40.81 758 SER A CA 1
ATOM 5654 C C . SER A 1 758 ? -26.099 7.901 -16.722 1.00 40.81 758 SER A C 1
ATOM 5656 O O . SER A 1 758 ? -25.158 7.474 -17.391 1.00 40.81 758 SER A O 1
ATOM 5658 N N . PRO A 1 759 ? -26.781 8.998 -17.103 1.00 39.16 759 PRO A N 1
ATOM 5659 C CA . PRO A 1 759 ? -26.283 9.908 -18.131 1.00 39.16 759 PRO A CA 1
ATOM 5660 C C . PRO A 1 759 ? -25.113 10.792 -17.636 1.00 39.16 759 PRO A C 1
ATOM 5662 O O . PRO A 1 759 ? -24.606 11.608 -18.404 1.00 39.16 759 PRO A O 1
ATOM 5665 N N . ALA A 1 760 ? -24.671 10.641 -16.374 1.00 41.72 760 ALA A N 1
ATOM 5666 C CA . ALA A 1 760 ? -23.601 11.408 -15.729 1.00 41.72 760 ALA A CA 1
ATOM 5667 C C . ALA A 1 760 ? -22.546 10.480 -15.076 1.00 41.72 760 ALA A C 1
ATOM 5669 O O . ALA A 1 760 ? -22.579 10.187 -13.884 1.00 41.72 760 ALA A O 1
ATOM 5670 N N . TRP A 1 761 ? -21.663 9.984 -15.942 1.00 51.34 761 TRP A N 1
ATOM 5671 C CA . TRP A 1 761 ? -20.232 9.647 -15.821 1.00 51.34 761 TRP A CA 1
ATOM 5672 C C . TRP A 1 761 ? -19.609 9.375 -14.425 1.00 51.34 761 TRP A C 1
ATOM 5674 O O . TRP A 1 761 ? -19.645 10.206 -13.523 1.00 51.34 761 TRP A O 1
ATOM 5684 N N . GLN A 1 762 ? -18.995 8.190 -14.290 1.00 46.97 762 GLN A N 1
ATOM 5685 C CA . GLN A 1 762 ? -18.611 7.496 -13.046 1.00 46.97 762 GLN A CA 1
ATOM 5686 C C . GLN A 1 762 ? -17.178 7.789 -12.540 1.00 46.97 762 GLN A C 1
ATOM 5688 O O . GLN A 1 762 ? -16.270 8.028 -13.333 1.00 46.97 762 GLN A O 1
ATOM 5693 N N . GLY A 1 763 ? -16.964 7.619 -11.227 1.00 47.28 763 GLY A N 1
ATOM 5694 C CA . GLY A 1 763 ? -15.707 7.128 -10.637 1.00 47.28 763 GLY A CA 1
ATOM 5695 C C . GLY A 1 763 ? -14.716 8.156 -10.093 1.00 47.28 763 GLY A C 1
ATOM 5696 O O . GLY A 1 763 ? -13.873 7.783 -9.282 1.00 47.28 763 GLY A O 1
ATOM 5697 N N . PHE A 1 764 ? -14.780 9.423 -10.512 1.00 51.03 764 PHE A N 1
ATOM 5698 C CA . PHE A 1 764 ? -13.657 10.343 -10.307 1.00 51.03 764 PHE A CA 1
ATOM 5699 C C . PHE A 1 764 ? -14.092 11.816 -10.180 1.00 51.03 764 PHE A C 1
ATOM 5701 O O . PHE A 1 764 ? -14.919 12.301 -10.950 1.00 51.03 764 PHE A O 1
ATOM 5708 N N . MET A 1 765 ? -13.546 12.532 -9.191 1.00 44.78 765 MET A N 1
ATOM 5709 C CA . MET A 1 765 ? -13.899 13.921 -8.840 1.00 44.78 765 MET A CA 1
ATOM 5710 C C . MET A 1 765 ? -13.229 14.947 -9.748 1.00 44.78 765 MET A C 1
ATOM 5712 O O . MET A 1 765 ? -12.043 15.155 -9.609 1.00 44.78 765 MET A O 1
ATOM 5716 N N . GLY A 1 766 ? -13.921 15.715 -10.587 1.00 41.53 766 GLY A N 1
ATOM 5717 C CA . GLY A 1 766 ? -13.244 16.668 -11.496 1.00 41.53 766 GLY A CA 1
ATOM 5718 C C . GLY A 1 766 ? -12.523 17.891 -10.894 1.00 41.53 766 GLY A C 1
ATOM 5719 O O . GLY A 1 766 ? -12.279 18.854 -11.615 1.00 41.53 766 GLY A O 1
ATOM 5720 N N . VAL A 1 767 ? -12.259 17.910 -9.589 1.00 42.84 767 VAL A N 1
ATOM 5721 C CA . VAL A 1 767 ? -11.723 19.046 -8.834 1.00 42.84 767 VAL A CA 1
ATOM 5722 C C . VAL A 1 767 ? -10.837 18.519 -7.703 1.00 42.84 767 VAL A C 1
ATOM 5724 O O . VAL A 1 767 ? -11.271 17.717 -6.881 1.00 42.84 767 VAL A O 1
ATOM 5727 N N . THR A 1 768 ? -9.579 18.957 -7.664 1.00 46.53 768 THR A N 1
ATOM 5728 C CA . THR A 1 768 ? -8.656 18.686 -6.555 1.00 46.53 768 THR A CA 1
ATOM 5729 C C . THR A 1 768 ? -9.103 19.495 -5.336 1.00 46.53 768 THR A C 1
ATOM 5731 O O . THR A 1 768 ? -8.952 20.713 -5.309 1.00 46.53 768 THR A O 1
ATOM 5734 N N . TRP A 1 769 ? -9.706 18.823 -4.354 1.00 49.19 769 TRP A N 1
ATOM 5735 C CA . TRP A 1 769 ? -10.304 19.419 -3.146 1.00 49.19 769 TRP A CA 1
ATOM 5736 C C . TRP A 1 769 ? -9.367 19.510 -1.944 1.00 49.19 769 TRP A C 1
ATOM 5738 O O . TRP A 1 769 ? -9.792 19.736 -0.822 1.00 49.19 769 TRP A O 1
ATOM 5748 N N . ALA A 1 770 ? -8.077 19.329 -2.154 1.00 49.28 770 ALA A N 1
ATOM 5749 C CA . ALA A 1 770 ? -7.112 19.597 -1.113 1.00 49.28 770 ALA A CA 1
ATOM 5750 C C . ALA A 1 770 ? -6.008 20.439 -1.714 1.00 49.28 770 ALA A C 1
ATOM 5752 O O . ALA A 1 770 ? -5.467 20.129 -2.778 1.00 49.28 770 ALA A O 1
ATOM 5753 N N . GLN A 1 771 ? -5.693 21.515 -1.015 1.00 58.09 771 GLN A N 1
ATOM 5754 C CA . GLN A 1 771 ? -4.426 22.177 -1.195 1.00 58.09 771 GLN A CA 1
ATOM 5755 C C . GLN A 1 771 ? -3.355 21.237 -0.640 1.00 58.09 771 GLN A C 1
ATOM 5757 O O . GLN A 1 771 ? -3.391 20.875 0.533 1.00 58.09 771 GLN A O 1
ATOM 5762 N N . ALA A 1 772 ? -2.482 20.749 -1.520 1.00 66.38 772 ALA A N 1
ATOM 5763 C CA . ALA A 1 772 ? -1.442 19.806 -1.138 1.00 66.38 772 ALA A CA 1
ATOM 5764 C C . ALA A 1 772 ? -0.368 20.508 -0.284 1.00 66.38 772 ALA A C 1
ATOM 5766 O O . ALA A 1 772 ? -0.114 21.696 -0.490 1.00 66.38 772 ALA A O 1
ATOM 5767 N N . PRO A 1 773 ? 0.278 19.793 0.650 1.00 72.88 773 PRO A N 1
ATOM 5768 C CA . PRO A 1 773 ? 1.388 20.347 1.418 1.00 72.88 773 PRO A CA 1
ATOM 5769 C C . PRO A 1 773 ? 2.624 20.623 0.562 1.00 72.88 773 PRO A C 1
ATOM 5771 O O . PRO A 1 773 ? 2.770 20.082 -0.540 1.00 72.88 773 PRO A O 1
ATOM 5774 N N . THR A 1 774 ? 3.577 21.365 1.134 1.00 76.81 774 THR A N 1
ATOM 5775 C CA . THR A 1 774 ? 4.977 21.272 0.699 1.00 76.81 774 THR A CA 1
ATOM 5776 C C . THR A 1 774 ? 5.461 19.853 0.968 1.00 76.81 774 THR A C 1
ATOM 5778 O O . THR A 1 774 ? 5.344 19.343 2.088 1.00 76.81 774 THR A O 1
ATOM 5781 N N . ARG A 1 775 ? 5.982 19.198 -0.069 1.00 80.00 775 ARG A N 1
ATOM 5782 C CA . ARG A 1 775 ? 6.233 17.758 -0.050 1.00 80.00 775 ARG A CA 1
ATOM 5783 C C . ARG A 1 775 ? 7.708 17.430 -0.160 1.00 80.00 775 ARG A C 1
ATOM 5785 O O . ARG A 1 775 ? 8.342 17.707 -1.180 1.00 80.00 775 ARG A O 1
ATOM 5792 N N . TYR A 1 776 ? 8.202 16.744 0.862 1.00 82.62 776 TYR A N 1
ATOM 5793 C CA . TYR A 1 776 ? 9.544 16.186 0.886 1.00 82.62 776 TYR A CA 1
ATOM 5794 C C . TYR A 1 776 ? 9.451 14.662 0.831 1.00 82.62 776 TYR A C 1
ATOM 5796 O O . TYR A 1 776 ? 9.222 13.999 1.846 1.00 82.62 776 TYR A O 1
ATOM 5804 N N . TRP A 1 777 ? 9.581 14.117 -0.382 1.00 88.12 777 TRP A N 1
ATOM 5805 C CA . TRP A 1 777 ? 9.481 12.688 -0.646 1.00 88.12 777 TRP A CA 1
ATOM 5806 C C . TRP A 1 777 ? 10.862 12.045 -0.644 1.00 88.12 777 TRP A C 1
ATOM 5808 O O . TRP A 1 777 ? 11.651 12.240 -1.571 1.00 88.12 777 TRP A O 1
ATOM 5818 N N . TYR A 1 778 ? 11.135 11.230 0.366 1.00 89.06 778 TYR A N 1
ATOM 5819 C CA . TYR A 1 778 ? 12.371 10.472 0.484 1.00 89.06 778 TYR A CA 1
ATOM 5820 C C . TYR A 1 778 ? 12.104 8.985 0.281 1.00 89.06 778 TYR A C 1
ATOM 5822 O O . TYR A 1 778 ? 11.182 8.408 0.858 1.00 89.06 778 TYR A O 1
ATOM 5830 N N . TYR A 1 779 ? 12.941 8.347 -0.526 1.00 90.12 779 TYR A N 1
ATOM 5831 C CA . TYR A 1 779 ? 13.054 6.900 -0.515 1.00 90.12 779 TYR A CA 1
ATOM 5832 C C . TYR A 1 779 ? 13.713 6.442 0.790 1.00 90.12 779 TYR A C 1
ATOM 5834 O O . TYR A 1 779 ? 14.734 6.999 1.201 1.00 90.12 779 TYR A O 1
ATOM 5842 N N . ASP A 1 780 ? 13.151 5.416 1.430 1.00 87.56 780 ASP A N 1
ATOM 5843 C CA . ASP A 1 780 ? 13.805 4.780 2.570 1.00 87.56 780 ASP A CA 1
ATOM 5844 C C . ASP A 1 780 ? 14.868 3.782 2.094 1.00 87.56 780 ASP A C 1
ATOM 5846 O O . ASP A 1 780 ? 14.567 2.651 1.718 1.00 87.56 780 ASP A O 1
ATOM 5850 N N . THR A 1 781 ? 16.137 4.190 2.145 1.00 85.31 781 THR A N 1
ATOM 5851 C CA . THR A 1 781 ? 17.273 3.342 1.752 1.00 85.31 781 THR A CA 1
ATOM 5852 C C . THR A 1 781 ? 17.434 2.103 2.623 1.00 85.31 781 THR A C 1
ATOM 5854 O O . THR A 1 781 ? 18.145 1.177 2.233 1.00 85.31 781 THR A O 1
ATOM 5857 N N . THR A 1 782 ? 16.763 2.023 3.777 1.00 82.06 782 THR A N 1
ATOM 5858 C CA . THR A 1 782 ? 16.763 0.790 4.569 1.00 82.06 782 THR A CA 1
ATOM 5859 C C . THR A 1 782 ? 16.119 -0.375 3.816 1.00 82.06 782 THR A C 1
ATOM 5861 O O . THR A 1 782 ? 16.546 -1.509 4.037 1.00 82.06 782 THR A O 1
ATOM 5864 N N . PHE A 1 783 ? 15.207 -0.117 2.867 1.00 85.62 783 PHE A N 1
ATOM 5865 C CA . PHE A 1 783 ? 14.579 -1.140 2.021 1.00 85.62 783 PHE A CA 1
ATOM 5866 C C . PHE A 1 783 ? 15.511 -1.753 0.963 1.00 85.62 783 PHE A C 1
ATOM 5868 O O . PHE A 1 783 ? 15.166 -2.773 0.365 1.00 85.62 783 PHE A O 1
ATOM 5875 N N . ASP A 1 784 ? 16.718 -1.209 0.767 1.00 80.81 784 ASP A N 1
ATOM 5876 C CA . ASP A 1 784 ? 17.738 -1.841 -0.081 1.00 80.81 784 ASP A CA 1
ATOM 5877 C C . ASP A 1 784 ? 18.250 -3.166 0.514 1.00 80.81 784 ASP A C 1
ATOM 5879 O O . ASP A 1 784 ? 18.820 -3.991 -0.202 1.00 80.81 784 ASP A O 1
ATOM 5883 N N . ASN A 1 785 ? 18.045 -3.382 1.819 1.00 77.38 785 ASN A N 1
ATOM 5884 C CA . ASN A 1 785 ? 18.387 -4.616 2.513 1.00 77.38 785 ASN A CA 1
ATOM 5885 C C . ASN A 1 785 ? 17.137 -5.479 2.732 1.00 77.38 785 ASN A C 1
ATOM 5887 O O . ASN A 1 785 ? 16.202 -5.068 3.417 1.00 77.38 785 ASN A O 1
ATOM 5891 N N . VAL A 1 786 ? 17.160 -6.718 2.234 1.00 73.38 786 VAL A N 1
ATOM 5892 C CA . VAL A 1 786 ? 16.044 -7.670 2.362 1.00 73.38 786 VAL A CA 1
ATOM 5893 C C . VAL A 1 786 ? 15.677 -7.976 3.816 1.00 73.38 786 VAL A C 1
ATOM 5895 O O . VAL A 1 786 ? 14.499 -8.161 4.120 1.00 73.38 786 VAL A O 1
ATOM 5898 N N . ALA A 1 787 ? 16.644 -7.946 4.738 1.00 74.56 787 ALA A N 1
ATOM 5899 C CA . ALA A 1 787 ? 16.385 -8.136 6.168 1.00 74.56 787 ALA A CA 1
ATOM 5900 C C . ALA A 1 787 ? 15.547 -7.004 6.797 1.00 74.56 787 ALA A C 1
ATOM 5902 O O . ALA A 1 787 ? 14.944 -7.196 7.849 1.00 74.56 787 ALA A O 1
ATOM 5903 N N . ASN A 1 788 ? 15.495 -5.838 6.148 1.00 79.75 788 ASN A N 1
ATOM 5904 C CA . ASN A 1 788 ? 14.739 -4.667 6.585 1.00 79.75 788 ASN A CA 1
ATOM 5905 C C . ASN A 1 788 ? 13.426 -4.499 5.807 1.00 79.75 788 ASN A C 1
ATOM 5907 O O . ASN A 1 788 ? 12.819 -3.430 5.855 1.00 79.75 788 ASN A O 1
ATOM 5911 N N . LEU A 1 789 ? 12.986 -5.509 5.054 1.00 83.50 789 LEU A N 1
ATOM 5912 C CA . LEU A 1 789 ? 11.737 -5.408 4.312 1.00 83.50 789 LEU A CA 1
ATOM 5913 C C . LEU A 1 789 ? 10.529 -5.681 5.208 1.00 83.50 789 LEU A C 1
ATOM 5915 O O . LEU A 1 789 ? 10.558 -6.605 6.027 1.00 83.50 789 LEU A O 1
ATOM 5919 N N . PRO A 1 790 ? 9.433 -4.930 5.022 1.00 86.81 790 PRO A N 1
ATOM 5920 C CA . PRO A 1 790 ? 8.173 -5.253 5.660 1.00 86.81 790 PRO A CA 1
ATOM 5921 C C . PRO A 1 790 ? 7.688 -6.668 5.297 1.00 86.81 790 PRO A C 1
ATOM 5923 O O . PRO A 1 790 ? 7.972 -7.171 4.197 1.00 86.81 790 PRO A O 1
ATOM 5926 N N . PRO A 1 791 ? 6.900 -7.307 6.174 1.00 85.50 791 PRO A N 1
ATOM 5927 C CA . PRO A 1 791 ? 6.272 -8.594 5.890 1.00 85.50 791 PRO A CA 1
ATOM 5928 C C . PRO A 1 791 ? 5.481 -8.558 4.584 1.00 85.50 791 PRO A C 1
ATOM 5930 O O . PRO A 1 791 ? 4.814 -7.573 4.272 1.00 85.50 791 PRO A O 1
ATOM 5933 N N . LEU A 1 792 ? 5.542 -9.650 3.821 1.00 85.62 792 LEU A N 1
ATOM 5934 C CA . LEU A 1 792 ? 4.843 -9.799 2.538 1.00 85.62 792 LEU A CA 1
ATOM 5935 C C . LEU A 1 792 ? 5.186 -8.748 1.463 1.00 85.62 792 LEU A C 1
ATOM 5937 O O . LEU A 1 792 ? 4.453 -8.640 0.481 1.00 85.62 792 LEU A O 1
ATOM 5941 N N . THR A 1 793 ? 6.324 -8.050 1.579 1.00 86.88 793 THR A N 1
ATOM 5942 C CA . THR A 1 793 ? 6.819 -7.143 0.527 1.00 86.88 793 THR A CA 1
ATOM 5943 C C . THR A 1 793 ? 6.768 -7.821 -0.852 1.00 86.88 793 THR A C 1
ATOM 5945 O O . THR A 1 793 ? 7.368 -8.896 -1.020 1.00 86.88 793 THR A O 1
ATOM 5948 N N . PRO A 1 794 ? 6.078 -7.233 -1.853 1.00 83.31 794 PRO A N 1
ATOM 5949 C CA . PRO A 1 794 ? 6.035 -7.806 -3.185 1.00 83.31 794 PRO A CA 1
ATOM 5950 C C . PRO A 1 794 ? 7.424 -7.874 -3.800 1.00 83.31 794 PRO A C 1
ATOM 5952 O O . PRO A 1 794 ? 8.345 -7.120 -3.476 1.00 83.31 794 PRO A O 1
ATOM 5955 N N . ARG A 1 795 ? 7.570 -8.811 -4.722 1.00 81.81 795 ARG A N 1
ATOM 5956 C CA . ARG A 1 795 ? 8.861 -9.170 -5.286 1.00 81.81 795 ARG A CA 1
ATOM 5957 C C . ARG A 1 795 ? 8.707 -9.524 -6.751 1.00 81.81 795 ARG A C 1
ATOM 5959 O O . ARG A 1 795 ? 7.728 -10.157 -7.145 1.00 81.81 795 ARG A O 1
ATOM 5966 N N . ILE A 1 796 ? 9.713 -9.169 -7.532 1.00 85.88 796 ILE A N 1
ATOM 5967 C CA . ILE A 1 796 ? 9.879 -9.673 -8.889 1.00 85.88 796 ILE A CA 1
ATOM 5968 C C . ILE A 1 796 ? 10.783 -10.896 -8.789 1.00 85.88 796 ILE A C 1
ATOM 5970 O O . ILE A 1 796 ? 11.867 -10.826 -8.205 1.00 85.88 796 ILE A O 1
ATOM 5974 N N . ILE A 1 797 ? 10.332 -12.018 -9.350 1.00 87.06 797 ILE A N 1
ATOM 5975 C CA . ILE A 1 797 ? 11.144 -13.230 -9.461 1.00 87.06 797 ILE A CA 1
ATOM 5976 C C . ILE A 1 797 ? 11.660 -13.333 -10.889 1.00 87.06 797 ILE A C 1
ATOM 5978 O O . ILE A 1 797 ? 10.891 -13.589 -11.816 1.00 87.06 797 ILE A O 1
ATOM 5982 N N . SER A 1 798 ? 12.968 -13.145 -11.055 1.00 88.69 798 SER A N 1
ATOM 5983 C CA . SER A 1 798 ? 13.646 -13.296 -12.342 1.00 88.69 798 SER A CA 1
ATOM 5984 C C . SER A 1 798 ? 14.530 -14.533 -12.314 1.00 88.69 798 SER A C 1
ATOM 5986 O O . SER A 1 798 ? 15.450 -14.622 -11.505 1.00 88.69 798 SER A O 1
ATOM 5988 N N . LEU A 1 799 ? 14.302 -15.461 -13.240 1.00 90.94 799 LEU A N 1
ATOM 5989 C CA . LEU A 1 799 ? 15.213 -16.576 -13.474 1.00 90.94 799 LEU A CA 1
ATOM 5990 C C . LEU A 1 799 ? 16.204 -16.191 -14.572 1.00 90.94 799 LEU A C 1
ATOM 5992 O O . LEU A 1 799 ? 15.804 -15.684 -15.620 1.00 90.94 799 LEU A O 1
ATOM 5996 N N . LYS A 1 800 ? 17.494 -16.412 -14.332 1.00 91.62 800 LYS A N 1
ATOM 5997 C CA . LYS A 1 800 ? 18.543 -16.231 -15.333 1.00 91.62 800 LYS A CA 1
ATOM 5998 C C . LYS A 1 800 ? 19.387 -17.487 -15.410 1.00 91.62 800 LYS A C 1
ATOM 6000 O O . LYS A 1 800 ? 20.110 -17.796 -14.467 1.00 91.62 800 LYS A O 1
ATOM 6005 N N . GLU A 1 801 ? 19.318 -18.171 -16.541 1.00 92.44 801 GLU A N 1
ATOM 6006 C CA . GLU A 1 801 ? 20.236 -19.263 -16.839 1.00 92.44 801 GLU A CA 1
ATOM 6007 C C . GLU A 1 801 ? 21.680 -18.744 -16.861 1.00 92.44 801 GLU A C 1
ATOM 6009 O O . GLU A 1 801 ? 21.980 -17.709 -17.465 1.00 92.44 801 GLU A O 1
ATOM 6014 N N . THR A 1 802 ? 22.566 -19.443 -16.156 1.00 92.06 802 THR A N 1
ATOM 6015 C CA . THR A 1 802 ? 24.007 -19.168 -16.145 1.00 92.06 802 THR A CA 1
ATOM 6016 C C . THR A 1 802 ? 24.779 -20.198 -16.954 1.00 92.06 802 THR A C 1
ATOM 6018 O O . THR A 1 802 ? 25.823 -19.869 -17.513 1.00 92.06 802 THR A O 1
ATOM 6021 N N . TYR A 1 803 ? 24.275 -21.430 -17.022 1.00 90.81 803 TYR A N 1
ATOM 6022 C CA . TYR A 1 803 ? 24.938 -22.544 -17.680 1.00 90.81 803 TYR A CA 1
ATOM 6023 C C . TYR A 1 803 ? 23.918 -23.583 -18.142 1.00 90.81 803 TYR A C 1
ATOM 6025 O O . TYR A 1 803 ? 23.013 -23.916 -17.388 1.00 90.81 803 TYR A O 1
ATOM 6033 N N . PHE A 1 804 ? 24.120 -24.155 -19.328 1.00 92.69 804 PHE A N 1
ATOM 6034 C CA . PHE A 1 804 ? 23.362 -25.297 -19.836 1.00 92.69 804 PHE A CA 1
ATOM 6035 C C . PHE A 1 804 ? 24.313 -26.294 -20.495 1.00 92.69 804 PHE A C 1
ATOM 6037 O O . PHE A 1 804 ? 25.246 -25.907 -21.205 1.00 92.69 804 PHE A O 1
ATOM 6044 N N . THR A 1 805 ? 24.081 -27.587 -20.283 1.00 91.81 805 THR A N 1
ATOM 6045 C CA . THR A 1 805 ? 24.827 -28.646 -20.960 1.00 91.81 805 THR A CA 1
ATOM 6046 C C . THR A 1 805 ? 23.984 -29.892 -21.178 1.00 91.81 805 THR A C 1
ATOM 6048 O O . THR A 1 805 ? 23.185 -30.294 -20.330 1.00 91.81 805 THR A O 1
ATOM 6051 N N . GLN A 1 806 ? 24.215 -30.539 -22.315 1.00 87.25 806 GLN A N 1
ATOM 6052 C CA . GLN A 1 806 ? 23.738 -31.883 -22.584 1.00 87.25 806 GLN A CA 1
ATOM 6053 C C . GLN A 1 806 ? 24.832 -32.882 -22.206 1.00 87.25 806 GLN A C 1
ATOM 6055 O O . GLN A 1 806 ? 25.974 -32.773 -22.654 1.00 87.25 806 GLN A O 1
ATOM 6060 N N . VAL A 1 807 ? 24.475 -33.876 -21.396 1.00 81.31 807 VAL A N 1
ATOM 6061 C CA . VAL A 1 807 ? 25.380 -34.961 -21.024 1.00 81.31 807 VAL A CA 1
ATOM 6062 C C . VAL A 1 807 ? 25.202 -36.089 -22.032 1.00 81.31 807 VAL A C 1
ATOM 6064 O O . VAL A 1 807 ? 24.209 -36.817 -22.001 1.00 81.31 807 VAL A O 1
ATOM 6067 N N . PHE A 1 808 ? 26.164 -36.215 -22.944 1.00 71.38 808 PHE A N 1
ATOM 6068 C CA . PHE A 1 808 ? 26.241 -37.345 -23.865 1.00 71.38 808 PHE A CA 1
ATOM 6069 C C . PHE A 1 808 ? 26.806 -38.561 -23.122 1.00 71.38 808 PHE A C 1
ATOM 6071 O O . PHE A 1 808 ? 27.812 -38.437 -22.421 1.00 71.38 808 PHE A O 1
ATOM 6078 N N . GLN A 1 809 ? 26.123 -39.702 -23.240 1.00 55.59 809 GLN A N 1
ATOM 6079 C CA . GLN A 1 809 ? 26.600 -40.993 -22.738 1.00 55.59 809 GLN A CA 1
ATOM 6080 C C . GLN A 1 809 ? 27.494 -41.685 -23.760 1.00 55.59 809 GLN A C 1
ATOM 6082 O O . GLN A 1 809 ? 27.190 -41.567 -24.971 1.00 55.59 809 GLN A O 1
#

Nearest PDB structures (foldseek):
  5i7l-assembly3_A  TM=3.140E-01  e=3.661E+00  Homo sapiens

Mean predicted aligned error: 12.0 Å

Sequence (809 aa):
MPARLARRETGVALISVLLIIVVLAAVGAFMLVAVDRNTELRVGFQKNVAGLNAAEAGLNAGAAQVQTAMLNFGLPTNCNAQTVAISGRTVTYTLSVPGGTPGSCTETYQPLRLPAGDPYAGLNADVYTYNLTSQAVNAQGYTEANVNTQFQARFIPVFQFLGFYANDLEVAPGETTAVFNGRMHTNGDLYLSEEHCPPGAEFLGQLTIVGSGISGTVPLTRGRKFNTGNRGEVQISLDGGSTNLQALGASSPADACNTNFSNPPRQVPQSEINTFNGRIQTGLKTINLPSEAGVVCTPWTTSTAGNACSGGQTGTYWQRADVRIVLDLTAAMTQLKSGSVGPPLYPVRVLNADGSVDSTKTSWLVTLMQTNPGIITYTDVPKTSNTKWNCWTNGGSSLSPNCEGTSSGSTVGYATGSNYSQAFPVSGTGGCTANRNPRDVITSANYCYDYRYGGFFSWREGKPLYILNIDWIGLEEWNLSYANILFSPSGTAGNCPATPCGLVVFLSVKGPNSGGANNYAVRIFDAARARYGSTDPGVAFATDQAMYLVGDFDCPQPNVSGVSLTVPPTCGSPTPDTPTFKKPVSVAADTFNFLSCAWIQTASPAKTCPTPGSSSTYLQMGLTQWAGVGVYRPIDEHSTNIPMSTSPNREMGYAAKDTLLNVAILAGTDSTWCPTSPRGIACGAYTWPSQYYAGGFESFMRYNEDWIFGGPYNFYWQGSFFNTGTPLHTCFAWATQLTATANDPAYTCAKTAPSAYSPAWQGFMGVTWAQAPTRYWYYDTTFDNVANLPPLTPRIISLKETYFTQVFQ

Solvent-accessible surface area (backbone atoms only — not comparable to full-atom values): 42017 Å² total; per-residue (Å²): 140,87,81,88,88,83,90,89,72,86,62,60,58,56,53,52,51,51,52,49,49,51,50,50,50,52,51,51,54,49,48,52,56,51,50,51,53,52,50,51,51,51,53,51,49,54,49,33,54,53,18,38,56,34,11,52,50,30,44,52,53,55,52,49,47,43,52,52,25,43,75,64,47,21,65,48,86,78,14,53,77,43,76,48,80,43,98,75,20,51,21,41,23,35,35,22,24,80,96,52,56,86,36,34,52,84,67,74,70,42,84,39,68,35,51,87,91,45,87,59,45,71,41,50,25,40,32,35,58,36,34,36,39,11,33,11,22,41,85,87,69,48,75,46,27,36,35,39,38,32,31,36,45,29,42,27,62,58,58,70,23,29,35,36,26,64,42,59,32,28,41,55,63,41,82,38,50,34,40,36,35,30,28,32,40,20,41,10,31,39,22,45,30,26,59,22,61,82,78,12,32,35,34,26,29,43,40,39,25,22,24,68,85,49,91,93,65,57,42,38,28,30,9,41,56,36,37,52,32,18,23,9,12,37,31,38,20,58,80,54,45,94,84,48,65,45,49,59,19,29,90,40,73,84,34,45,60,35,90,53,55,78,37,54,50,31,73,59,54,70,78,59,46,59,72,36,71,70,29,47,43,68,74,46,67,72,80,78,72,70,44,41,38,52,40,31,22,42,69,73,27,14,74,28,84,93,33,86,30,43,79,72,55,57,1,53,50,47,65,44,32,60,35,32,47,29,38,29,64,72,52,77,58,43,47,76,48,84,98,54,45,31,58,58,35,64,46,69,37,27,42,43,76,84,61,48,74,34,65,66,54,24,52,52,52,46,48,48,44,72,77,41,73,60,32,55,31,30,29,39,56,61,54,79,56,102,58,52,88,45,61,71,64,76,19,62,103,65,87,46,26,50,37,41,34,81,62,94,82,53,85,78,15,47,52,42,35,83,38,27,86,62,62,48,53,39,51,77,44,68,74,26,80,30,63,35,51,29,76,53,83,71,42,95,69,37,27,50,68,51,49,66,37,30,32,29,52,41,70,77,55,67,38,50,30,39,27,41,36,35,29,44,47,58,49,53,54,48,36,72,72,40,98,64,60,68,54,63,71,65,10,76,42,56,54,42,86,57,82,64,23,6,32,30,41,26,42,38,55,46,42,93,34,55,44,13,19,44,32,48,22,33,32,43,28,64,27,12,45,70,66,70,54,65,84,43,42,21,36,18,43,30,21,56,28,30,34,32,44,36,29,36,24,25,30,37,36,33,32,55,72,82,51,49,92,87,38,75,64,45,50,54,77,65,43,97,66,33,66,59,48,67,54,24,36,29,37,39,22,25,23,44,29,50,40,36,29,63,42,53,46,57,79,47,86,89,68,52,62,44,57,83,90,52,92,65,50,49,43,61,61,65,56,83,92,36,89,86,51,50,77,68,40,76,44,53,61,51,43,43,73,48,48,76,51,99,48,103,83,54,63,40,34,53,57,49,30,47,32,42,39,41,42,30,38,38,23,16,26,58,68,31,30,28,95,86,20,82,77,8,52,63,50,53,81,85,51,90,86,59,50,50,19,83,27,23,61,63,43,40,56,40,58,65,32,19,24,55,76,90,51,80,26,47,39,40,38,33,23,19,40,36,35,31,40,57,25,60,23,66,56,25,57,70,65,49,83,78,44,73,57,64,58,41,57,94,39,63,40,61,97,68,78,85,50,101,90,38,100,58,75,82,46,58,61,41,63,87,79,43,58,65,43,38,36,45,41,31,38,41,70,63,39,69,38,77,92,43,46,25,34,87,62,58,63,43,81,45,79,41,80,77,44,78,48,75,58,83,130